Protein 5IBZ (pdb70)

Sequence (1203 aa):
ALHPHEKLNNWGKWGDDDQRGAANYITPERIVAAARLIQTGKTFSLAIPIDSNGPVFPPRLPPHHTEITTGADYVADPGASPSPIRFADDYIYPLQGSTQWDALSHGWYGESLYNGVPEAAIRSSGAGGATKLGIENVKTSFLGRGVLVDIVRFKGGSLPEGYTITRADLEGALAKQKSKLLPGDILVIRTGLVESWYDLDPVGRASFFLNPTTGIGSDTVPWIHEQRRLAGVAADNIALERVPHLALPVHGNLLRDLGVYIGEIWWLEELAKDCAQDGRYEFFLAAQPLYIPGAVGSPLNPIAVKALHPHEKLNNWGKWGDDDDQRGAANYITPERIVAAARRLIQQTGKTFSLAIPIDSNNGPVFPPRLPPHHTEITGADYVADPGASPFGKSPIRFADDYIYPLQGSTQWDALSHGWYGESLYNGVPEAAIRSSGAGGATKLGIENVKTSFLLGRGVLVVDIVRFKGGSLPEGYTITRADLE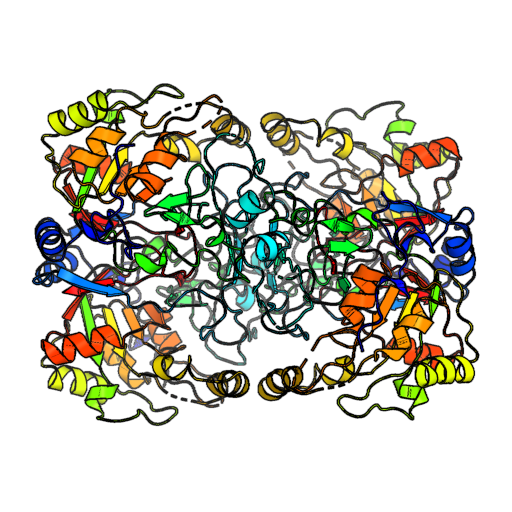GALAKQKSKLLPGDILVIRTGLVESWYDLDPVGRASFFLNPTGIGSDTVPWIHEEQRLAGVAADNIALERVPHALPVHGNLLRDLGVYIGEIWWLEELAKDCAQDGRYEEFFLAAQPLYIPGAVGSPLNPIAVKKLNNWGKWGDDDQRGAANYITPERIVAAARLIQTGKTFSLAIPIDSNNGPVFPPRLPPHHTEITGADYVADPGASPFGKSPIRFADDYIYPLQGSTQWDALSHGWYGESLYNGVPEAAIRSSGAGGATKLGIENVKTSFLGRGVLVDIVRFKGGSLPEGYTITRADLEGALAKQKSKLLPGDILVIRTGLVESWYDLDPVGRASFFLNPTGIGSSDTVPWIHEQRLAGVAADNIALERVPHLPVHGNLLRDLGVYIGEIWWLEELAKDCAQDGRRYEFFLAAQPLYIPGAVGSPLNPIAVKKLNNWGKWGDDDQRGAANYITPERIVAAARLIQQTGKTFSLAIPIDSNNGPVFPPRLPPHHTEITTGADYVADPGASPFSPIRFADDYIYPLQGSTQWDALSHGWYGEESLYNGVPEAAIRRSSGAGGATKLGIENVKTSFLGRGVLVVDIVRFKGGSLPEGYTITRADLEGALAKQKSKLLPGDILVIRTGLVESWYDLDPVGRASFFLNNPTTGIGSDTVPWIHEQRLAGVAADNIALERVVPHALPVHGNLLRDLGVYIGEIWWLEEELAKDCAQDGRYEEFFLAAQPLYIPGAVGSPLNPIAVK

InterPro domains:
  IPR007325 Kynurenine formamidase/cyclase-like [PF04199] (72-271)
  IPR037175 Kynurenine formamidase superfamily [G3DSA:3.50.30.50] (49-341)
  IPR037175 Kynurenine formamidase superfamily [SSF102198] (68-340)

Secondary structure (DSSP, 8-state):
-PPPTTTS--TTTT-TT---GGGGG--HHHHHHHHTT-SS--EEE-B---STTS---TTSPPP-B--B-HHHHHH-TT-----EEE-B--B--TTSSSEEE-GGGEEETTB-GGG-BGGGB--GGGTSBSSS-GGGGTT-SEEEEEEEEHHHHHTS-PPTT-EE-HHHHHHHHHHHT----TT-EEEEE--GGGGTTT--HHHHHHHHH---EE-TTHHHHHHHHT-SEEEESSSSSB-------HHHHIIIIII--EEEESB--HHHHHHHHHH---EEEEE-PPP--TT-SEEE---EEE-/-PPPTTTS--TBTTBTT---GGGGG--HHHHHHHHTT-SS--EEE-BPP-STTS---TTSPPP-B--B-HHHHHH-TT--SS-S-SEEE-B--B--TTSSSEEE-TTSEEETTB-GGG-BGGGB--GGGTSBSSS-GGGGTT-SEEEEEEEEHHHHTTS---TT-EE-HHHHHHHHHHHT----TTPEEEEE--GGGGTTT--HHHHHHHHH---EE-TTHHHHHHHTT-SEEEESSSSSB------HHHHIIIIII--EEEESB--HHHHHHHHHH---EEEEE-PPP--TT-SEEE---EEE-/----TBTTBTT---GGGGG--HHHHHHHHTT-SS--EEE-BPP-STTS---TTSPPP-B--B-HHHHHH-TT--BTBS-SEEE-B--B--TTSSSEEE-GGGEEETTB-GGG-BGGGB--GGGTSBSSS-GGGGTT-SEEEEEEEEHHHHHTSPPPTT-EE-HHHHHHHHHHTT----TTPEEEEE--GGGGTTT--HHHHHHHHH---EE-GGGHHHHHHTT-SEEEESSSSSB-----HHHHIIIIII--EEEESB--HHHHHHHHHH---EEEEE-PPP--TT-SEEE---EEE-/----TTTT-TT---GGGGG--HHHHHHHHTT-SS--EEE-B---STTS---TTSPPP-B--B-HHHHHH-TT------EEE-B--B--TTSSSEEE-GGGEEETTB-GGG-BGGGB--GGGTSBSSS-GGGGTT-SEEEEEEEEHHHHHTSPPPTT-EE-HHHHHHHHHHHT----TTPEEEEE--GGGGTTT--HHHHHHHHH---EE-GGGHHHHHHTT-SEEEESSSSSB------HHHIIIIIII--EEEESB--HHHHHHHHHH---EEEEE-PPP--TT-SEEE---EEE-

Nearest PDB structures (foldseek):
  5ibz-assembly1_C  TM=1.003E+00  e=4.692E-71  uncultured organism
  5ibz-assembly1_D  TM=9.953E-01  e=5.998E-67  uncultured organism
  5ibz-assembly1_B  TM=1.001E+00  e=7.745E-67  uncultured organism
  5ibz-assembly1_A  TM=9.905E-01  e=2.153E-66  uncultured organism
  3krv-assembly1_A  TM=7.829E-01  e=1.547E-10  Geobacillus stearothermophilus

Structure (mmCIF, N/CA/C/O backbone):
data_5IBZ
#
_entry.id   5IBZ
#
_cell.length_a   64.508
_cell.length_b   120.618
_cell.length_c   148.822
_cell.angle_alpha   90.00
_cell.angle_beta   90.00
_cell.angle_gamma   90.00
#
_symmetry.space_group_name_H-M   'P 21 21 21'
#
loop_
_entity.id
_entity.type
_entity.pdbx_description
1 polymer 'Uncharacterized protein'
2 non-polymer ACETYLPHOSPHATE
3 non-polymer 'TRIETHYLENE GLYCOL'
4 water water
#
loop_
_atom_site.group_PDB
_atom_site.id
_atom_site.type_symbol
_atom_site.label_atom_id
_atom_site.label_alt_id
_atom_site.label_comp_id
_atom_site.label_asym_id
_atom_site.label_entity_id
_atom_site.label_seq_id
_atom_site.pdbx_PDB_ins_code
_atom_site.Cartn_x
_atom_site.Cartn_y
_atom_site.Cartn_z
_atom_site.occupancy
_atom_site.B_iso_or_equiv
_atom_site.auth_seq_id
_atom_site.auth_comp_id
_atom_site.auth_asym_id
_atom_site.auth_atom_id
_atom_site.pdbx_PDB_model_num
ATOM 1 N N . ALA A 1 10 ? 90.467 -6.326 91.439 1.00 32.34 28 ALA A N 1
ATOM 2 C CA . ALA A 1 10 ? 89.086 -5.855 91.408 1.00 30.03 28 ALA A CA 1
ATOM 3 C C . ALA A 1 10 ? 89.035 -4.331 91.315 1.00 24.53 28 ALA A C 1
ATOM 4 O O . ALA A 1 10 ? 88.224 -3.776 90.582 1.00 24.18 28 ALA A O 1
ATOM 10 N N . LEU A 1 11 ? 89.897 -3.654 92.063 1.00 22.78 29 LEU A N 1
ATOM 11 C CA . LEU A 1 11 ? 90.005 -2.191 91.957 1.00 23.25 29 LEU A CA 1
ATOM 12 C C . LEU A 1 11 ? 90.934 -1.869 90.800 1.00 20.60 29 LEU A C 1
ATOM 13 O O . LEU A 1 11 ? 92.089 -2.300 90.787 1.00 22.86 29 LEU A O 1
ATOM 29 N N . HIS A 1 12 ? 90.434 -1.132 89.817 1.00 19.16 30 HIS A N 1
ATOM 30 C CA . HIS A 1 12 ? 91.252 -0.772 88.671 1.00 20.35 30 HIS A CA 1
ATOM 31 C C . HIS A 1 12 ? 92.216 0.338 89.060 1.00 18.55 30 HIS A C 1
ATOM 32 O O . HIS A 1 12 ? 91.804 1.333 89.673 1.00 21.50 30 HIS A O 1
ATOM 46 N N . PRO A 1 13 ? 93.504 0.175 88.718 1.00 17.34 31 PRO A N 1
ATOM 47 C CA . PRO A 1 13 ? 94.472 1.212 89.081 1.00 17.04 31 PRO A CA 1
ATOM 48 C C . PRO A 1 13 ? 94.125 2.565 88.480 1.00 20.71 31 PRO A C 1
ATOM 49 O O . PRO A 1 13 ? 93.853 2.655 87.295 1.00 18.88 31 PRO A O 1
ATOM 60 N N . HIS A 1 14 ? 94.177 3.605 89.295 1.00 19.51 32 HIS A N 1
ATOM 61 C CA . HIS A 1 14 ? 93.830 4.932 88.834 1.00 17.49 32 HIS A CA 1
ATOM 62 C C . HIS A 1 14 ? 94.592 5.347 87.569 1.00 18.21 32 HIS A C 1
ATOM 63 O O . HIS A 1 14 ? 93.984 5.847 86.618 1.00 17.12 32 HIS A O 1
ATOM 77 N N . GLU A 1 15 ? 95.907 5.145 87.528 1.00 20.16 33 GLU A N 1
ATOM 78 C CA . GLU A 1 15 ? 96.683 5.739 86.426 1.00 26.90 33 GLU A CA 1
ATOM 79 C C . GLU A 1 15 ? 96.256 5.171 85.072 1.00 29.98 33 GLU A C 1
ATOM 80 O O . GLU A 1 15 ? 96.217 5.901 84.069 1.00 31.90 33 GLU A O 1
ATOM 92 N N . LYS A 1 16 ? 95.906 3.887 85.065 1.00 24.21 34 LYS A N 1
ATOM 93 C CA . LYS A 1 16 ? 95.446 3.208 83.852 1.00 30.84 34 LYS A CA 1
ATOM 94 C C . LYS A 1 16 ? 93.999 3.534 83.446 1.00 26.69 34 LYS A C 1
ATOM 95 O O . LYS A 1 16 ? 93.604 3.263 82.306 1.00 21.90 34 LYS A O 1
ATOM 99 N N . LEU A 1 17 ? 93.200 4.095 84.359 1.00 16.25 35 LEU A N 1
ATOM 100 C CA . LEU A 1 17 ? 91.781 4.306 84.067 1.00 14.60 35 LEU A CA 1
ATOM 101 C C . LEU A 1 17 ? 91.170 5.413 84.900 1.00 13.66 35 LEU A C 1
ATOM 102 O O . LEU A 1 17 ? 90.705 5.178 86.019 1.00 14.54 35 LEU A O 1
ATOM 118 N N . ASN A 1 18 ? 91.160 6.626 84.352 1.00 12.31 36 ASN A N 1
ATOM 119 C CA . ASN A 1 18 ? 90.605 7.765 85.076 1.00 11.89 36 ASN A CA 1
ATOM 120 C C . ASN A 1 18 ? 90.249 8.909 84.138 1.00 11.67 36 ASN A C 1
ATOM 121 O O . ASN A 1 18 ? 90.737 8.965 83.000 1.00 12.15 36 ASN A O 1
ATOM 132 N N . ASN A 1 19 ? 89.370 9.793 84.606 1.00 11.22 37 ASN A N 1
ATOM 133 C CA . ASN A 1 19 ? 88.985 10.987 83.867 1.00 11.05 37 ASN A CA 1
ATOM 134 C C . ASN A 1 19 ? 89.478 12.266 84.541 1.00 11.17 37 ASN A C 1
ATOM 135 O O . ASN A 1 19 ? 88.987 13.369 84.244 1.00 11.00 37 ASN A O 1
ATOM 146 N N . TRP A 1 20 ? 90.431 12.149 85.465 1.00 11.52 38 TRP A N 1
ATOM 147 C CA . TRP A 1 20 ? 90.972 13.359 86.085 1.00 11.74 38 TRP A CA 1
ATOM 148 C C . TRP A 1 20 ? 91.582 14.260 85.015 1.00 12.05 38 TRP A C 1
ATOM 149 O O . TRP A 1 20 ? 92.315 13.796 84.137 1.00 12.81 38 TRP A O 1
ATOM 170 N N . GLY A 1 21 ? 91.261 15.539 85.087 1.00 12.58 39 GLY A N 1
ATOM 171 C CA . GLY A 1 21 ? 91.780 16.501 84.127 1.00 13.05 39 GLY A CA 1
ATOM 172 C C . GLY A 1 21 ? 91.077 16.561 82.787 1.00 12.69 39 GLY A C 1
ATOM 173 O O . GLY A 1 21 ? 91.337 17.473 82.006 1.00 15.46 39 GLY A O 1
ATOM 177 N N . LYS A 1 22 ? 90.196 15.605 82.504 1.00 12.25 40 LYS A N 1
ATOM 178 C CA . LYS A 1 22 ? 89.555 15.515 81.191 1.00 11.94 40 LYS A CA 1
ATOM 179 C C . LYS A 1 22 ? 88.762 16.784 80.871 1.00 14.23 40 LYS A C 1
ATOM 180 O O . LYS A 1 22 ? 88.676 17.213 79.696 1.00 14.53 40 LYS A O 1
ATOM 199 N N . TRP A 1 23 ? 88.183 17.374 81.911 1.00 11.80 41 TRP A N 1
ATOM 200 C CA . TRP A 1 23 ? 87.402 18.598 81.759 1.00 11.36 41 TRP A CA 1
ATOM 201 C C . TRP A 1 23 ? 88.023 19.795 82.502 1.00 11.50 41 TRP A C 1
ATOM 202 O O . TRP A 1 23 ? 87.332 20.772 82.828 1.00 14.18 41 TRP A O 1
ATOM 223 N N . GLY A 1 24 ? 89.329 19.730 82.726 1.00 12.54 42 GLY A N 1
ATOM 224 C CA . GLY A 1 24 ? 90.062 20.813 83.360 1.00 15.02 42 GLY A CA 1
ATOM 225 C C . GLY A 1 24 ? 90.445 20.476 84.787 1.00 12.82 42 GLY A C 1
ATOM 226 O O . GLY A 1 24 ? 89.778 19.643 85.436 1.00 15.13 42 GLY A O 1
ATOM 230 N N . ASP A 1 25 ? 91.502 21.107 85.289 1.00 16.09 43 ASP A N 1
ATOM 231 C CA . ASP A 1 25 ? 91.993 20.761 86.626 1.00 16.07 43 ASP A CA 1
ATOM 232 C C . ASP A 1 25 ? 91.154 21.386 87.748 1.00 17.07 43 ASP A C 1
ATOM 233 O O . ASP A 1 25 ? 91.363 21.062 88.918 1.00 23.84 43 ASP A O 1
ATOM 242 N N . ASP A 1 26 ? 90.193 22.249 87.404 1.00 16.14 44 ASP A N 1
ATOM 243 C CA . ASP A 1 26 ? 89.290 22.837 88.400 1.00 18.77 44 ASP A CA 1
ATOM 244 C C . ASP A 1 26 ? 87.860 22.291 88.275 1.00 14.64 44 ASP A C 1
ATOM 245 O O . ASP A 1 26 ? 86.953 22.722 88.995 1.00 16.13 44 ASP A O 1
ATOM 254 N N . ASP A 1 27 ? 87.653 21.342 87.367 1.00 11.37 45 ASP A N 1
ATOM 255 C CA . ASP A 1 27 ? 86.319 20.796 87.145 1.00 10.79 45 ASP A CA 1
ATOM 256 C C . ASP A 1 27 ? 85.774 20.113 88.405 1.00 12.55 45 ASP A C 1
ATOM 257 O O . ASP A 1 27 ? 86.506 19.370 89.068 1.00 11.17 45 ASP A O 1
ATOM 266 N N . GLN A 1 28 ? 84.485 20.331 88.690 1.00 10.17 46 GLN A N 1
ATOM 267 C CA . GLN A 1 28 ? 83.801 19.641 89.785 1.00 9.89 46 GLN A CA 1
ATOM 268 C C . GLN A 1 28 ? 82.606 18.813 89.334 1.00 11.20 46 GLN A C 1
ATOM 269 O O . GLN A 1 28 ? 81.861 18.306 90.177 1.00 11.19 46 GLN A O 1
ATOM 283 N N . ARG A 1 29 ? 82.405 18.676 88.022 1.00 9.78 47 ARG A N 1
ATOM 284 C CA . ARG A 1 29 ? 81.195 18.033 87.500 1.00 9.02 47 ARG A CA 1
ATOM 285 C C . ARG A 1 29 ? 81.444 16.620 87.006 1.00 10.45 47 ARG A C 1
ATOM 286 O O . ARG A 1 29 ? 80.511 15.835 86.910 1.00 9.74 47 ARG A O 1
ATOM 307 N N . GLY A 1 30 ? 82.687 16.282 86.668 1.00 9.17 48 GLY A N 1
ATOM 308 C CA . GLY A 1 30 ? 82.983 14.938 86.207 1.00 8.99 48 GLY A CA 1
ATOM 309 C C . GLY A 1 30 ? 82.237 14.531 84.955 1.00 8.79 48 GLY A C 1
ATOM 310 O O . GLY A 1 30 ? 82.073 15.333 84.031 1.00 8.84 48 GLY A O 1
ATOM 314 N N . ALA A 1 31 ? 81.789 13.283 84.921 1.00 8.62 49 ALA A N 1
ATOM 315 C CA . ALA A 1 31 ? 81.187 12.713 83.727 1.00 8.52 49 ALA A CA 1
ATOM 316 C C . ALA A 1 31 ? 79.851 13.369 83.369 1.00 8.23 49 ALA A C 1
ATOM 317 O O . ALA A 1 31 ? 79.347 13.160 82.266 1.00 8.78 49 ALA A O 1
ATOM 324 N N . ALA A 1 32 ? 79.295 14.196 84.259 1.00 8.64 50 ALA A N 1
ATOM 325 C CA . ALA A 1 32 ? 78.120 14.999 83.876 1.00 8.04 50 ALA A CA 1
ATOM 326 C C . ALA A 1 32 ? 78.460 15.912 82.708 1.00 10.15 50 ALA A C 1
ATOM 327 O O . ALA A 1 32 ? 77.575 16.335 81.974 1.00 9.61 50 ALA A O 1
ATOM 334 N N . ASN A 1 33 ? 79.742 16.206 82.516 1.00 9.72 51 ASN A N 1
ATOM 335 C CA . ASN A 1 33 ? 80.155 17.042 81.399 1.00 9.22 51 ASN A CA 1
ATOM 336 C C . ASN A 1 33 ? 79.927 16.356 80.042 1.00 9.79 51 ASN A C 1
ATOM 337 O O . ASN A 1 33 ? 79.957 17.020 78.995 1.00 9.28 51 ASN A O 1
ATOM 348 N N . TYR A 1 34 ? 79.705 15.041 80.040 1.00 8.61 52 TYR A N 1
ATOM 349 C CA . TYR A 1 34 ? 79.387 14.365 78.804 1.00 8.68 52 TYR A CA 1
ATOM 350 C C . TYR A 1 34 ? 77.972 14.717 78.343 1.00 10.40 52 TYR A C 1
ATOM 351 O O . TYR A 1 34 ? 77.658 14.516 77.163 1.00 10.08 52 TYR A O 1
ATOM 369 N N . ILE A 1 35 ? 77.116 15.181 79.256 1.00 9.58 53 ILE A N 1
ATOM 370 C CA . ILE A 1 35 ? 75.783 15.639 78.865 1.00 8.07 53 ILE A CA 1
ATOM 371 C C . ILE A 1 35 ? 75.885 17.099 78.463 1.00 9.34 53 ILE A C 1
ATOM 372 O O . ILE A 1 35 ? 76.006 17.994 79.300 1.00 14.37 53 ILE A O 1
ATOM 388 N N . THR A 1 36 ? 75.872 17.312 77.160 1.00 11.06 54 THR A N 1
ATOM 389 C CA . THR A 1 36 ? 75.990 18.641 76.581 1.00 12.01 54 THR A CA 1
ATOM 390 C C . THR A 1 36 ? 74.660 19.033 75.968 1.00 8.99 54 THR A C 1
ATOM 391 O O . THR A 1 36 ? 73.771 18.211 75.835 1.00 10.11 54 THR A O 1
ATOM 402 N N . PRO A 1 37 ? 74.516 20.313 75.585 1.00 9.09 55 PRO A N 1
ATOM 403 C CA . PRO A 1 37 ? 73.266 20.695 74.929 1.00 9.16 55 PRO A CA 1
ATOM 404 C C . PRO A 1 37 ? 72.870 19.812 73.745 1.00 9.70 55 PRO A C 1
ATOM 405 O O . PRO A 1 37 ? 71.695 19.506 73.605 1.00 11.63 55 PRO A O 1
ATOM 416 N N . GLU A 1 38 ? 73.805 19.411 72.889 1.00 9.62 56 GLU A N 1
ATOM 417 C CA . GLU A 1 38 ? 73.437 18.561 71.766 1.00 10.49 56 GLU A CA 1
ATOM 418 C C . GLU A 1 38 ? 72.908 17.194 72.192 1.00 10.92 56 GLU A C 1
ATOM 419 O O . GLU A 1 38 ? 72.026 16.633 71.532 1.00 11.24 56 GLU A O 1
ATOM 431 N N . ARG A 1 39 ? 73.429 16.650 73.287 1.00 9.79 57 ARG A N 1
ATOM 432 C CA . ARG A 1 39 ? 72.929 15.377 73.787 1.00 8.69 57 ARG A CA 1
ATOM 433 C C . ARG A 1 39 ? 71.503 15.526 74.301 1.00 9.18 57 ARG A C 1
ATOM 434 O O . ARG A 1 39 ? 70.692 14.615 74.158 1.00 10.27 57 ARG A O 1
ATOM 455 N N . ILE A 1 40 ? 71.193 16.686 74.880 1.00 9.97 58 ILE A N 1
ATOM 456 C CA . ILE A 1 40 ? 69.843 16.938 75.378 1.00 8.23 58 ILE A CA 1
ATOM 457 C C . ILE A 1 40 ? 68.868 17.089 74.214 1.00 9.49 58 ILE A C 1
ATOM 458 O O . ILE A 1 40 ? 67.766 16.559 74.250 1.00 10.45 58 ILE A O 1
ATOM 474 N N . VAL A 1 41 ? 69.261 17.825 73.188 1.00 8.82 59 VAL A N 1
ATOM 475 C CA . VAL A 1 41 ? 68.391 17.984 72.027 1.00 10.84 59 VAL A CA 1
ATOM 476 C C . VAL A 1 41 ? 68.130 16.616 71.391 1.00 11.26 59 VAL A C 1
ATOM 477 O O . VAL A 1 41 ? 67.006 16.314 71.010 1.00 9.28 59 VAL A O 1
ATOM 490 N N . ALA A 1 42 ? 69.164 15.785 71.263 1.00 10.31 60 ALA A N 1
ATOM 491 C CA . ALA A 1 42 ? 68.957 14.464 70.674 1.00 10.44 60 ALA A CA 1
ATOM 492 C C . ALA A 1 42 ? 68.011 13.629 71.537 1.00 10.92 60 ALA A C 1
ATOM 493 O O . ALA A 1 42 ? 67.137 12.921 71.021 1.00 11.17 60 ALA A O 1
ATOM 500 N N . ALA A 1 43 ? 68.143 13.726 72.846 1.00 9.77 61 ALA A N 1
ATOM 501 C CA . ALA A 1 43 ? 67.227 12.998 73.738 1.00 10.00 61 ALA A CA 1
ATOM 502 C C . ALA A 1 43 ? 65.792 13.470 73.554 1.00 9.05 61 ALA A C 1
ATOM 503 O O . ALA A 1 43 ? 64.867 12.665 73.561 1.00 9.29 61 ALA A O 1
ATOM 510 N N . ALA A 1 44 ? 65.608 14.779 73.412 1.00 10.33 62 ALA A N 1
ATOM 511 C CA . ALA A 1 44 ? 64.278 15.350 73.236 1.00 9.12 62 ALA A CA 1
ATOM 512 C C . ALA A 1 44 ? 63.575 14.777 72.008 1.00 9.44 62 ALA A C 1
ATOM 513 O O . ALA A 1 44 ? 62.353 14.634 72.016 1.00 10.05 62 ALA A O 1
ATOM 520 N N . ARG A 1 45 ? 64.326 14.454 70.952 1.00 9.63 63 ARG A N 1
ATOM 521 C CA . ARG A 1 45 ? 63.722 13.891 69.740 1.00 9.54 63 ARG A CA 1
ATOM 522 C C . ARG A 1 45 ? 63.155 12.484 69.984 1.00 9.47 63 ARG A C 1
ATOM 523 O O . ARG A 1 45 ? 62.411 11.965 69.158 1.00 13.40 63 ARG A O 1
ATOM 544 N N . LEU A 1 46 ? 63.508 11.873 71.117 1.00 10.87 64 LEU A N 1
ATOM 545 C CA . LEU A 1 46 ? 62.924 10.581 71.494 1.00 9.89 64 LEU A CA 1
ATOM 546 C C . LEU A 1 46 ? 61.539 10.685 72.115 1.00 10.87 64 LEU A C 1
ATOM 547 O O . LEU A 1 46 ? 60.885 9.660 72.344 1.00 12.04 64 LEU A O 1
ATOM 563 N N . ILE A 1 47 ? 61.093 11.907 72.393 1.00 10.71 65 ILE A N 1
ATOM 564 C CA . ILE A 1 47 ? 59.749 12.132 72.933 1.00 8.91 65 ILE A CA 1
ATOM 565 C C . ILE A 1 47 ? 58.806 12.153 71.719 1.00 11.79 65 ILE A C 1
ATOM 566 O O . ILE A 1 47 ? 58.486 13.196 71.153 1.00 12.56 65 ILE A O 1
ATOM 582 N N . GLN A 1 48 ? 58.388 10.952 71.327 1.00 10.82 66 GLN A N 1
ATOM 583 C CA . GLN A 1 48 ? 57.570 10.744 70.133 1.00 10.06 66 GLN A CA 1
ATOM 584 C C . GLN A 1 48 ? 56.110 10.420 70.445 1.00 13.75 66 GLN A C 1
ATOM 585 O O . GLN A 1 48 ? 55.218 10.707 69.632 1.00 13.43 66 GLN A O 1
ATOM 599 N N . THR A 1 49 ? 55.880 9.810 71.605 1.00 11.85 67 THR A N 1
ATOM 600 C CA . THR A 1 49 ? 54.555 9.388 72.026 1.00 10.08 67 THR A CA 1
ATOM 601 C C . THR A 1 49 ? 54.026 10.149 73.240 1.00 11.08 67 THR A C 1
ATOM 602 O O . THR A 1 49 ? 52.812 10.217 73.457 1.00 12.50 67 THR A O 1
ATOM 613 N N . GLY A 1 50 ? 54.919 10.682 74.056 1.00 10.60 68 GLY A N 1
ATOM 614 C CA . GLY A 1 50 ? 54.486 11.388 75.253 1.00 11.00 68 GLY A CA 1
ATOM 615 C C . GLY A 1 50 ? 54.167 10.508 76.449 1.00 9.03 68 GLY A C 1
ATOM 616 O O . GLY A 1 50 ? 53.692 11.008 77.477 1.00 11.24 68 GLY A O 1
ATOM 620 N N . LYS A 1 51 ? 54.441 9.207 76.335 1.00 9.03 69 LYS A N 1
ATOM 621 C CA . LYS A 1 51 ? 54.349 8.314 77.480 1.00 8.87 69 LYS A CA 1
ATOM 622 C C . LYS A 1 51 ? 55.341 8.733 78.562 1.00 12.17 69 LYS A C 1
ATOM 623 O O . LYS A 1 51 ? 56.469 9.127 78.262 1.00 10.84 69 LYS A O 1
ATOM 642 N N . THR A 1 52 ? 54.903 8.645 79.818 1.00 9.45 70 THR A N 1
ATOM 643 C CA . THR A 1 52 ? 55.741 8.995 80.963 1.00 9.08 70 THR A CA 1
ATOM 644 C C . THR A 1 52 ? 55.718 7.896 82.021 1.00 8.35 70 THR A C 1
ATOM 645 O O . THR A 1 52 ? 54.684 7.252 82.247 1.00 9.99 70 THR A O 1
ATOM 656 N N . PHE A 1 53 ? 56.862 7.714 82.686 1.00 8.09 71 PHE A N 1
ATOM 657 C CA . PHE A 1 53 ? 57.001 6.756 83.769 1.00 8.14 71 PHE A CA 1
ATOM 658 C C . PHE A 1 53 ? 57.851 7.330 84.879 1.00 10.84 71 PHE A C 1
ATOM 659 O O . PHE A 1 53 ? 58.960 7.804 84.629 1.00 9.21 71 PHE A O 1
ATOM 676 N N . SER A 1 54 ? 57.332 7.289 86.104 1.00 8.31 72 SER A N 1
ATOM 677 C CA . SER A 1 54 ? 58.141 7.658 87.268 1.00 7.26 72 SER A CA 1
ATOM 678 C C . SER A 1 54 ? 58.996 6.477 87.667 1.00 8.30 72 SER A C 1
ATOM 679 O O . SER A 1 54 ? 58.475 5.377 87.888 1.00 7.90 72 SER A O 1
ATOM 687 N N . LEU A 1 55 ? 60.303 6.708 87.810 1.00 7.07 73 LEU A N 1
ATOM 688 C CA . LEU A 1 55 ? 61.206 5.642 88.204 1.00 7.30 73 LEU A CA 1
ATOM 689 C C . LEU A 1 55 ? 61.592 5.707 89.686 1.00 8.75 73 LEU A C 1
ATOM 690 O O . LEU A 1 55 ? 62.656 5.229 90.075 1.00 7.96 73 LEU A O 1
ATOM 706 N N . ALA A 1 56 ? 60.718 6.279 90.499 1.00 8.21 74 ALA A N 1
ATOM 707 C CA . ALA A 1 56 ? 60.960 6.391 91.937 1.00 7.19 74 ALA A CA 1
ATOM 708 C C . ALA A 1 56 ? 60.140 5.395 92.743 1.00 8.59 74 ALA A C 1
ATOM 709 O O . ALA A 1 56 ? 59.006 5.057 92.383 1.00 9.29 74 ALA A O 1
ATOM 716 N N . ILE A 1 57 ? 60.697 4.983 93.873 1.00 7.54 75 ILE A N 1
ATOM 717 C CA . ILE A 1 57 ? 59.890 4.335 94.897 1.00 7.82 75 ILE A CA 1
ATOM 718 C C . ILE A 1 57 ? 59.204 5.404 95.743 1.00 7.89 75 ILE A C 1
ATOM 719 O O . ILE A 1 57 ? 59.638 6.554 95.801 1.00 7.96 75 ILE A O 1
ATOM 735 N N . PRO A 1 58 ? 58.130 5.019 96.431 1.00 8.17 76 PRO A N 1
ATOM 736 C CA . PRO A 1 58 ? 57.523 6.023 97.321 1.00 8.31 76 PRO A CA 1
ATOM 737 C C . PRO A 1 58 ? 58.439 6.421 98.474 1.00 8.42 76 PRO A C 1
ATOM 738 O O . PRO A 1 58 ? 59.090 5.563 99.075 1.00 9.60 76 PRO A O 1
ATOM 749 N N . ILE A 1 59 ? 58.492 7.713 98.763 1.00 8.33 77 ILE A N 1
ATOM 750 C CA . ILE A 1 59 ? 59.168 8.219 99.951 1.00 8.48 77 ILE A CA 1
ATOM 751 C C . ILE A 1 59 ? 58.223 8.065 101.142 1.00 8.90 77 ILE A C 1
ATOM 752 O O . ILE A 1 59 ? 57.228 8.785 101.266 1.00 11.09 77 ILE A O 1
ATOM 768 N N . ASP A 1 60 ? 58.519 7.078 101.983 1.00 9.12 78 ASP A N 1
ATOM 769 C CA . ASP A 1 60 ? 57.736 6.765 103.176 1.00 9.99 78 ASP A CA 1
ATOM 770 C C . ASP A 1 60 ? 58.643 5.909 104.066 1.00 9.77 78 ASP A C 1
ATOM 771 O O . ASP A 1 60 ? 59.835 5.766 103.763 1.00 12.94 78 ASP A O 1
ATOM 780 N N . SER A 1 61 ? 58.118 5.408 105.181 1.00 10.22 79 SER A N 1
ATOM 781 C CA . SER A 1 61 ? 58.931 4.634 106.110 1.00 10.50 79 SER A CA 1
ATOM 782 C C . SER A 1 61 ? 58.981 3.138 105.807 1.00 11.76 79 SER A C 1
ATOM 783 O O . SER A 1 61 ? 59.561 2.384 106.580 1.00 12.42 79 SER A O 1
ATOM 791 N N . ASN A 1 62 ? 58.414 2.737 104.677 1.00 10.81 80 ASN A N 1
ATOM 792 C CA . ASN A 1 62 ? 58.187 1.329 104.329 1.00 10.50 80 ASN A CA 1
ATOM 793 C C . ASN A 1 62 ? 59.143 0.751 103.277 1.00 12.32 80 ASN A C 1
ATOM 794 O O . ASN A 1 62 ? 59.015 -0.426 102.891 1.00 13.64 80 ASN A O 1
ATOM 805 N N . GLY A 1 63 ? 60.069 1.585 102.804 1.00 13.18 81 GLY A N 1
ATOM 806 C CA . GLY A 1 63 ? 60.932 1.211 101.704 1.00 13.00 81 GLY A CA 1
ATOM 807 C C . GLY A 1 63 ? 62.286 0.685 102.140 1.00 11.16 81 GLY A C 1
ATOM 808 O O . GLY A 1 63 ? 62.634 0.742 103.319 1.00 11.85 81 GLY A O 1
ATOM 812 N N . PRO A 1 64 ? 63.051 0.152 101.178 1.00 10.37 82 PRO A N 1
ATOM 813 C CA . PRO A 1 64 ? 64.386 -0.344 101.498 1.00 9.62 82 PRO A CA 1
ATOM 814 C C . PRO A 1 64 ? 65.328 0.828 101.705 1.00 9.39 82 PRO A C 1
ATOM 815 O O . PRO A 1 64 ? 65.290 1.823 100.969 1.00 12.12 82 PRO A O 1
ATOM 826 N N . VAL A 1 65 ? 66.154 0.707 102.726 1.00 11.82 83 VAL A N 1
ATOM 827 C CA . VAL A 1 65 ? 67.160 1.708 103.010 1.00 12.56 83 VAL A CA 1
ATOM 828 C C . VAL A 1 65 ? 68.281 0.957 103.709 1.00 11.38 83 VAL A C 1
ATOM 829 O O . VAL A 1 65 ? 68.039 0.121 104.579 1.00 14.42 83 VAL A O 1
ATOM 842 N N . PHE A 1 66 ? 69.517 1.210 103.293 1.00 10.83 84 PHE A N 1
ATOM 843 C CA . PHE A 1 66 ? 70.626 0.393 103.769 1.00 13.30 84 PHE A CA 1
ATOM 844 C C . PHE A 1 66 ? 70.988 0.746 105.219 1.00 14.78 84 PHE A C 1
ATOM 845 O O . PHE A 1 66 ? 71.354 1.891 105.508 1.00 14.68 84 PHE A O 1
ATOM 862 N N . PRO A 1 67 ? 70.882 -0.230 106.135 1.00 12.45 85 PRO A N 1
ATOM 863 C CA . PRO A 1 67 ? 71.269 0.042 107.522 1.00 15.05 85 PRO A CA 1
ATOM 864 C C . PRO A 1 67 ? 72.716 0.501 107.570 1.00 17.27 85 PRO A C 1
ATOM 865 O O . PRO A 1 67 ? 73.550 -0.024 106.832 1.00 17.95 85 PRO A O 1
ATOM 876 N N . PRO A 1 68 ? 73.041 1.444 108.453 1.00 18.49 86 PRO A N 1
ATOM 877 C CA . PRO A 1 68 ? 72.226 2.007 109.529 1.00 13.76 86 PRO A CA 1
ATOM 878 C C . PRO A 1 68 ? 71.402 3.232 109.154 1.00 14.83 86 PRO A C 1
ATOM 879 O O . PRO A 1 68 ? 70.887 3.910 110.037 1.00 18.50 86 PRO A O 1
ATOM 890 N N . ARG A 1 69 ? 71.262 3.517 107.872 1.00 12.04 87 ARG A N 1
ATOM 891 C CA . ARG A 1 69 ? 70.428 4.634 107.457 1.00 13.60 87 ARG A CA 1
ATOM 892 C C . ARG A 1 69 ? 68.986 4.435 107.915 1.00 16.68 87 ARG A C 1
ATOM 893 O O . ARG A 1 69 ? 68.468 3.311 107.917 1.00 18.50 87 ARG A O 1
ATOM 914 N N . LEU A 1 70 ? 68.349 5.521 108.339 1.00 14.81 88 LEU A N 1
ATOM 915 C CA . LEU A 1 70 ? 66.954 5.428 108.786 1.00 15.51 88 LEU A CA 1
ATOM 916 C C . LEU A 1 70 ? 65.968 5.635 107.644 1.00 12.11 88 LEU A C 1
ATOM 917 O O . LEU A 1 70 ? 66.261 6.329 106.686 1.00 14.67 88 LEU A O 1
ATOM 933 N N . PRO A 1 71 ? 64.781 5.026 107.737 1.00 12.98 89 PRO A N 1
ATOM 934 C CA . PRO A 1 71 ? 63.790 5.259 106.680 1.00 12.62 89 PRO A CA 1
ATOM 935 C C . PRO A 1 71 ? 63.306 6.714 106.682 1.00 10.81 89 PRO A C 1
ATOM 936 O O . PRO A 1 71 ? 63.175 7.306 107.753 1.00 14.61 89 PRO A O 1
ATOM 947 N N . PRO A 1 72 ? 63.027 7.284 105.504 1.00 9.72 90 PRO A N 1
ATOM 948 C CA . PRO A 1 72 ? 62.364 8.597 105.467 1.00 9.71 90 PRO A CA 1
ATOM 949 C C . PRO A 1 72 ? 61.144 8.668 106.362 1.00 11.41 90 PRO A C 1
ATOM 950 O O . PRO A 1 72 ? 60.422 7.687 106.491 1.00 11.58 90 PRO A O 1
ATOM 961 N N . HIS A 1 73 ? 60.898 9.827 106.949 1.00 16.18 91 HIS A N 1
ATOM 962 C CA . HIS A 1 73 ? 59.803 9.966 107.897 1.00 15.26 91 HIS A CA 1
ATOM 963 C C . HIS A 1 73 ? 58.993 11.236 107.664 1.00 14.06 91 HIS A C 1
ATOM 964 O O . HIS A 1 73 ? 59.481 12.342 107.846 1.00 13.60 91 HIS A O 1
ATOM 978 N N . HIS A 1 74 ? 57.742 11.038 107.276 1.00 13.83 92 HIS A N 1
ATOM 979 C CA . HIS A 1 74 ? 56.793 12.103 106.938 1.00 12.95 92 HIS A CA 1
ATOM 980 C C . HIS A 1 74 ? 55.924 12.414 108.152 1.00 12.23 92 HIS A C 1
ATOM 981 O O . HIS A 1 74 ? 55.395 11.497 108.776 1.00 12.71 92 HIS A O 1
ATOM 995 N N . THR A 1 75 ? 55.775 13.691 108.494 1.00 11.60 93 THR A N 1
ATOM 996 C CA . THR A 1 75 ? 54.819 14.105 109.525 1.00 11.16 93 THR A CA 1
ATOM 997 C C . THR A 1 75 ? 54.048 15.321 109.035 1.00 10.76 93 THR A C 1
ATOM 998 O O . THR A 1 75 ? 54.550 16.113 108.257 1.00 10.84 93 THR A O 1
ATOM 1026 N N . GLU A 1 77 ? 52.119 18.964 109.949 1.00 10.83 95 GLU A N 1
ATOM 1027 C CA . GLU A 1 77 ? 52.078 20.071 110.905 1.00 11.46 95 GLU A CA 1
ATOM 1028 C C . GLU A 1 77 ? 50.628 20.457 111.232 1.00 11.59 95 GLU A C 1
ATOM 1029 O O . GLU A 1 77 ? 50.312 20.847 112.358 1.00 12.19 95 GLU A O 1
ATOM 1041 N N . ILE A 1 78 ? 49.756 20.355 110.229 1.00 11.25 96 ILE A N 1
ATOM 1042 C CA . ILE A 1 78 ? 48.327 20.625 110.395 1.00 11.44 96 ILE A CA 1
ATOM 1043 C C . ILE A 1 78 ? 47.632 19.860 109.280 1.00 10.96 96 ILE A C 1
ATOM 1044 O O . ILE A 1 78 ? 48.186 19.716 108.190 1.00 10.83 96 ILE A O 1
ATOM 1060 N N . THR A 1 79 ? 46.441 19.342 109.562 1.00 10.95 97 THR A N 1
ATOM 1061 C CA A THR A 1 79 ? 45.730 18.417 108.684 0.63 12.30 97 THR A CA 1
ATOM 1062 C CA B THR A 1 79 ? 45.751 18.543 108.568 0.37 13.26 97 THR A CA 1
ATOM 1063 C C . THR A 1 79 ? 44.269 18.785 108.549 1.00 11.18 97 THR A C 1
ATOM 1064 O O . THR A 1 79 ? 43.756 19.578 109.327 1.00 11.57 97 THR A O 1
ATOM 1085 N N . GLY A 1 80 ? 43.588 18.129 107.614 1.00 11.32 98 GLY A N 1
ATOM 1086 C CA . GLY A 1 80 ? 42.144 18.269 107.516 1.00 11.83 98 GLY A CA 1
ATOM 1087 C C . GLY A 1 80 ? 41.409 17.837 108.775 1.00 12.01 98 GLY A C 1
ATOM 1088 O O . GLY A 1 80 ? 40.414 18.451 109.171 1.00 12.52 98 GLY A O 1
ATOM 1092 N N . ALA A 1 81 ? 41.905 16.786 109.414 1.00 11.82 99 ALA A N 1
ATOM 1093 C CA . ALA A 1 81 ? 41.297 16.273 110.636 1.00 12.23 99 ALA A CA 1
ATOM 1094 C C . ALA A 1 81 ? 41.226 17.335 111.727 1.00 12.49 99 ALA A C 1
ATOM 1095 O O . ALA A 1 81 ? 40.301 17.345 112.544 1.00 13.17 99 ALA A O 1
ATOM 1102 N N . ASP A 1 82 ? 42.186 18.246 111.741 1.00 12.22 100 ASP A N 1
ATOM 1103 C CA . ASP A 1 82 ? 42.214 19.277 112.766 1.00 12.86 100 ASP A CA 1
ATOM 1104 C C . ASP A 1 82 ? 40.990 20.177 112.683 1.00 14.18 100 ASP A C 1
ATOM 1105 O O . ASP A 1 82 ? 40.571 20.713 113.691 1.00 14.59 100 ASP A O 1
ATOM 1114 N N . TYR A 1 83 ? 40.439 20.351 111.483 1.00 13.51 101 TYR A N 1
ATOM 1115 C CA . TYR A 1 83 ? 39.298 21.232 111.271 1.00 14.40 101 TYR A CA 1
ATOM 1116 C C . TYR A 1 83 ? 37.990 20.499 111.548 1.00 14.82 101 TYR A C 1
ATOM 1117 O O . TYR A 1 83 ? 36.982 21.122 111.830 1.00 16.71 101 TYR A O 1
ATOM 1135 N N . VAL A 1 84 ? 38.010 19.177 111.430 1.00 14.31 102 VAL A N 1
ATOM 1136 C CA . VAL A 1 84 ? 36.893 18.376 111.878 1.00 14.95 102 VAL A CA 1
ATOM 1137 C C . VAL A 1 84 ? 36.857 18.483 113.392 1.00 17.14 102 VAL A C 1
ATOM 1138 O O . VAL A 1 84 ? 35.815 18.711 113.969 1.00 17.28 102 VAL A O 1
ATOM 1151 N N . ALA A 1 85 ? 38.018 18.322 114.028 1.00 18.17 103 ALA A N 1
ATOM 1152 C CA . ALA A 1 85 ? 38.115 18.403 115.483 1.00 19.03 103 ALA A CA 1
ATOM 1153 C C . ALA A 1 85 ? 37.746 19.788 116.012 1.00 21.68 103 ALA A C 1
ATOM 1154 O O . ALA A 1 85 ? 37.057 19.901 117.031 1.00 22.53 103 ALA A O 1
ATOM 1161 N N . ASP A 1 86 ? 38.188 20.826 115.303 1.00 22.65 104 ASP A N 1
ATOM 1162 C CA . ASP A 1 86 ? 38.011 22.214 115.720 1.00 23.37 104 ASP A CA 1
ATOM 1163 C C . ASP A 1 86 ? 38.014 23.162 114.514 1.00 25.72 104 ASP A C 1
ATOM 1164 O O . ASP A 1 86 ? 39.072 23.525 114.015 1.00 34.55 104 ASP A O 1
ATOM 1173 N N . PRO A 1 87 ? 36.833 23.547 114.039 1.00 27.78 105 PRO A N 1
ATOM 1174 C CA . PRO A 1 87 ? 36.727 24.454 112.884 1.00 38.66 105 PRO A CA 1
ATOM 1175 C C . PRO A 1 87 ? 37.620 25.704 112.985 1.00 47.36 105 PRO A C 1
ATOM 1176 O O . PRO A 1 87 ? 38.049 26.235 111.955 1.00 49.81 105 PRO A O 1
ATOM 1187 N N . GLY A 1 88 ? 37.902 26.156 114.207 1.00 46.95 106 GLY A N 1
ATOM 1188 C CA . GLY A 1 88 ? 38.644 27.387 114.417 1.00 48.71 106 GLY A CA 1
ATOM 1189 C C . GLY A 1 88 ? 40.158 27.252 114.447 1.00 53.17 106 GLY A C 1
ATOM 1190 O O . GLY A 1 88 ? 40.846 28.106 115.006 1.00 56.30 106 GLY A O 1
ATOM 1194 N N . ALA A 1 89 ? 40.690 26.192 113.846 1.00 53.18 107 ALA A N 1
ATOM 1195 C CA . ALA A 1 89 ? 42.137 25.987 113.829 1.00 53.71 107 ALA A CA 1
ATOM 1196 C C . ALA A 1 89 ? 42.868 27.103 113.069 1.00 57.59 107 ALA A C 1
ATOM 1197 O O . ALA A 1 89 ? 42.415 27.546 112.007 1.00 58.46 107 ALA A O 1
ATOM 1204 N N . SER A 1 90 ? 43.983 27.559 113.646 1.00 58.86 108 SER A N 1
ATOM 1205 C CA . SER A 1 90 ? 44.945 28.455 112.988 1.00 58.52 108 SER A CA 1
ATOM 1206 C C . SER A 1 90 ? 44.340 29.791 112.514 1.00 59.84 108 SER A C 1
ATOM 1207 O O . SER A 1 90 ? 43.150 30.041 112.724 1.00 66.33 108 SER A O 1
ATOM 1215 N N . PRO A 1 91 ? 45.161 30.669 111.890 1.00 55.67 109 PRO A N 1
ATOM 1216 C CA . PRO A 1 91 ? 44.682 32.033 111.648 1.00 55.59 109 PRO A CA 1
ATOM 1217 C C . PRO A 1 91 ? 43.963 32.203 110.314 1.00 56.80 109 PRO A C 1
ATOM 1218 O O . PRO A 1 91 ? 43.744 33.352 109.927 1.00 62.52 109 PRO A O 1
ATOM 1229 N N . SER A 1 95 ? 41.008 32.698 109.148 1.00 56.50 113 SER A N 1
ATOM 1230 C CA . SER A 1 95 ? 40.543 33.004 107.799 1.00 57.95 113 SER A CA 1
ATOM 1231 C C . SER A 1 95 ? 39.814 31.798 107.210 1.00 51.72 113 SER A C 1
ATOM 1232 O O . SER A 1 95 ? 40.151 30.659 107.530 1.00 53.58 113 SER A O 1
ATOM 1239 N N . PRO A 1 96 ? 38.817 32.041 106.338 1.00 44.20 114 PRO A N 1
ATOM 1240 C CA . PRO A 1 96 ? 38.025 30.925 105.802 1.00 36.94 114 PRO A CA 1
ATOM 1241 C C . PRO A 1 96 ? 38.855 29.861 105.071 1.00 23.81 114 PRO A C 1
ATOM 1242 O O . PRO A 1 96 ? 38.376 28.748 104.928 1.00 23.25 114 PRO A O 1
ATOM 1253 N N . ILE A 1 97 ? 40.056 30.189 104.616 1.00 29.36 115 ILE A N 1
ATOM 1254 C CA . ILE A 1 97 ? 40.891 29.176 103.984 1.00 27.90 115 ILE A CA 1
ATOM 1255 C C . ILE A 1 97 ? 41.402 28.205 105.049 1.00 27.16 115 ILE A C 1
ATOM 1256 O O . ILE A 1 97 ? 41.756 28.589 106.158 1.00 27.13 115 ILE A O 1
ATOM 1272 N N . ARG A 1 98 ? 41.398 26.934 104.691 1.00 17.95 116 ARG A N 1
ATOM 1273 C CA . ARG A 1 98 ? 41.852 25.864 105.544 1.00 16.49 116 ARG A CA 1
ATOM 1274 C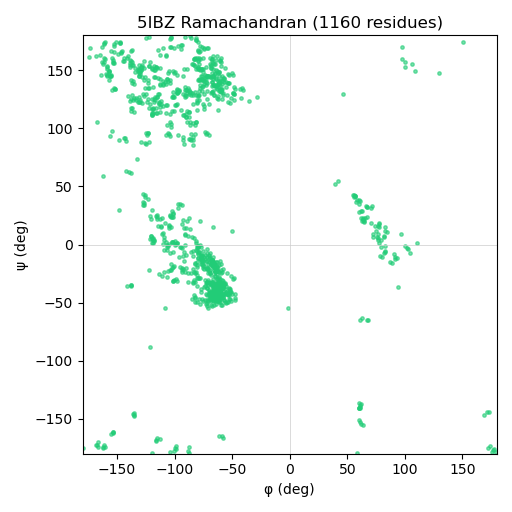 C . ARG A 1 98 ? 43.030 25.249 104.819 1.00 15.68 116 ARG A C 1
ATOM 1275 O O . ARG A 1 98 ? 43.056 25.224 103.585 1.00 16.01 116 ARG A O 1
ATOM 1296 N N . PHE A 1 99 ? 44.023 24.811 105.573 1.00 14.88 117 PHE A N 1
ATOM 1297 C CA . PHE A 1 99 ? 45.223 24.283 104.945 1.00 14.32 117 PHE A CA 1
ATOM 1298 C C . PHE A 1 99 ? 45.838 23.133 105.713 1.00 13.16 117 PHE A C 1
ATOM 1299 O O . PHE A 1 99 ? 45.616 22.948 106.913 1.00 13.16 117 PHE A O 1
ATOM 1316 N N . ALA A 1 100 ? 46.616 22.355 104.977 1.00 12.72 118 ALA A N 1
ATOM 1317 C CA . ALA A 1 100 ? 47.418 21.290 105.536 1.00 11.91 118 ALA A CA 1
ATOM 1318 C C . ALA A 1 100 ? 48.871 21.525 105.149 1.00 12.76 118 ALA A C 1
ATOM 1319 O O . ALA A 1 100 ? 49.144 21.947 104.039 1.00 12.68 118 ALA A O 1
ATOM 1326 N N . ASP A 1 101 ? 49.786 21.247 106.071 1.00 11.15 119 ASP A N 1
ATOM 1327 C CA . ASP A 1 101 ? 51.229 21.466 105.913 1.00 12.36 119 ASP A CA 1
ATOM 1328 C C . ASP A 1 101 ? 51.976 20.232 106.406 1.00 10.66 119 ASP A C 1
ATOM 1329 O O . ASP A 1 101 ? 51.507 19.573 107.336 1.00 10.68 119 ASP A O 1
ATOM 1338 N N . ASP A 1 102 ? 53.125 19.918 105.818 1.00 10.14 120 ASP A N 1
ATOM 1339 C CA . ASP A 1 102 ? 53.871 18.757 106.287 1.00 9.88 120 ASP A CA 1
ATOM 1340 C C . ASP A 1 102 ? 55.381 18.901 106.172 1.00 9.59 120 ASP A C 1
ATOM 1341 O O . ASP A 1 102 ? 55.902 19.907 105.663 1.00 9.57 120 ASP A O 1
ATOM 1350 N N . TYR A 1 103 ? 56.063 17.884 106.711 1.00 10.26 121 TYR A N 1
ATOM 1351 C CA . TYR A 1 103 ? 57.510 17.868 106.917 1.00 9.16 121 TYR A CA 1
ATOM 1352 C C . TYR A 1 103 ? 58.079 16.505 106.553 1.00 11.25 121 TYR A C 1
ATOM 1353 O O . TYR A 1 103 ? 57.375 15.495 106.587 1.00 9.35 121 TYR A O 1
ATOM 1371 N N . ILE A 1 104 ? 59.375 16.467 106.266 1.00 10.76 122 ILE A N 1
ATOM 1372 C CA . ILE A 1 104 ? 60.060 15.214 106.044 1.00 11.65 122 ILE A CA 1
ATOM 1373 C C . ILE A 1 104 ? 61.407 15.250 106.748 1.00 11.77 122 ILE A C 1
ATOM 1374 O O . ILE A 1 104 ? 62.077 16.290 106.776 1.00 10.62 122 ILE A O 1
ATOM 1390 N N . TYR A 1 105 ? 61.760 14.127 107.366 1.00 10.13 123 TYR A N 1
ATOM 1391 C CA . TYR A 1 105 ? 63.132 13.872 107.840 1.00 10.36 123 TYR A CA 1
ATOM 1392 C C . TYR A 1 105 ? 63.631 12.677 107.054 1.00 12.82 123 TYR A C 1
ATOM 1393 O O . TYR A 1 105 ? 63.025 11.625 107.099 1.00 13.29 123 TYR A O 1
ATOM 1428 N N . PRO A 1 107 ? 67.340 10.485 105.209 1.00 10.75 125 PRO A N 1
ATOM 1429 C CA . PRO A 1 107 ? 68.671 10.467 104.631 1.00 10.09 125 PRO A CA 1
ATOM 1430 C C . PRO A 1 107 ? 68.578 10.863 103.175 1.00 8.64 125 PRO A C 1
ATOM 1431 O O . PRO A 1 107 ? 67.630 10.461 102.488 1.00 9.27 125 PRO A O 1
ATOM 1442 N N . LEU A 1 108 ? 69.542 11.621 102.689 1.00 9.45 126 LEU A N 1
ATOM 1443 C CA . LEU A 1 108 ? 69.550 11.947 101.274 1.00 7.79 126 LEU A CA 1
ATOM 1444 C C . LEU A 1 108 ? 69.906 10.707 100.457 1.00 9.53 126 LEU A C 1
ATOM 1445 O O . LEU A 1 108 ? 69.622 10.661 99.258 1.00 12.83 126 LEU A O 1
ATOM 1461 N N . GLN A 1 109 ? 70.466 9.689 101.117 1.00 8.18 127 GLN A N 1
ATOM 1462 C CA . GLN A 1 109 ? 70.694 8.381 100.522 1.00 8.64 127 GLN A CA 1
ATOM 1463 C C . GLN A 1 109 ? 69.621 7.388 100.980 1.00 8.91 127 GLN A C 1
ATOM 1464 O O . GLN A 1 109 ? 69.858 6.185 100.991 1.00 10.20 127 GLN A O 1
ATOM 1478 N N . GLY A 1 110 ? 68.435 7.885 101.329 1.00 8.81 128 GLY A N 1
ATOM 1479 C CA . GLY A 1 110 ? 67.399 7.046 101.920 1.00 9.90 128 GLY A CA 1
ATOM 1480 C C . GLY A 1 110 ? 66.288 6.534 101.027 1.00 8.87 128 GLY A C 1
ATOM 1481 O O . GLY A 1 110 ? 65.403 5.819 101.506 1.00 10.50 128 GLY A O 1
ATOM 1485 N N . SER A 1 111 ? 66.331 6.897 99.747 1.00 8.51 129 SER A N 1
ATOM 1486 C CA . SER A 1 111 ? 65.274 6.547 98.805 1.00 7.38 129 SER A CA 1
ATOM 1487 C C . SER A 1 111 ? 65.867 6.494 97.408 1.00 7.28 129 SER A C 1
ATOM 1488 O O . SER A 1 111 ? 67.071 6.419 97.264 1.00 8.60 129 SER A O 1
ATOM 1496 N N . THR A 1 112 ? 65.024 6.557 96.385 1.00 7.32 130 THR A N 1
ATOM 1497 C CA . THR A 1 112 ? 65.508 6.734 95.017 1.00 7.25 130 THR A CA 1
ATOM 1498 C C . THR A 1 112 ? 66.492 7.896 95.048 1.00 8.13 130 THR A C 1
ATOM 1499 O O . THR A 1 112 ? 66.179 8.950 95.609 1.00 9.83 130 THR A O 1
ATOM 1510 N N . GLN A 1 113 ? 67.676 7.724 94.471 1.00 7.05 131 GLN A N 1
ATOM 1511 C CA . GLN A 1 113 ? 68.724 8.722 94.659 1.00 6.97 131 GLN A CA 1
ATOM 1512 C C . GLN A 1 113 ? 69.749 8.799 93.542 1.00 7.34 131 GLN A C 1
ATOM 1513 O O . GLN A 1 113 ? 69.934 7.833 92.783 1.00 8.71 131 GLN A O 1
ATOM 1527 N N . TRP A 1 114 ? 70.408 9.962 93.491 1.00 8.46 132 TRP A N 1
ATOM 1528 C CA . TRP A 1 114 ? 71.761 10.111 92.942 1.00 7.34 132 TRP A CA 1
ATOM 1529 C C . TRP A 1 114 ? 72.748 10.257 94.092 1.00 9.11 132 TRP A C 1
ATOM 1530 O O . TRP A 1 114 ? 72.474 10.961 95.068 1.00 9.42 132 TRP A O 1
ATOM 1551 N N . ASP A 1 115 ? 73.907 9.640 93.928 1.00 8.08 133 ASP A N 1
ATOM 1552 C CA . ASP A 1 115 ? 75.048 9.878 94.789 1.00 8.38 133 ASP A CA 1
ATOM 1553 C C . ASP A 1 115 ? 76.020 10.794 94.079 1.00 9.70 133 ASP A C 1
ATOM 1554 O O . ASP A 1 115 ? 76.396 10.536 92.928 1.00 8.71 133 ASP A O 1
ATOM 1563 N N . ALA A 1 116 ? 76.403 11.883 94.739 1.00 7.93 134 ALA A N 1
ATOM 1564 C CA . ALA A 1 116 ? 77.352 12.839 94.173 1.00 7.08 134 ALA A CA 1
ATOM 1565 C C . ALA A 1 116 ? 78.764 12.276 94.201 1.00 7.16 134 ALA A C 1
ATOM 1566 O O . ALA A 1 116 ? 79.039 11.288 94.872 1.00 8.33 134 ALA A O 1
ATOM 1573 N N . LEU A 1 117 ? 79.683 12.950 93.510 1.00 9.39 135 LEU A N 1
ATOM 1574 C CA . LEU A 1 117 ? 81.077 12.512 93.532 1.00 9.90 135 LEU A CA 1
ATOM 1575 C C . LEU A 1 117 ? 81.708 12.727 94.906 1.00 10.09 135 LEU A C 1
ATOM 1576 O O . LEU A 1 117 ? 82.738 12.130 95.228 1.00 10.98 135 LEU A O 1
ATOM 1592 N N . SER A 1 118 ? 81.076 13.548 95.731 1.00 7.49 136 SER A N 1
ATOM 1593 C CA . SER A 1 118 ? 81.518 13.729 97.120 1.00 7.62 136 SER A CA 1
ATOM 1594 C C . SER A 1 118 ? 81.062 12.607 98.064 1.00 9.14 136 SER A C 1
ATOM 1595 O O . SER A 1 118 ? 81.391 12.627 99.251 1.00 9.73 136 SER A O 1
ATOM 1603 N N . HIS A 1 119 ? 80.299 11.637 97.554 1.00 9.35 137 HIS A N 1
ATOM 1604 C CA . HIS A 1 119 ? 79.736 10.586 98.403 1.00 8.81 137 HIS A CA 1
ATOM 1605 C C . HIS A 1 119 ? 80.740 9.488 98.738 1.00 8.87 137 HIS A C 1
ATOM 1606 O O . HIS A 1 119 ? 80.617 8.834 99.774 1.00 9.01 137 HIS A O 1
ATOM 1621 N N . GLY A 1 120 ? 81.706 9.245 97.858 1.00 9.60 138 GLY A N 1
ATOM 1622 C CA . GLY A 1 120 ? 82.601 8.116 98.063 1.00 10.12 138 GLY A CA 1
ATOM 1623 C C . GLY A 1 120 ? 83.907 8.260 97.318 1.00 10.23 138 GLY A C 1
ATOM 1624 O O . GLY A 1 120 ? 83.968 8.899 96.288 1.00 9.50 138 GLY A O 1
ATOM 1628 N N . TRP A 1 121 ? 84.957 7.663 97.874 1.00 10.21 139 TRP A N 1
ATOM 1629 C CA . TRP A 1 121 ? 86.294 7.733 97.315 1.00 8.28 139 TRP A CA 1
ATOM 1630 C C . TRP A 1 121 ? 87.165 6.718 98.041 1.00 11.14 139 TRP A C 1
ATOM 1631 O O . TRP A 1 121 ? 86.670 5.915 98.816 1.00 11.17 139 TRP A O 1
ATOM 1652 N N . TYR A 1 122 ? 88.463 6.740 97.777 1.00 10.26 140 TYR A N 1
ATOM 1653 C CA . TYR A 1 122 ? 89.403 5.936 98.560 1.00 10.62 140 TYR A CA 1
ATOM 1654 C C . TYR A 1 122 ? 90.672 6.742 98.700 1.00 11.10 140 TYR A C 1
ATOM 1655 O O . TYR A 1 122 ? 90.908 7.683 97.942 1.00 10.79 140 TYR A O 1
ATOM 1673 N N . GLY A 1 123 ? 91.468 6.432 99.714 1.00 13.02 141 GLY A N 1
ATOM 1674 C CA . GLY A 1 123 ? 92.600 7.270 100.039 1.00 12.99 141 GLY A CA 1
ATOM 1675 C C . GLY A 1 123 ? 92.159 8.649 100.468 1.00 12.49 141 GLY A C 1
ATOM 1676 O O . GLY A 1 123 ? 91.045 8.840 100.961 1.00 15.06 141 GLY A O 1
ATOM 1680 N N . GLU A 1 124 ? 93.047 9.623 100.305 1.00 12.74 142 GLU A N 1
ATOM 1681 C CA . GLU A 1 124 ? 92.806 10.937 100.875 1.00 10.16 142 GLU A CA 1
ATOM 1682 C C . GLU A 1 124 ? 92.233 11.941 99.873 1.00 10.60 142 GLU A C 1
ATOM 1683 O O . GLU A 1 124 ? 91.969 13.095 100.235 1.00 11.68 142 GLU A O 1
ATOM 1695 N N . SER A 1 125 ? 92.006 11.509 98.632 1.00 10.91 143 SER A N 1
ATOM 1696 C CA . SER A 1 125 ? 91.489 12.397 97.590 1.00 12.72 143 SER A CA 1
ATOM 1697 C C . SER A 1 125 ? 90.295 11.828 96.836 1.00 9.62 143 SER A C 1
ATOM 1698 O O . SER A 1 125 ? 90.185 10.623 96.624 1.00 11.55 143 SER A O 1
ATOM 1706 N N . LEU A 1 126 ? 89.445 12.752 96.410 1.00 10.36 144 LEU A N 1
ATOM 1707 C CA . LEU A 1 126 ? 88.247 12.472 95.644 1.00 8.57 144 LEU A CA 1
ATOM 1708 C C . LEU A 1 126 ? 88.525 12.753 94.175 1.00 10.18 144 LEU A C 1
ATOM 1709 O O . LEU A 1 126 ? 89.639 13.102 93.810 1.00 11.98 144 LEU A O 1
ATOM 1725 N N . TYR A 1 127 ? 87.502 12.591 93.336 1.00 9.72 145 TYR A N 1
ATOM 1726 C CA . TYR A 1 127 ? 87.596 12.939 91.928 1.00 8.58 145 TYR A CA 1
ATOM 1727 C C . TYR A 1 127 ? 88.359 14.264 91.662 1.00 8.54 145 TYR A C 1
ATOM 1728 O O . TYR A 1 127 ? 88.146 15.289 92.338 1.00 8.68 145 TYR A O 1
ATOM 1746 N N . ASN A 1 128 ? 89.284 14.202 90.698 1.00 10.06 146 ASN A N 1
ATOM 1747 C CA . ASN A 1 128 ? 90.056 15.340 90.201 1.00 9.20 146 ASN A CA 1
ATOM 1748 C C . ASN A 1 128 ? 90.994 15.920 91.256 1.00 9.23 146 ASN A C 1
ATOM 1749 O O . ASN A 1 128 ? 91.417 17.075 91.163 1.00 11.96 146 ASN A O 1
ATOM 1760 N N . GLY A 1 129 ? 91.339 15.093 92.232 1.00 9.27 147 GLY A N 1
ATOM 1761 C CA . GLY A 1 129 ? 92.282 15.458 93.269 1.00 9.56 147 GLY A CA 1
ATOM 1762 C C . GLY A 1 129 ? 91.751 16.361 94.379 1.00 10.26 147 GLY A C 1
ATOM 1763 O O . GLY A 1 129 ? 92.520 16.959 95.138 1.00 12.23 147 GLY A O 1
ATOM 1767 N N . VAL A 1 130 ? 90.442 16.475 94.474 1.00 10.19 148 VAL A N 1
ATOM 1768 C CA . VAL A 1 130 ? 89.824 17.229 95.557 1.00 9.27 148 VAL A CA 1
ATOM 1769 C C . VAL A 1 130 ? 90.182 16.573 96.894 1.00 11.17 148 VAL A C 1
ATOM 1770 O O . VAL A 1 130 ? 90.015 15.358 97.056 1.00 10.25 148 VAL A O 1
ATOM 1783 N N . PRO A 1 131 ? 90.702 17.360 97.855 1.00 9.64 149 PRO A N 1
ATOM 1784 C CA . PRO A 1 131 ? 91.078 16.722 99.115 1.00 10.04 149 PRO A CA 1
ATOM 1785 C C . PRO A 1 131 ? 89.863 16.321 99.942 1.00 9.52 149 PRO A C 1
ATOM 1786 O O . PRO A 1 131 ? 88.868 17.043 99.933 1.00 10.75 149 PRO A O 1
ATOM 1797 N N . GLU A 1 132 ? 89.949 15.199 100.653 1.00 9.68 150 GLU A N 1
ATOM 1798 C CA . GLU A 1 132 ? 88.831 14.790 101.488 1.00 9.34 150 GLU A CA 1
ATOM 1799 C C . GLU A 1 132 ? 88.556 15.821 102.576 1.00 9.98 150 GLU A C 1
ATOM 1800 O O . GLU A 1 132 ? 87.437 15.898 103.060 1.00 10.88 150 GLU A O 1
ATOM 1812 N N . ALA A 1 133 ? 89.558 16.629 102.931 1.00 10.51 151 ALA A N 1
ATOM 1813 C CA . ALA A 1 133 ? 89.383 17.729 103.889 1.00 11.49 151 ALA A CA 1
ATOM 1814 C C . ALA A 1 133 ? 88.372 18.776 103.411 1.00 10.69 151 ALA A C 1
ATOM 1815 O O . ALA A 1 133 ? 87.880 19.566 104.205 1.00 11.32 151 ALA A O 1
ATOM 1822 N N . ALA A 1 134 ? 88.064 18.784 102.115 1.00 10.69 152 ALA A N 1
ATOM 1823 C CA . ALA A 1 134 ? 87.056 19.694 101.572 1.00 11.82 152 ALA A CA 1
ATOM 1824 C C . ALA A 1 134 ? 85.620 19.275 101.883 1.00 9.62 152 ALA A C 1
ATOM 1825 O O . ALA A 1 134 ? 84.681 20.056 101.705 1.00 10.40 152 ALA A O 1
ATOM 1832 N N . ILE A 1 135 ? 85.456 18.042 102.331 1.00 9.04 153 ILE A N 1
ATOM 1833 C CA . ILE A 1 135 ? 84.130 17.478 102.590 1.00 9.45 153 ILE A CA 1
ATOM 1834 C C . ILE A 1 135 ? 83.916 17.497 104.096 1.00 11.06 153 ILE A C 1
ATOM 1835 O O . ILE A 1 135 ? 84.457 16.657 104.816 1.00 9.68 153 ILE A O 1
ATOM 1851 N N . ARG A 1 136 ? 83.154 18.487 104.562 1.00 8.96 154 ARG A N 1
ATOM 1852 C CA . ARG A 1 136 ? 83.103 18.854 105.974 1.00 9.53 154 ARG A CA 1
ATOM 1853 C C . ARG A 1 136 ? 81.667 18.704 106.535 1.00 9.03 154 ARG A C 1
ATOM 1854 O O . ARG A 1 136 ? 80.744 18.309 105.813 1.00 10.03 154 ARG A O 1
ATOM 1875 N N . SER A 1 137 ? 81.486 19.026 107.815 1.00 11.36 155 SER A N 1
ATOM 1876 C CA . SER A 1 137 ? 80.156 19.057 108.412 1.00 10.67 155 SER A CA 1
ATOM 1877 C C . SER A 1 137 ? 79.316 20.142 107.753 1.00 9.93 155 SER A C 1
ATOM 1878 O O . SER A 1 137 ? 79.846 21.086 107.185 1.00 9.47 155 SER A O 1
ATOM 1886 N N . SER A 1 138 ? 78.003 20.016 107.854 1.00 12.37 156 SER A N 1
ATOM 1887 C CA . SER A 1 138 ? 77.122 20.978 107.210 1.00 12.25 156 SER A CA 1
ATOM 1888 C C . SER A 1 138 ? 77.369 22.413 107.668 1.00 10.89 156 SER A C 1
ATOM 1889 O O . SER A 1 138 ? 77.263 23.351 106.880 1.00 15.87 156 SER A O 1
ATOM 1897 N N . GLY A 1 139 ? 77.733 22.589 108.937 1.00 9.49 157 GLY A N 1
ATOM 1898 C CA . GLY A 1 139 ? 77.940 23.906 109.491 1.00 11.28 157 GLY A CA 1
ATOM 1899 C C . GLY A 1 139 ? 79.253 24.486 109.040 1.00 16.02 157 GLY A C 1
ATOM 1900 O O . GLY A 1 139 ? 79.528 25.660 109.297 1.00 19.82 157 GLY A O 1
ATOM 1904 N N . ALA A 1 140 ? 80.075 23.662 108.391 1.00 12.56 158 ALA A N 1
ATOM 1905 C CA . ALA A 1 140 ? 81.319 24.118 107.779 1.00 16.00 158 ALA A CA 1
ATOM 1906 C C . ALA A 1 140 ? 81.251 24.024 106.256 1.00 17.57 158 ALA A C 1
ATOM 1907 O O . ALA A 1 140 ? 82.277 23.961 105.591 1.00 26.66 158 ALA A O 1
ATOM 1914 N N . GLY A 1 141 ? 80.044 23.997 105.709 1.00 15.39 159 GLY A N 1
ATOM 1915 C CA . GLY A 1 141 ? 79.863 24.027 104.269 1.00 19.39 159 GLY A CA 1
ATOM 1916 C C . GLY A 1 141 ? 79.579 22.699 103.597 1.00 17.72 159 GLY A C 1
ATOM 1917 O O . GLY A 1 141 ? 79.381 22.652 102.375 1.00 18.33 159 GLY A O 1
ATOM 1921 N N . GLY A 1 142 ? 79.543 21.616 104.363 1.00 11.48 160 GLY A N 1
ATOM 1922 C CA . GLY A 1 142 ? 79.252 20.316 103.792 1.00 9.02 160 GLY A CA 1
ATOM 1923 C C . GLY A 1 142 ? 80.303 19.997 102.754 1.00 11.56 160 GLY A C 1
ATOM 1924 O O . GLY A 1 142 ? 81.487 20.264 102.970 1.00 10.75 160 GLY A O 1
ATOM 1928 N N . ALA A 1 143 ? 79.886 19.394 101.642 1.00 8.31 161 ALA A N 1
ATOM 1929 C CA . ALA A 1 143 ? 80.793 19.175 100.526 1.00 8.29 161 ALA A CA 1
ATOM 1930 C C . ALA A 1 143 ? 81.107 20.523 99.870 1.00 9.30 161 ALA A C 1
ATOM 1931 O O . ALA A 1 143 ? 80.346 20.996 99.014 1.00 9.53 161 ALA A O 1
ATOM 1938 N N . THR A 1 144 ? 82.207 21.158 100.279 1.00 8.75 162 THR A N 1
ATOM 1939 C CA . THR A 1 144 ? 82.557 22.482 99.770 1.00 10.74 162 THR A CA 1
ATOM 1940 C C . THR A 1 144 ? 83.081 22.416 98.346 1.00 13.30 162 THR A C 1
ATOM 1941 O O . THR A 1 144 ? 83.099 23.434 97.654 1.00 13.21 162 THR A O 1
ATOM 1952 N N . LYS A 1 145 ? 83.506 21.223 97.930 1.00 9.09 163 LYS A N 1
ATOM 1953 C CA . LYS A 1 145 ? 83.751 20.906 96.524 1.00 8.68 163 LYS A CA 1
ATOM 1954 C C . LYS A 1 145 ? 83.007 19.609 96.208 1.00 9.03 163 LYS A C 1
ATOM 1955 O O . LYS A 1 145 ? 82.760 18.803 97.099 1.00 8.34 163 LYS A O 1
ATOM 1974 N N . LEU A 1 146 ? 82.618 19.433 94.947 1.00 8.55 164 LEU A N 1
ATOM 1975 C CA . LEU A 1 146 ? 81.908 18.220 94.475 1.00 8.27 164 LEU A CA 1
ATOM 1976 C C . LEU A 1 146 ? 80.542 18.005 95.125 1.00 7.80 164 LEU A C 1
ATOM 1977 O O . LEU A 1 146 ? 80.010 16.907 95.079 1.00 8.54 164 LEU A O 1
ATOM 1993 N N . GLY A 1 147 ? 79.956 19.057 95.689 1.00 8.47 165 GLY A N 1
ATOM 1994 C CA . GLY A 1 147 ? 78.574 19.011 96.145 1.00 8.75 165 GLY A CA 1
ATOM 1995 C C . GLY A 1 147 ? 77.616 18.825 94.988 1.00 9.64 165 GLY A C 1
ATOM 1996 O O . GLY A 1 147 ? 77.929 19.151 93.840 1.00 9.26 165 GLY A O 1
ATOM 2000 N N . ILE A 1 148 ? 76.441 18.283 95.274 1.00 8.15 166 ILE A N 1
ATOM 2001 C CA . ILE A 1 148 ? 75.481 17.965 94.215 1.00 9.90 166 ILE A CA 1
ATOM 2002 C C . ILE A 1 148 ? 74.952 19.211 93.495 1.00 8.87 166 ILE A C 1
ATOM 2003 O O . ILE A 1 148 ? 74.429 19.101 92.378 1.00 9.13 166 ILE A O 1
ATOM 2019 N N . GLU A 1 149 ? 75.133 20.402 94.073 1.00 7.72 167 GLU A N 1
ATOM 2020 C CA . GLU A 1 149 ? 74.690 21.625 93.408 1.00 9.21 167 GLU A CA 1
ATOM 2021 C C . GLU A 1 149 ? 75.469 21.871 92.119 1.00 9.31 167 GLU A C 1
ATOM 2022 O O . GLU A 1 149 ? 74.991 22.598 91.252 1.00 9.46 167 GLU A O 1
ATOM 2034 N N . ASN A 1 150 ? 76.644 21.254 91.971 1.00 8.94 168 ASN A N 1
ATOM 2035 C CA . ASN A 1 150 ? 77.439 21.403 90.751 1.00 9.95 168 ASN A CA 1
ATOM 2036 C C . ASN A 1 150 ? 76.751 20.780 89.542 1.00 12.06 168 ASN A C 1
ATOM 2037 O O . ASN A 1 150 ? 77.143 21.055 88.407 1.00 12.57 168 ASN A O 1
ATOM 2048 N N . VAL A 1 151 ? 75.751 19.938 89.790 1.00 8.56 169 VAL A N 1
ATOM 2049 C CA . VAL A 1 151 ? 75.022 19.268 88.715 1.00 9.41 169 VAL A CA 1
ATOM 2050 C C . VAL A 1 151 ? 73.499 19.506 88.845 1.00 9.69 169 VAL A C 1
ATOM 2051 O O . VAL A 1 151 ? 72.680 18.660 88.483 1.00 10.49 169 VAL A O 1
ATOM 2064 N N . LYS A 1 152 ? 73.140 20.696 89.334 1.00 9.25 170 LYS A N 1
ATOM 2065 C CA . LYS A 1 152 ? 71.724 21.057 89.504 1.00 8.69 170 LYS A CA 1
ATOM 2066 C C . LYS A 1 152 ? 70.950 21.117 88.177 1.00 12.35 170 LYS A C 1
ATOM 2067 O O . LYS A 1 152 ? 69.713 21.047 88.177 1.00 14.48 170 LYS A O 1
ATOM 2086 N N . THR A 1 153 ? 71.631 21.245 87.045 1.00 11.12 171 THR A N 1
ATOM 2087 C CA . THR A 1 153 ? 70.906 21.099 85.771 1.00 14.87 171 THR A CA 1
ATOM 2088 C C . THR A 1 153 ? 71.278 19.835 84.982 1.00 18.39 171 THR A C 1
ATOM 2089 O O . THR A 1 153 ? 70.863 19.657 83.822 1.00 17.20 171 THR A O 1
ATOM 2100 N N . SER A 1 154 ? 72.039 18.939 85.588 1.00 11.55 172 SER A N 1
ATOM 2101 C CA . SER A 1 154 ? 72.458 17.741 84.877 1.00 11.16 172 SER A CA 1
ATOM 2102 C C . SER A 1 154 ? 71.441 16.605 84.995 1.00 12.42 172 SER A C 1
ATOM 2103 O O . SER A 1 154 ? 70.378 16.747 85.636 1.00 11.29 172 SER A O 1
ATOM 2111 N N . PHE A 1 155 ? 71.776 15.478 84.367 1.00 12.77 173 PHE A N 1
ATOM 2112 C CA . PHE A 1 155 ? 70.982 14.247 84.395 1.00 10.95 173 PHE A CA 1
ATOM 2113 C C . PHE A 1 155 ? 69.583 14.467 83.816 1.00 9.86 173 PHE A C 1
ATOM 2114 O O . PHE A 1 155 ? 68.631 13.759 84.155 1.00 11.48 173 PHE A O 1
ATOM 2131 N N . LEU A 1 156 ? 69.492 15.429 82.913 1.00 9.95 174 LEU A N 1
ATOM 2132 C CA . LEU A 1 156 ? 68.344 15.563 82.047 1.00 9.96 174 LEU A CA 1
ATOM 2133 C C . LEU A 1 156 ? 68.917 15.416 80.652 1.00 9.62 174 LEU A C 1
ATOM 2134 O O . LEU A 1 156 ? 69.704 16.251 80.185 1.00 10.71 174 LEU A O 1
ATOM 2150 N N . GLY A 1 157 ? 68.565 14.313 80.000 1.00 8.04 175 GLY A N 1
ATOM 2151 C CA . GLY A 1 157 ? 69.215 13.936 78.755 1.00 9.64 175 GLY A CA 1
ATOM 2152 C C . GLY A 1 157 ? 68.746 12.562 78.320 1.00 9.27 175 GLY A C 1
ATOM 2153 O O . GLY A 1 157 ? 67.584 12.219 78.536 1.00 10.07 175 GLY A O 1
ATOM 2157 N N . ARG A 1 158 ? 69.632 11.768 77.724 1.00 10.58 176 ARG A N 1
ATOM 2158 C CA . ARG A 1 158 ? 69.228 10.481 77.187 1.00 8.22 176 ARG A CA 1
ATOM 2159 C C . ARG A 1 158 ? 69.439 9.381 78.215 1.00 8.04 176 ARG A C 1
ATOM 2160 O O . ARG A 1 158 ? 70.509 9.298 78.825 1.00 10.38 176 ARG A O 1
ATOM 2181 N N . GLY A 1 159 ? 68.407 8.574 78.449 1.00 8.57 177 GLY A N 1
ATOM 2182 C CA . GLY A 1 159 ? 68.527 7.412 79.305 1.00 9.51 177 GLY A CA 1
ATOM 2183 C C . GLY A 1 159 ? 68.380 6.153 78.475 1.00 8.16 177 GLY A C 1
ATOM 2184 O O . GLY A 1 159 ? 67.685 6.152 77.454 1.00 8.55 177 GLY A O 1
ATOM 2188 N N . VAL A 1 160 ? 69.004 5.079 78.936 1.00 8.76 178 VAL A N 1
ATOM 2189 C CA . VAL A 1 160 ? 68.893 3.783 78.285 1.00 8.30 178 VAL A CA 1
ATOM 2190 C C . VAL A 1 160 ? 68.684 2.714 79.345 1.00 9.03 178 VAL A C 1
ATOM 2191 O O . VAL A 1 160 ? 69.462 2.617 80.292 1.00 10.46 178 VAL A O 1
ATOM 2204 N N . LEU A 1 161 ? 67.604 1.943 79.196 1.00 8.46 179 LEU A N 1
ATOM 2205 C CA . LEU A 1 161 ? 67.301 0.840 80.086 1.00 8.78 179 LEU A CA 1
ATOM 2206 C C . LEU A 1 161 ? 68.017 -0.385 79.586 1.00 8.66 179 LEU A C 1
ATOM 2207 O O . LEU A 1 161 ? 67.928 -0.709 78.401 1.00 9.17 179 LEU A O 1
ATOM 2223 N N . VAL A 1 162 ? 68.713 -1.063 80.490 1.00 8.59 180 VAL A N 1
ATOM 2224 C CA . VAL A 1 162 ? 69.166 -2.407 80.211 1.00 8.81 180 VAL A CA 1
ATOM 2225 C C . VAL A 1 162 ? 68.470 -3.360 81.180 1.00 10.05 180 VAL A C 1
ATOM 2226 O O . VAL A 1 162 ? 68.675 -3.319 82.401 1.00 10.62 180 VAL A O 1
ATOM 2239 N N . ASP A 1 163 ? 67.616 -4.203 80.621 1.00 9.23 181 ASP A N 1
ATOM 2240 C CA . ASP A 1 163 ? 66.763 -5.083 81.418 1.00 9.40 181 ASP A CA 1
ATOM 2241 C C . ASP A 1 163 ? 67.443 -6.412 81.613 1.00 10.22 181 ASP A C 1
ATOM 2242 O O . ASP A 1 163 ? 67.278 -7.339 80.833 1.00 9.93 181 ASP A O 1
ATOM 2251 N N . ILE A 1 164 ? 68.212 -6.515 82.682 1.00 9.52 182 ILE A N 1
ATOM 2252 C CA . ILE A 1 164 ? 69.002 -7.707 82.877 1.00 11.21 182 ILE A CA 1
ATOM 2253 C C . ILE A 1 164 ? 68.102 -8.874 83.252 1.00 10.59 182 ILE A C 1
ATOM 2254 O O . ILE A 1 164 ? 68.382 -10.006 82.909 1.00 10.33 182 ILE A O 1
ATOM 2270 N N . VAL A 1 165 ? 67.022 -8.599 83.964 1.00 12.64 183 VAL A N 1
ATOM 2271 C CA . VAL A 1 165 ? 66.080 -9.657 84.314 1.00 12.71 183 VAL A CA 1
ATOM 2272 C C . VAL A 1 165 ? 65.528 -10.336 83.062 1.00 11.23 183 VAL A C 1
ATOM 2273 O O . VAL A 1 165 ? 65.575 -11.569 82.947 1.00 12.81 183 VAL A O 1
ATOM 2286 N N . ARG A 1 166 ? 65.009 -9.553 82.119 1.00 11.35 184 ARG A N 1
ATOM 2287 C CA . ARG A 1 166 ? 64.444 -10.159 80.917 1.00 11.36 184 ARG A CA 1
ATOM 2288 C C . ARG A 1 166 ? 65.539 -10.791 80.052 1.00 12.82 184 ARG A C 1
ATOM 2289 O O . ARG A 1 166 ? 65.305 -11.797 79.393 1.00 15.17 184 ARG A O 1
ATOM 2310 N N . PHE A 1 167 ? 66.731 -10.211 80.053 1.00 11.10 185 PHE A N 1
ATOM 2311 C CA . PHE A 1 167 ? 67.850 -10.791 79.309 1.00 12.54 185 PHE A CA 1
ATOM 2312 C C . PHE A 1 167 ? 68.202 -12.179 79.856 1.00 13.33 185 PHE A C 1
ATOM 2313 O O . PHE A 1 167 ? 68.488 -13.103 79.090 1.00 14.11 185 PHE A O 1
ATOM 2330 N N . LYS A 1 168 ? 68.168 -12.337 81.167 1.00 13.07 186 LYS A N 1
ATOM 2331 C CA . LYS A 1 168 ? 68.540 -13.619 81.772 1.00 14.63 186 LYS A CA 1
ATOM 2332 C C . LYS A 1 168 ? 67.393 -14.613 81.791 1.00 19.78 186 LYS A C 1
ATOM 2333 O O . LYS A 1 168 ? 67.594 -15.773 82.140 1.00 23.16 186 LYS A O 1
ATOM 2352 N N . GLY A 1 169 ? 66.193 -14.143 81.469 1.00 17.47 187 GLY A N 1
ATOM 2353 C CA . GLY A 1 169 ? 65.031 -15.013 81.346 1.00 19.79 187 GLY A CA 1
ATOM 2354 C C . GLY A 1 169 ? 64.708 -15.650 82.670 1.00 22.64 187 GLY A C 1
ATOM 2355 O O . GLY A 1 169 ? 64.063 -16.683 82.763 1.00 18.64 187 GLY A O 1
ATOM 2359 N N . GLY A 1 170 ? 65.172 -15.022 83.726 1.00 29.20 188 GLY A N 1
ATOM 2360 C CA . GLY A 1 170 ? 64.986 -15.590 85.025 1.00 33.44 188 GLY A CA 1
ATOM 2361 C C . GLY A 1 170 ? 65.454 -14.628 86.068 1.00 39.71 188 GLY A C 1
ATOM 2362 O O . GLY A 1 170 ? 66.047 -13.561 85.762 1.00 30.08 188 GLY A O 1
ATOM 2366 N N . SER A 1 171 ? 65.090 -15.008 87.288 1.00 43.36 189 SER A N 1
ATOM 2367 C CA . SER A 1 171 ? 65.800 -14.660 88.496 1.00 47.34 189 SER A CA 1
ATOM 2368 C C . SER A 1 171 ? 67.262 -14.442 88.228 1.00 44.95 189 SER A C 1
ATOM 2369 O O . SER A 1 171 ? 67.939 -15.290 87.640 1.00 50.31 189 SER A O 1
ATOM 2377 N N . LEU A 1 172 ? 67.755 -13.294 88.654 1.00 38.19 190 LEU A N 1
ATOM 2378 C CA . LEU A 1 172 ? 69.159 -13.214 88.961 1.00 35.84 190 LEU A CA 1
ATOM 2379 C C . LEU A 1 172 ? 69.293 -14.017 90.248 1.00 27.92 190 LEU A C 1
ATOM 2380 O O . LEU A 1 172 ? 68.584 -13.737 91.223 1.00 32.29 190 LEU A O 1
ATOM 2396 N N . PRO A 1 173 ? 70.175 -15.024 90.256 1.00 22.19 191 PRO A N 1
ATOM 2397 C CA . PRO A 1 173 ? 70.318 -15.678 91.559 1.00 16.22 191 PRO A CA 1
ATOM 2398 C C . PRO A 1 173 ? 70.778 -14.704 92.609 1.00 15.52 191 PRO A C 1
ATOM 2399 O O . PRO A 1 173 ? 71.316 -13.642 92.301 1.00 15.60 191 PRO A O 1
ATOM 2410 N N . GLU A 1 174 ? 70.552 -15.072 93.859 1.00 16.92 192 GLU A N 1
ATOM 2411 C CA . GLU A 1 174 ? 70.985 -14.267 94.984 1.00 15.30 192 GLU A CA 1
ATOM 2412 C C . GLU A 1 174 ? 72.455 -13.900 94.855 1.00 13.78 192 GLU A C 1
ATOM 2413 O O . GLU A 1 174 ? 73.286 -14.784 94.692 1.00 15.15 192 GLU A O 1
ATOM 2425 N N . GLY A 1 175 ? 72.769 -12.602 94.932 1.00 12.12 193 GLY A N 1
ATOM 2426 C CA . GLY A 1 175 ? 74.140 -12.134 94.865 1.00 13.21 193 GLY A CA 1
ATOM 2427 C C . GLY A 1 175 ? 74.842 -12.246 93.517 1.00 13.77 193 GLY A C 1
ATOM 2428 O O . GLY A 1 175 ? 76.077 -12.207 93.459 1.00 14.60 193 GLY A O 1
ATOM 2432 N N . TYR A 1 176 ? 74.078 -12.393 92.440 1.00 11.41 194 TYR A N 1
ATOM 2433 C CA . TYR A 1 176 ? 74.661 -12.526 91.100 1.00 13.49 194 TYR A CA 1
ATOM 2434 C C . TYR A 1 176 ? 75.477 -11.295 90.711 1.00 12.63 194 TYR A C 1
ATOM 2435 O O . TYR A 1 176 ? 75.026 -10.169 90.901 1.00 9.81 194 TYR A O 1
ATOM 2453 N N . THR A 1 177 ? 76.641 -11.510 90.104 1.00 11.78 195 THR A N 1
ATOM 2454 C CA . THR A 1 177 ? 77.458 -10.412 89.605 1.00 10.06 195 THR A CA 1
ATOM 2455 C C . THR A 1 177 ? 77.162 -10.154 88.128 1.00 9.91 195 THR A C 1
ATOM 2456 O O . THR A 1 177 ? 77.405 -11.014 87.273 1.00 11.03 195 THR A O 1
ATOM 2467 N N . ILE A 1 178 ? 76.616 -8.965 87.849 1.00 9.56 196 ILE A N 1
ATOM 2468 C CA . ILE A 1 178 ? 76.300 -8.541 86.502 1.00 10.00 196 ILE A CA 1
ATOM 2469 C C . ILE A 1 178 ? 77.577 -8.041 85.830 1.00 10.91 196 ILE A C 1
ATOM 2470 O O . ILE A 1 178 ? 78.241 -7.128 86.325 1.00 11.05 196 ILE A O 1
ATOM 2486 N N . THR A 1 179 ? 77.909 -8.665 84.705 1.00 11.18 197 THR A N 1
ATOM 2487 C CA . THR A 1 179 ? 79.190 -8.466 84.031 1.00 10.72 197 THR A CA 1
ATOM 2488 C C . THR A 1 179 ? 79.077 -7.566 82.811 1.00 11.32 197 THR A C 1
ATOM 2489 O O . THR A 1 179 ? 77.982 -7.278 82.337 1.00 10.08 197 THR A O 1
ATOM 2500 N N . ARG A 1 180 ? 80.228 -7.169 82.270 1.00 10.83 198 ARG A N 1
ATOM 2501 C CA . ARG A 1 180 ? 80.292 -6.486 80.980 1.00 10.32 198 ARG A CA 1
ATOM 2502 C C . ARG A 1 180 ? 79.527 -7.263 79.915 1.00 10.52 198 ARG A C 1
ATOM 2503 O O . ARG A 1 180 ? 78.762 -6.702 79.149 1.00 11.82 198 ARG A O 1
ATOM 2524 N N . ALA A 1 181 ? 79.784 -8.563 79.846 1.00 10.47 199 ALA A N 1
ATOM 2525 C CA . ALA A 1 181 ? 79.146 -9.391 78.846 1.00 10.90 199 ALA A CA 1
ATOM 2526 C C . ALA A 1 181 ? 77.634 -9.370 79.003 1.00 11.91 199 ALA A C 1
ATOM 2527 O O . ALA A 1 181 ? 76.896 -9.428 78.014 1.00 11.97 199 ALA A O 1
ATOM 2534 N N . ASP A 1 182 ? 77.163 -9.334 80.247 1.00 11.74 200 ASP A N 1
ATOM 2535 C CA . ASP A 1 182 ? 75.726 -9.304 80.481 1.00 11.36 200 ASP A CA 1
ATOM 2536 C C . ASP A 1 182 ? 75.114 -8.006 79.968 1.00 10.68 200 ASP A C 1
ATOM 2537 O O . ASP A 1 182 ? 74.052 -8.004 79.345 1.00 10.53 200 ASP A O 1
ATOM 2546 N N . LEU A 1 183 ? 75.772 -6.895 80.265 1.00 11.67 201 LEU A N 1
ATOM 2547 C CA . LEU A 1 183 ? 75.274 -5.585 79.866 1.00 9.25 201 LEU A CA 1
ATOM 2548 C C . LEU A 1 183 ? 75.271 -5.480 78.343 1.00 10.13 201 LEU A C 1
ATOM 2549 O O . LEU A 1 183 ? 74.284 -5.065 77.741 1.00 11.43 201 LEU A O 1
ATOM 2565 N N . GLU A 1 184 ? 76.361 -5.888 77.705 1.00 10.71 202 GLU A N 1
ATOM 2566 C CA . GLU A 1 184 ? 76.416 -5.820 76.246 1.00 10.36 202 GLU A CA 1
ATOM 2567 C C . GLU A 1 184 ? 75.417 -6.766 75.592 1.00 11.60 202 GLU A C 1
ATOM 2568 O O . GLU A 1 184 ? 74.781 -6.412 74.589 1.00 12.28 202 GLU A O 1
ATOM 2580 N N . GLY A 1 185 ? 75.274 -7.956 76.166 1.00 12.23 203 GLY A N 1
ATOM 2581 C CA . GLY A 1 185 ? 74.339 -8.950 75.668 1.00 14.62 203 GLY A CA 1
ATOM 2582 C C . GLY A 1 185 ? 72.914 -8.462 75.742 1.00 12.65 203 GLY A C 1
ATOM 2583 O O . GLY A 1 185 ? 72.133 -8.673 74.799 1.00 14.38 203 GLY A O 1
ATOM 2587 N N . ALA A 1 186 ? 72.556 -7.836 76.862 1.00 12.62 204 ALA A N 1
ATOM 2588 C CA . ALA A 1 186 ? 71.212 -7.293 77.019 1.00 10.11 204 ALA A CA 1
ATOM 2589 C C . ALA A 1 186 ? 70.964 -6.149 76.017 1.00 10.01 204 ALA A C 1
ATOM 2590 O O . ALA A 1 186 ? 69.920 -6.096 75.351 1.00 11.41 204 ALA A O 1
ATOM 2597 N N . LEU A 1 187 ? 71.910 -5.226 75.908 1.00 10.65 205 LEU A N 1
ATOM 2598 C CA . LEU A 1 187 ? 71.769 -4.142 74.940 1.00 10.39 205 LEU A CA 1
ATOM 2599 C C . LEU A 1 187 ? 71.648 -4.696 73.523 1.00 13.24 205 LEU A C 1
ATOM 2600 O O . LEU A 1 187 ? 70.832 -4.211 72.744 1.00 12.78 205 LEU A O 1
ATOM 2616 N N . ALA A 1 188 ? 72.423 -5.725 73.183 1.00 13.19 206 ALA A N 1
ATOM 2617 C CA . ALA A 1 188 ? 72.314 -6.334 71.851 1.00 15.33 206 ALA A CA 1
ATOM 2618 C C . ALA A 1 188 ? 70.938 -6.962 71.607 1.00 14.71 206 ALA A C 1
ATOM 2619 O O . ALA A 1 188 ? 70.347 -6.779 70.535 1.00 16.69 206 ALA A O 1
ATOM 2626 N N . LYS A 1 189 ? 70.431 -7.710 72.586 1.00 13.42 207 LYS A N 1
ATOM 2627 C CA . LYS A 1 189 ? 69.116 -8.343 72.467 1.00 16.65 207 LYS A CA 1
ATOM 2628 C C . LYS A 1 189 ? 68.034 -7.284 72.238 1.00 14.12 207 LYS A C 1
ATOM 2629 O O . LYS A 1 189 ? 67.072 -7.492 71.467 1.00 16.57 207 LYS A O 1
ATOM 2648 N N . GLN A 1 190 ? 68.216 -6.151 72.907 1.00 12.94 208 GLN A N 1
ATOM 2649 C CA . GLN A 1 190 ? 67.286 -5.025 72.842 1.00 15.23 208 GLN A CA 1
ATOM 2650 C C . GLN A 1 190 ? 67.443 -4.219 71.558 1.00 15.89 208 GLN A C 1
ATOM 2651 O O . GLN A 1 190 ? 66.614 -3.360 71.260 1.00 16.75 208 GLN A O 1
ATOM 2665 N N . LYS A 1 191 ? 68.530 -4.469 70.831 1.00 14.21 209 LYS A N 1
ATOM 2666 C CA . LYS A 1 191 ? 68.929 -3.658 69.677 1.00 15.03 209 LYS A CA 1
ATOM 2667 C C . LYS A 1 191 ? 69.089 -2.180 70.079 1.00 16.68 209 LYS A C 1
ATOM 2668 O O . LYS A 1 191 ? 68.700 -1.256 69.362 1.00 18.26 209 LYS A O 1
ATOM 2687 N N . SER A 1 192 ? 69.686 -1.989 71.250 1.00 12.14 210 SER A N 1
ATOM 2688 C CA . SER A 1 192 ? 70.005 -0.673 71.802 1.00 11.21 210 SER A CA 1
ATOM 2689 C C . SER A 1 192 ? 71.455 -0.316 71.530 1.00 16.52 210 SER A C 1
ATOM 2690 O O . SER A 1 192 ? 72.327 -1.185 71.535 1.00 21.91 210 SER A O 1
ATOM 2698 N N . LYS A 1 193 ? 71.726 0.965 71.313 1.00 14.91 211 LYS A N 1
ATOM 2699 C CA . LYS A 1 193 ? 73.098 1.421 71.150 1.00 14.67 211 LYS A CA 1
ATOM 2700 C C . LYS A 1 193 ? 73.367 2.632 72.044 1.00 18.77 211 LYS A C 1
ATOM 2701 O O . LYS A 1 193 ? 72.619 3.603 71.999 1.00 23.25 211 LYS A O 1
ATOM 2708 N N . LEU A 1 194 ? 74.417 2.569 72.852 1.00 17.15 212 LEU A N 1
ATOM 2709 C CA . LEU A 1 194 ? 74.738 3.674 73.750 1.00 13.73 212 LEU A CA 1
ATOM 2710 C C . LEU A 1 194 ? 75.458 4.803 73.038 1.00 13.56 212 LEU A C 1
ATOM 2711 O O . LEU A 1 194 ? 76.130 4.598 72.012 1.00 15.64 212 LEU A O 1
ATOM 2727 N N . LEU A 1 195 ? 75.277 5.995 73.593 1.00 12.15 213 LEU A N 1
ATOM 2728 C CA . LEU A 1 195 ? 75.971 7.203 73.161 1.00 13.03 213 LEU A CA 1
ATOM 2729 C C . LEU A 1 195 ? 76.623 7.908 74.339 1.00 11.57 213 LEU A C 1
ATOM 2730 O O . LEU A 1 195 ? 76.151 7.823 75.468 1.00 10.52 213 LEU A O 1
ATOM 2746 N N . PRO A 1 196 ? 77.679 8.681 74.080 1.00 10.56 214 PRO A N 1
ATOM 2747 C CA . PRO A 1 196 ? 78.256 9.494 75.142 1.00 8.95 214 PRO A CA 1
ATOM 2748 C C . PRO A 1 196 ? 77.232 10.379 75.822 1.00 8.92 214 PRO A C 1
ATOM 2749 O O . PRO A 1 196 ? 76.360 10.907 75.148 1.00 11.37 214 PRO A O 1
ATOM 2760 N N . GLY A 1 197 ? 77.317 10.486 77.145 1.00 8.12 215 GLY A N 1
ATOM 2761 C CA . GLY A 1 197 ? 76.396 11.282 77.931 1.00 9.22 215 GLY A CA 1
ATOM 2762 C C . GLY A 1 197 ? 75.185 10.498 78.408 1.00 9.84 215 GLY A C 1
ATOM 2763 O O . GLY A 1 197 ? 74.398 11.002 79.216 1.00 10.45 215 GLY A O 1
ATOM 2767 N N . ASP A 1 198 ? 75.018 9.266 77.929 1.00 8.69 216 ASP A N 1
ATOM 2768 C CA . ASP A 1 198 ? 73.859 8.478 78.342 1.00 9.52 216 ASP A CA 1
ATOM 2769 C C . ASP A 1 198 ? 73.876 8.218 79.844 1.00 8.85 216 ASP A C 1
ATOM 2770 O O . ASP A 1 198 ? 74.928 8.073 80.484 1.00 8.22 216 ASP A O 1
ATOM 2779 N N . ILE A 1 199 ? 72.672 8.153 80.398 1.00 8.26 217 ILE A N 1
ATOM 2780 C CA . ILE A 1 199 ? 72.458 7.633 81.737 1.00 7.70 217 ILE A CA 1
ATOM 2781 C C . ILE A 1 199 ? 71.956 6.213 81.585 1.00 9.34 217 ILE A C 1
ATOM 2782 O O . ILE A 1 199 ? 70.901 5.983 80.999 1.00 10.83 217 ILE A O 1
ATOM 2798 N N . LEU A 1 200 ? 72.744 5.249 82.050 1.00 7.84 218 LEU A N 1
ATOM 2799 C CA . LEU A 1 200 ? 72.382 3.850 81.976 1.00 8.63 218 LEU A CA 1
ATOM 2800 C C . LEU A 1 200 ? 71.557 3.460 83.190 1.00 8.92 218 LEU A C 1
ATOM 2801 O O . LEU A 1 200 ? 71.944 3.725 84.316 1.00 12.19 218 LEU A O 1
ATOM 2817 N N . VAL A 1 201 ? 70.422 2.826 82.938 1.00 7.73 219 VAL A N 1
ATOM 2818 C CA . VAL A 1 201 ? 69.503 2.426 83.989 1.00 9.64 219 VAL A CA 1
ATOM 2819 C C . VAL A 1 201 ? 69.365 0.898 83.933 1.00 8.35 219 VAL A C 1
ATOM 2820 O O . VAL A 1 201 ? 68.923 0.337 82.936 1.00 9.35 219 VAL A O 1
ATOM 2833 N N . ILE A 1 202 ? 69.786 0.233 85.007 1.00 7.89 220 ILE A N 1
ATOM 2834 C CA . ILE A 1 202 ? 69.897 -1.220 85.031 1.00 8.10 220 ILE A CA 1
ATOM 2835 C C . ILE A 1 202 ? 68.811 -1.875 85.862 1.00 9.16 220 ILE A C 1
ATOM 2836 O O . ILE A 1 202 ? 68.691 -1.605 87.050 1.00 8.67 220 ILE A O 1
ATOM 2852 N N . ARG A 1 203 ? 68.014 -2.731 85.235 1.00 8.47 221 ARG A N 1
ATOM 2853 C CA . ARG A 1 203 ? 67.021 -3.497 85.982 1.00 8.64 221 ARG A CA 1
ATOM 2854 C C . ARG A 1 203 ? 67.568 -4.849 86.404 1.00 9.73 221 ARG A C 1
ATOM 2855 O O . ARG A 1 203 ? 67.804 -5.750 85.567 1.00 9.69 221 ARG A O 1
ATOM 2876 N N . THR A 1 204 ? 67.752 -4.973 87.717 1.00 8.78 222 THR A N 1
ATOM 2877 C CA . THR A 1 204 ? 68.183 -6.204 88.387 1.00 10.34 222 THR A CA 1
ATOM 2878 C C . THR A 1 204 ? 67.006 -6.940 89.021 1.00 10.52 222 THR A C 1
ATOM 2879 O O . THR A 1 204 ? 67.126 -8.114 89.398 1.00 11.50 222 THR A O 1
ATOM 2890 N N . GLY A 1 205 ? 65.898 -6.223 89.220 1.00 9.79 223 GLY A N 1
ATOM 2891 C CA . GLY A 1 205 ? 64.719 -6.751 89.899 1.00 9.38 223 GLY A CA 1
ATOM 2892 C C . GLY A 1 205 ? 64.741 -6.728 91.419 1.00 9.41 223 GLY A C 1
ATOM 2893 O O . GLY A 1 205 ? 63.751 -7.037 92.057 1.00 11.22 223 GLY A O 1
ATOM 2897 N N . LEU A 1 206 ? 65.858 -6.337 92.022 1.00 9.16 224 LEU A N 1
ATOM 2898 C CA . LEU A 1 206 ? 66.000 -6.557 93.473 1.00 10.93 224 LEU A CA 1
ATOM 2899 C C . LEU A 1 206 ? 64.924 -5.813 94.279 1.00 9.32 224 LEU A C 1
ATOM 2900 O O . LEU A 1 206 ? 64.302 -6.397 95.167 1.00 10.30 224 LEU A O 1
ATOM 2916 N N . VAL A 1 207 ? 64.676 -4.552 93.948 1.00 8.82 225 VAL A N 1
ATOM 2917 C CA . VAL A 1 207 ? 63.693 -3.756 94.681 1.00 8.76 225 VAL A CA 1
ATOM 2918 C C . VAL A 1 207 ? 62.279 -4.327 94.503 1.00 10.52 225 VAL A C 1
ATOM 2919 O O . VAL A 1 207 ? 61.423 -4.105 95.362 1.00 10.46 225 VAL A O 1
ATOM 2932 N N . GLU A 1 208 ? 62.047 -5.074 93.421 1.00 10.27 226 GLU A N 1
ATOM 2933 C CA . GLU A 1 208 ? 60.752 -5.707 93.168 1.00 10.36 226 GLU A CA 1
ATOM 2934 C C . GLU A 1 208 ? 60.486 -6.898 94.111 1.00 13.16 226 GLU A C 1
ATOM 2935 O O . GLU A 1 208 ? 59.409 -7.503 94.068 1.00 18.38 226 GLU A O 1
ATOM 2947 N N . SER A 1 209 ? 61.456 -7.243 94.945 1.00 9.91 227 SER A N 1
ATOM 2948 C CA . SER A 1 209 ? 61.256 -8.301 95.934 1.00 11.30 227 SER A CA 1
ATOM 2949 C C . SER A 1 209 ? 61.041 -7.767 97.345 1.00 12.32 227 SER A C 1
ATOM 2950 O O . SER A 1 209 ? 60.712 -8.530 98.246 1.00 13.26 227 SER A O 1
ATOM 2958 N N . TRP A 1 210 ? 61.200 -6.464 97.538 1.00 10.21 228 TRP A N 1
ATOM 2959 C CA . TRP A 1 210 ? 61.184 -5.905 98.890 1.00 9.65 228 TRP A CA 1
ATOM 2960 C C . TRP A 1 210 ? 59.808 -5.796 99.554 1.00 11.24 228 TRP A C 1
ATOM 2961 O O . TRP A 1 210 ? 59.654 -6.153 100.730 1.00 10.57 228 TRP A O 1
ATOM 2982 N N . TYR A 1 211 ? 58.830 -5.242 98.844 1.00 10.29 229 TYR A N 1
ATOM 2983 C CA . TYR A 1 211 ? 57.626 -4.783 99.525 1.00 10.84 229 TYR A CA 1
ATOM 2984 C C . TYR A 1 211 ? 56.779 -5.933 100.084 1.00 12.50 229 TYR A C 1
ATOM 2985 O O . TYR A 1 211 ? 56.084 -5.738 101.098 1.00 13.77 229 TYR A O 1
ATOM 3003 N N . ASP A 1 212 ? 56.878 -7.122 99.489 1.00 11.62 230 ASP A N 1
ATOM 3004 C CA . ASP A 1 212 ? 56.165 -8.291 99.997 1.00 12.99 230 ASP A CA 1
ATOM 3005 C C . ASP A 1 212 ? 56.822 -8.920 101.228 1.00 12.80 230 ASP A C 1
ATOM 3006 O O . ASP A 1 212 ? 56.225 -9.784 101.858 1.00 13.39 230 ASP A O 1
ATOM 3015 N N . LEU A 1 213 ? 58.034 -8.502 101.572 1.00 12.24 231 LEU A N 1
ATOM 3016 C CA . LEU A 1 213 ? 58.731 -9.101 102.705 1.00 11.80 231 LEU A CA 1
ATOM 3017 C C . LEU A 1 213 ? 58.163 -8.662 104.047 1.00 11.57 231 LEU A C 1
ATOM 3018 O O . LEU A 1 213 ? 57.737 -7.500 104.221 1.00 12.78 231 LEU A O 1
ATOM 3034 N N . ASP A 1 214 ? 58.145 -9.599 104.997 1.00 11.94 232 ASP A N 1
ATOM 3035 C CA . ASP A 1 214 ? 57.789 -9.316 106.387 1.00 14.74 232 ASP A CA 1
ATOM 3036 C C . ASP A 1 214 ? 59.002 -8.733 107.120 1.00 11.55 232 ASP A C 1
ATOM 3037 O O . ASP A 1 214 ? 60.076 -8.587 106.539 1.00 11.10 232 ASP A O 1
ATOM 3046 N N . PRO A 1 215 ? 58.832 -8.344 108.393 1.00 13.75 233 PRO A N 1
ATOM 3047 C CA . PRO A 1 215 ? 59.954 -7.687 109.065 1.00 11.19 233 PRO A CA 1
ATOM 3048 C C . PRO A 1 215 ? 61.235 -8.531 109.145 1.00 11.48 233 PRO A C 1
ATOM 3049 O O . PRO A 1 215 ? 62.327 -7.973 108.994 1.00 10.98 233 PRO A O 1
ATOM 3060 N N . VAL A 1 216 ? 61.121 -9.839 109.352 1.00 11.70 234 VAL A N 1
ATOM 3061 C CA . VAL A 1 216 ? 62.309 -10.678 109.373 1.00 11.83 234 VAL A CA 1
ATOM 3062 C C . VAL A 1 216 ? 62.928 -10.739 107.991 1.00 11.60 234 VAL A C 1
ATOM 3063 O O . VAL A 1 216 ? 64.140 -10.587 107.826 1.00 11.42 234 VAL A O 1
ATOM 3076 N N . GLY A 1 217 ? 62.105 -10.952 106.974 1.00 11.62 235 GLY A N 1
ATOM 3077 C CA . GLY A 1 217 ? 62.627 -10.932 105.611 1.00 11.39 235 GLY A CA 1
ATOM 3078 C C . GLY A 1 217 ? 63.355 -9.645 105.246 1.00 11.15 235 GLY A C 1
ATOM 3079 O O . GLY A 1 217 ? 64.327 -9.669 104.507 1.00 10.72 235 GLY A O 1
ATOM 3083 N N . ARG A 1 218 ? 62.867 -8.516 105.758 1.00 10.66 236 ARG A N 1
ATOM 3084 C CA . ARG A 1 218 ? 63.488 -7.226 105.449 1.00 10.24 236 ARG A CA 1
ATOM 3085 C C . ARG A 1 218 ? 64.825 -7.084 106.158 1.00 10.15 236 ARG A C 1
ATOM 3086 O O . ARG A 1 218 ? 65.739 -6.458 105.619 1.00 12.57 236 ARG A O 1
ATOM 3107 N N . ALA A 1 219 ? 64.957 -7.675 107.339 1.00 10.44 237 ALA A N 1
ATOM 3108 C CA . ALA A 1 219 ? 66.273 -7.743 107.985 1.00 10.47 237 ALA A CA 1
ATOM 3109 C C . ALA A 1 219 ? 67.234 -8.633 107.186 1.00 10.56 237 ALA A C 1
ATOM 3110 O O . ALA A 1 219 ? 68.362 -8.257 106.883 1.00 12.38 237 ALA A O 1
ATOM 3117 N N . SER A 1 220 ? 66.762 -9.811 106.804 1.00 10.87 238 SER A N 1
ATOM 3118 C CA . SER A 1 220 ? 67.569 -10.738 106.014 1.00 13.40 238 SER A CA 1
ATOM 3119 C C . SER A 1 220 ? 68.021 -10.149 104.688 1.00 10.89 238 SER A C 1
ATOM 3120 O O . SER A 1 220 ? 69.122 -10.438 104.209 1.00 13.59 238 SER A O 1
ATOM 3128 N N . PHE A 1 221 ? 67.159 -9.326 104.094 1.00 10.38 239 PHE A N 1
ATOM 3129 C CA . PHE A 1 221 ? 67.404 -8.693 102.799 1.00 13.68 239 PHE A CA 1
ATOM 3130 C C . PHE A 1 221 ? 68.773 -8.016 102.773 1.00 12.38 239 PHE A C 1
ATOM 3131 O O . PHE A 1 221 ? 69.501 -8.125 101.797 1.00 14.69 239 PHE A O 1
ATOM 3148 N N . PHE A 1 222 ? 69.126 -7.323 103.852 1.00 12.72 240 PHE A N 1
ATOM 3149 C CA . PHE A 1 222 ? 70.394 -6.608 103.894 1.00 13.36 240 PHE A CA 1
ATOM 3150 C C . PHE A 1 222 ? 71.575 -7.412 104.434 1.00 15.24 240 PHE A C 1
ATOM 3151 O O . PHE A 1 222 ? 72.728 -6.966 104.335 1.00 20.66 240 PHE A O 1
ATOM 3168 N N . LEU A 1 223 ? 71.311 -8.595 104.978 1.00 12.72 241 LEU A N 1
ATOM 3169 C CA . LEU A 1 223 ? 72.369 -9.483 105.440 1.00 13.40 241 LEU A CA 1
ATOM 3170 C C . LEU A 1 223 ? 72.833 -10.396 104.298 1.00 15.96 241 LEU A C 1
ATOM 3171 O O . LEU A 1 223 ? 73.969 -10.866 104.304 1.00 25.38 241 LEU A O 1
ATOM 3187 N N . ASN A 1 224 ? 71.953 -10.619 103.322 1.00 17.53 242 ASN A N 1
ATOM 3188 C CA . ASN A 1 224 ? 72.230 -11.438 102.135 1.00 19.01 242 ASN A CA 1
ATOM 3189 C C . ASN A 1 224 ? 73.247 -10.791 101.224 1.00 10.44 242 ASN A C 1
ATOM 3190 O O . ASN A 1 224 ? 73.292 -9.582 101.143 1.00 12.93 242 ASN A O 1
ATOM 3201 N N . PRO A 1 225 ? 74.005 -11.593 100.465 1.00 12.14 243 PRO A N 1
ATOM 3202 C CA . PRO A 1 225 ? 74.601 -10.989 99.263 1.00 11.47 243 PRO A CA 1
ATOM 3203 C C . PRO A 1 225 ? 73.525 -10.417 98.350 1.00 11.66 243 PRO A C 1
ATOM 3204 O O . PRO A 1 225 ? 72.418 -10.945 98.318 1.00 13.46 243 PRO A O 1
ATOM 3232 N N . THR A 1 227 ? 72.644 -8.874 94.362 1.00 10.39 245 THR A N 1
ATOM 3233 C CA A THR A 1 227 ? 73.016 -8.754 92.964 0.64 10.16 245 THR A CA 1
ATOM 3234 C CA B THR A 1 227 ? 73.033 -8.743 92.961 0.36 10.86 245 THR A CA 1
ATOM 3235 C C . THR A 1 227 ? 73.347 -7.309 92.568 1.00 9.68 245 THR A C 1
ATOM 3236 O O . THR A 1 227 ? 72.717 -6.345 93.038 1.00 9.85 245 THR A O 1
ATOM 3257 N N . GLY A 1 228 ? 74.326 -7.161 91.686 1.00 9.97 246 GLY A N 1
ATOM 3258 C CA . GLY A 1 228 ? 74.688 -5.864 91.169 1.00 8.68 246 GLY A CA 1
ATOM 3259 C C . GLY A 1 228 ? 75.869 -5.988 90.231 1.00 9.51 246 GLY A C 1
ATOM 3260 O O . GLY A 1 228 ? 76.339 -7.101 89.969 1.00 9.22 246 GLY A O 1
ATOM 3264 N N . ILE A 1 229 ? 76.362 -4.856 89.738 1.00 8.97 247 ILE A N 1
ATOM 3265 C CA . ILE A 1 229 ? 77.422 -4.899 88.746 1.00 8.59 247 ILE A CA 1
ATOM 3266 C C . ILE A 1 229 ? 78.777 -5.199 89.386 1.00 9.18 247 ILE A C 1
ATOM 3267 O O . ILE A 1 229 ? 79.031 -4.882 90.559 1.00 10.37 247 ILE A O 1
ATOM 3283 N N . GLY A 1 230 ? 79.631 -5.832 88.586 1.00 9.50 248 GLY A N 1
ATOM 3284 C CA . GLY A 1 230 ? 80.961 -6.234 89.004 1.00 11.39 248 GLY A CA 1
ATOM 3285 C C . GLY A 1 230 ? 82.071 -5.347 88.478 1.00 11.07 248 GLY A C 1
ATOM 3286 O O . GLY A 1 230 ? 81.841 -4.425 87.705 1.00 10.89 248 GLY A O 1
ATOM 3290 N N . SER A 1 231 ? 83.293 -5.665 88.886 1.00 11.14 249 SER A N 1
ATOM 3291 C CA . SER A 1 231 ? 84.439 -4.825 88.569 1.00 12.21 249 SER A CA 1
ATOM 3292 C C . SER A 1 231 ? 84.701 -4.709 87.076 1.00 11.58 249 SER A C 1
ATOM 3293 O O . SER A 1 231 ? 85.212 -3.677 86.622 1.00 11.98 249 SER A O 1
ATOM 3301 N N . ASP A 1 232 ? 84.342 -5.725 86.293 1.00 12.09 250 ASP A N 1
ATOM 3302 C CA . ASP A 1 232 ? 84.718 -5.701 84.868 1.00 11.59 250 ASP A CA 1
ATOM 3303 C C . ASP A 1 232 ? 83.737 -4.850 84.071 1.00 10.43 250 ASP A C 1
ATOM 3304 O O . ASP A 1 232 ? 83.930 -4.640 82.883 1.00 12.07 250 ASP A O 1
ATOM 3313 N N . THR A 1 233 ? 82.739 -4.259 84.741 1.00 11.62 251 THR A N 1
ATOM 3314 C CA . THR A 1 233 ? 81.894 -3.277 84.071 1.00 11.53 251 THR A CA 1
ATOM 3315 C C . THR A 1 233 ? 82.527 -1.881 84.046 1.00 10.45 251 THR A C 1
ATOM 3316 O O . THR A 1 233 ? 82.090 -1.016 83.298 1.00 10.39 251 THR A O 1
ATOM 3327 N N . VAL A 1 234 ? 83.542 -1.661 84.872 1.00 9.67 252 VAL A N 1
ATOM 3328 C CA . VAL A 1 234 ? 84.071 -0.321 85.076 1.00 9.87 252 VAL A CA 1
ATOM 3329 C C . VAL A 1 234 ? 84.814 0.177 83.824 1.00 12.15 252 VAL A C 1
ATOM 3330 O O . VAL A 1 234 ? 84.558 1.288 83.369 1.00 11.10 252 VAL A O 1
ATOM 3343 N N . PRO A 1 235 ? 85.698 -0.640 83.224 1.00 9.78 253 PRO A N 1
ATOM 3344 C CA . PRO A 1 235 ? 86.277 -0.129 81.969 1.00 8.91 253 PRO A CA 1
ATOM 3345 C C . PRO A 1 235 ? 85.254 0.135 80.864 1.00 10.04 253 PRO A C 1
ATOM 3346 O O . PRO A 1 235 ? 85.403 1.064 80.084 1.00 11.83 253 PRO A O 1
ATOM 3357 N N . TRP A 1 236 ? 84.219 -0.688 80.802 1.00 8.81 254 TRP A N 1
ATOM 3358 C CA . TRP A 1 236 ? 83.161 -0.516 79.831 1.00 8.85 254 TRP A CA 1
ATOM 3359 C C . TRP A 1 236 ? 82.436 0.809 80.062 1.00 9.86 254 TRP A C 1
ATOM 3360 O O . TRP A 1 236 ? 82.158 1.539 79.128 1.00 9.74 254 TRP A O 1
ATOM 3381 N N . ILE A 1 237 ? 82.111 1.101 81.314 1.00 8.61 255 ILE A N 1
ATOM 3382 C CA . ILE A 1 237 ? 81.467 2.367 81.657 1.00 8.08 255 ILE A CA 1
ATOM 3383 C C . ILE A 1 237 ? 82.336 3.547 81.211 1.00 10.73 255 ILE A C 1
ATOM 3384 O O . ILE A 1 237 ? 81.845 4.519 80.638 1.00 10.01 255 ILE A O 1
ATOM 3400 N N . HIS A 1 238 ? 83.638 3.444 81.436 1.00 9.48 256 HIS A N 1
ATOM 3401 C CA . HIS A 1 238 ? 84.568 4.474 80.960 1.00 8.29 256 HIS A CA 1
ATOM 3402 C C . HIS A 1 238 ? 84.551 4.610 79.429 1.00 9.23 256 HIS A C 1
ATOM 3403 O O . HIS A 1 238 ? 84.453 5.719 78.896 1.00 9.46 256 HIS A O 1
ATOM 3417 N N . GLU A 1 239 ? 84.662 3.480 78.734 1.00 8.58 257 GLU A N 1
ATOM 3418 C CA . GLU A 1 239 ? 84.715 3.432 77.269 1.00 11.16 257 GLU A CA 1
ATOM 3419 C C . GLU A 1 239 ? 83.471 4.027 76.620 1.00 9.24 257 GLU A C 1
ATOM 3420 O O . GLU A 1 239 ? 83.552 4.696 75.585 1.00 12.21 257 GLU A O 1
ATOM 3432 N N . GLN A 1 240 ? 82.321 3.792 77.242 1.00 9.67 258 GLN A N 1
ATOM 3433 C CA . GLN A 1 240 ? 81.046 4.244 76.676 1.00 11.06 258 GLN A CA 1
ATOM 3434 C C . GLN A 1 240 ? 80.708 5.704 77.022 1.00 8.52 258 GLN A C 1
ATOM 3435 O O . GLN A 1 240 ? 79.717 6.230 76.523 1.00 9.78 258 GLN A O 1
ATOM 3449 N N . ARG A 1 241 ? 81.523 6.336 77.865 1.00 10.01 259 ARG A N 1
ATOM 3450 C CA A ARG A 1 241 ? 81.376 7.745 78.224 0.52 9.23 259 ARG A CA 1
ATOM 3451 C CA B ARG A 1 241 ? 81.368 7.751 78.212 0.48 8.65 259 ARG A CA 1
ATOM 3452 C C . ARG A 1 241 ? 79.986 8.038 78.772 1.00 9.23 259 ARG A C 1
ATOM 3453 O O . ARG A 1 241 ? 79.386 9.086 78.493 1.00 9.63 259 ARG A O 1
ATOM 3494 N N . LEU A 1 242 ? 79.508 7.110 79.602 1.00 7.81 260 LEU A N 1
ATOM 3495 C CA . LEU A 1 242 ? 78.281 7.313 80.361 1.00 8.15 260 LEU A CA 1
ATOM 3496 C C . LEU A 1 242 ? 78.460 8.413 81.407 1.00 9.41 260 LEU A C 1
ATOM 3497 O O . LEU A 1 242 ? 79.532 8.582 81.984 1.00 7.63 260 LEU A O 1
ATOM 3513 N N . ALA A 1 243 ? 77.393 9.151 81.692 1.00 8.83 261 ALA A N 1
ATOM 3514 C CA . ALA A 1 243 ? 77.434 10.208 82.706 1.00 8.46 261 ALA A CA 1
ATOM 3515 C C . ALA A 1 243 ? 77.104 9.676 84.097 1.00 6.82 261 ALA A C 1
ATOM 3516 O O . ALA A 1 243 ? 77.608 10.151 85.105 1.00 9.43 261 ALA A O 1
ATOM 3523 N N . GLY A 1 244 ? 76.244 8.661 84.129 1.00 7.89 262 GLY A N 1
ATOM 3524 C CA . GLY A 1 244 ? 75.749 8.106 85.376 1.00 8.80 262 GLY A CA 1
ATOM 3525 C C . GLY A 1 244 ? 75.242 6.697 85.133 1.00 7.08 262 GLY A C 1
ATOM 3526 O O . GLY A 1 244 ? 74.864 6.369 84.012 1.00 8.20 262 GLY A O 1
ATOM 3530 N N . VAL A 1 245 ? 75.270 5.862 86.171 1.00 6.67 263 VAL A N 1
ATOM 3531 C CA . VAL A 1 245 ? 74.740 4.511 86.137 1.00 6.81 263 VAL A CA 1
ATOM 3532 C C . VAL A 1 245 ? 73.806 4.359 87.330 1.00 7.72 263 VAL A C 1
ATOM 3533 O O . VAL A 1 245 ? 74.215 4.554 88.482 1.00 8.72 263 VAL A O 1
ATOM 3546 N N . ALA A 1 246 ? 72.547 4.021 87.044 1.00 7.85 264 ALA A N 1
ATOM 3547 C CA . ALA A 1 246 ? 71.520 3.854 88.078 1.00 6.90 264 ALA A CA 1
ATOM 3548 C C . ALA A 1 246 ? 70.980 2.432 88.046 1.00 7.15 264 ALA A C 1
ATOM 3549 O O . ALA A 1 246 ? 71.018 1.785 87.015 1.00 9.04 264 ALA A O 1
ATOM 3556 N N . ALA A 1 247 ? 70.509 1.938 89.184 1.00 6.96 265 ALA A N 1
ATOM 3557 C CA . ALA A 1 247 ? 69.913 0.619 89.236 1.00 7.41 265 ALA A CA 1
ATOM 3558 C C . ALA A 1 247 ? 68.784 0.548 90.228 1.00 8.52 265 ALA A C 1
ATOM 3559 O O . ALA A 1 247 ? 68.607 1.427 91.078 1.00 9.24 265 ALA A O 1
ATOM 3566 N N . ASP A 1 248 ? 68.035 -0.539 90.110 1.00 7.62 266 ASP A N 1
ATOM 3567 C CA . ASP A 1 248 ? 66.942 -0.852 91.009 1.00 7.79 266 ASP A CA 1
ATOM 3568 C C . ASP A 1 248 ? 67.381 -1.825 92.101 1.00 8.25 266 ASP A C 1
ATOM 3569 O O . ASP A 1 248 ? 66.598 -2.632 92.579 1.00 9.08 266 ASP A O 1
ATOM 3578 N N . ASN A 1 249 ? 68.652 -1.739 92.491 1.00 8.21 267 ASN A N 1
ATOM 3579 C CA . ASN A 1 249 ? 69.113 -2.383 93.707 1.00 8.69 267 ASN A CA 1
ATOM 3580 C C . ASN A 1 249 ? 69.496 -1.301 94.695 1.00 8.51 267 ASN A C 1
ATOM 3581 O O . ASN A 1 249 ? 69.141 -0.139 94.478 1.00 10.86 267 ASN A O 1
ATOM 3592 N N . ILE A 1 250 ? 70.180 -1.643 95.788 1.00 9.21 268 ILE A N 1
ATOM 3593 C CA . ILE A 1 250 ? 70.415 -0.653 96.826 1.00 9.83 268 ILE A CA 1
ATOM 3594 C C . ILE A 1 250 ? 71.840 -0.080 96.756 1.00 11.74 268 ILE A C 1
ATOM 3595 O O . ILE A 1 250 ? 72.044 1.088 97.074 1.00 11.93 268 ILE A O 1
ATOM 3611 N N . ALA A 1 251 ? 72.810 -0.887 96.306 1.00 9.28 269 ALA A N 1
ATOM 3612 C CA . ALA A 1 251 ? 74.224 -0.490 96.344 1.00 11.11 269 ALA A CA 1
ATOM 3613 C C . ALA A 1 251 ? 74.899 -0.406 94.973 1.00 11.35 269 ALA A C 1
ATOM 3614 O O . ALA A 1 251 ? 76.104 -0.166 94.911 1.00 11.02 269 ALA A O 1
ATOM 3621 N N . LEU A 1 252 ? 74.115 -0.576 93.905 1.00 10.39 270 LEU A N 1
ATOM 3622 C CA . LEU A 1 252 ? 74.587 -0.655 92.500 1.00 9.92 270 LEU A CA 1
ATOM 3623 C C . LEU A 1 252 ? 75.537 -1.821 92.243 1.00 9.18 270 LEU A C 1
ATOM 3624 O O . LEU A 1 252 ? 75.223 -2.706 91.448 1.00 9.25 270 LEU A O 1
ATOM 3640 N N . GLU A 1 253 ? 76.708 -1.785 92.881 1.00 9.49 271 GLU A N 1
ATOM 3641 C CA . GLU A 1 253 ? 77.695 -2.857 92.839 1.00 13.35 271 GLU A CA 1
ATOM 3642 C C . GLU A 1 253 ? 77.179 -4.108 93.524 1.00 10.53 271 GLU A C 1
ATOM 3643 O O . GLU A 1 253 ? 76.389 -4.020 94.476 1.00 11.16 271 GLU A O 1
ATOM 3655 N N . ARG A 1 254 ? 77.635 -5.276 93.083 1.00 10.46 272 ARG A N 1
ATOM 3656 C CA . ARG A 1 254 ? 77.350 -6.507 93.800 1.00 11.18 272 ARG A CA 1
ATOM 3657 C C . ARG A 1 254 ? 77.923 -6.415 95.211 1.00 13.57 272 ARG A C 1
ATOM 3658 O O . ARG A 1 254 ? 79.063 -5.990 95.406 1.00 13.32 272 ARG A O 1
ATOM 3679 N N . VAL A 1 255 ? 77.122 -6.789 96.201 1.00 13.93 273 VAL A N 1
ATOM 3680 C CA . VAL A 1 255 ? 77.545 -6.728 97.605 1.00 16.24 273 VAL A CA 1
ATOM 3681 C C . VAL A 1 255 ? 77.659 -8.130 98.181 1.00 15.74 273 VAL A C 1
ATOM 3682 O O . VAL A 1 255 ? 76.726 -8.914 98.049 1.00 16.03 273 VAL A O 1
ATOM 3695 N N . PRO A 1 256 ? 78.796 -8.450 98.824 1.00 18.71 274 PRO A N 1
ATOM 3696 C CA . PRO A 1 256 ? 78.975 -9.787 99.382 1.00 23.35 274 PRO A CA 1
ATOM 3697 C C . PRO A 1 256 ? 78.212 -9.991 100.657 1.00 24.64 274 PRO A C 1
ATOM 3698 O O . PRO A 1 256 ? 77.692 -9.031 101.219 1.00 24.70 274 PRO A O 1
ATOM 3709 N N . HIS A 1 257 ? 78.172 -11.243 101.103 1.00 33.92 275 HIS A N 1
ATOM 3710 C CA . HIS A 1 257 ? 77.713 -11.587 102.438 1.00 38.25 275 HIS A CA 1
ATOM 3711 C C . HIS A 1 257 ? 78.670 -11.053 103.505 1.00 42.79 275 HIS A C 1
ATOM 3712 O O . HIS A 1 257 ? 78.374 -10.068 104.183 1.00 48.19 275 HIS A O 1
ATOM 3726 N N . LEU A 1 263 ? 85.404 -4.972 103.391 1.00 46.39 281 LEU A N 1
ATOM 3727 C CA . LEU A 1 263 ? 84.405 -4.868 102.327 1.00 47.25 281 LEU A CA 1
ATOM 3728 C C . LEU A 1 263 ? 84.907 -3.906 101.237 1.00 44.93 281 LEU A C 1
ATOM 3729 O O . LEU A 1 263 ? 84.896 -2.691 101.412 1.00 44.84 281 LEU A O 1
ATOM 3744 N N . ALA A 1 264 ? 85.331 -4.474 100.108 1.00 42.19 282 ALA A N 1
ATOM 3745 C CA . ALA A 1 264 ? 86.201 -3.782 99.149 1.00 39.48 282 ALA A CA 1
ATOM 3746 C C . ALA A 1 264 ? 85.518 -2.674 98.325 1.00 38.34 282 ALA A C 1
ATOM 3747 O O . ALA A 1 264 ? 86.095 -1.603 98.116 1.00 38.37 282 ALA A O 1
ATOM 3754 N N . LEU A 1 265 ? 84.308 -2.954 97.852 1.00 25.65 283 LEU A N 1
ATOM 3755 C CA . LEU A 1 265 ? 83.517 -2.025 97.007 1.00 23.20 283 LEU A CA 1
ATOM 3756 C C . LEU A 1 265 ? 84.316 -1.226 95.965 1.00 16.39 283 LEU A C 1
ATOM 3757 O O . LEU A 1 265 ? 84.185 0.006 95.850 1.00 17.32 283 LEU A O 1
ATOM 3773 N N . PRO A 1 266 ? 85.106 -1.932 95.156 1.00 18.97 284 PRO A N 1
ATOM 3774 C CA . PRO A 1 266 ? 85.951 -1.260 94.175 1.00 18.15 284 PRO A CA 1
ATOM 3775 C C . PRO A 1 266 ? 85.170 -0.511 93.088 1.00 16.31 284 PRO A C 1
ATOM 3776 O O . PRO A 1 266 ? 85.683 0.468 92.550 1.00 14.95 284 PRO A O 1
ATOM 3787 N N . VAL A 1 267 ? 83.951 -0.938 92.770 1.00 14.12 285 VAL A N 1
ATOM 3788 C CA . VAL A 1 267 ? 83.213 -0.263 91.716 1.00 11.17 285 VAL A CA 1
ATOM 3789 C C . VAL A 1 267 ? 82.848 1.141 92.190 1.00 10.37 285 VAL A C 1
ATOM 3790 O O . VAL A 1 267 ? 82.945 2.108 91.429 1.00 11.97 285 VAL A O 1
ATOM 3803 N N . HIS A 1 268 ? 82.450 1.268 93.462 1.00 12.48 286 HIS A N 1
ATOM 3804 C CA . HIS A 1 268 ? 82.156 2.590 94.029 1.00 11.64 286 HIS A CA 1
ATOM 3805 C C . HIS A 1 268 ? 83.356 3.509 93.914 1.00 8.91 286 HIS A C 1
ATOM 3806 O O . HIS A 1 268 ? 83.253 4.663 93.484 1.00 11.20 286 HIS A O 1
ATOM 3821 N N . GLY A 1 269 ? 84.508 2.989 94.312 1.00 11.73 287 GLY A N 1
ATOM 3822 C CA . GLY A 1 269 ? 85.709 3.793 94.328 1.00 11.35 287 GLY A CA 1
ATOM 3823 C C . GLY A 1 269 ? 86.094 4.198 92.926 1.00 11.19 287 GLY A C 1
ATOM 3824 O O . GLY A 1 269 ? 86.454 5.359 92.674 1.00 12.84 287 GLY A O 1
ATOM 3828 N N . ASN A 1 270 ? 86.058 3.242 92.000 1.00 9.76 288 ASN A N 1
ATOM 3829 C CA . ASN A 1 270 ? 86.502 3.543 90.649 1.00 10.84 288 ASN A CA 1
ATOM 3830 C C . ASN A 1 270 ? 85.509 4.485 89.967 1.00 11.23 288 ASN A C 1
ATOM 3831 O O . ASN A 1 270 ? 85.939 5.402 89.276 1.00 10.72 288 ASN A O 1
ATOM 3842 N N . LEU A 1 271 ? 84.198 4.265 90.108 1.00 9.02 289 LEU A N 1
ATOM 3843 C CA . LEU A 1 271 ? 83.259 5.152 89.425 1.00 7.91 289 LEU A CA 1
ATOM 3844 C C . LEU A 1 271 ? 83.312 6.570 89.976 1.00 8.58 289 LEU A C 1
ATOM 3845 O O . LEU A 1 271 ? 83.436 7.537 89.223 1.00 10.06 289 LEU A O 1
ATOM 3861 N N . LEU A 1 272 ? 83.183 6.697 91.290 1.00 8.28 290 LEU A N 1
ATOM 3862 C CA . LEU A 1 272 ? 83.054 8.033 91.895 1.00 9.71 290 LEU A CA 1
ATOM 3863 C C . LEU A 1 272 ? 84.371 8.804 91.846 1.00 10.98 290 LEU A C 1
ATOM 3864 O O . LEU A 1 272 ? 84.400 9.944 91.390 1.00 13.70 290 LEU A O 1
ATOM 3880 N N . ARG A 1 273 ? 85.461 8.192 92.292 1.00 8.78 291 ARG A N 1
ATOM 3881 C CA . ARG A 1 273 ? 86.741 8.909 92.370 1.00 8.73 291 ARG A CA 1
ATOM 3882 C C . ARG A 1 273 ? 87.477 8.961 91.036 1.00 11.86 291 ARG A C 1
ATOM 3883 O O . ARG A 1 273 ? 87.972 10.000 90.621 1.00 11.07 291 ARG A O 1
ATOM 3904 N N . ASP A 1 274 ? 87.612 7.823 90.385 1.00 9.70 292 ASP A N 1
ATOM 3905 C CA . ASP A 1 274 ? 88.483 7.793 89.224 1.00 9.43 292 ASP A CA 1
ATOM 3906 C C . ASP A 1 274 ? 87.810 8.289 87.935 1.00 9.63 292 ASP A C 1
ATOM 3907 O O . ASP A 1 274 ? 88.421 9.051 87.186 1.00 9.88 292 ASP A O 1
ATOM 3916 N N . LEU A 1 275 ? 86.574 7.864 87.688 1.00 9.52 293 LEU A N 1
ATOM 3917 C CA . LEU A 1 275 ? 85.859 8.234 86.483 1.00 9.20 293 LEU A CA 1
ATOM 3918 C C . LEU A 1 275 ? 84.983 9.478 86.631 1.00 8.54 293 LEU A C 1
ATOM 3919 O O . LEU A 1 275 ? 84.656 10.109 85.635 1.00 9.55 293 LEU A O 1
ATOM 3935 N N . GLY A 1 276 ? 84.604 9.836 87.851 1.00 8.71 294 GLY A N 1
ATOM 3936 C CA . GLY A 1 276 ? 83.667 10.917 88.039 1.00 9.22 294 GLY A CA 1
ATOM 3937 C C . GLY A 1 276 ? 82.276 10.608 87.515 1.00 8.94 294 GLY A C 1
ATOM 3938 O O . GLY A 1 276 ? 81.553 11.513 87.072 1.00 9.77 294 GLY A O 1
ATOM 3942 N N . VAL A 1 277 ? 81.912 9.336 87.587 1.00 7.58 295 VAL A N 1
ATOM 3943 C CA . VAL A 1 277 ? 80.608 8.859 87.133 1.00 6.73 295 VAL A CA 1
ATOM 3944 C C . VAL A 1 277 ? 79.674 8.732 88.309 1.00 7.18 295 VAL A C 1
ATOM 3945 O O . VAL A 1 277 ? 80.036 8.169 89.346 1.00 9.45 295 VAL A O 1
ATOM 3958 N N . TYR A 1 278 ? 78.453 9.239 88.138 1.00 6.22 296 TYR A N 1
ATOM 3959 C CA . TYR A 1 278 ? 77.483 9.275 89.215 1.00 7.79 296 TYR A CA 1
ATOM 3960 C C . TYR A 1 278 ? 76.769 7.939 89.390 1.00 8.17 296 TYR A C 1
ATOM 3961 O O . TYR A 1 278 ? 76.588 7.186 88.436 1.00 8.17 296 TYR A O 1
ATOM 3979 N N . ILE A 1 279 ? 76.348 7.669 90.619 1.00 7.52 297 ILE A N 1
ATOM 3980 C CA . ILE A 1 279 ? 75.710 6.410 90.970 1.00 6.20 297 ILE A CA 1
ATOM 3981 C C . ILE A 1 279 ? 74.282 6.673 91.394 1.00 6.07 297 ILE A C 1
ATOM 3982 O O . ILE A 1 279 ? 74.009 7.486 92.291 1.00 8.07 297 ILE A O 1
ATOM 3998 N N . GLY A 1 280 ? 73.361 5.951 90.754 1.00 8.29 298 GLY A N 1
ATOM 3999 C CA . GLY A 1 280 ? 71.959 6.038 91.106 1.00 8.79 298 GLY A CA 1
ATOM 4000 C C . GLY A 1 280 ? 71.489 4.730 91.722 1.00 6.30 298 GLY A C 1
ATOM 4001 O O . GLY A 1 280 ? 71.850 3.636 91.250 1.00 6.92 298 GLY A O 1
ATOM 4005 N N . GLU A 1 281 ? 70.688 4.828 92.793 1.00 8.20 299 GLU A N 1
ATOM 4006 C CA . GLU A 1 281 ? 70.265 3.648 93.535 1.00 8.42 299 GLU A CA 1
ATOM 4007 C C . GLU A 1 281 ? 68.798 3.733 93.939 1.00 7.75 299 GLU A C 1
ATOM 4008 O O . GLU A 1 281 ? 68.236 4.829 94.090 1.00 6.90 299 GLU A O 1
ATOM 4020 N N . ILE A 1 282 ? 68.211 2.553 94.126 1.00 7.28 300 ILE A N 1
ATOM 4021 C CA . ILE A 1 282 ? 66.816 2.354 94.524 1.00 8.42 300 ILE A CA 1
ATOM 4022 C C . ILE A 1 282 ? 65.829 3.000 93.544 1.00 7.38 300 ILE A C 1
ATOM 4023 O O . ILE A 1 282 ? 64.770 3.509 93.932 1.00 9.65 300 ILE A O 1
ATOM 4039 N N . TRP A 1 283 ? 66.159 2.947 92.263 1.00 8.27 301 TRP A N 1
ATOM 4040 C CA . TRP A 1 283 ? 65.199 3.308 91.221 1.00 6.94 301 TRP A CA 1
ATOM 4041 C C . TRP A 1 283 ? 64.165 2.185 91.043 1.00 8.12 301 TRP A C 1
ATOM 4042 O O . TRP A 1 283 ? 64.414 1.022 91.402 1.00 8.85 301 TRP A O 1
ATOM 4063 N N . TRP A 1 284 ? 63.027 2.523 90.453 1.00 7.40 302 TRP A N 1
ATOM 4064 C CA . TRP A 1 284 ? 61.918 1.586 90.260 1.00 8.01 302 TRP A CA 1
ATOM 4065 C C . TRP A 1 284 ? 61.648 1.460 88.764 1.00 9.80 302 TRP A C 1
ATOM 4066 O O . TRP A 1 284 ? 61.187 2.422 88.126 1.00 9.07 302 TRP A O 1
ATOM 4087 N N . LEU A 1 285 ? 61.926 0.279 88.216 1.00 8.11 303 LEU A N 1
ATOM 4088 C CA . LEU A 1 285 ? 62.001 0.110 86.772 1.00 8.73 303 LEU A CA 1
ATOM 4089 C C . LEU A 1 285 ? 60.987 -0.868 86.209 1.00 10.98 303 LEU A C 1
ATOM 4090 O O . LEU A 1 285 ? 61.012 -1.147 85.023 1.00 10.64 303 LEU A O 1
ATOM 4106 N N . GLU A 1 286 ? 60.095 -1.395 87.041 1.00 9.46 304 GLU A N 1
ATOM 4107 C CA . GLU A 1 286 ? 59.204 -2.467 86.594 1.00 10.88 304 GLU A CA 1
ATOM 4108 C C . GLU A 1 286 ? 58.278 -2.026 85.459 1.00 10.32 304 GLU A C 1
ATOM 4109 O O . GLU A 1 286 ? 58.122 -2.736 84.455 1.00 11.25 304 GLU A O 1
ATOM 4121 N N . GLU A 1 287 ? 57.619 -0.878 85.626 1.00 10.00 305 GLU A N 1
ATOM 4122 C CA . GLU A 1 287 ? 56.645 -0.430 84.631 1.00 10.52 305 GLU A CA 1
ATOM 4123 C C . GLU A 1 287 ? 57.331 0.084 83.376 1.00 9.24 305 GLU A C 1
ATOM 4124 O O . GLU A 1 287 ? 56.847 -0.150 82.259 1.00 10.94 305 GLU A O 1
ATOM 4136 N N . LEU A 1 288 ? 58.469 0.749 83.540 1.00 8.74 306 LEU A N 1
ATOM 4137 C CA . LEU A 1 288 ? 59.246 1.183 82.382 1.00 10.48 306 LEU A CA 1
ATOM 4138 C C . LEU A 1 288 ? 59.667 -0.032 81.569 1.00 9.78 306 LEU A C 1
ATOM 4139 O O . LEU A 1 288 ? 59.565 -0.050 80.321 1.00 9.20 306 LEU A O 1
ATOM 4155 N N . ALA A 1 289 ? 60.147 -1.060 82.258 1.00 8.85 307 ALA A N 1
ATOM 4156 C CA . ALA A 1 289 ? 60.644 -2.236 81.549 1.00 9.09 307 ALA A CA 1
ATOM 4157 C C . ALA A 1 289 ? 59.524 -2.952 80.795 1.00 9.67 307 ALA A C 1
ATOM 4158 O O . ALA A 1 289 ? 59.761 -3.474 79.708 1.00 10.04 307 ALA A O 1
ATOM 4165 N N . LYS A 1 290 ? 58.315 -3.000 81.358 1.00 9.94 308 LYS A N 1
ATOM 4166 C CA . LYS A 1 290 ? 57.206 -3.627 80.650 1.00 10.55 308 LYS A CA 1
ATOM 4167 C C . LYS A 1 290 ? 56.892 -2.843 79.381 1.00 11.50 308 LYS A C 1
ATOM 4168 O O . LYS A 1 290 ? 56.639 -3.431 78.336 1.00 11.07 308 LYS A O 1
ATOM 4187 N N . ASP A 1 291 ? 56.900 -1.517 79.492 1.00 10.78 309 ASP A N 1
ATOM 4188 C CA . ASP A 1 291 ? 56.606 -0.666 78.346 1.00 10.39 309 ASP A CA 1
ATOM 4189 C C . ASP A 1 291 ? 57.644 -0.857 77.243 1.00 10.37 309 ASP A C 1
ATOM 4190 O O . ASP A 1 291 ? 57.299 -0.962 76.061 1.00 10.82 309 ASP A O 1
ATOM 4199 N N . CYS A 1 292 ? 58.914 -0.905 77.623 1.00 9.92 310 CYS A N 1
ATOM 4200 C CA . CYS A 1 292 ? 59.972 -1.101 76.629 1.00 10.08 310 CYS A CA 1
ATOM 4201 C C . CYS A 1 292 ? 59.889 -2.483 75.968 1.00 10.96 310 CYS A C 1
ATOM 4202 O O . CYS A 1 292 ? 60.169 -2.615 74.777 1.00 11.83 310 CYS A O 1
ATOM 4210 N N . ALA A 1 293 ? 59.533 -3.513 76.723 1.00 10.65 311 ALA A N 1
ATOM 4211 C CA . ALA A 1 293 ? 59.314 -4.829 76.109 1.00 11.27 311 ALA A CA 1
ATOM 4212 C C . ALA A 1 293 ? 58.228 -4.791 75.038 1.00 13.57 311 ALA A C 1
ATOM 4213 O O . ALA A 1 293 ? 58.328 -5.498 74.032 1.00 15.68 311 ALA A O 1
ATOM 4220 N N . GLN A 1 294 ? 57.196 -3.977 75.258 1.00 11.83 312 GLN A N 1
ATOM 4221 C CA . GLN A 1 294 ? 56.052 -3.935 74.350 1.00 12.46 312 GLN A CA 1
ATOM 4222 C C . GLN A 1 294 ? 56.301 -3.042 73.125 1.00 12.57 312 GLN A C 1
ATOM 4223 O O . GLN A 1 294 ? 55.789 -3.337 72.028 1.00 13.23 312 GLN A O 1
ATOM 4237 N N . ASP A 1 295 ? 57.091 -1.977 73.273 1.00 12.02 313 ASP A N 1
ATOM 4238 C CA . ASP A 1 295 ? 57.303 -1.099 72.112 1.00 13.41 313 ASP A CA 1
ATOM 4239 C C . ASP A 1 295 ? 58.707 -1.204 71.535 1.00 12.77 313 ASP A C 1
ATOM 4240 O O . ASP A 1 295 ? 58.983 -0.623 70.481 1.00 14.50 313 ASP A O 1
ATOM 4249 N N . GLY A 1 296 ? 59.578 -1.970 72.183 1.00 12.27 314 GLY A N 1
ATOM 4250 C CA . GLY A 1 296 ? 60.922 -2.193 71.680 1.00 12.78 314 GLY A CA 1
ATOM 4251 C C . GLY A 1 296 ? 61.884 -1.027 71.771 1.00 14.52 314 GLY A C 1
ATOM 4252 O O . GLY A 1 296 ? 62.990 -1.075 71.212 1.00 16.50 314 GLY A O 1
ATOM 4256 N N . ARG A 1 297 ? 61.464 0.048 72.427 1.00 11.54 315 ARG A N 1
ATOM 4257 C CA . ARG A 1 297 ? 62.305 1.236 72.554 1.00 10.46 315 ARG A CA 1
ATOM 4258 C C . ARG A 1 297 ? 62.871 1.289 73.944 1.00 9.80 315 ARG A C 1
ATOM 4259 O O . ARG A 1 297 ? 62.138 1.511 74.896 1.00 14.75 315 ARG A O 1
ATOM 4280 N N . TYR A 1 298 ? 64.185 1.115 74.057 1.00 10.04 316 TYR A N 1
ATOM 4281 C CA . TYR A 1 298 ? 64.841 1.130 75.358 1.00 9.36 316 TYR A CA 1
ATOM 4282 C C . TYR A 1 298 ? 65.651 2.403 75.613 1.00 9.05 316 TYR A C 1
ATOM 4283 O O . TYR A 1 298 ? 66.253 2.565 76.681 1.00 10.78 316 TYR A O 1
ATOM 4301 N N . GLU A 1 299 ? 65.665 3.303 74.634 1.00 10.89 317 GLU A N 1
ATOM 4302 C CA . GLU A 1 299 ? 66.271 4.613 74.799 1.00 11.80 317 GLU A CA 1
ATOM 4303 C C . GLU A 1 299 ? 65.163 5.644 74.895 1.00 10.00 317 GLU A C 1
ATOM 4304 O O . GLU A 1 299 ? 64.184 5.572 74.155 1.00 14.17 317 GLU A O 1
ATOM 4316 N N . PHE A 1 300 ? 65.315 6.600 75.800 1.00 9.26 318 PHE A N 1
ATOM 4317 C CA . PHE A 1 300 ? 64.243 7.552 76.081 1.00 8.86 318 PHE A CA 1
ATOM 4318 C C . PHE A 1 300 ? 64.830 8.868 76.592 1.00 8.79 318 PHE A C 1
ATOM 4319 O O . PHE A 1 300 ? 66.033 8.968 76.860 1.00 9.56 318 PHE A O 1
ATOM 4336 N N . PHE A 1 301 ? 63.984 9.880 76.712 1.00 8.25 319 PHE A N 1
ATOM 4337 C CA . PHE A 1 301 ? 64.350 11.125 77.373 1.00 8.14 319 PHE A CA 1
ATOM 4338 C C . PHE A 1 301 ? 64.190 10.906 78.863 1.00 9.70 319 PHE A C 1
ATOM 4339 O O . PHE A 1 301 ? 63.184 10.356 79.304 1.00 9.48 319 PHE A O 1
ATOM 4356 N N . LEU A 1 302 ? 65.206 11.282 79.629 1.00 8.49 320 LEU A N 1
ATOM 4357 C CA . LEU A 1 302 ? 65.206 11.091 81.083 1.00 7.25 320 LEU A CA 1
ATOM 4358 C C . LEU A 1 302 ? 65.362 12.425 81.801 1.00 9.72 320 LEU A C 1
ATOM 4359 O O . LEU A 1 302 ? 66.326 13.137 81.574 1.00 8.81 320 LEU A O 1
ATOM 4375 N N . ALA A 1 303 ? 64.386 12.764 82.642 1.00 7.45 321 ALA A N 1
ATOM 4376 C CA . ALA A 1 303 ? 64.480 13.922 83.493 1.00 7.26 321 ALA A CA 1
ATOM 4377 C C . ALA A 1 303 ? 64.778 13.416 84.901 1.00 8.99 321 ALA A C 1
ATOM 4378 O O . ALA A 1 303 ? 63.853 13.033 85.652 1.00 8.37 321 ALA A O 1
ATOM 4385 N N . ALA A 1 304 ? 66.071 13.361 85.230 1.00 7.35 322 ALA A N 1
ATOM 4386 C CA . ALA A 1 304 ? 66.541 12.813 86.508 1.00 8.20 322 ALA A CA 1
ATOM 4387 C C . ALA A 1 304 ? 67.382 13.844 87.263 1.00 6.68 322 ALA A C 1
ATOM 4388 O O . ALA A 1 304 ? 68.394 13.520 87.915 1.00 7.78 322 ALA A O 1
ATOM 4395 N N . GLN A 1 305 ? 66.952 15.099 87.207 1.00 6.21 323 GLN A N 1
ATOM 4396 C CA . GLN A 1 305 ? 67.666 16.156 87.889 1.00 7.63 323 GLN A CA 1
ATOM 4397 C C . GLN A 1 305 ? 67.627 15.933 89.405 1.00 6.18 323 GLN A C 1
ATOM 4398 O O . GLN A 1 305 ? 66.621 15.486 89.949 1.00 8.42 323 GLN A O 1
ATOM 4412 N N . PRO A 1 306 ? 68.729 16.245 90.093 1.00 7.58 324 PRO A N 1
ATOM 4413 C CA . PRO A 1 306 ? 68.710 16.223 91.554 1.00 8.70 324 PRO A CA 1
ATOM 4414 C C . PRO A 1 306 ? 68.036 17.453 92.107 1.00 10.01 324 PRO A C 1
ATOM 4415 O O . PRO A 1 306 ? 67.825 18.416 91.374 1.00 10.03 324 PRO A O 1
ATOM 4426 N N . LEU A 1 307 ? 67.709 17.444 93.391 1.00 7.98 325 LEU A N 1
ATOM 4427 C CA . LEU A 1 307 ? 67.340 18.680 94.060 1.00 8.55 325 LEU A CA 1
ATOM 4428 C C . LEU A 1 307 ? 68.551 19.581 94.201 1.00 7.49 325 LEU A C 1
ATOM 4429 O O . LEU A 1 307 ? 69.691 19.114 94.229 1.00 9.29 325 LEU A O 1
ATOM 4445 N N . TYR A 1 308 ? 68.304 20.879 94.309 1.00 9.07 326 TYR A N 1
ATOM 4446 C CA . TYR A 1 308 ? 69.359 21.876 94.425 1.00 8.40 326 TYR A CA 1
ATOM 4447 C C . TYR A 1 308 ? 69.696 22.006 95.904 1.00 8.83 326 TYR A C 1
ATOM 4448 O O . TYR A 1 308 ? 69.076 22.789 96.641 1.00 9.49 326 TYR A O 1
ATOM 4466 N N . ILE A 1 309 ? 70.668 21.199 96.348 1.00 9.17 327 ILE A N 1
ATOM 4467 C CA . ILE A 1 309 ? 71.047 21.169 97.762 1.00 10.18 327 ILE A CA 1
ATOM 4468 C C . ILE A 1 309 ? 72.545 21.451 97.915 1.00 10.01 327 ILE A C 1
ATOM 4469 O O . ILE A 1 309 ? 73.384 20.544 97.802 1.00 9.44 327 ILE A O 1
ATOM 4485 N N . PRO A 1 310 ? 72.902 22.726 98.144 1.00 8.20 328 PRO A N 1
ATOM 4486 C CA . PRO A 1 310 ? 74.328 23.037 98.235 1.00 8.66 328 PRO A CA 1
ATOM 4487 C C . PRO A 1 310 ? 75.039 22.269 99.345 1.00 9.49 328 PRO A C 1
ATOM 4488 O O . PRO A 1 310 ? 74.563 22.187 100.481 1.00 10.38 328 PRO A O 1
ATOM 4499 N N . GLY A 1 311 ? 76.187 21.719 98.979 1.00 9.71 329 GLY A N 1
ATOM 4500 C CA . GLY A 1 311 ? 77.048 20.991 99.900 1.00 10.35 329 GLY A CA 1
ATOM 4501 C C . GLY A 1 311 ? 76.544 19.601 100.235 1.00 8.85 329 GLY A C 1
ATOM 4502 O O . GLY A 1 311 ? 77.135 18.942 101.079 1.00 9.11 329 GLY A O 1
ATOM 4506 N N . ALA A 1 312 ? 75.483 19.139 99.578 1.00 8.97 330 ALA A N 1
ATOM 4507 C CA . ALA A 1 312 ? 74.994 17.774 99.811 1.00 8.39 330 ALA A CA 1
ATOM 4508 C C . ALA A 1 312 ? 75.795 16.772 98.983 1.00 7.65 330 ALA A C 1
ATOM 4509 O O . ALA A 1 312 ? 76.364 17.108 97.929 1.00 8.32 330 ALA A O 1
ATOM 4516 N N . VAL A 1 313 ? 75.836 15.535 99.462 1.00 7.85 331 VAL A N 1
ATOM 4517 C CA . VAL A 1 313 ? 76.623 14.518 98.768 1.00 8.42 331 VAL A CA 1
ATOM 4518 C C . VAL A 1 313 ? 75.734 13.545 97.997 1.00 10.67 331 VAL A C 1
ATOM 4519 O O . VAL A 1 313 ? 76.181 12.497 97.533 1.00 9.62 331 VAL A O 1
ATOM 4532 N N . GLY A 1 314 ? 74.481 13.944 97.803 1.00 8.82 332 GLY A N 1
ATOM 4533 C CA . GLY A 1 314 ? 73.544 13.182 97.005 1.00 8.97 332 GLY A CA 1
ATOM 4534 C C . GLY A 1 314 ? 72.195 13.856 97.067 1.00 11.72 332 GLY A C 1
ATOM 4535 O O . GLY A 1 314 ? 72.060 14.892 97.706 1.00 10.33 332 GLY A O 1
ATOM 4539 N N . SER A 1 315 ? 71.197 13.279 96.409 1.00 8.03 333 SER A N 1
ATOM 4540 C CA . SER A 1 315 ? 69.857 13.835 96.433 1.00 7.28 333 SER A CA 1
ATOM 4541 C C . SER A 1 315 ? 68.801 12.767 96.168 1.00 7.53 333 SER A C 1
ATOM 4542 O O . SER A 1 315 ? 69.017 11.873 95.348 1.00 7.62 333 SER A O 1
ATOM 4550 N N . PRO A 1 316 ? 67.633 12.890 96.825 1.00 6.82 334 PRO A N 1
ATOM 4551 C CA . PRO A 1 316 ? 66.448 12.198 96.334 1.00 6.85 334 PRO A CA 1
ATOM 4552 C C . PRO A 1 316 ? 66.008 12.788 95.011 1.00 6.65 334 PRO A C 1
ATOM 4553 O O . PRO A 1 316 ? 66.365 13.910 94.640 1.00 8.46 334 PRO A O 1
ATOM 4564 N N . LEU A 1 317 ? 65.240 12.017 94.274 1.00 8.78 335 LEU A N 1
ATOM 4565 C CA . LEU A 1 317 ? 64.666 12.526 93.048 1.00 10.11 335 LEU A CA 1
ATOM 4566 C C . LEU A 1 317 ? 63.492 11.682 92.625 1.00 10.56 335 LEU A C 1
ATOM 4567 O O . LEU A 1 317 ? 63.188 10.650 93.215 1.00 10.01 335 LEU A O 1
ATOM 4583 N N . ASN A 1 318 ? 62.846 12.163 91.574 1.00 8.72 336 ASN A N 1
ATOM 4584 C CA . ASN A 1 318 ? 61.787 11.435 90.908 1.00 7.46 336 ASN A CA 1
ATOM 4585 C C . ASN A 1 318 ? 62.124 11.430 89.427 1.00 6.75 336 ASN A C 1
ATOM 4586 O O . ASN A 1 318 ? 61.716 12.328 88.667 1.00 9.00 336 ASN A O 1
ATOM 4597 N N . PRO A 1 319 ? 62.886 10.429 89.005 1.00 6.53 337 PRO A N 1
ATOM 4598 C CA . PRO A 1 319 ? 63.293 10.378 87.599 1.00 6.44 337 PRO A CA 1
ATOM 4599 C C . PRO A 1 319 ? 62.090 10.095 86.727 1.00 9.79 337 PRO A C 1
ATOM 4600 O O . PRO A 1 319 ? 61.328 9.169 87.028 1.00 7.41 337 PRO A O 1
ATOM 4611 N N . ILE A 1 320 ? 61.895 10.889 85.678 1.00 8.67 338 ILE A N 1
ATOM 4612 C CA . ILE A 1 320 ? 60.817 10.616 84.732 1.00 9.96 338 ILE A CA 1
ATOM 4613 C C . ILE A 1 320 ? 61.414 10.201 83.393 1.00 7.19 338 ILE A C 1
ATOM 4614 O O . ILE A 1 320 ? 62.193 10.938 82.771 1.00 9.01 338 ILE A O 1
ATOM 4630 N N . ALA A 1 321 ? 61.001 9.022 82.950 1.00 9.05 339 ALA A N 1
ATOM 4631 C CA . ALA A 1 321 ? 61.283 8.551 81.605 1.00 8.56 339 ALA A CA 1
ATOM 4632 C C . ALA A 1 321 ? 60.165 9.003 80.676 1.00 8.17 339 ALA A C 1
ATOM 4633 O O . ALA A 1 321 ? 58.985 8.803 80.968 1.00 9.55 339 ALA A O 1
ATOM 4640 N N . VAL A 1 322 ? 60.545 9.598 79.550 1.00 8.13 340 VAL A N 1
ATOM 4641 C CA . VAL A 1 322 ? 59.581 10.127 78.584 1.00 10.25 340 VAL A CA 1
ATOM 4642 C C . VAL A 1 322 ? 59.887 9.556 77.208 1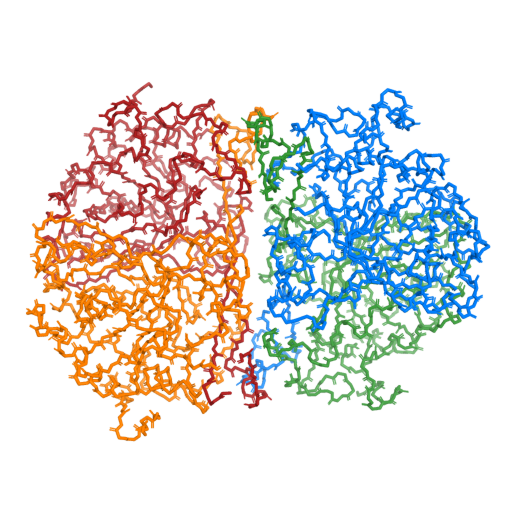.00 11.31 340 VAL A C 1
ATOM 4643 O O . VAL A 1 322 ? 61.020 9.632 76.734 1.00 9.58 340 VAL A O 1
ATOM 4656 N N . LYS A 1 323 ? 58.873 8.989 76.567 1.00 11.49 341 LYS A N 1
ATOM 4657 C CA . LYS A 1 323 ? 59.047 8.359 75.261 1.00 10.73 341 LYS A CA 1
ATOM 4658 C C . LYS A 1 323 ? 58.142 8.985 74.213 1.00 11.34 341 LYS A C 1
ATOM 4659 O O . LYS A 1 323 ? 57.552 10.030 74.509 1.00 13.32 341 LYS A O 1
ATOM 4679 N N . ALA B 1 10 ? 41.101 -7.897 130.491 1.00 49.75 28 ALA B N 1
ATOM 4680 C CA . ALA B 1 10 ? 39.908 -7.327 131.102 1.00 50.22 28 ALA B CA 1
ATOM 4681 C C . ALA B 1 10 ? 40.072 -5.826 131.275 1.00 45.32 28 ALA B C 1
ATOM 4682 O O . ALA B 1 10 ? 40.920 -5.367 132.043 1.00 41.77 28 ALA B O 1
ATOM 4688 N N . LEU B 1 11 ? 39.267 -5.070 130.535 1.00 42.46 29 LEU B N 1
ATOM 4689 C CA . LEU B 1 11 ? 39.145 -3.632 130.744 1.00 40.66 29 LEU B CA 1
ATOM 4690 C C . LEU B 1 11 ? 38.226 -3.416 131.940 1.00 37.35 29 LEU B C 1
ATOM 4691 O O . LEU B 1 11 ? 37.097 -3.921 131.962 1.00 35.22 29 LEU B O 1
ATOM 4707 N N . HIS B 1 12 ? 38.710 -2.697 132.946 1.00 33.05 30 HIS B N 1
ATOM 4708 C CA . HIS B 1 12 ? 37.891 -2.409 134.120 1.00 35.96 30 HIS B CA 1
ATOM 4709 C C . HIS B 1 12 ? 36.854 -1.347 133.778 1.00 38.48 30 HIS B C 1
ATOM 4710 O O . HIS B 1 12 ? 37.196 -0.309 133.206 1.00 37.11 30 HIS B O 1
ATOM 4724 N N . PRO B 1 13 ? 35.575 -1.610 134.106 1.00 39.43 31 PRO B N 1
ATOM 4725 C CA . PRO B 1 13 ? 34.579 -0.601 133.744 1.00 35.73 31 PRO B CA 1
ATOM 4726 C C . PRO B 1 13 ? 34.869 0.744 134.389 1.00 36.98 31 PRO B C 1
ATOM 4727 O O . PRO B 1 13 ? 35.125 0.831 135.587 1.00 36.39 31 PRO B O 1
ATOM 4738 N N . HIS B 1 14 ? 34.828 1.783 133.570 1.00 34.18 32 HIS B N 1
ATOM 4739 C CA . HIS B 1 14 ? 35.062 3.134 134.031 1.00 34.22 32 HIS B CA 1
ATOM 4740 C C . HIS B 1 14 ? 34.287 3.479 135.295 1.00 30.84 32 HIS B C 1
ATOM 4741 O O . HIS B 1 14 ? 34.853 4.022 136.232 1.00 29.81 32 HIS B O 1
ATOM 4755 N N . GLU B 1 15 ? 32.998 3.168 135.320 1.00 34.13 33 GLU B N 1
ATOM 4756 C CA . GLU B 1 15 ? 32.139 3.653 136.402 1.00 40.73 33 GLU B CA 1
ATOM 4757 C C . GLU B 1 15 ? 32.527 3.020 137.735 1.00 43.46 33 GLU B C 1
ATOM 4758 O O . GLU B 1 15 ? 32.366 3.631 138.789 1.00 37.53 33 GLU B O 1
ATOM 4770 N N . LYS B 1 16 ? 33.053 1.802 137.689 1.00 45.43 34 LYS B N 1
ATOM 4771 C CA . LYS B 1 16 ? 33.492 1.140 138.914 1.00 47.59 34 LYS B CA 1
ATOM 4772 C C . LYS B 1 16 ? 34.870 1.631 139.366 1.00 45.43 34 LYS B C 1
ATOM 4773 O O . LYS B 1 16 ? 35.182 1.578 140.560 1.00 48.33 34 LYS B O 1
ATOM 4777 N N . LEU B 1 17 ? 35.694 2.110 138.431 1.00 30.67 35 LEU B N 1
ATOM 4778 C CA . LEU B 1 17 ? 37.086 2.409 138.764 1.00 21.10 35 LEU B CA 1
ATOM 4779 C C . LEU B 1 17 ? 37.679 3.562 137.967 1.00 16.51 35 LEU B C 1
ATOM 4780 O O . LEU B 1 17 ? 38.281 3.366 136.910 1.00 17.80 35 LEU B O 1
ATOM 4796 N N . ASN B 1 18 ? 37.539 4.768 138.492 1.00 14.48 36 ASN B N 1
ATOM 4797 C CA . ASN B 1 18 ? 38.139 5.926 137.842 1.00 13.83 36 ASN B CA 1
ATOM 4798 C C . ASN B 1 18 ? 38.401 7.035 138.849 1.00 13.31 36 ASN B C 1
ATOM 4799 O O . ASN B 1 18 ? 37.830 7.034 139.965 1.00 13.55 36 ASN B O 1
ATOM 4810 N N . ASN B 1 19 ? 39.283 7.950 138.469 1.00 12.66 37 ASN B N 1
ATOM 4811 C CA . ASN B 1 19 ? 39.558 9.131 139.261 1.00 12.22 37 ASN B CA 1
ATOM 4812 C C . ASN B 1 19 ? 39.004 10.425 138.660 1.00 12.27 37 ASN B C 1
ATOM 4813 O O . ASN B 1 19 ? 39.431 11.510 139.038 1.00 11.89 37 ASN B O 1
ATOM 4824 N N . TRP B 1 20 ? 38.048 10.333 137.746 1.00 12.81 38 TRP B N 1
ATOM 4825 C CA . TRP B 1 20 ? 37.466 11.542 137.181 1.00 12.97 38 TRP B CA 1
ATOM 4826 C C . TRP B 1 20 ? 36.805 12.356 138.288 1.00 14.05 38 TRP B C 1
ATOM 4827 O O . TRP B 1 20 ? 36.072 11.812 139.109 1.00 14.82 38 TRP B O 1
ATOM 4848 N N . GLY B 1 21 ? 37.099 13.654 138.308 1.00 13.28 39 GLY B N 1
ATOM 4849 C CA . GLY B 1 21 ? 36.590 14.546 139.321 1.00 13.00 39 GLY B CA 1
ATOM 4850 C C . GLY B 1 21 ? 37.288 14.510 140.678 1.00 14.30 39 GLY B C 1
ATOM 4851 O O . GLY B 1 21 ? 37.003 15.364 141.521 1.00 14.07 39 GLY B O 1
ATOM 4855 N N . LYS B 1 22 ? 38.171 13.544 140.909 1.00 14.25 40 LYS B N 1
ATOM 4856 C CA . LYS B 1 22 ? 38.842 13.424 142.215 1.00 11.92 40 LYS B CA 1
ATOM 4857 C C . LYS B 1 22 ? 39.563 14.707 142.590 1.00 14.99 40 LYS B C 1
ATOM 4858 O O . LYS B 1 22 ? 39.612 15.098 143.770 1.00 15.41 40 LYS B O 1
ATOM 4877 N N . TRP B 1 23 ? 40.152 15.336 141.583 1.00 11.63 41 TRP B N 1
ATOM 4878 C CA . TRP B 1 23 ? 40.906 16.570 141.765 1.00 10.95 41 TRP B CA 1
ATOM 4879 C C . TRP B 1 23 ? 40.232 17.729 141.045 1.00 11.28 41 TRP B C 1
ATOM 4880 O O . TRP B 1 23 ? 40.880 18.719 140.684 1.00 12.46 41 TRP B O 1
ATOM 4901 N N . GLY B 1 24 ? 38.918 17.606 140.856 1.00 12.17 42 GLY B N 1
ATOM 4902 C CA . GLY B 1 24 ? 38.119 18.634 140.220 1.00 13.97 42 GLY B CA 1
ATOM 4903 C C . GLY B 1 24 ? 37.848 18.292 138.774 1.00 12.46 42 GLY B C 1
ATOM 4904 O O . GLY B 1 24 ? 38.641 17.615 138.145 1.00 13.47 42 GLY B O 1
ATOM 4908 N N . ASP B 1 25 ? 36.739 18.778 138.230 1.00 15.82 43 ASP B N 1
ATOM 4909 C CA . ASP B 1 25 ? 36.396 18.435 136.864 1.00 15.79 43 ASP B CA 1
ATOM 4910 C C . ASP B 1 25 ? 37.171 19.260 135.823 1.00 14.40 43 ASP B C 1
ATOM 4911 O O . ASP B 1 25 ? 37.046 19.010 134.635 1.00 19.58 43 ASP B O 1
ATOM 4920 N N . ASP B 1 26 ? 38.023 20.184 136.275 1.00 14.22 44 ASP B N 1
ATOM 4921 C CA A ASP B 1 26 ? 38.898 20.895 135.330 0.50 16.16 44 ASP B CA 1
ATOM 4922 C CA B ASP B 1 26 ? 38.912 20.967 135.423 0.50 16.33 44 ASP B CA 1
ATOM 4923 C C . ASP B 1 26 ? 40.365 20.479 135.473 1.00 14.27 44 ASP B C 1
ATOM 4924 O O . ASP B 1 26 ? 41.233 20.982 134.753 1.00 16.17 44 ASP B O 1
ATOM 4941 N N . ASP B 1 27 ? 40.642 19.526 136.353 1.00 12.55 45 ASP B N 1
ATOM 4942 C CA . ASP B 1 27 ? 41.996 19.014 136.529 1.00 11.38 45 ASP B CA 1
ATOM 4943 C C . ASP B 1 27 ? 42.586 18.429 135.244 1.00 11.05 45 ASP B C 1
ATOM 4944 O O . ASP B 1 27 ? 41.913 17.710 134.501 1.00 11.11 45 ASP B O 1
ATOM 4953 N N . GLN B 1 28 ? 43.856 18.737 135.010 1.00 10.18 46 GLN B N 1
ATOM 4954 C CA . GLN B 1 28 ? 44.616 18.138 133.918 1.00 9.94 46 GLN B CA 1
ATOM 4955 C C . GLN B 1 28 ? 45.841 17.366 134.363 1.00 12.85 46 GLN B C 1
ATOM 4956 O O . GLN B 1 28 ? 46.592 16.911 133.506 1.00 13.17 46 GLN B O 1
ATOM 4970 N N . ARG B 1 29 ? 46.067 17.220 135.675 1.00 9.19 47 ARG B N 1
ATOM 4971 C CA . ARG B 1 29 ? 47.287 16.566 136.151 1.00 8.73 47 ARG B CA 1
ATOM 4972 C C . ARG B 1 29 ? 47.094 15.124 136.608 1.00 8.73 47 ARG B C 1
ATOM 4973 O O . ARG B 1 29 ? 48.065 14.373 136.715 1.00 8.95 47 ARG B O 1
ATOM 4994 N N . GLY B 1 30 ? 45.872 14.725 136.922 1.00 9.30 48 GLY B N 1
ATOM 4995 C CA . GLY B 1 30 ? 45.634 13.340 137.305 1.00 9.24 48 GLY B CA 1
ATOM 4996 C C . GLY B 1 30 ? 46.405 12.926 138.548 1.00 8.97 48 GLY B C 1
ATOM 4997 O O . GLY B 1 30 ? 46.522 13.688 139.527 1.00 9.63 48 GLY B O 1
ATOM 5001 N N . ALA B 1 31 ? 46.958 11.718 138.506 1.00 8.90 49 ALA B N 1
ATOM 5002 C CA . ALA B 1 31 ? 47.579 11.132 139.693 1.00 8.77 49 ALA B CA 1
ATOM 5003 C C . ALA B 1 31 ? 48.871 11.829 140.092 1.00 8.33 49 ALA B C 1
ATOM 5004 O O . ALA B 1 31 ? 49.392 11.612 141.179 1.00 8.26 49 ALA B O 1
ATOM 5011 N N . ALA B 1 32 ? 49.378 12.707 139.240 1.00 8.10 50 ALA B N 1
ATOM 5012 C CA . ALA B 1 32 ? 50.476 13.565 139.673 1.00 7.78 50 ALA B CA 1
ATOM 5013 C C . ALA B 1 32 ? 50.081 14.411 140.900 1.00 7.92 50 ALA B C 1
ATOM 5014 O O . ALA B 1 32 ? 50.940 14.824 141.694 1.00 8.96 50 ALA B O 1
ATOM 5021 N N . ASN B 1 33 ? 48.788 14.642 141.096 1.00 9.01 51 ASN B N 1
ATOM 5022 C CA . ASN B 1 33 ? 48.345 15.373 142.274 1.00 9.21 51 ASN B CA 1
ATOM 5023 C C . ASN B 1 33 ? 48.566 14.639 143.604 1.00 9.66 51 ASN B C 1
ATOM 5024 O O . ASN B 1 33 ? 48.470 15.249 144.679 1.00 9.59 51 ASN B O 1
ATOM 5035 N N . TYR B 1 34 ? 48.874 13.344 143.543 1.00 8.44 52 TYR B N 1
ATOM 5036 C CA . TYR B 1 34 ? 49.256 12.596 144.729 1.00 8.51 52 TYR B CA 1
ATOM 5037 C C . TYR B 1 34 ? 50.663 12.989 145.219 1.00 8.23 52 TYR B C 1
ATOM 5038 O O . TYR B 1 34 ? 50.991 12.725 146.369 1.00 8.46 52 TYR B O 1
ATOM 5056 N N . ILE B 1 35 ? 51.493 13.589 144.358 1.00 8.79 53 ILE B N 1
ATOM 5057 C CA . ILE B 1 35 ? 52.801 14.038 144.802 1.00 8.57 53 ILE B CA 1
ATOM 5058 C C . ILE B 1 35 ? 52.658 15.457 145.371 1.00 10.67 53 ILE B C 1
ATOM 5059 O O . ILE B 1 35 ? 52.442 16.432 144.652 1.00 13.23 53 ILE B O 1
ATOM 5075 N N . THR B 1 36 ? 52.802 15.536 146.683 1.00 9.52 54 THR B N 1
ATOM 5076 C CA . THR B 1 36 ? 52.571 16.756 147.440 1.00 9.73 54 THR B CA 1
ATOM 5077 C C . THR B 1 36 ? 53.891 17.235 148.006 1.00 8.96 54 THR B C 1
ATOM 5078 O O . THR B 1 36 ? 54.844 16.459 148.095 1.00 10.30 54 THR B O 1
ATOM 5089 N N . PRO B 1 37 ? 53.954 18.506 148.425 1.00 11.40 55 PRO B N 1
ATOM 5090 C CA . PRO B 1 37 ? 55.196 18.970 149.048 1.00 12.47 55 PRO B CA 1
ATOM 5091 C C . PRO B 1 37 ? 55.642 18.094 150.216 1.00 12.54 55 PRO B C 1
ATOM 5092 O O . PRO B 1 37 ? 56.822 17.773 150.330 1.00 11.25 55 PRO B O 1
ATOM 5103 N N . GLU B 1 38 ? 54.727 17.675 151.085 1.00 10.76 56 GLU B N 1
ATOM 5104 C CA . GLU B 1 38 ? 55.128 16.811 152.196 1.00 14.51 56 GLU B CA 1
ATOM 5105 C C . GLU B 1 38 ? 55.693 15.472 151.727 1.00 12.67 56 GLU B C 1
ATOM 5106 O O . GLU B 1 38 ? 56.642 14.953 152.312 1.00 12.21 56 GLU B O 1
ATOM 5118 N N . ARG B 1 39 ? 55.154 14.912 150.653 1.00 10.19 57 ARG B N 1
ATOM 5119 C CA . ARG B 1 39 ? 55.684 13.662 150.144 1.00 8.58 57 ARG B CA 1
ATOM 5120 C C . ARG B 1 39 ? 57.065 13.833 149.528 1.00 8.96 57 ARG B C 1
ATOM 5121 O O . ARG B 1 39 ? 57.870 12.917 149.603 1.00 10.35 57 ARG B O 1
ATOM 5142 N N . ILE B 1 40 ? 57.327 14.989 148.918 1.00 9.39 58 ILE B N 1
ATOM 5143 C CA . ILE B 1 40 ? 58.664 15.308 148.409 1.00 7.84 58 ILE B CA 1
ATOM 5144 C C . ILE B 1 40 ? 59.677 15.470 149.554 1.00 8.55 58 ILE B C 1
ATOM 5145 O O . ILE B 1 40 ? 60.790 14.975 149.469 1.00 9.91 58 ILE B O 1
ATOM 5161 N N . VAL B 1 41 ? 59.269 16.137 150.622 1.00 9.25 59 VAL B N 1
ATOM 5162 C CA . VAL B 1 41 ? 60.144 16.284 151.790 1.00 8.80 59 VAL B CA 1
ATOM 5163 C C . VAL B 1 41 ? 60.464 14.904 152.362 1.00 10.94 59 VAL B C 1
ATOM 5164 O O . VAL B 1 41 ? 61.621 14.612 152.700 1.00 10.61 59 VAL B O 1
ATOM 5177 N N . ALA B 1 42 ? 59.458 14.047 152.501 1.00 10.70 60 ALA B N 1
ATOM 5178 C CA . ALA B 1 42 ? 59.705 12.691 152.982 1.00 10.17 60 ALA B CA 1
ATOM 5179 C C . ALA B 1 42 ? 60.673 11.909 152.081 1.00 10.28 60 ALA B C 1
ATOM 5180 O O . ALA B 1 42 ? 61.580 11.218 152.569 1.00 13.01 60 ALA B O 1
ATOM 5187 N N . ALA B 1 43 ? 60.506 12.026 150.766 1.00 8.67 61 ALA B N 1
ATOM 5188 C CA . ALA B 1 43 ? 61.370 11.341 149.827 1.00 10.58 61 ALA B CA 1
ATOM 5189 C C . ALA B 1 43 ? 62.812 11.826 149.966 1.00 10.25 61 ALA B C 1
ATOM 5190 O O . ALA B 1 43 ? 63.761 11.036 149.898 1.00 10.57 61 ALA B O 1
ATOM 5197 N N . ALA B 1 44 ? 62.984 13.129 150.166 1.00 9.45 62 ALA B N 1
ATOM 5198 C CA . ALA B 1 44 ? 64.320 13.697 150.324 1.00 9.20 62 ALA B CA 1
ATOM 5199 C C . ALA B 1 44 ? 65.059 13.110 151.514 1.00 9.60 62 ALA B C 1
ATOM 5200 O O . ALA B 1 44 ? 66.298 13.049 151.515 1.00 10.28 62 ALA B O 1
ATOM 5207 N N . ARG B 1 45 ? 64.338 12.699 152.556 1.00 9.74 63 ARG B N 1
ATOM 5208 C CA A ARG B 1 45 ? 64.982 12.123 153.737 0.55 9.69 63 ARG B CA 1
ATOM 5209 C CA B ARG B 1 45 ? 65.002 12.122 153.724 0.45 11.80 63 ARG B CA 1
ATOM 5210 C C . ARG B 1 45 ? 65.596 10.750 153.426 1.00 10.93 63 ARG B C 1
ATOM 5211 O O . ARG B 1 45 ? 66.399 10.217 154.206 1.00 13.02 63 ARG B O 1
ATOM 5252 N N . LEU B 1 46 ? 65.223 10.175 152.287 1.00 11.28 64 LEU B N 1
ATOM 5253 C CA . LEU B 1 46 ? 65.825 8.901 151.861 1.00 11.03 64 LEU B CA 1
ATOM 5254 C C . LEU B 1 46 ? 67.205 9.082 151.223 1.00 12.41 64 LEU B C 1
ATOM 5255 O O . LEU B 1 46 ? 67.892 8.090 150.937 1.00 13.37 64 LEU B O 1
ATOM 5271 N N . ILE B 1 47 ? 67.614 10.327 151.006 1.00 10.07 65 ILE B N 1
ATOM 5272 C CA . ILE B 1 47 ? 68.944 10.603 150.471 1.00 10.58 65 ILE B CA 1
ATOM 5273 C C . ILE B 1 47 ? 69.910 10.599 151.668 1.00 11.65 65 ILE B C 1
ATOM 5274 O O . ILE B 1 47 ? 70.132 11.617 152.343 1.00 12.11 65 ILE B O 1
ATOM 5290 N N . GLN B 1 48 ? 70.482 9.428 151.928 1.00 11.54 66 GLN B N 1
ATOM 5291 C CA A GLN B 1 48 ? 71.358 9.309 153.091 0.38 12.71 66 GLN B CA 1
ATOM 5292 C CA B GLN B 1 48 ? 71.308 9.178 153.096 0.62 11.72 66 GLN B CA 1
ATOM 5293 C C . GLN B 1 48 ? 72.770 8.889 152.736 1.00 12.49 66 GLN B C 1
ATOM 5294 O O . GLN B 1 48 ? 73.688 9.160 153.515 1.00 13.78 66 GLN B O 1
ATOM 5321 N N . THR B 1 49 ? 72.962 8.275 151.571 1.00 12.74 67 THR B N 1
ATOM 5322 C CA . THR B 1 49 ? 74.293 7.890 151.115 1.00 10.85 67 THR B CA 1
ATOM 5323 C C . THR B 1 49 ? 74.798 8.720 149.937 1.00 10.45 67 THR B C 1
ATOM 5324 O O . THR B 1 49 ? 76.006 8.792 149.694 1.00 12.45 67 THR B O 1
ATOM 5335 N N . GLY B 1 50 ? 73.872 9.307 149.182 1.00 9.89 68 GLY B N 1
ATOM 5336 C CA . GLY B 1 50 ? 74.205 10.062 147.985 1.00 9.90 68 GLY B CA 1
ATOM 5337 C C . GLY B 1 50 ? 74.551 9.232 146.763 1.00 10.19 68 GLY B C 1
ATOM 5338 O O . GLY B 1 50 ? 75.043 9.775 145.777 1.00 10.87 68 GLY B O 1
ATOM 5342 N N . LYS B 1 51 ? 74.340 7.917 146.832 1.00 9.42 69 LYS B N 1
ATOM 5343 C CA . LYS B 1 51 ? 74.457 7.054 145.659 1.00 10.34 69 LYS B CA 1
ATOM 5344 C C . LYS B 1 51 ? 73.436 7.509 144.631 1.00 9.45 69 LYS B C 1
ATOM 5345 O O . LYS B 1 51 ? 72.316 7.899 144.991 1.00 11.39 69 LYS B O 1
ATOM 5364 N N . THR B 1 52 ? 73.851 7.504 143.366 1.00 9.37 70 THR B N 1
ATOM 5365 C CA . THR B 1 52 ? 72.982 7.892 142.255 1.00 9.31 70 THR B CA 1
ATOM 5366 C C . THR B 1 52 ? 73.030 6.858 141.145 1.00 9.34 70 THR B C 1
ATOM 5367 O O . THR B 1 52 ? 74.083 6.275 140.873 1.00 10.51 70 THR B O 1
ATOM 5378 N N . PHE B 1 53 ? 71.884 6.663 140.497 1.00 9.26 71 PHE B N 1
ATOM 5379 C CA . PHE B 1 53 ? 71.753 5.749 139.367 1.00 7.65 71 PHE B CA 1
ATOM 5380 C C . PHE B 1 53 ? 70.899 6.373 138.276 1.00 7.45 71 PHE B C 1
ATOM 5381 O O . PHE B 1 53 ? 69.793 6.812 138.534 1.00 11.16 71 PHE B O 1
ATOM 5398 N N . SER B 1 54 ? 71.427 6.440 137.056 1.00 8.29 72 SER B N 1
ATOM 5399 C CA . SER B 1 54 ? 70.621 6.804 135.899 1.00 7.95 72 SER B CA 1
ATOM 5400 C C . SER B 1 54 ? 69.811 5.610 135.440 1.00 7.12 72 SER B C 1
ATOM 5401 O O . SER B 1 54 ? 70.383 4.546 135.204 1.00 9.47 72 SER B O 1
ATOM 5409 N N . LEU B 1 55 ? 68.507 5.802 135.269 1.00 7.49 73 LEU B N 1
ATOM 5410 C CA . LEU B 1 55 ? 67.628 4.724 134.845 1.00 7.58 73 LEU B CA 1
ATOM 5411 C C . LEU B 1 55 ? 67.248 4.877 133.377 1.00 8.43 73 LEU B C 1
ATOM 5412 O O . LEU B 1 55 ? 66.202 4.394 132.946 1.00 8.39 73 LEU B O 1
ATOM 5428 N N . ALA B 1 56 ? 68.101 5.542 132.615 1.00 9.29 74 ALA B N 1
ATOM 5429 C CA . ALA B 1 56 ? 67.881 5.706 131.182 1.00 8.68 74 ALA B CA 1
ATOM 5430 C C . ALA B 1 56 ? 68.711 4.755 130.333 1.00 10.15 74 ALA B C 1
ATOM 5431 O O . ALA B 1 56 ? 69.839 4.404 130.685 1.00 9.33 74 ALA B O 1
ATOM 5438 N N . ILE B 1 57 ? 68.157 4.386 129.192 1.00 7.21 75 ILE B N 1
ATOM 5439 C CA . ILE B 1 57 ? 68.967 3.801 128.119 1.00 7.45 75 ILE B CA 1
ATOM 5440 C C . ILE B 1 57 ? 69.609 4.936 127.321 1.00 7.97 75 ILE B C 1
ATOM 5441 O O . ILE B 1 57 ? 69.141 6.080 127.341 1.00 8.82 75 ILE B O 1
ATOM 5457 N N . PRO B 1 58 ? 70.683 4.620 126.599 1.00 7.57 76 PRO B N 1
ATOM 5458 C CA . PRO B 1 58 ? 71.268 5.678 125.770 1.00 8.40 76 PRO B CA 1
ATOM 5459 C C . PRO B 1 58 ? 70.338 6.102 124.652 1.00 7.26 76 PRO B C 1
ATOM 5460 O O . PRO B 1 58 ? 69.707 5.234 124.007 1.00 9.08 76 PRO B O 1
ATOM 5471 N N . ILE B 1 59 ? 70.258 7.412 124.433 1.00 8.75 77 ILE B N 1
ATOM 5472 C CA . ILE B 1 59 ? 69.557 7.962 123.275 1.00 9.51 77 ILE B CA 1
ATOM 5473 C C . ILE B 1 59 ? 70.493 7.881 122.080 1.00 9.20 77 ILE B C 1
ATOM 5474 O O . ILE B 1 59 ? 71.443 8.665 121.960 1.00 10.69 77 ILE B O 1
ATOM 5490 N N . ASP B 1 60 ? 70.204 6.928 121.211 1.00 9.33 78 ASP B N 1
ATOM 5491 C CA . ASP B 1 60 ? 70.974 6.687 120.010 1.00 10.02 78 ASP B CA 1
ATOM 5492 C C . ASP B 1 60 ? 70.087 5.866 119.079 1.00 9.23 78 ASP B C 1
ATOM 5493 O O . ASP B 1 60 ? 68.897 5.682 119.372 1.00 10.25 78 ASP B O 1
ATOM 5502 N N . SER B 1 61 ? 70.623 5.382 117.957 1.00 9.61 79 SER B N 1
ATOM 5503 C CA . SER B 1 61 ? 69.792 4.709 116.972 1.00 9.82 79 SER B CA 1
ATOM 5504 C C . SER B 1 61 ? 69.793 3.188 117.154 1.00 10.04 79 SER B C 1
ATOM 5505 O O . SER B 1 61 ? 69.242 2.455 116.321 1.00 11.90 79 SER B O 1
ATOM 5513 N N A ASN B 1 62 ? 70.358 2.742 118.273 0.55 10.69 80 ASN B N 1
ATOM 5514 N N B ASN B 1 62 ? 70.381 2.717 118.247 0.45 10.72 80 ASN B N 1
ATOM 5515 C CA A ASN B 1 62 ? 70.637 1.329 118.540 0.55 11.27 80 ASN B CA 1
ATOM 5516 C CA B ASN B 1 62 ? 70.566 1.284 118.454 0.45 10.82 80 ASN B CA 1
ATOM 5517 C C A ASN B 1 62 ? 69.649 0.671 119.522 0.55 11.23 80 ASN B C 1
ATOM 5518 C C B ASN B 1 62 ? 69.727 0.702 119.599 0.45 11.67 80 ASN B C 1
ATOM 5519 O O A ASN B 1 62 ? 69.687 -0.545 119.749 0.55 13.68 80 ASN B O 1
ATOM 5520 O O B ASN B 1 62 ? 69.949 -0.437 120.015 0.45 13.22 80 ASN B O 1
ATOM 5541 N N . GLY B 1 63 ? 68.770 1.479 120.100 1.00 12.18 81 GLY B N 1
ATOM 5542 C CA . GLY B 1 63 ? 67.892 1.028 121.164 1.00 11.98 81 GLY B CA 1
ATOM 5543 C C . GLY B 1 63 ? 66.566 0.445 120.694 1.00 13.86 81 GLY B C 1
ATOM 5544 O O . GLY B 1 63 ? 66.226 0.486 119.505 1.00 13.79 81 GLY B O 1
ATOM 5549 N N . PRO B 1 64 ? 65.810 -0.143 121.625 1.00 11.90 82 PRO B N 1
ATOM 5550 C CA . PRO B 1 64 ? 64.511 -0.671 121.251 1.00 11.55 82 PRO B CA 1
ATOM 5551 C C . PRO B 1 64 ? 63.525 0.472 121.079 1.00 15.27 82 PRO B C 1
ATOM 5552 O O . PRO B 1 64 ? 63.495 1.413 121.882 1.00 17.20 82 PRO B O 1
ATOM 5563 N N . VAL B 1 65 ? 62.744 0.382 120.025 1.00 17.26 83 VAL B N 1
ATOM 5564 C CA . VAL B 1 65 ? 61.708 1.348 119.764 1.00 16.61 83 VAL B CA 1
ATOM 5565 C C . VAL B 1 65 ? 60.643 0.590 118.986 1.00 15.79 83 VAL B C 1
ATOM 5566 O O . VAL B 1 65 ? 60.935 -0.190 118.087 1.00 16.40 83 VAL B O 1
ATOM 5579 N N . PHE B 1 66 ? 59.394 0.775 119.380 1.00 15.61 84 PHE B N 1
ATOM 5580 C CA . PHE B 1 66 ? 58.341 -0.066 118.866 1.00 15.97 84 PHE B CA 1
ATOM 5581 C C . PHE B 1 66 ? 58.020 0.352 117.433 1.00 22.26 84 PHE B C 1
ATOM 5582 O O . PHE B 1 66 ? 57.686 1.509 117.194 1.00 21.24 84 PHE B O 1
ATOM 5599 N N . PRO B 1 67 ? 58.152 -0.575 116.470 1.00 19.18 85 PRO B N 1
ATOM 5600 C CA . PRO B 1 67 ? 57.822 -0.229 115.090 1.00 23.05 85 PRO B CA 1
ATOM 5601 C C . PRO B 1 67 ? 56.371 0.232 114.968 1.00 28.04 85 PRO B C 1
ATOM 5602 O O . PRO B 1 67 ? 55.505 -0.297 115.666 1.00 26.05 85 PRO B O 1
ATOM 5613 N N . PRO B 1 68 ? 56.095 1.195 114.076 1.00 25.95 86 PRO B N 1
ATOM 5614 C CA . PRO B 1 68 ? 57.002 1.818 113.114 1.00 24.78 86 PRO B CA 1
ATOM 5615 C C . PRO B 1 68 ? 57.675 3.095 113.617 1.00 20.96 86 PRO B C 1
ATOM 5616 O O . PRO B 1 68 ? 58.117 3.905 112.800 1.00 21.07 86 PRO B O 1
ATOM 5627 N N . ARG B 1 69 ? 57.751 3.297 114.924 1.00 14.79 87 ARG B N 1
ATOM 5628 C CA . ARG B 1 69 ? 58.470 4.456 115.433 1.00 14.58 87 ARG B CA 1
ATOM 5629 C C . ARG B 1 69 ? 59.925 4.420 114.954 1.00 16.59 87 ARG B C 1
ATOM 5630 O O . ARG B 1 69 ? 60.535 3.349 114.881 1.00 22.45 87 ARG B O 1
ATOM 5651 N N . LEU B 1 70 ? 60.458 5.586 114.598 1.00 16.72 88 LEU B N 1
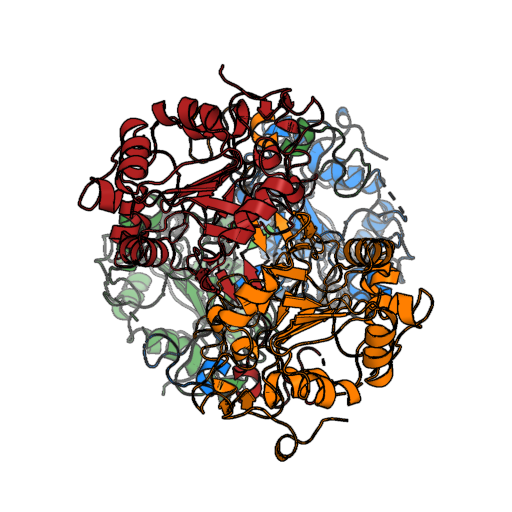ATOM 5652 C CA . LEU B 1 70 ? 61.870 5.719 114.187 1.00 18.80 88 LEU B CA 1
ATOM 5653 C C . LEU B 1 70 ? 62.788 5.681 115.389 1.00 13.95 88 LEU B C 1
ATOM 5654 O O . LEU B 1 70 ? 62.451 6.218 116.431 1.00 14.89 88 LEU B O 1
ATOM 5670 N N . PRO B 1 71 ? 63.984 5.098 115.242 1.00 13.05 89 PRO B N 1
ATOM 5671 C CA . PRO B 1 71 ? 64.980 5.261 116.309 1.00 13.21 89 PRO B CA 1
ATOM 5672 C C . PRO B 1 71 ? 65.398 6.726 116.445 1.00 12.91 89 PRO B C 1
ATOM 5673 O O . PRO B 1 71 ? 65.453 7.422 115.441 1.00 13.82 89 PRO B O 1
ATOM 5684 N N . PRO B 1 72 ? 65.711 7.185 117.662 1.00 10.26 90 PRO B N 1
ATOM 5685 C CA . PRO B 1 72 ? 66.309 8.516 117.785 1.00 8.27 90 PRO B CA 1
ATOM 5686 C C . PRO B 1 72 ? 67.549 8.628 116.894 1.00 8.41 90 PRO B C 1
ATOM 5687 O O . PRO B 1 72 ? 68.259 7.654 116.702 1.00 11.02 90 PRO B O 1
ATOM 5698 N N . HIS B 1 73 ? 67.796 9.820 116.368 1.00 8.73 91 HIS B N 1
ATOM 5699 C CA . HIS B 1 73 ? 68.890 10.001 115.440 1.00 8.79 91 HIS B CA 1
ATOM 5700 C C . HIS B 1 73 ? 69.640 11.289 115.725 1.00 9.10 91 HIS B C 1
ATOM 5701 O O . HIS B 1 73 ? 69.102 12.389 115.561 1.00 10.61 91 HIS B O 1
ATOM 5715 N N . HIS B 1 74 ? 70.899 11.125 116.128 1.00 10.67 92 HIS B N 1
ATOM 5716 C CA . HIS B 1 74 ? 71.801 12.217 116.524 1.00 11.33 92 HIS B CA 1
ATOM 5717 C C . HIS B 1 74 ? 72.705 12.567 115.348 1.00 10.97 92 HIS B C 1
ATOM 5718 O O . HIS B 1 74 ? 73.269 11.680 114.705 1.00 13.68 92 HIS B O 1
ATOM 5732 N N . THR B 1 75 ? 72.797 13.851 115.016 1.00 8.70 93 THR B N 1
ATOM 5733 C CA . THR B 1 75 ? 73.755 14.295 113.998 1.00 9.08 93 THR B CA 1
ATOM 5734 C C . THR B 1 75 ? 74.471 15.535 114.482 1.00 10.10 93 THR B C 1
ATOM 5735 O O . THR B 1 75 ? 73.934 16.314 115.272 1.00 11.49 93 THR B O 1
ATOM 5763 N N . GLU B 1 77 ? 76.325 19.226 113.676 1.00 10.14 95 GLU B N 1
ATOM 5764 C CA . GLU B 1 77 ? 76.328 20.369 112.785 1.00 10.68 95 GLU B CA 1
ATOM 5765 C C . GLU B 1 77 ? 77.773 20.839 112.504 1.00 11.10 95 GLU B C 1
ATOM 5766 O O . GLU B 1 77 ? 78.095 21.279 111.408 1.00 11.61 95 GLU B O 1
ATOM 5778 N N . ILE B 1 78 ? 78.635 20.736 113.513 1.00 10.92 96 ILE B N 1
ATOM 5779 C CA . ILE B 1 78 ? 80.053 21.052 113.369 1.00 11.32 96 ILE B CA 1
ATOM 5780 C C . ILE B 1 78 ? 80.785 20.256 114.451 1.00 10.97 96 ILE B C 1
ATOM 5781 O O . ILE B 1 78 ? 80.222 19.987 115.508 1.00 10.52 96 ILE B O 1
ATOM 5797 N N . THR B 1 79 ? 81.997 19.813 114.132 1.00 11.21 97 THR B N 1
ATOM 5798 C CA . THR B 1 79 ? 82.735 18.853 114.945 1.00 10.96 97 THR B CA 1
ATOM 5799 C C . THR B 1 79 ? 84.190 19.234 115.093 1.00 11.42 97 THR B C 1
ATOM 5800 O O . THR B 1 79 ? 84.683 20.077 114.367 1.00 11.95 97 THR B O 1
ATOM 5811 N N . GLY B 1 80 ? 84.889 18.584 116.010 1.00 11.38 98 GLY B N 1
ATOM 5812 C CA . GLY B 1 80 ? 86.331 18.777 116.106 1.00 11.76 98 GLY B CA 1
ATOM 5813 C C . GLY B 1 80 ? 87.051 18.412 114.815 1.00 12.17 98 GLY B C 1
ATOM 5814 O O . GLY B 1 80 ? 88.036 19.055 114.442 1.00 12.75 98 GLY B O 1
ATOM 5818 N N . ALA B 1 81 ? 86.568 17.373 114.148 1.00 11.93 99 ALA B N 1
ATOM 5819 C CA . ALA B 1 81 ? 87.200 16.889 112.928 1.00 13.56 99 ALA B CA 1
ATOM 5820 C C . ALA B 1 81 ? 87.247 17.982 111.872 1.00 12.83 99 ALA B C 1
ATOM 5821 O O . ALA B 1 81 ? 88.155 18.036 111.049 1.00 13.36 99 ALA B O 1
ATOM 5828 N N . ASP B 1 82 ? 86.259 18.867 111.897 1.00 12.71 100 ASP B N 1
ATOM 5829 C CA . ASP B 1 82 ? 86.217 19.967 110.928 1.00 14.63 100 ASP B CA 1
ATOM 5830 C C . ASP B 1 82 ? 87.421 20.884 111.040 1.00 13.88 100 ASP B C 1
ATOM 5831 O O . ASP B 1 82 ? 87.884 21.437 110.050 1.00 14.49 100 ASP B O 1
ATOM 5840 N N . TYR B 1 83 ? 87.927 21.045 112.263 1.00 13.79 101 TYR B N 1
ATOM 5841 C CA . TYR B 1 83 ? 89.062 21.940 112.508 1.00 14.44 101 TYR B CA 1
ATOM 5842 C C . TYR B 1 83 ? 90.373 21.242 112.199 1.00 14.78 101 TYR B C 1
ATOM 5843 O O . TYR B 1 83 ? 91.389 21.881 111.923 1.00 15.92 101 TYR B O 1
ATOM 5861 N N . VAL B 1 84 ? 90.356 19.920 112.255 1.00 14.35 102 VAL B N 1
ATOM 5862 C CA . VAL B 1 84 ? 91.497 19.155 111.785 1.00 14.70 102 VAL B CA 1
ATOM 5863 C C . VAL B 1 84 ? 91.588 19.304 110.271 1.00 17.81 102 VAL B C 1
ATOM 5864 O O . VAL B 1 84 ? 92.657 19.501 109.733 1.00 17.94 102 VAL B O 1
ATOM 5877 N N . ALA B 1 85 ? 90.451 19.207 109.579 1.00 17.37 103 ALA B N 1
ATOM 5878 C CA . ALA B 1 85 ? 90.449 19.316 108.123 1.00 17.05 103 ALA B CA 1
ATOM 5879 C C . ALA B 1 85 ? 90.703 20.749 107.642 1.00 17.67 103 ALA B C 1
ATOM 5880 O O . ALA B 1 85 ? 91.363 20.955 106.617 1.00 22.29 103 ALA B O 1
ATOM 5887 N N . ASP B 1 86 ? 90.157 21.722 108.370 1.00 18.66 104 ASP B N 1
ATOM 5888 C CA . ASP B 1 86 ? 90.240 23.134 107.996 1.00 24.61 104 ASP B CA 1
ATOM 5889 C C . ASP B 1 86 ? 90.428 23.986 109.249 1.00 24.87 104 ASP B C 1
ATOM 5890 O O . ASP B 1 86 ? 89.453 24.409 109.861 1.00 34.01 104 ASP B O 1
ATOM 5899 N N . PRO B 1 87 ? 91.682 24.210 109.645 1.00 25.97 105 PRO B N 1
ATOM 5900 C CA . PRO B 1 87 ? 91.928 24.977 110.871 1.00 34.00 105 PRO B CA 1
ATOM 5901 C C . PRO B 1 87 ? 91.146 26.295 110.929 1.00 43.56 105 PRO B C 1
ATOM 5902 O O . PRO B 1 87 ? 90.785 26.750 112.018 1.00 44.12 105 PRO B O 1
ATOM 5913 N N . GLY B 1 88 ? 90.865 26.878 109.767 1.00 43.85 106 GLY B N 1
ATOM 5914 C CA . GLY B 1 88 ? 90.191 28.163 109.701 1.00 48.71 106 GLY B CA 1
ATOM 5915 C C . GLY B 1 88 ? 88.678 28.108 109.809 1.00 51.06 106 GLY B C 1
ATOM 5916 O O . GLY B 1 88 ? 88.020 29.140 109.659 1.00 54.72 106 GLY B O 1
ATOM 5920 N N . ALA B 1 89 ? 88.123 26.925 110.073 1.00 49.09 107 ALA B N 1
ATOM 5921 C CA . ALA B 1 89 ? 86.672 26.772 110.173 1.00 48.32 107 ALA B CA 1
ATOM 5922 C C . ALA B 1 89 ? 86.096 27.851 111.082 1.00 50.56 107 ALA B C 1
ATOM 5923 O O . ALA B 1 89 ? 86.517 28.008 112.230 1.00 52.96 107 ALA B O 1
ATOM 5930 N N . SER B 1 90 ? 85.139 28.601 110.551 1.00 49.55 108 SER B N 1
ATOM 5931 C CA . SER B 1 90 ? 84.555 29.723 111.273 1.00 51.31 108 SER B CA 1
ATOM 5932 C C . SER B 1 90 ? 83.034 29.684 111.184 1.00 54.52 108 SER B C 1
ATOM 5933 O O . SER B 1 90 ? 82.431 30.489 110.471 1.00 61.36 108 SER B O 1
ATOM 5937 N N . PRO B 1 91 ? 82.404 28.748 111.914 1.00 51.32 109 PRO B N 1
ATOM 5938 C CA . PRO B 1 91 ? 80.942 28.596 111.886 1.00 50.42 109 PRO B CA 1
ATOM 5939 C C . PRO B 1 91 ? 80.166 29.761 112.505 1.00 54.82 109 PRO B C 1
ATOM 5940 O O . PRO B 1 91 ? 78.961 29.858 112.248 1.00 55.84 109 PRO B O 1
ATOM 5951 N N . PHE B 1 92 ? 80.812 30.612 113.305 1.00 53.51 110 PHE B N 1
ATOM 5952 C CA . PHE B 1 92 ? 80.102 31.759 113.877 1.00 52.77 110 PHE B CA 1
ATOM 5953 C C . PHE B 1 92 ? 80.822 33.109 114.170 1.00 52.37 110 PHE B C 1
ATOM 5954 O O . PHE B 1 92 ? 80.396 33.790 115.099 1.00 56.16 110 PHE B O 1
ATOM 5958 N N . GLY B 1 93 ? 81.864 33.549 113.459 1.00 53.35 111 GLY B N 1
ATOM 5959 C CA . GLY B 1 93 ? 82.661 32.811 112.501 1.00 54.43 111 GLY B CA 1
ATOM 5960 C C . GLY B 1 93 ? 84.093 32.864 113.001 1.00 54.92 111 GLY B C 1
ATOM 5961 O O . GLY B 1 93 ? 84.521 31.991 113.761 1.00 56.40 111 GLY B O 1
ATOM 5965 N N . LYS B 1 94 ? 84.823 33.904 112.602 1.00 51.33 112 LYS B N 1
ATOM 5966 C CA . LYS B 1 94 ? 86.229 34.055 112.975 1.00 50.17 112 LYS B CA 1
ATOM 5967 C C . LYS B 1 94 ? 86.395 34.175 114.491 1.00 51.76 112 LYS B C 1
ATOM 5968 O O . LYS B 1 94 ? 85.931 35.142 115.098 1.00 52.89 112 LYS B O 1
ATOM 5972 N N . SER B 1 95 ? 87.068 33.195 115.093 1.00 50.60 113 SER B N 1
ATOM 5973 C CA . SER B 1 95 ? 87.238 33.152 116.547 1.00 48.86 113 SER B CA 1
ATOM 5974 C C . SER B 1 95 ? 88.354 32.185 116.960 1.00 48.56 113 SER B C 1
ATOM 5975 O O . SER B 1 95 ? 88.556 31.157 116.307 1.00 50.24 113 SER B O 1
ATOM 5983 N N . PRO B 1 96 ? 89.087 32.507 118.043 1.00 43.83 114 PRO B N 1
ATOM 5984 C CA . PRO B 1 96 ? 90.018 31.485 118.538 1.00 37.67 114 PRO B CA 1
ATOM 5985 C C . PRO B 1 96 ? 89.280 30.324 119.205 1.00 23.74 114 PRO B C 1
ATOM 5986 O O . PRO B 1 96 ? 89.843 29.237 119.304 1.00 21.31 114 PRO B O 1
ATOM 5997 N N . ILE B 1 97 ? 88.042 30.547 119.647 1.00 21.20 115 ILE B N 1
ATOM 5998 C CA . ILE B 1 97 ? 87.261 29.474 120.224 1.00 17.98 115 ILE B CA 1
ATOM 5999 C C . ILE B 1 97 ? 86.716 28.600 119.102 1.00 20.82 115 ILE B C 1
ATOM 6000 O O . ILE B 1 97 ? 86.285 29.074 118.049 1.00 25.09 115 ILE B O 1
ATOM 6016 N N . ARG B 1 98 ? 86.792 27.306 119.339 1.00 14.63 116 ARG B N 1
ATOM 6017 C CA . ARG B 1 98 ? 86.333 26.295 118.411 1.00 14.08 116 ARG B CA 1
ATOM 6018 C C . ARG B 1 98 ? 85.138 25.648 119.078 1.00 14.93 116 ARG B C 1
ATOM 6019 O O . ARG B 1 98 ? 85.117 25.521 120.300 1.00 14.70 116 ARG B O 1
ATOM 6040 N N . PHE B 1 99 ? 84.128 25.301 118.288 1.00 12.88 117 PHE B N 1
ATOM 6041 C CA . PHE B 1 99 ? 82.868 24.775 118.795 1.00 13.55 117 PHE B CA 1
ATOM 6042 C C . PHE B 1 99 ? 82.466 23.492 118.085 1.00 12.03 117 PHE B C 1
ATOM 6043 O O . PHE B 1 99 ? 82.784 23.281 116.905 1.00 14.59 117 PHE B O 1
ATOM 6060 N N . ALA B 1 100 ? 81.744 22.642 118.804 1.00 11.04 118 ALA B N 1
ATOM 6061 C CA . ALA B 1 100 ? 81.004 21.541 118.200 1.00 10.59 118 ALA B CA 1
ATOM 6062 C C . ALA B 1 100 ? 79.551 21.710 118.611 1.00 11.25 118 ALA B C 1
ATOM 6063 O O . ALA B 1 100 ? 79.269 22.034 119.770 1.00 12.19 118 ALA B O 1
ATOM 6070 N N . ASP B 1 101 ? 78.636 21.463 117.671 1.00 10.75 119 ASP B N 1
ATOM 6071 C CA . ASP B 1 101 ? 77.181 21.651 117.849 1.00 10.38 119 ASP B CA 1
ATOM 6072 C C . ASP B 1 101 ? 76.484 20.416 117.299 1.00 10.11 119 ASP B C 1
ATOM 6073 O O . ASP B 1 101 ? 76.990 19.807 116.344 1.00 10.67 119 ASP B O 1
ATOM 6082 N N . ASP B 1 102 ? 75.311 20.078 117.826 1.00 9.72 120 ASP B N 1
ATOM 6083 C CA . ASP B 1 102 ? 74.604 18.911 117.313 1.00 10.99 120 ASP B CA 1
ATOM 6084 C C . ASP B 1 102 ? 73.077 19.024 117.441 1.00 10.27 120 ASP B C 1
ATOM 6085 O O . ASP B 1 102 ? 72.536 20.010 117.987 1.00 9.14 120 ASP B O 1
ATOM 6094 N N . TYR B 1 103 ? 72.409 18.018 116.862 1.00 9.07 121 TYR B N 1
ATOM 6095 C CA . TYR B 1 103 ? 70.967 17.972 116.658 1.00 10.02 121 TYR B CA 1
ATOM 6096 C C . TYR B 1 103 ? 70.433 16.579 116.972 1.00 9.12 121 TYR B C 1
ATOM 6097 O O . TYR B 1 103 ? 71.158 15.586 116.926 1.00 9.45 121 TYR B O 1
ATOM 6115 N N . ILE B 1 104 ? 69.142 16.497 117.275 1.00 9.78 122 ILE B N 1
ATOM 6116 C CA . ILE B 1 104 ? 68.491 15.212 117.409 1.00 11.68 122 ILE B CA 1
ATOM 6117 C C . ILE B 1 104 ? 67.120 15.258 116.735 1.00 12.45 122 ILE B C 1
ATOM 6118 O O . ILE B 1 104 ? 66.428 16.289 116.770 1.00 11.02 122 ILE B O 1
ATOM 6134 N N . TYR B 1 105 ? 66.771 14.149 116.080 1.00 10.97 123 TYR B N 1
ATOM 6135 C CA . TYR B 1 105 ? 65.407 13.877 115.622 1.00 9.66 123 TYR B CA 1
ATOM 6136 C C . TYR B 1 105 ? 64.955 12.651 116.373 1.00 9.62 123 TYR B C 1
ATOM 6137 O O . TYR B 1 105 ? 65.578 11.610 116.264 1.00 11.70 123 TYR B O 1
ATOM 6172 N N . PRO B 1 107 ? 61.370 10.275 118.097 1.00 11.82 125 PRO B N 1
ATOM 6173 C CA . PRO B 1 107 ? 60.052 10.184 118.692 1.00 12.77 125 PRO B CA 1
ATOM 6174 C C . PRO B 1 107 ? 60.138 10.496 120.173 1.00 9.88 125 PRO B C 1
ATOM 6175 O O . PRO B 1 107 ? 61.085 10.071 120.838 1.00 9.86 125 PRO B O 1
ATOM 6186 N N . LEU B 1 108 ? 59.155 11.197 120.704 1.00 8.58 126 LEU B N 1
ATOM 6187 C CA . LEU B 1 108 ? 59.143 11.444 122.133 1.00 8.12 126 LEU B CA 1
ATOM 6188 C C . LEU B 1 108 ? 58.773 10.170 122.884 1.00 10.81 126 LEU B C 1
ATOM 6189 O O . LEU B 1 108 ? 58.966 10.106 124.088 1.00 13.86 126 LEU B O 1
ATOM 6205 N N . GLN B 1 109 ? 58.281 9.162 122.162 1.00 10.86 127 GLN B N 1
ATOM 6206 C CA . GLN B 1 109 ? 58.068 7.820 122.712 1.00 12.91 127 GLN B CA 1
ATOM 6207 C C . GLN B 1 109 ? 59.183 6.880 122.245 1.00 10.58 127 GLN B C 1
ATOM 6208 O O . GLN B 1 109 ? 58.989 5.663 122.174 1.00 12.33 127 GLN B O 1
ATOM 6222 N N . GLY B 1 110 ? 60.331 7.443 121.885 1.00 8.57 128 GLY B N 1
ATOM 6223 C CA . GLY B 1 110 ? 61.370 6.674 121.224 1.00 10.49 128 GLY B CA 1
ATOM 6224 C C . GLY B 1 110 ? 62.498 6.155 122.099 1.00 12.77 128 GLY B C 1
ATOM 6225 O O . GLY B 1 110 ? 63.400 5.509 121.590 1.00 11.72 128 GLY B O 1
ATOM 6229 N N . SER B 1 111 ? 62.435 6.423 123.399 1.00 8.30 129 SER B N 1
ATOM 6230 C CA . SER B 1 111 ? 63.503 6.058 124.324 1.00 6.89 129 SER B CA 1
ATOM 6231 C C . SER B 1 111 ? 62.915 5.925 125.731 1.00 8.62 129 SER B C 1
ATOM 6232 O O . SER B 1 111 ? 61.708 5.806 125.885 1.00 8.93 129 SER B O 1
ATOM 6240 N N . THR B 1 112 ? 63.753 5.938 126.765 1.00 8.36 130 THR B N 1
ATOM 6241 C CA . THR B 1 112 ? 63.263 6.074 128.133 1.00 6.77 130 THR B CA 1
ATOM 6242 C C . THR B 1 112 ? 62.271 7.236 128.169 1.00 8.13 130 THR B C 1
ATOM 6243 O O . THR B 1 112 ? 62.571 8.322 127.685 1.00 9.24 130 THR B O 1
ATOM 6254 N N . GLN B 1 113 ? 61.092 7.006 128.737 1.00 7.37 131 GLN B N 1
ATOM 6255 C CA . GLN B 1 113 ? 59.996 7.949 128.551 1.00 8.12 131 GLN B CA 1
ATOM 6256 C C . GLN B 1 113 ? 58.978 7.954 129.669 1.00 7.63 131 GLN B C 1
ATOM 6257 O O . GLN B 1 113 ? 58.814 6.957 130.388 1.00 7.47 131 GLN B O 1
ATOM 6271 N N . TRP B 1 114 ? 58.287 9.085 129.770 1.00 6.69 132 TRP B N 1
ATOM 6272 C CA . TRP B 1 114 ? 56.943 9.158 130.362 1.00 6.40 132 TRP B CA 1
ATOM 6273 C C . TRP B 1 114 ? 55.952 9.350 129.229 1.00 7.34 132 TRP B C 1
ATOM 6274 O O . TRP B 1 114 ? 56.222 10.104 128.286 1.00 9.53 132 TRP B O 1
ATOM 6295 N N . ASP B 1 115 ? 54.802 8.709 129.363 1.00 7.25 133 ASP B N 1
ATOM 6296 C CA . ASP B 1 115 ? 53.661 8.957 128.492 1.00 7.04 133 ASP B CA 1
ATOM 6297 C C . ASP B 1 115 ? 52.686 9.822 129.239 1.00 7.48 133 ASP B C 1
ATOM 6298 O O . ASP B 1 115 ? 52.326 9.517 130.376 1.00 8.14 133 ASP B O 1
ATOM 6307 N N . ALA B 1 116 ? 52.289 10.935 128.630 1.00 7.77 134 ALA B N 1
ATOM 6308 C CA . ALA B 1 116 ? 51.290 11.833 129.225 1.00 9.12 134 ALA B CA 1
ATOM 6309 C C . ALA B 1 116 ? 49.906 11.221 129.173 1.00 8.14 134 ALA B C 1
ATOM 6310 O O . ALA B 1 116 ? 49.673 10.232 128.474 1.00 9.04 134 ALA B O 1
ATOM 6317 N N . LEU B 1 117 ? 48.975 11.840 129.885 1.00 7.36 135 LEU B N 1
ATOM 6318 C CA . LEU B 1 117 ? 47.597 11.351 129.864 1.00 7.53 135 LEU B CA 1
ATOM 6319 C C . LEU B 1 117 ? 46.943 11.608 128.496 1.00 9.13 135 LEU B C 1
ATOM 6320 O O . LEU B 1 117 ? 45.897 11.047 128.188 1.00 11.70 135 LEU B O 1
ATOM 6336 N N . SER B 1 118 ? 47.554 12.469 127.688 1.00 7.67 136 SER B N 1
ATOM 6337 C CA . SER B 1 118 ? 47.113 12.686 126.310 1.00 8.44 136 SER B CA 1
ATOM 6338 C C . SER B 1 118 ? 47.610 11.619 125.340 1.00 9.01 136 SER B C 1
ATOM 6339 O O . SER B 1 118 ? 47.288 11.662 124.160 1.00 9.47 136 SER B O 1
ATOM 6347 N N . HIS B 1 119 ? 48.420 10.667 125.809 1.00 9.89 137 HIS B N 1
ATOM 6348 C CA . HIS B 1 119 ? 48.993 9.650 124.921 1.00 10.49 137 HIS B CA 1
ATOM 6349 C C . HIS B 1 119 ? 48.027 8.519 124.552 1.00 10.01 137 HIS B C 1
ATOM 6350 O O . HIS B 1 119 ? 48.177 7.918 123.492 1.00 11.33 137 HIS B O 1
ATOM 6365 N N . GLY B 1 120 ? 47.070 8.193 125.426 1.00 8.65 138 GLY B N 1
ATOM 6366 C CA . GLY B 1 120 ? 46.232 7.025 125.203 1.00 8.29 138 GLY B CA 1
ATOM 6367 C C . GLY B 1 120 ? 44.904 7.099 125.918 1.00 8.60 138 GLY B C 1
ATOM 6368 O O . GLY B 1 120 ? 44.801 7.677 126.996 1.00 10.11 138 GLY B O 1
ATOM 6372 N N . TRP B 1 121 ? 43.898 6.484 125.316 1.00 9.89 139 TRP B N 1
ATOM 6373 C CA . TRP B 1 121 ? 42.549 6.493 125.855 1.00 9.65 139 TRP B CA 1
ATOM 6374 C C . TRP B 1 121 ? 41.738 5.459 125.098 1.00 11.01 139 TRP B C 1
ATOM 6375 O O . TRP B 1 121 ? 42.288 4.689 124.327 1.00 11.09 139 TRP B O 1
ATOM 6396 N N . TYR B 1 122 ? 40.438 5.411 125.340 1.00 12.05 140 TYR B N 1
ATOM 6397 C CA . TYR B 1 122 ? 39.549 4.602 124.525 1.00 11.31 140 TYR B CA 1
ATOM 6398 C C . TYR B 1 122 ? 38.275 5.401 124.362 1.00 11.77 140 TYR B C 1
ATOM 6399 O O . TYR B 1 122 ? 38.007 6.331 125.115 1.00 12.64 140 TYR B O 1
ATOM 6417 N N . GLY B 1 123 ? 37.490 5.064 123.348 1.00 13.43 141 GLY B N 1
ATOM 6418 C CA . GLY B 1 123 ? 36.326 5.884 123.050 1.00 13.84 141 GLY B CA 1
ATOM 6419 C C . GLY B 1 123 ? 36.691 7.314 122.679 1.00 15.33 141 GLY B C 1
ATOM 6420 O O . GLY B 1 123 ? 37.774 7.564 122.168 1.00 14.56 141 GLY B O 1
ATOM 6424 N N . GLU B 1 124 ? 35.774 8.253 122.899 1.00 14.87 142 GLU B N 1
ATOM 6425 C CA . GLU B 1 124 ? 35.965 9.611 122.406 1.00 12.60 142 GLU B CA 1
ATOM 6426 C C . GLU B 1 124 ? 36.463 10.579 123.467 1.00 11.92 142 GLU B C 1
ATOM 6427 O O . GLU B 1 124 ? 36.617 11.768 123.193 1.00 13.77 142 GLU B O 1
ATOM 6439 N N . SER B 1 125 ? 36.724 10.069 124.665 1.00 12.06 143 SER B N 1
ATOM 6440 C CA . SER B 1 125 ? 37.146 10.913 125.776 1.00 11.36 143 SER B CA 1
ATOM 6441 C C . SER B 1 125 ? 38.411 10.398 126.429 1.00 11.51 143 SER B C 1
ATOM 6442 O O . SER B 1 125 ? 38.620 9.195 126.548 1.00 13.20 143 SER B O 1
ATOM 6450 N N . LEU B 1 126 ? 39.231 11.354 126.857 1.00 9.85 144 LEU B N 1
ATOM 6451 C CA . LEU B 1 126 ? 40.447 11.087 127.607 1.00 9.41 144 LEU B CA 1
ATOM 6452 C C . LEU B 1 126 ? 40.181 11.283 129.101 1.00 9.75 144 LEU B C 1
ATOM 6453 O O . LEU B 1 126 ? 39.040 11.543 129.513 1.00 10.86 144 LEU B O 1
ATOM 6469 N N . TYR B 1 127 ? 41.226 11.153 129.916 1.00 11.62 145 TYR B N 1
ATOM 6470 C CA . TYR B 1 127 ? 41.122 11.405 131.357 1.00 12.23 145 TYR B CA 1
ATOM 6471 C C . TYR B 1 127 ? 40.274 12.654 131.678 1.00 9.38 145 TYR B C 1
ATOM 6472 O O . TYR B 1 127 ? 40.399 13.694 131.044 1.00 9.97 145 TYR B O 1
ATOM 6490 N N . ASN B 1 128 ? 39.393 12.509 132.660 1.00 9.51 146 ASN B N 1
ATOM 6491 C CA . ASN B 1 128 ? 38.557 13.589 133.187 1.00 9.81 146 ASN B CA 1
ATOM 6492 C C . ASN B 1 128 ? 37.612 14.197 132.163 1.00 11.39 146 ASN B C 1
ATOM 6493 O O . ASN B 1 128 ? 37.140 15.326 132.318 1.00 12.96 146 ASN B O 1
ATOM 6504 N N . GLY B 1 129 ? 37.309 13.428 131.136 1.00 10.25 147 GLY B N 1
ATOM 6505 C CA . GLY B 1 129 ? 36.310 13.840 130.171 1.00 10.65 147 GLY B CA 1
ATOM 6506 C C . GLY B 1 129 ? 36.812 14.753 129.066 1.00 10.57 147 GLY B C 1
ATOM 6507 O O . GLY B 1 129 ? 36.011 15.326 128.299 1.00 12.13 147 GLY B O 1
ATOM 6511 N N . VAL B 1 130 ? 38.127 14.887 128.973 1.00 12.33 148 VAL B N 1
ATOM 6512 C CA . VAL B 1 130 ? 38.723 15.725 127.931 1.00 11.05 148 VAL B CA 1
ATOM 6513 C C . VAL B 1 130 ? 38.374 15.129 126.569 1.00 12.01 148 VAL B C 1
ATOM 6514 O O . VAL B 1 130 ? 38.565 13.944 126.346 1.00 11.35 148 VAL B O 1
ATOM 6527 N N . PRO B 1 131 ? 37.792 15.941 125.664 1.00 11.42 149 PRO B N 1
ATOM 6528 C CA . PRO B 1 131 ? 37.450 15.366 124.364 1.00 12.05 149 PRO B CA 1
ATOM 6529 C C . PRO B 1 131 ? 38.668 15.042 123.529 1.00 11.84 149 PRO B C 1
ATOM 6530 O O . PRO B 1 131 ? 39.651 15.801 123.569 1.00 10.20 149 PRO B O 1
ATOM 6541 N N . GLU B 1 132 ? 38.617 13.954 122.767 1.00 10.90 150 GLU B N 1
ATOM 6542 C CA . GLU B 1 132 ? 39.776 13.625 121.923 1.00 10.31 150 GLU B CA 1
ATOM 6543 C C . GLU B 1 132 ? 40.014 14.729 120.885 1.00 11.80 150 GLU B C 1
ATOM 6544 O O . GLU B 1 132 ? 41.120 14.864 120.397 1.00 10.94 150 GLU B O 1
ATOM 6556 N N . ALA B 1 133 ? 38.997 15.520 120.567 1.00 11.12 151 ALA B N 1
ATOM 6557 C CA . ALA B 1 133 ? 39.161 16.666 119.658 1.00 11.43 151 ALA B CA 1
ATOM 6558 C C . ALA B 1 133 ? 40.119 17.737 120.199 1.00 11.03 151 ALA B C 1
ATOM 6559 O O . ALA B 1 133 ? 40.566 18.606 119.445 1.00 11.80 151 ALA B O 1
ATOM 6566 N N . ALA B 1 134 ? 40.444 17.680 121.494 1.00 10.38 152 ALA B N 1
ATOM 6567 C CA . ALA B 1 134 ? 41.404 18.611 122.089 1.00 11.19 152 ALA B CA 1
ATOM 6568 C C . ALA B 1 134 ? 42.854 18.272 121.750 1.00 9.71 152 ALA B C 1
ATOM 6569 O O . ALA B 1 134 ? 43.769 19.078 121.976 1.00 10.50 152 ALA B O 1
ATOM 6576 N N . ILE B 1 135 ? 43.079 17.075 121.225 1.00 9.63 153 ILE B N 1
ATOM 6577 C CA . ILE B 1 135 ? 44.432 16.581 120.987 1.00 9.60 153 ILE B CA 1
ATOM 6578 C C . ILE B 1 135 ? 44.620 16.659 119.483 1.00 10.68 153 ILE B C 1
ATOM 6579 O O . ILE B 1 135 ? 44.091 15.821 118.750 1.00 9.94 153 ILE B O 1
ATOM 6595 N N . ARG B 1 136 ? 45.359 17.670 119.041 1.00 9.48 154 ARG B N 1
ATOM 6596 C CA . ARG B 1 136 ? 45.399 18.067 117.638 1.00 9.78 154 ARG B CA 1
ATOM 6597 C C . ARG B 1 136 ? 46.829 18.010 117.096 1.00 9.56 154 ARG B C 1
ATOM 6598 O O . ARG B 1 136 ? 47.772 17.681 117.819 1.00 9.46 154 ARG B O 1
ATOM 6619 N N . SER B 1 137 ? 46.980 18.319 115.815 1.00 9.83 155 SER B N 1
ATOM 6620 C CA . SER B 1 137 ? 48.314 18.454 115.238 1.00 9.71 155 SER B CA 1
ATOM 6621 C C . SER B 1 137 ? 49.083 19.555 115.936 1.00 9.51 155 SER B C 1
ATOM 6622 O O . SER B 1 137 ? 48.510 20.450 116.554 1.00 9.59 155 SER B O 1
ATOM 6630 N N . SER B 1 138 ? 50.405 19.492 115.826 1.00 9.56 156 SER B N 1
ATOM 6631 C CA . SER B 1 138 ? 51.243 20.465 116.499 1.00 11.51 156 SER B CA 1
ATOM 6632 C C . SER B 1 138 ? 50.933 21.908 116.082 1.00 11.99 156 SER B C 1
ATOM 6633 O O . SER B 1 138 ? 50.965 22.821 116.914 1.00 15.15 156 SER B O 1
ATOM 6641 N N . GLY B 1 139 ? 50.593 22.117 114.814 1.00 10.95 157 GLY B N 1
ATOM 6642 C CA . GLY B 1 139 ? 50.314 23.451 114.307 1.00 12.37 157 GLY B CA 1
ATOM 6643 C C . GLY B 1 139 ? 48.962 23.976 114.754 1.00 18.31 157 GLY B C 1
ATOM 6644 O O . GLY B 1 139 ? 48.617 25.132 114.499 1.00 19.40 157 GLY B O 1
ATOM 6648 N N . ALA B 1 140 ? 48.192 23.121 115.422 1.00 12.97 158 ALA B N 1
ATOM 6649 C CA . ALA B 1 140 ? 46.882 23.480 115.951 1.00 15.73 158 ALA B CA 1
ATOM 6650 C C . ALA B 1 140 ? 46.865 23.275 117.451 1.00 21.34 158 ALA B C 1
ATOM 6651 O O . ALA B 1 140 ? 45.801 23.035 118.045 1.00 26.30 158 ALA B O 1
ATOM 6658 N N . GLY B 1 141 ? 48.051 23.324 118.041 1.00 15.42 159 GLY B N 1
ATOM 6659 C CA . GLY B 1 141 ? 48.221 23.310 119.484 1.00 23.01 159 GLY B CA 1
ATOM 6660 C C . GLY B 1 141 ? 48.649 22.009 120.142 1.00 18.46 159 GLY B C 1
ATOM 6661 O O . GLY B 1 141 ? 48.873 21.968 121.357 1.00 18.52 159 GLY B O 1
ATOM 6665 N N . GLY B 1 142 ? 48.781 20.937 119.366 1.00 11.80 160 GLY B N 1
ATOM 6666 C CA . GLY B 1 142 ? 49.144 19.651 119.926 1.00 9.20 160 GLY B CA 1
ATOM 6667 C C . GLY B 1 142 ? 48.105 19.193 120.923 1.00 11.94 160 GLY B C 1
ATOM 6668 O O . GLY B 1 142 ? 46.915 19.407 120.717 1.00 10.83 160 GLY B O 1
ATOM 6672 N N . ALA B 1 143 ? 48.553 18.587 122.013 1.00 9.36 161 ALA B N 1
ATOM 6673 C CA . ALA B 1 143 ? 47.656 18.282 123.122 1.00 8.43 161 ALA B CA 1
ATOM 6674 C C . ALA B 1 143 ? 47.275 19.588 123.848 1.00 8.85 161 ALA B C 1
ATOM 6675 O O . ALA B 1 143 ? 48.023 20.073 124.706 1.00 10.24 161 ALA B O 1
ATOM 6682 N N . THR B 1 144 ? 46.126 20.173 123.503 1.00 8.91 162 THR B N 1
ATOM 6683 C CA . THR B 1 144 ? 45.754 21.480 124.041 1.00 9.31 162 THR B CA 1
ATOM 6684 C C . THR B 1 144 ? 45.243 21.362 125.469 1.00 11.57 162 THR B C 1
ATOM 6685 O O . THR B 1 144 ? 45.169 22.357 126.205 1.00 12.38 162 THR B O 1
ATOM 6696 N N . LYS B 1 145 ? 44.904 20.132 125.836 1.00 9.61 163 LYS B N 1
ATOM 6697 C CA . LYS B 1 145 ? 44.637 19.732 127.209 1.00 9.08 163 LYS B CA 1
ATOM 6698 C C . LYS B 1 145 ? 45.448 18.460 127.453 1.00 9.77 163 LYS B C 1
ATOM 6699 O O . LYS B 1 145 ? 45.693 17.679 126.532 1.00 9.05 163 LYS B O 1
ATOM 6718 N N . LEU B 1 146 ? 45.878 18.271 128.702 1.00 9.21 164 LEU B N 1
ATOM 6719 C CA . LEU B 1 146 ? 46.615 17.080 129.136 1.00 8.35 164 LEU B CA 1
ATOM 6720 C C . LEU B 1 146 ? 47.994 16.918 128.476 1.00 7.79 164 LEU B C 1
ATOM 6721 O O . LEU B 1 146 ? 48.575 15.820 128.476 1.00 8.67 164 LEU B O 1
ATOM 6737 N N . GLY B 1 147 ? 48.545 18.014 127.951 1.00 8.66 165 GLY B N 1
ATOM 6738 C CA . GLY B 1 147 ? 49.908 18.014 127.486 1.00 9.00 165 GLY B CA 1
ATOM 6739 C C . GLY B 1 147 ? 50.856 17.810 128.657 1.00 8.32 165 GLY B C 1
ATOM 6740 O O . GLY B 1 147 ? 50.513 18.085 129.814 1.00 9.70 165 GLY B O 1
ATOM 6744 N N . ILE B 1 148 ? 52.046 17.298 128.360 1.00 7.54 166 ILE B N 1
ATOM 6745 C CA . ILE B 1 148 ? 53.024 16.976 129.391 1.00 7.04 166 ILE B CA 1
ATOM 6746 C C . ILE B 1 148 ? 53.502 18.230 130.153 1.00 8.59 166 ILE B C 1
ATOM 6747 O O . ILE B 1 148 ? 54.054 18.087 131.249 1.00 8.39 166 ILE B O 1
ATOM 6763 N N . GLU B 1 149 ? 53.259 19.438 129.645 1.00 9.22 167 GLU B N 1
ATOM 6764 C CA . GLU B 1 149 ? 53.698 20.639 130.372 1.00 9.53 167 GLU B CA 1
ATOM 6765 C C . GLU B 1 149 ? 52.939 20.769 131.696 1.00 9.01 167 GLU B C 1
ATOM 6766 O O . GLU B 1 149 ? 53.397 21.453 132.621 1.00 10.15 167 GLU B O 1
ATOM 6778 N N . ASN B 1 150 ? 51.796 20.096 131.799 1.00 7.60 168 ASN B N 1
ATOM 6779 C CA . ASN B 1 150 ? 51.002 20.147 133.019 1.00 8.12 168 ASN B CA 1
ATOM 6780 C C . ASN B 1 150 ? 51.704 19.454 134.181 1.00 9.40 168 ASN B C 1
ATOM 6781 O O . ASN B 1 150 ? 51.292 19.627 135.337 1.00 12.16 168 ASN B O 1
ATOM 6792 N N . VAL B 1 151 ? 52.748 18.672 133.904 1.00 8.62 169 VAL B N 1
ATOM 6793 C CA . VAL B 1 151 ? 53.501 18.009 134.958 1.00 7.77 169 VAL B CA 1
ATOM 6794 C C . VAL B 1 151 ? 55.000 18.328 134.824 1.00 9.05 169 VAL B C 1
ATOM 6795 O O . VAL B 1 151 ? 55.867 17.505 135.135 1.00 10.76 169 VAL B O 1
ATOM 6808 N N . LYS B 1 152 ? 55.289 19.555 134.402 1.00 7.53 170 LYS B N 1
ATOM 6809 C CA . LYS B 1 152 ? 56.680 19.951 134.256 1.00 10.07 170 LYS B CA 1
ATOM 6810 C C . LYS B 1 152 ? 57.389 20.007 135.607 1.00 9.81 170 LYS B C 1
ATOM 6811 O O . LYS B 1 152 ? 58.627 20.008 135.649 1.00 14.07 170 LYS B O 1
ATOM 6830 N N . THR B 1 153 ? 56.641 20.076 136.704 1.00 10.84 171 THR B N 1
ATOM 6831 C CA . THR B 1 153 ? 57.310 20.038 138.016 1.00 14.96 171 THR B CA 1
ATOM 6832 C C . THR B 1 153 ? 57.095 18.704 138.752 1.00 22.32 171 THR B C 1
ATOM 6833 O O . THR B 1 153 ? 57.648 18.493 139.849 1.00 30.30 171 THR B O 1
ATOM 6844 N N . SER B 1 154 ? 56.395 17.768 138.123 1.00 10.62 172 SER B N 1
ATOM 6845 C CA . SER B 1 154 ? 56.072 16.512 138.794 1.00 9.97 172 SER B CA 1
ATOM 6846 C C . SER B 1 154 ? 57.142 15.444 138.611 1.00 10.77 172 SER B C 1
ATOM 6847 O O . SER B 1 154 ? 58.179 15.660 137.954 1.00 10.67 172 SER B O 1
ATOM 6855 N N . PHE B 1 155 ? 56.856 14.272 139.166 1.00 9.97 173 PHE B N 1
ATOM 6856 C CA . PHE B 1 155 ? 57.696 13.070 139.089 1.00 9.04 173 PHE B CA 1
ATOM 6857 C C . PHE B 1 155 ? 59.068 13.272 139.715 1.00 10.58 173 PHE B C 1
ATOM 6858 O O . PHE B 1 155 ? 60.034 12.595 139.362 1.00 10.33 173 PHE B O 1
ATOM 6875 N N A LEU B 1 156 ? 59.099 14.136 140.711 0.53 10.30 174 LEU B N 1
ATOM 6876 N N B LEU B 1 156 ? 59.176 14.262 140.610 0.47 10.11 174 LEU B N 1
ATOM 6877 C CA A LEU B 1 156 ? 60.236 14.256 141.577 0.53 10.14 174 LEU B CA 1
ATOM 6878 C CA B LEU B 1 156 ? 60.234 14.306 141.624 0.47 9.80 174 LEU B CA 1
ATOM 6879 C C A LEU B 1 156 ? 59.692 14.029 142.986 0.53 9.28 174 LEU B C 1
ATOM 6880 C C B LEU B 1 156 ? 59.570 13.939 142.927 0.47 8.63 174 LEU B C 1
ATOM 6881 O O A LEU B 1 156 ? 58.920 14.843 143.500 0.53 10.18 174 LEU B O 1
ATOM 6882 O O B LEU B 1 156 ? 58.624 14.604 143.340 0.47 8.89 174 LEU B O 1
ATOM 6913 N N . GLY B 1 157 ? 60.052 12.893 143.585 1.00 8.63 175 GLY B N 1
ATOM 6914 C CA . GLY B 1 157 ? 59.420 12.436 144.805 1.00 8.35 175 GLY B CA 1
ATOM 6915 C C . GLY B 1 157 ? 59.930 11.060 145.137 1.00 9.99 175 GLY B C 1
ATOM 6916 O O . GLY B 1 157 ? 61.087 10.725 144.836 1.00 10.75 175 GLY B O 1
ATOM 6921 N N . ARG B 1 158 ? 59.090 10.260 145.787 1.00 9.74 176 ARG B N 1
ATOM 6922 C CA . ARG B 1 158 ? 59.534 8.951 146.249 1.00 9.28 176 ARG B CA 1
ATOM 6923 C C . ARG B 1 158 ? 59.348 7.913 145.146 1.00 9.88 176 ARG B C 1
ATOM 6924 O O . ARG B 1 158 ? 58.305 7.868 144.487 1.00 10.33 176 ARG B O 1
ATOM 6945 N N . GLY B 1 159 ? 60.386 7.113 144.912 1.00 8.62 177 GLY B N 1
ATOM 6946 C CA . GLY B 1 159 ? 60.288 5.995 143.991 1.00 8.31 177 GLY B CA 1
ATOM 6947 C C . GLY B 1 159 ? 60.521 4.709 144.754 1.00 9.77 177 GLY B C 1
ATOM 6948 O O . GLY B 1 159 ? 61.229 4.692 145.768 1.00 7.94 177 GLY B O 1
ATOM 6952 N N . VAL B 1 160 ? 59.900 3.635 144.279 1.00 8.16 178 VAL B N 1
ATOM 6953 C CA . VAL B 1 160 ? 60.071 2.315 144.848 1.00 9.38 178 VAL B CA 1
ATOM 6954 C C . VAL B 1 160 ? 60.295 1.319 143.713 1.00 8.50 178 VAL B C 1
ATOM 6955 O O . VAL B 1 160 ? 59.476 1.237 142.776 1.00 9.52 178 VAL B O 1
ATOM 6968 N N . LEU B 1 161 ? 61.412 0.598 143.790 1.00 7.75 179 LEU B N 1
ATOM 6969 C CA . LEU B 1 161 ? 61.700 -0.509 142.882 1.00 7.76 179 LEU B CA 1
ATOM 6970 C C . LEU B 1 161 ? 61.049 -1.778 143.364 1.00 8.03 179 LEU B C 1
ATOM 6971 O O . LEU B 1 161 ? 61.198 -2.150 144.524 1.00 9.29 179 LEU B O 1
ATOM 6987 N N . VAL B 1 162 ? 60.308 -2.432 142.471 1.00 9.05 180 VAL B N 1
ATOM 6988 C CA A VAL B 1 162 ? 59.899 -3.801 142.719 0.69 8.63 180 VAL B CA 1
ATOM 6989 C CA B VAL B 1 162 ? 59.903 -3.812 142.700 0.31 8.98 180 VAL B CA 1
ATOM 6990 C C . VAL B 1 162 ? 60.579 -4.695 141.672 1.00 9.58 180 VAL B C 1
ATOM 6991 O O . VAL B 1 162 ? 60.325 -4.596 140.461 1.00 9.10 180 VAL B O 1
ATOM 7016 N N . ASP B 1 163 ? 61.471 -5.545 142.159 1.00 8.53 181 ASP B N 1
ATOM 7017 C CA . ASP B 1 163 ? 62.304 -6.370 141.297 1.00 8.64 181 ASP B CA 1
ATOM 7018 C C . ASP B 1 163 ? 61.606 -7.691 141.077 1.00 9.50 181 ASP B C 1
ATOM 7019 O O . ASP B 1 163 ? 61.828 -8.665 141.782 1.00 10.44 181 ASP B O 1
ATOM 7028 N N . ILE B 1 164 ? 60.737 -7.716 140.086 1.00 8.81 182 ILE B N 1
ATOM 7029 C CA . ILE B 1 164 ? 59.956 -8.915 139.824 1.00 9.10 182 ILE B CA 1
ATOM 7030 C C . ILE B 1 164 ? 60.858 -10.036 139.301 1.00 10.28 182 ILE B C 1
ATOM 7031 O O . ILE B 1 164 ? 60.651 -11.207 139.616 1.00 10.08 182 ILE B O 1
ATOM 7047 N N . VAL B 1 165 ? 61.883 -9.678 138.529 1.00 9.23 183 VAL B N 1
ATOM 7048 C CA . VAL B 1 165 ? 62.850 -10.664 138.036 1.00 9.51 183 VAL B CA 1
ATOM 7049 C C . VAL B 1 165 ? 63.453 -11.436 139.221 1.00 9.83 183 VAL B C 1
ATOM 7050 O O . VAL B 1 165 ? 63.457 -12.675 139.229 1.00 10.22 183 VAL B O 1
ATOM 7063 N N . ARG B 1 166 ? 63.939 -10.735 140.236 1.00 10.05 184 ARG B N 1
ATOM 7064 C CA . ARG B 1 166 ? 64.566 -11.435 141.364 1.00 10.07 184 ARG B CA 1
ATOM 7065 C C . ARG B 1 166 ? 63.530 -12.177 142.213 1.00 10.79 184 ARG B C 1
ATOM 7066 O O . ARG B 1 166 ? 63.817 -13.244 142.751 1.00 10.73 184 ARG B O 1
ATOM 7087 N N . PHE B 1 167 ? 62.336 -11.607 142.343 1.00 10.12 185 PHE B N 1
ATOM 7088 C CA . PHE B 1 167 ? 61.269 -12.280 143.072 1.00 11.54 185 PHE B CA 1
ATOM 7089 C C . PHE B 1 167 ? 60.954 -13.651 142.441 1.00 10.74 185 PHE B C 1
ATOM 7090 O O . PHE B 1 167 ? 60.672 -14.625 143.159 1.00 13.75 185 PHE B O 1
ATOM 7107 N N . LYS B 1 168 ? 61.022 -13.722 141.111 1.00 10.64 186 LYS B N 1
ATOM 7108 C CA . LYS B 1 168 ? 60.718 -14.949 140.376 1.00 12.14 186 LYS B CA 1
ATOM 7109 C C . LYS B 1 168 ? 61.973 -15.789 140.093 1.00 11.61 186 LYS B C 1
ATOM 7110 O O . LYS B 1 168 ? 61.958 -16.691 139.258 1.00 16.54 186 LYS B O 1
ATOM 7129 N N . GLY B 1 169 ? 63.043 -15.513 140.825 1.00 11.28 187 GLY B N 1
ATOM 7130 C CA . GLY B 1 169 ? 64.200 -16.386 140.846 1.00 11.66 187 GLY B CA 1
ATOM 7131 C C . GLY B 1 169 ? 65.327 -15.997 139.918 1.00 11.78 187 GLY B C 1
ATOM 7132 O O . GLY B 1 169 ? 66.264 -16.781 139.732 1.00 13.72 187 GLY B O 1
ATOM 7136 N N . GLY B 1 170 ? 65.240 -14.811 139.321 1.00 11.85 188 GLY B N 1
ATOM 7137 C CA . GLY B 1 170 ? 66.295 -14.301 138.451 1.00 13.37 188 GLY B CA 1
ATOM 7138 C C . GLY B 1 170 ? 65.963 -14.222 136.968 1.00 11.71 188 GLY B C 1
ATOM 7139 O O . GLY B 1 170 ? 66.804 -13.843 136.153 1.00 13.17 188 GLY B O 1
ATOM 7143 N N . SER B 1 171 ? 64.738 -14.598 136.623 1.00 10.81 189 SER B N 1
ATOM 7144 C CA . SER B 1 171 ? 64.268 -14.491 135.254 1.00 13.20 189 SER B CA 1
ATOM 7145 C C . SER B 1 171 ? 62.756 -14.536 135.196 1.00 12.14 189 SER B C 1
ATOM 7146 O O . SER B 1 171 ? 62.103 -14.990 136.142 1.00 14.80 189 SER B O 1
ATOM 7154 N N . LEU B 1 172 ? 62.222 -14.045 134.076 1.00 12.36 190 LEU B N 1
ATOM 7155 C CA . LEU B 1 172 ? 60.798 -14.137 133.746 1.00 12.98 190 LEU B CA 1
ATOM 7156 C C . LEU B 1 172 ? 60.625 -14.776 132.385 1.00 14.30 190 LEU B C 1
ATOM 7157 O O . LEU B 1 172 ? 61.332 -14.401 131.439 1.00 15.72 190 LEU B O 1
ATOM 7173 N N . PRO B 1 173 ? 59.693 -15.736 132.265 1.00 13.06 191 PRO B N 1
ATOM 7174 C CA . PRO B 1 173 ? 59.418 -16.334 130.956 1.00 13.41 191 PRO B CA 1
ATOM 7175 C C . PRO B 1 173 ? 58.963 -15.307 129.942 1.00 13.42 191 PRO B C 1
ATOM 7176 O O . PRO B 1 173 ? 58.369 -14.288 130.287 1.00 15.06 191 PRO B O 1
ATOM 7187 N N . GLU B 1 174 ? 59.209 -15.611 128.673 1.00 13.67 192 GLU B N 1
ATOM 7188 C CA . GLU B 1 174 ? 58.736 -14.763 127.589 1.00 13.56 192 GLU B CA 1
ATOM 7189 C C . GLU B 1 174 ? 57.232 -14.565 127.727 1.00 11.65 192 GLU B C 1
ATOM 7190 O O . GLU B 1 174 ? 56.479 -15.531 127.887 1.00 15.60 192 GLU B O 1
ATOM 7202 N N . GLY B 1 175 ? 56.799 -13.307 127.690 1.00 12.95 193 GLY B N 1
ATOM 7203 C CA . GLY B 1 175 ? 55.384 -12.992 127.700 1.00 12.92 193 GLY B CA 1
ATOM 7204 C C . GLY B 1 175 ? 54.692 -13.147 129.053 1.00 13.85 193 GLY B C 1
ATOM 7205 O O . GLY B 1 175 ? 53.470 -13.110 129.132 1.00 15.70 193 GLY B O 1
ATOM 7209 N N . TYR B 1 176 ? 55.466 -13.319 130.121 1.00 12.68 194 TYR B N 1
ATOM 7210 C CA . TYR B 1 176 ? 54.901 -13.537 131.445 1.00 10.71 194 TYR B CA 1
ATOM 7211 C C . TYR B 1 176 ? 54.014 -12.369 131.886 1.00 11.84 194 TYR B C 1
ATOM 7212 O O . TYR B 1 176 ? 54.408 -11.205 131.793 1.00 12.73 194 TYR B O 1
ATOM 7230 N N . THR B 1 177 ? 52.817 -12.685 132.377 1.00 13.07 195 THR B N 1
ATOM 7231 C CA . THR B 1 177 ? 51.924 -11.651 132.919 1.00 10.99 195 THR B CA 1
ATOM 7232 C C . THR B 1 177 ? 52.178 -11.439 134.412 1.00 11.34 195 THR B C 1
ATOM 7233 O O . THR B 1 177 ? 51.955 -12.325 135.230 1.00 10.72 195 THR B O 1
ATOM 7244 N N . ILE B 1 178 ? 52.660 -10.247 134.748 1.00 10.67 196 ILE B N 1
ATOM 7245 C CA . ILE B 1 178 ? 52.925 -9.869 136.129 1.00 11.95 196 ILE B CA 1
ATOM 7246 C C . ILE B 1 178 ? 51.621 -9.441 136.795 1.00 11.77 196 ILE B C 1
ATOM 7247 O O . ILE B 1 178 ? 50.937 -8.545 136.333 1.00 10.45 196 ILE B O 1
ATOM 7263 N N . THR B 1 179 ? 51.312 -10.100 137.897 1.00 11.15 197 THR B N 1
ATOM 7264 C CA . THR B 1 179 ? 50.039 -9.958 138.585 1.00 10.76 197 THR B CA 1
ATOM 7265 C C . THR B 1 179 ? 50.121 -9.119 139.844 1.00 10.87 197 THR B C 1
ATOM 7266 O O . THR B 1 179 ? 51.203 -8.820 140.354 1.00 11.46 197 THR B O 1
ATOM 7277 N N . ARG B 1 180 ? 48.956 -8.784 140.382 1.00 10.47 198 ARG B N 1
ATOM 7278 C CA . ARG B 1 180 ? 48.849 -8.169 141.699 1.00 11.08 198 ARG B CA 1
ATOM 7279 C C . ARG B 1 180 ? 49.612 -8.978 142.750 1.00 11.55 198 ARG B C 1
ATOM 7280 O O . ARG B 1 180 ? 50.360 -8.428 143.566 1.00 11.22 198 ARG B O 1
ATOM 7301 N N . ALA B 1 181 ? 49.415 -10.287 142.751 1.00 11.28 199 ALA B N 1
ATOM 7302 C CA . ALA B 1 181 ? 50.047 -11.137 143.744 1.00 13.54 199 ALA B CA 1
ATOM 7303 C C . ALA B 1 181 ? 51.571 -11.098 143.608 1.00 14.00 199 ALA B C 1
ATOM 7304 O O . ALA B 1 181 ? 52.282 -11.118 144.602 1.00 15.15 199 ALA B O 1
ATOM 7311 N N . ASP B 1 182 ? 52.069 -11.041 142.378 1.00 13.25 200 ASP B N 1
ATOM 7312 C CA . ASP B 1 182 ? 53.516 -10.914 142.155 1.00 13.12 200 ASP B CA 1
ATOM 7313 C C . ASP B 1 182 ? 54.052 -9.612 142.738 1.00 9.93 200 ASP B C 1
ATOM 7314 O O . ASP B 1 182 ? 55.101 -9.575 143.407 1.00 11.92 200 ASP B O 1
ATOM 7323 N N . LEU B 1 183 ? 53.348 -8.516 142.468 1.00 10.35 201 LEU B N 1
ATOM 7324 C CA . LEU B 1 183 ? 53.784 -7.211 142.945 1.00 12.53 201 LEU B CA 1
ATOM 7325 C C . LEU B 1 183 ? 53.768 -7.156 144.480 1.00 11.49 201 LEU B C 1
ATOM 7326 O O . LEU B 1 183 ? 54.729 -6.717 145.103 1.00 12.50 201 LEU B O 1
ATOM 7342 N N . GLU B 1 184 ? 52.684 -7.623 145.100 1.00 10.85 202 GLU B N 1
ATOM 7343 C CA . GLU B 1 184 ? 52.612 -7.628 146.567 1.00 13.34 202 GLU B CA 1
ATOM 7344 C C . GLU B 1 184 ? 53.632 -8.587 147.183 1.00 12.82 202 GLU B C 1
ATOM 7345 O O . GLU B 1 184 ? 54.226 -8.297 148.230 1.00 14.68 202 GLU B O 1
ATOM 7357 N N . GLY B 1 185 ? 53.855 -9.708 146.509 1.00 13.19 203 GLY B N 1
ATOM 7358 C CA . GLY B 1 185 ? 54.769 -10.723 146.997 1.00 15.56 203 GLY B CA 1
ATOM 7359 C C . GLY B 1 185 ? 56.196 -10.229 146.961 1.00 13.88 203 GLY B C 1
ATOM 7360 O O . GLY B 1 185 ? 56.979 -10.483 147.884 1.00 15.51 203 GLY B O 1
ATOM 7364 N N . ALA B 1 186 ? 56.545 -9.550 145.878 1.00 12.27 204 ALA B N 1
ATOM 7365 C CA . ALA B 1 186 ? 57.890 -9.009 145.742 1.00 9.84 204 ALA B CA 1
ATOM 7366 C C . ALA B 1 186 ? 58.149 -7.898 146.748 1.00 11.65 204 ALA B C 1
ATOM 7367 O O . ALA B 1 186 ? 59.194 -7.850 147.381 1.00 11.92 204 ALA B O 1
ATOM 7374 N N . LEU B 1 187 ? 57.191 -6.997 146.896 1.00 12.29 205 LEU B N 1
ATOM 7375 C CA . LEU B 1 187 ? 57.325 -5.936 147.882 1.00 12.29 205 LEU B CA 1
ATOM 7376 C C . LEU B 1 187 ? 57.460 -6.516 149.297 1.00 13.43 205 LEU B C 1
ATOM 7377 O O . LEU B 1 187 ? 58.262 -6.043 150.089 1.00 14.74 205 LEU B O 1
ATOM 7393 N N . ALA B 1 188 ? 56.698 -7.560 149.607 1.00 12.14 206 ALA B N 1
ATOM 7394 C CA . ALA B 1 188 ? 56.812 -8.197 150.927 1.00 15.84 206 ALA B CA 1
ATOM 7395 C C . ALA B 1 188 ? 58.192 -8.825 151.125 1.00 17.47 206 ALA B C 1
ATOM 7396 O O . ALA B 1 188 ? 58.791 -8.675 152.198 1.00 18.26 206 ALA B O 1
ATOM 7403 N N . LYS B 1 189 ? 58.702 -9.514 150.105 1.00 13.78 207 LYS B N 1
ATOM 7404 C CA . LYS B 1 189 ? 60.035 -10.120 150.170 1.00 14.86 207 LYS B CA 1
ATOM 7405 C C . LYS B 1 189 ? 61.116 -9.077 150.406 1.00 13.64 207 LYS B C 1
ATOM 7406 O O . LYS B 1 189 ? 62.062 -9.305 151.161 1.00 16.82 207 LYS B O 1
ATOM 7425 N N . GLN B 1 190 ? 60.971 -7.933 149.740 1.00 13.10 208 GLN B N 1
ATOM 7426 C CA . GLN B 1 190 ? 61.923 -6.830 149.840 1.00 14.17 208 GLN B CA 1
ATOM 7427 C C . GLN B 1 190 ? 61.790 -6.080 151.164 1.00 15.25 208 GLN B C 1
ATOM 7428 O O . GLN B 1 190 ? 62.615 -5.228 151.485 1.00 16.68 208 GLN B O 1
ATOM 7442 N N . LYS B 1 191 ? 60.718 -6.375 151.898 1.00 14.80 209 LYS B N 1
ATOM 7443 C CA . LYS B 1 191 ? 60.306 -5.606 153.065 1.00 16.64 209 LYS B CA 1
ATOM 7444 C C . LYS B 1 191 ? 60.089 -4.131 152.710 1.00 14.72 209 LYS B C 1
ATOM 7445 O O . LYS B 1 191 ? 60.476 -3.237 153.459 1.00 15.62 209 LYS B O 1
ATOM 7464 N N . SER B 1 192 ? 59.471 -3.894 151.554 1.00 13.38 210 SER B N 1
ATOM 7465 C CA . SER B 1 192 ? 59.176 -2.554 151.073 1.00 14.84 210 SER B CA 1
ATOM 7466 C C . SER B 1 192 ? 57.721 -2.209 151.353 1.00 19.11 210 SER B C 1
ATOM 7467 O O . SER B 1 192 ? 56.855 -3.088 151.353 1.00 22.64 210 SER B O 1
ATOM 7475 N N . LYS B 1 193 ? 57.454 -0.932 151.593 1.00 15.88 211 LYS B N 1
ATOM 7476 C CA . LYS B 1 193 ? 56.101 -0.464 151.851 1.00 19.93 211 LYS B CA 1
ATOM 7477 C C . LYS B 1 193 ? 55.794 0.732 150.960 1.00 20.07 211 LYS B C 1
ATOM 7478 O O . LYS B 1 193 ? 56.501 1.730 151.000 1.00 23.93 211 LYS B O 1
ATOM 7485 N N . LEU B 1 194 ? 54.743 0.628 150.159 1.00 16.61 212 LEU B N 1
ATOM 7486 C CA . LEU B 1 194 ? 54.357 1.735 149.276 1.00 14.42 212 LEU B CA 1
ATOM 7487 C C . LEU B 1 194 ? 53.597 2.775 150.048 1.00 14.81 212 LEU B C 1
ATOM 7488 O O . LEU B 1 194 ? 52.902 2.461 151.028 1.00 18.28 212 LEU B O 1
ATOM 7504 N N . LEU B 1 195 ? 53.701 4.012 149.578 1.00 11.39 213 LEU B N 1
ATOM 7505 C CA . LEU B 1 195 ? 52.955 5.133 150.131 1.00 10.81 213 LEU B CA 1
ATOM 7506 C C . LEU B 1 195 ? 52.273 5.915 149.024 1.00 10.03 213 LEU B C 1
ATOM 7507 O O . LEU B 1 195 ? 52.750 5.943 147.890 1.00 10.72 213 LEU B O 1
ATOM 7523 N N . PRO B 1 196 ? 51.184 6.611 149.361 1.00 13.54 214 PRO B N 1
ATOM 7524 C CA . PRO B 1 196 ? 50.561 7.482 148.373 1.00 10.47 214 PRO B CA 1
ATOM 7525 C C . PRO B 1 196 ? 51.554 8.469 147.762 1.00 11.11 214 PRO B C 1
ATOM 7526 O O . PRO B 1 196 ? 52.440 8.996 148.462 1.00 11.40 214 PRO B O 1
ATOM 7537 N N . GLY B 1 197 ? 51.437 8.675 146.451 1.00 11.27 215 GLY B N 1
ATOM 7538 C CA . GLY B 1 197 ? 52.327 9.543 145.708 1.00 8.50 215 GLY B CA 1
ATOM 7539 C C . GLY B 1 197 ? 53.547 8.836 145.109 1.00 7.73 215 GLY B C 1
ATOM 7540 O O . GLY B 1 197 ? 54.248 9.413 144.290 1.00 9.52 215 GLY B O 1
ATOM 7544 N N . ASP B 1 198 ? 53.807 7.596 145.520 1.00 8.13 216 ASP B N 1
ATOM 7545 C CA . ASP B 1 198 ? 54.992 6.902 145.031 1.00 7.63 216 ASP B CA 1
ATOM 7546 C C . ASP B 1 198 ? 54.940 6.718 143.522 1.00 8.49 216 ASP B C 1
ATOM 7547 O O . ASP B 1 198 ? 53.874 6.588 142.915 1.00 8.17 216 ASP B O 1
ATOM 7556 N N . ILE B 1 199 ? 56.119 6.724 142.920 1.00 8.51 217 ILE B N 1
ATOM 7557 C CA . ILE B 1 199 ? 56.310 6.241 141.574 1.00 8.44 217 ILE B CA 1
ATOM 7558 C C . ILE B 1 199 ? 56.847 4.818 141.679 1.00 7.78 217 ILE B C 1
ATOM 7559 O O . ILE B 1 199 ? 57.900 4.601 142.274 1.00 10.30 217 ILE B O 1
ATOM 7575 N N . LEU B 1 200 ? 56.123 3.858 141.122 1.00 7.15 218 LEU B N 1
ATOM 7576 C CA . LEU B 1 200 ? 56.516 2.460 141.134 1.00 7.25 218 LEU B CA 1
ATOM 7577 C C . LEU B 1 200 ? 57.340 2.134 139.905 1.00 10.84 218 LEU B C 1
ATOM 7578 O O . LEU B 1 200 ? 56.943 2.423 138.790 1.00 9.33 218 LEU B O 1
ATOM 7594 N N . VAL B 1 201 ? 58.495 1.527 140.129 1.00 9.01 219 VAL B N 1
ATOM 7595 C CA . VAL B 1 201 ? 59.418 1.201 139.064 1.00 8.18 219 VAL B CA 1
ATOM 7596 C C . VAL B 1 201 ? 59.586 -0.321 139.051 1.00 8.14 219 VAL B C 1
ATOM 7597 O O . VAL B 1 201 ? 60.027 -0.909 140.053 1.00 8.98 219 VAL B O 1
ATOM 7610 N N . ILE B 1 202 ? 59.178 -0.960 137.953 1.00 8.87 220 ILE B N 1
ATOM 7611 C CA . ILE B 1 202 ? 59.090 -2.421 137.869 1.00 9.01 220 ILE B CA 1
ATOM 7612 C C . ILE B 1 202 ? 60.185 -3.007 137.000 1.00 7.60 220 ILE B C 1
ATOM 7613 O O . ILE B 1 202 ? 60.280 -2.667 135.797 1.00 7.96 220 ILE B O 1
ATOM 7629 N N . ARG B 1 203 ? 61.013 -3.872 137.584 1.00 7.79 221 ARG B N 1
ATOM 7630 C CA . ARG B 1 203 ? 62.017 -4.598 136.801 1.00 7.92 221 ARG B CA 1
ATOM 7631 C C . ARG B 1 203 ? 61.465 -5.925 136.276 1.00 10.00 221 ARG B C 1
ATOM 7632 O O . ARG B 1 203 ? 61.173 -6.856 137.066 1.00 8.42 221 ARG B O 1
ATOM 7653 N N . THR B 1 204 ? 61.328 -5.959 134.945 1.00 9.00 222 THR B N 1
ATOM 7654 C CA . THR B 1 204 ? 60.917 -7.126 134.160 1.00 8.42 222 THR B CA 1
ATOM 7655 C C . THR B 1 204 ? 62.072 -7.817 133.442 1.00 8.67 222 THR B C 1
ATOM 7656 O O . THR B 1 204 ? 61.939 -8.956 132.963 1.00 12.03 222 THR B O 1
ATOM 7667 N N . GLY B 1 205 ? 63.179 -7.103 133.329 1.00 10.22 223 GLY B N 1
ATOM 7668 C CA . GLY B 1 205 ? 64.379 -7.611 132.676 1.00 10.50 223 GLY B CA 1
ATOM 7669 C C . GLY B 1 205 ? 64.371 -7.506 131.159 1.00 11.21 223 GLY B C 1
ATOM 7670 O O . GLY B 1 205 ? 65.384 -7.783 130.519 1.00 12.22 223 GLY B O 1
ATOM 7674 N N . LEU B 1 206 ? 63.246 -7.117 130.561 1.00 9.53 224 LEU B N 1
ATOM 7675 C CA . LEU B 1 206 ? 63.110 -7.291 129.116 1.00 10.71 224 LEU B CA 1
ATOM 7676 C C . LEU B 1 206 ? 64.170 -6.504 128.327 1.00 10.62 224 LEU B C 1
ATOM 7677 O O . LEU B 1 206 ? 64.795 -7.057 127.402 1.00 11.78 224 LEU B O 1
ATOM 7693 N N . VAL B 1 207 ? 64.402 -5.240 128.684 1.00 10.63 225 VAL B N 1
ATOM 7694 C CA . VAL B 1 207 ? 65.345 -4.415 127.938 1.00 13.57 225 VAL B CA 1
ATOM 7695 C C . VAL B 1 207 ? 66.789 -4.945 128.064 1.00 13.10 225 VAL B C 1
ATOM 7696 O O . VAL B 1 207 ? 67.644 -4.662 127.208 1.00 11.95 225 VAL B O 1
ATOM 7709 N N . GLU B 1 208 ? 67.049 -5.771 129.075 1.00 13.90 226 GLU B N 1
ATOM 7710 C CA . GLU B 1 208 ? 68.395 -6.315 129.295 1.00 9.24 226 GLU B CA 1
ATOM 7711 C C . GLU B 1 208 ? 68.754 -7.381 128.268 1.00 14.97 226 GLU B C 1
ATOM 7712 O O . GLU B 1 208 ? 69.909 -7.836 128.211 1.00 21.03 226 GLU B O 1
ATOM 7724 N N . SER B 1 209 ? 67.771 -7.778 127.469 1.00 11.74 227 SER B N 1
ATOM 7725 C CA . SER B 1 209 ? 67.989 -8.776 126.427 1.00 15.93 227 SER B CA 1
ATOM 7726 C C . SER B 1 209 ? 68.135 -8.173 125.028 1.00 13.84 227 SER B C 1
ATOM 7727 O O . SER B 1 209 ? 68.470 -8.883 124.090 1.00 15.52 227 SER B O 1
ATOM 7735 N N . TRP B 1 210 ? 67.926 -6.871 124.887 1.00 11.32 228 TRP B N 1
ATOM 7736 C CA . TRP B 1 210 ? 67.845 -6.262 123.558 1.00 9.78 228 TRP B CA 1
ATOM 7737 C C . TRP B 1 210 ? 69.191 -6.071 122.864 1.00 10.95 228 TRP B C 1
ATOM 7738 O O . TRP B 1 210 ? 69.344 -6.366 121.671 1.00 10.48 228 TRP B O 1
ATOM 7759 N N . TYR B 1 211 ? 70.163 -5.533 123.585 1.00 10.94 229 TYR B N 1
ATOM 7760 C CA . TYR B 1 211 ? 71.351 -4.987 122.919 1.00 9.88 229 TYR B CA 1
ATOM 7761 C C . TYR B 1 211 ? 72.263 -6.039 122.283 1.00 12.39 229 TYR B C 1
ATOM 7762 O O . TYR B 1 211 ? 72.934 -5.745 121.290 1.00 16.57 229 TYR B O 1
ATOM 7780 N N . ASP B 1 212 ? 72.222 -7.272 122.771 1.00 12.72 230 ASP B N 1
ATOM 7781 C CA . ASP B 1 212 ? 72.993 -8.326 122.122 1.00 12.65 230 ASP B CA 1
ATOM 7782 C C . ASP B 1 212 ? 72.345 -8.900 120.861 1.00 13.80 230 ASP B C 1
ATOM 7783 O O . ASP B 1 212 ? 72.997 -9.638 120.132 1.00 15.78 230 ASP B O 1
ATOM 7792 N N . LEU B 1 213 ? 71.077 -8.588 120.607 1.00 10.84 231 LEU B N 1
ATOM 7793 C CA . LEU B 1 213 ? 70.379 -9.115 119.426 1.00 11.24 231 LEU B CA 1
ATOM 7794 C C . LEU B 1 213 ? 70.933 -8.575 118.101 1.00 13.61 231 LEU B C 1
ATOM 7795 O O . LEU B 1 213 ? 71.258 -7.386 117.988 1.00 13.29 231 LEU B O 1
ATOM 7811 N N . ASP B 1 214 ? 71.016 -9.458 117.105 1.00 11.86 232 ASP B N 1
ATOM 7812 C CA . ASP B 1 214 ? 71.354 -9.082 115.727 1.00 11.94 232 ASP B CA 1
ATOM 7813 C C . ASP B 1 214 ? 70.093 -8.546 115.025 1.00 11.80 232 ASP B C 1
ATOM 7814 O O . ASP B 1 214 ? 69.031 -8.504 115.611 1.00 11.52 232 ASP B O 1
ATOM 7823 N N . PRO B 1 215 ? 70.223 -8.100 113.764 1.00 13.12 233 PRO B N 1
ATOM 7824 C CA . PRO B 1 215 ? 69.043 -7.490 113.147 1.00 12.24 233 PRO B CA 1
ATOM 7825 C C . PRO B 1 215 ? 67.823 -8.405 113.052 1.00 12.08 233 PRO B C 1
ATOM 7826 O O . PRO B 1 215 ? 66.704 -7.934 113.226 1.00 11.81 233 PRO B O 1
ATOM 7837 N N . VAL B 1 216 ? 68.026 -9.690 112.783 1.00 12.57 234 VAL B N 1
ATOM 7838 C CA . VAL B 1 216 ? 66.890 -10.614 112.734 1.00 12.81 234 VAL B CA 1
ATOM 7839 C C . VAL B 1 216 ? 66.262 -10.750 114.121 1.00 12.42 234 VAL B C 1
ATOM 7840 O O . VAL B 1 216 ? 65.054 -10.657 114.292 1.00 12.29 234 VAL B O 1
ATOM 7853 N N . GLY B 1 217 ? 67.091 -10.926 115.131 1.00 12.26 235 GLY B N 1
ATOM 7854 C CA . GLY B 1 217 ? 66.570 -11.039 116.479 1.00 11.92 235 GLY B CA 1
ATOM 7855 C C . GLY B 1 217 ? 65.788 -9.814 116.928 1.00 11.36 235 GLY B C 1
ATOM 7856 O O . GLY B 1 217 ? 64.805 -9.921 117.661 1.00 12.27 235 GLY B O 1
ATOM 7860 N N . ARG B 1 218 ? 66.243 -8.635 116.516 1.00 11.12 236 ARG B N 1
ATOM 7861 C CA . ARG B 1 218 ? 65.556 -7.393 116.845 1.00 12.51 236 ARG B CA 1
ATOM 7862 C C . ARG B 1 218 ? 64.202 -7.281 116.153 1.00 11.12 236 ARG B C 1
ATOM 7863 O O . ARG B 1 218 ? 63.278 -6.695 116.713 1.00 14.05 236 ARG B O 1
ATOM 7884 N N . ALA B 1 219 ? 64.082 -7.847 114.955 1.00 11.19 237 ALA B N 1
ATOM 7885 C CA . ALA B 1 219 ? 62.800 -7.886 114.268 1.00 13.79 237 ALA B CA 1
ATOM 7886 C C . ALA B 1 219 ? 61.884 -8.847 115.020 1.00 14.64 237 ALA B C 1
ATOM 7887 O O . ALA B 1 219 ? 60.741 -8.528 115.291 1.00 15.52 237 ALA B O 1
ATOM 7894 N N . SER B 1 220 ? 62.401 -10.014 115.394 1.00 14.04 238 SER B N 1
ATOM 7895 C CA . SER B 1 220 ? 61.590 -11.004 116.115 1.00 14.01 238 SER B CA 1
ATOM 7896 C C . SER B 1 220 ? 61.120 -10.480 117.475 1.00 13.53 238 SER B C 1
ATOM 7897 O O . SER B 1 220 ? 60.033 -10.819 117.942 1.00 15.94 238 SER B O 1
ATOM 7905 N N . PHE B 1 221 ? 61.954 -9.666 118.114 1.00 11.37 239 PHE B N 1
ATOM 7906 C CA . PHE B 1 221 ? 61.708 -9.141 119.452 1.00 11.56 239 PHE B CA 1
ATOM 7907 C C . PHE B 1 221 ? 60.323 -8.508 119.537 1.00 17.95 239 PHE B C 1
ATOM 7908 O O . PHE B 1 221 ? 59.599 -8.671 120.528 1.00 15.56 239 PHE B O 1
ATOM 7925 N N . PHE B 1 222 ? 59.949 -7.782 118.493 1.00 14.01 240 PHE B N 1
ATOM 7926 C CA . PHE B 1 222 ? 58.683 -7.052 118.537 1.00 16.14 240 PHE B CA 1
ATOM 7927 C C . PHE B 1 222 ? 57.499 -7.828 117.980 1.00 18.46 240 PHE B C 1
ATOM 7928 O O . PHE B 1 222 ? 56.360 -7.384 118.105 1.00 26.45 240 PHE B O 1
ATOM 7945 N N . LEU B 1 223 ? 57.760 -8.996 117.408 1.00 15.43 241 LEU B N 1
ATOM 7946 C CA . LEU B 1 223 ? 56.710 -9.839 116.847 1.00 17.38 241 LEU B CA 1
ATOM 7947 C C . LEU B 1 223 ? 56.163 -10.849 117.846 1.00 22.38 241 LEU B C 1
ATOM 7948 O O . LEU B 1 223 ? 55.138 -11.470 117.602 1.00 29.53 241 LEU B O 1
ATOM 7964 N N . ASN B 1 224 ? 56.860 -11.048 118.950 1.00 17.95 242 ASN B N 1
ATOM 7965 C CA . ASN B 1 224 ? 56.447 -12.091 119.852 1.00 22.16 242 ASN B CA 1
ATOM 7966 C C . ASN B 1 224 ? 55.992 -11.497 121.188 1.00 11.90 242 ASN B C 1
ATOM 7967 O O . ASN B 1 224 ? 56.128 -10.309 121.419 1.00 13.91 242 ASN B O 1
ATOM 7978 N N . PRO B 1 225 ? 55.344 -12.316 122.022 1.00 13.51 243 PRO B N 1
ATOM 7979 C CA . PRO B 1 225 ? 54.807 -11.768 123.272 1.00 13.58 243 PRO B CA 1
ATOM 7980 C C . PRO B 1 225 ? 55.877 -11.151 124.155 1.00 12.73 243 PRO B C 1
ATOM 7981 O O . PRO B 1 225 ? 57.019 -11.592 124.114 1.00 13.27 243 PRO B O 1
ATOM 8009 N N . THR B 1 227 ? 56.704 -9.724 128.211 1.00 10.99 245 THR B N 1
ATOM 8010 C CA . THR B 1 227 ? 56.306 -9.694 129.616 1.00 11.35 245 THR B CA 1
ATOM 8011 C C . THR B 1 227 ? 55.891 -8.292 130.073 1.00 9.83 245 THR B C 1
ATOM 8012 O O . THR B 1 227 ? 56.450 -7.288 129.641 1.00 9.31 245 THR B O 1
ATOM 8023 N N . GLY B 1 228 ? 54.891 -8.219 130.941 1.00 10.46 246 GLY B N 1
ATOM 8024 C CA . GLY B 1 228 ? 54.513 -6.942 131.537 1.00 8.73 246 GLY B CA 1
ATOM 8025 C C . GLY B 1 228 ? 53.351 -7.133 132.494 1.00 9.46 246 GLY B C 1
ATOM 8026 O O . GLY B 1 228 ? 52.935 -8.273 132.749 1.00 10.37 246 GLY B O 1
ATOM 8030 N N . ILE B 1 229 ? 52.832 -6.034 133.030 1.00 10.12 247 ILE B N 1
ATOM 8031 C CA . ILE B 1 229 ? 51.744 -6.133 133.994 1.00 8.78 247 ILE B CA 1
ATOM 8032 C C . ILE B 1 229 ? 50.410 -6.467 133.333 1.00 11.27 247 ILE B C 1
ATOM 8033 O O . ILE B 1 229 ? 50.146 -6.130 132.179 1.00 10.53 247 ILE B O 1
ATOM 8049 N N . GLY B 1 230 ? 49.585 -7.193 134.088 1.00 11.07 248 GLY B N 1
ATOM 8050 C CA . GLY B 1 230 ? 48.273 -7.605 133.628 1.00 11.03 248 GLY B CA 1
ATOM 8051 C C . GLY B 1 230 ? 47.136 -6.787 134.209 1.00 10.23 248 GLY B C 1
ATOM 8052 O O . GLY B 1 230 ? 47.340 -5.880 135.006 1.00 12.59 248 GLY B O 1
ATOM 8056 N N . SER B 1 231 ? 45.924 -7.122 133.789 1.00 11.47 249 SER B N 1
ATOM 8057 C CA . SER B 1 231 ? 44.758 -6.319 134.136 1.00 12.14 249 SER B CA 1
ATOM 8058 C C . SER B 1 231 ? 44.472 -6.262 135.643 1.00 10.72 249 SER B C 1
ATOM 8059 O O . SER B 1 231 ? 43.925 -5.266 136.114 1.00 14.14 249 SER B O 1
ATOM 8067 N N . ASP B 1 232 ? 44.816 -7.294 136.412 1.00 12.64 250 ASP B N 1
ATOM 8068 C CA . ASP B 1 232 ? 44.450 -7.262 137.829 1.00 12.68 250 ASP B CA 1
ATOM 8069 C C . ASP B 1 232 ? 45.430 -6.427 138.656 1.00 13.50 250 ASP B C 1
ATOM 8070 O O . ASP B 1 232 ? 45.249 -6.280 139.866 1.00 13.37 250 ASP B O 1
ATOM 8079 N N . THR B 1 233 ? 46.417 -5.803 138.010 1.00 10.17 251 THR B N 1
ATOM 8080 C CA . THR B 1 233 ? 47.258 -4.841 138.714 1.00 10.50 251 THR B CA 1
ATOM 8081 C C . THR B 1 233 ? 46.593 -3.456 138.792 1.00 10.32 251 THR B C 1
ATOM 8082 O O . THR B 1 233 ? 46.979 -2.620 139.603 1.00 11.13 251 THR B O 1
ATOM 8093 N N . VAL B 1 234 ? 45.575 -3.216 137.970 1.00 10.05 252 VAL B N 1
ATOM 8094 C CA . VAL B 1 234 ? 45.009 -1.871 137.856 1.00 10.73 252 VAL B CA 1
ATOM 8095 C C . VAL B 1 234 ? 44.265 -1.437 139.144 1.00 11.20 252 VAL B C 1
ATOM 8096 O O . VAL B 1 234 ? 44.484 -0.316 139.633 1.00 10.36 252 VAL B O 1
ATOM 8109 N N . PRO B 1 235 ? 43.415 -2.305 139.711 1.00 10.44 253 PRO B N 1
ATOM 8110 C CA . PRO B 1 235 ? 42.779 -1.844 140.950 1.00 11.25 253 PRO B CA 1
ATOM 8111 C C . PRO B 1 235 ? 43.816 -1.608 142.058 1.00 11.03 253 PRO B C 1
ATOM 8112 O O . PRO B 1 235 ? 43.648 -0.706 142.884 1.00 10.73 253 PRO B O 1
ATOM 8123 N N . TRP B 1 236 ? 44.867 -2.421 142.075 1.00 10.22 254 TRP B N 1
ATOM 8124 C CA . TRP B 1 236 ? 45.931 -2.262 143.075 1.00 9.46 254 TRP B CA 1
ATOM 8125 C C . TRP B 1 236 ? 46.654 -0.920 142.904 1.00 9.73 254 TRP B C 1
ATOM 8126 O O . TRP B 1 236 ? 46.900 -0.208 143.877 1.00 11.25 254 TRP B O 1
ATOM 8147 N N . ILE B 1 237 ? 46.997 -0.586 141.671 1.00 9.95 255 ILE B N 1
ATOM 8148 C CA . ILE B 1 237 ? 47.622 0.694 141.378 1.00 8.90 255 ILE B CA 1
ATOM 8149 C C . ILE B 1 237 ? 46.747 1.834 141.870 1.00 9.75 255 ILE B C 1
ATOM 8150 O O . ILE B 1 237 ? 47.241 2.811 142.443 1.00 9.89 255 ILE B O 1
ATOM 8166 N N . HIS B 1 238 ? 45.441 1.718 141.646 1.00 9.77 256 HIS B N 1
ATOM 8167 C CA . HIS B 1 238 ? 44.481 2.692 142.172 1.00 9.27 256 HIS B CA 1
ATOM 8168 C C . HIS B 1 238 ? 44.476 2.775 143.702 1.00 12.28 256 HIS B C 1
ATOM 8169 O O . HIS B 1 238 ? 44.557 3.881 144.257 1.00 12.52 256 HIS B O 1
ATOM 8183 N N A GLU B 1 239 ? 44.372 1.607 144.340 0.54 9.57 257 GLU B N 1
ATOM 8184 N N B GLU B 1 239 ? 44.392 1.638 144.398 0.46 10.02 257 GLU B N 1
ATOM 8185 C CA A GLU B 1 239 ? 44.349 1.477 145.797 0.54 12.46 257 GLU B CA 1
ATOM 8186 C CA B GLU B 1 239 ? 44.255 1.663 145.865 0.46 11.51 257 GLU B CA 1
ATOM 8187 C C A GLU B 1 239 ? 45.499 2.205 146.444 0.54 11.03 257 GLU B C 1
ATOM 8188 C C B GLU B 1 239 ? 45.548 2.088 146.564 0.46 10.80 257 GLU B C 1
ATOM 8189 O O A GLU B 1 239 ? 45.321 2.916 147.439 0.54 11.40 257 GLU B O 1
ATOM 8190 O O B GLU B 1 239 ? 45.522 2.463 147.744 0.46 10.53 257 GLU B O 1
ATOM 8213 N N . GLN B 1 240 ? 46.676 2.000 145.859 1.00 11.39 258 GLN B N 1
ATOM 8214 C CA . GLN B 1 240 ? 47.948 2.437 146.421 1.00 11.10 258 GLN B CA 1
ATOM 8215 C C . GLN B 1 240 ? 48.245 3.916 146.155 1.00 9.01 258 GLN B C 1
ATOM 8216 O O . GLN B 1 240 ? 49.223 4.456 146.678 1.00 9.53 258 GLN B O 1
ATOM 8231 N N . ARG B 1 241 ? 47.397 4.576 145.377 1.00 8.70 259 ARG B N 1
ATOM 8232 C CA . ARG B 1 241 ? 47.511 6.008 145.112 1.00 9.13 259 ARG B CA 1
ATOM 8233 C C . ARG B 1 241 ? 48.893 6.334 144.543 1.00 9.02 259 ARG B C 1
ATOM 8234 O O . ARG B 1 241 ? 49.508 7.348 144.874 1.00 10.65 259 ARG B O 1
ATOM 8255 N N . LEU B 1 242 ? 49.363 5.460 143.654 1.00 8.08 260 LEU B N 1
ATOM 8256 C CA . LEU B 1 242 ? 50.577 5.713 142.879 1.00 7.77 260 LEU B CA 1
ATOM 8257 C C . LEU B 1 242 ? 50.375 6.843 141.876 1.00 9.10 260 LEU B C 1
ATOM 8258 O O . LEU B 1 242 ? 49.318 6.960 141.277 1.00 8.64 260 LEU B O 1
ATOM 8274 N N . ALA B 1 243 ? 51.408 7.650 141.662 1.00 8.49 261 ALA B N 1
ATOM 8275 C CA . ALA B 1 243 ? 51.370 8.727 140.672 1.00 7.32 261 ALA B CA 1
ATOM 8276 C C . ALA B 1 243 ? 51.694 8.243 139.265 1.00 9.29 261 ALA B C 1
ATOM 8277 O O . ALA B 1 243 ? 51.223 8.811 138.277 1.00 9.31 261 ALA B O 1
ATOM 8284 N N . GLY B 1 244 ? 52.546 7.234 139.188 1.00 7.92 262 GLY B N 1
ATOM 8285 C CA . GLY B 1 244 ? 53.002 6.725 137.903 1.00 6.93 262 GLY B CA 1
ATOM 8286 C C . GLY B 1 244 ? 53.604 5.357 138.079 1.00 8.69 262 GLY B C 1
ATOM 8287 O O . GLY B 1 244 ? 54.041 5.007 139.177 1.00 8.93 262 GLY B O 1
ATOM 8291 N N . VAL B 1 245 ? 53.632 4.591 136.993 1.00 7.12 263 VAL B N 1
ATOM 8292 C CA . VAL B 1 245 ? 54.206 3.256 136.980 1.00 7.00 263 VAL B CA 1
ATOM 8293 C C . VAL B 1 245 ? 55.122 3.162 135.780 1.00 7.48 263 VAL B C 1
ATOM 8294 O O . VAL B 1 245 ? 54.685 3.414 134.656 1.00 7.75 263 VAL B O 1
ATOM 8307 N N . ALA B 1 246 ? 56.381 2.835 136.039 1.00 7.26 264 ALA B N 1
ATOM 8308 C CA . ALA B 1 246 ? 57.361 2.712 134.977 1.00 6.77 264 ALA B CA 1
ATOM 8309 C C . ALA B 1 246 ? 57.941 1.320 134.971 1.00 7.01 264 ALA B C 1
ATOM 8310 O O . ALA B 1 246 ? 57.972 0.659 136.002 1.00 8.58 264 ALA B O 1
ATOM 8317 N N . ALA B 1 247 ? 58.465 0.909 133.816 1.00 8.76 265 ALA B N 1
ATOM 8318 C CA . ALA B 1 247 ? 59.097 -0.400 133.695 1.00 7.63 265 ALA B CA 1
ATOM 8319 C C . ALA B 1 247 ? 60.224 -0.408 132.667 1.00 7.08 265 ALA B C 1
ATOM 8320 O O . ALA B 1 247 ? 60.367 0.518 131.849 1.00 8.38 265 ALA B O 1
ATOM 8327 N N . ASP B 1 248 ? 61.039 -1.454 132.761 1.00 7.24 266 ASP B N 1
ATOM 8328 C CA . ASP B 1 248 ? 62.121 -1.707 131.823 1.00 8.14 266 ASP B CA 1
ATOM 8329 C C . ASP B 1 248 ? 61.678 -2.648 130.689 1.00 10.21 266 ASP B C 1
ATOM 8330 O O . ASP B 1 248 ? 62.460 -3.459 130.181 1.00 10.07 266 ASP B O 1
ATOM 8339 N N . ASN B 1 249 ? 60.419 -2.534 130.285 1.00 7.98 267 ASN B N 1
ATOM 8340 C CA . ASN B 1 249 ? 59.962 -3.160 129.043 1.00 8.00 267 ASN B CA 1
ATOM 8341 C C . ASN B 1 249 ? 59.533 -2.037 128.096 1.00 9.73 267 ASN B C 1
ATOM 8342 O O . ASN B 1 249 ? 59.842 -0.854 128.345 1.00 11.48 267 ASN B O 1
ATOM 8353 N N . ILE B 1 250 ? 58.855 -2.363 127.000 1.00 8.12 268 ILE B N 1
ATOM 8354 C CA . ILE B 1 250 ? 58.556 -1.362 125.985 1.00 8.63 268 ILE B CA 1
ATOM 8355 C C . ILE B 1 250 ? 57.117 -0.855 126.102 1.00 11.86 268 ILE B C 1
ATOM 8356 O O . ILE B 1 250 ? 56.836 0.305 125.801 1.00 11.33 268 ILE B O 1
ATOM 8372 N N . ALA B 1 251 ? 56.210 -1.711 126.568 1.00 10.65 269 ALA B N 1
ATOM 8373 C CA . ALA B 1 251 ? 54.785 -1.381 126.589 1.00 11.96 269 ALA B CA 1
ATOM 8374 C C . ALA B 1 251 ? 54.127 -1.333 127.972 1.00 12.52 269 ALA B C 1
ATOM 8375 O O . ALA B 1 251 ? 52.913 -1.164 128.052 1.00 11.02 269 ALA B O 1
ATOM 8382 N N . LEU B 1 252 ? 54.915 -1.539 129.026 1.00 10.14 270 LEU B N 1
ATOM 8383 C CA . LEU B 1 252 ? 54.454 -1.669 130.426 1.00 8.62 270 LEU B CA 1
ATOM 8384 C C . LEU B 1 252 ? 53.551 -2.872 130.664 1.00 9.51 270 LEU B C 1
ATOM 8385 O O . LEU B 1 252 ? 53.912 -3.777 131.418 1.00 10.65 270 LEU B O 1
ATOM 8401 N N . GLU B 1 253 ? 52.389 -2.904 130.025 1.00 9.71 271 GLU B N 1
ATOM 8402 C CA . GLU B 1 253 ? 51.545 -4.078 130.175 1.00 11.54 271 GLU B CA 1
ATOM 8403 C C . GLU B 1 253 ? 52.028 -5.212 129.287 1.00 13.46 271 GLU B C 1
ATOM 8404 O O . GLU B 1 253 ? 52.766 -5.001 128.316 1.00 11.07 271 GLU B O 1
ATOM 8416 N N . ARG B 1 254 ? 51.626 -6.419 129.653 1.00 10.89 272 ARG B N 1
ATOM 8417 C CA . ARG B 1 254 ? 51.931 -7.608 128.873 1.00 10.25 272 ARG B CA 1
ATOM 8418 C C . ARG B 1 254 ? 51.326 -7.465 127.476 1.00 12.80 272 ARG B C 1
ATOM 8419 O O . ARG B 1 254 ? 50.172 -7.053 127.325 1.00 14.13 272 ARG B O 1
ATOM 8440 N N . VAL B 1 255 ? 52.120 -7.791 126.465 1.00 11.91 273 VAL B N 1
ATOM 8441 C CA . VAL B 1 255 ? 51.703 -7.688 125.066 1.00 14.56 273 VAL B CA 1
ATOM 8442 C C . VAL B 1 255 ? 51.649 -9.079 124.452 1.00 14.09 273 VAL B C 1
ATOM 8443 O O . VAL B 1 255 ? 52.614 -9.836 124.567 1.00 15.79 273 VAL B O 1
ATOM 8456 N N . PRO B 1 256 ? 50.530 -9.416 123.793 1.00 18.23 274 PRO B N 1
ATOM 8457 C CA . PRO B 1 256 ? 50.358 -10.752 123.217 1.00 28.58 274 PRO B CA 1
ATOM 8458 C C . PRO B 1 256 ? 51.069 -10.927 121.900 1.00 29.35 274 PRO B C 1
ATOM 8459 O O . PRO B 1 256 ? 51.606 -9.957 121.368 1.00 24.20 274 PRO B O 1
ATOM 8470 N N . HIS B 1 257 ? 51.058 -12.157 121.386 1.00 40.62 275 HIS B N 1
ATOM 8471 C CA . HIS B 1 257 ? 51.540 -12.453 120.039 1.00 47.31 275 HIS B CA 1
ATOM 8472 C C . HIS B 1 257 ? 50.493 -12.053 119.005 1.00 51.83 275 HIS B C 1
ATOM 8473 O O . HIS B 1 257 ? 50.493 -10.926 118.513 1.00 55.15 275 HIS B O 1
ATOM 8487 N N . ALA B 1 264 ? 44.028 -5.455 122.622 1.00 39.69 282 ALA B N 1
ATOM 8488 C CA . ALA B 1 264 ? 43.051 -4.706 123.416 1.00 44.91 282 ALA B CA 1
ATOM 8489 C C . ALA B 1 264 ? 43.725 -3.672 124.327 1.00 46.87 282 ALA B C 1
ATOM 8490 O O . ALA B 1 264 ? 43.187 -2.587 124.544 1.00 47.04 282 ALA B O 1
ATOM 8496 N N . LEU B 1 265 ? 44.895 -4.033 124.853 1.00 38.22 283 LEU B N 1
ATOM 8497 C CA . LEU B 1 265 ? 45.683 -3.177 125.748 1.00 27.03 283 LEU B CA 1
ATOM 8498 C C . LEU B 1 265 ? 44.859 -2.435 126.792 1.00 19.66 283 LEU B C 1
ATOM 8499 O O . LEU B 1 265 ? 44.961 -1.196 126.926 1.00 20.92 283 LEU B O 1
ATOM 8515 N N . PRO B 1 266 ? 44.076 -3.190 127.567 1.00 20.30 284 PRO B N 1
ATOM 8516 C CA . PRO B 1 266 ? 43.184 -2.600 128.553 1.00 21.90 284 PRO B CA 1
ATOM 8517 C C . PRO B 1 266 ? 43.933 -1.810 129.627 1.00 21.42 284 PRO B C 1
ATOM 8518 O O . PRO B 1 266 ? 43.382 -0.823 130.115 1.00 17.64 284 PRO B O 1
ATOM 8529 N N . VAL B 1 267 ? 45.155 -2.210 129.987 1.00 16.85 285 VAL B N 1
ATOM 8530 C CA . VAL B 1 267 ? 45.864 -1.509 131.071 1.00 12.62 285 VAL B CA 1
ATOM 8531 C C . VAL B 1 267 ? 46.207 -0.073 130.654 1.00 13.12 285 VAL B C 1
ATOM 8532 O O . VAL B 1 267 ? 46.084 0.854 131.453 1.00 11.44 285 VAL B O 1
ATOM 8545 N N . HIS B 1 268 ? 46.647 0.125 129.413 1.00 13.10 286 HIS B N 1
ATOM 8546 C CA . HIS B 1 268 ? 46.891 1.475 128.909 1.00 11.99 286 HIS B CA 1
ATOM 8547 C C . HIS B 1 268 ? 45.665 2.357 129.082 1.00 12.50 286 HIS B C 1
ATOM 8548 O O . HIS B 1 268 ? 45.738 3.482 129.579 1.00 13.46 286 HIS B O 1
ATOM 8563 N N . GLY B 1 269 ? 44.534 1.834 128.647 1.00 12.88 287 GLY B N 1
ATOM 8564 C CA . GLY B 1 269 ? 43.288 2.569 128.714 1.00 12.27 287 GLY B CA 1
ATOM 8565 C C . GLY B 1 269 ? 42.892 2.876 130.138 1.00 11.58 287 GLY B C 1
ATOM 8566 O O . GLY B 1 269 ? 42.531 4.014 130.469 1.00 13.95 287 GLY B O 1
ATOM 8570 N N . ASN B 1 270 ? 42.933 1.864 130.999 1.00 11.13 288 ASN B N 1
ATOM 8571 C CA . ASN B 1 270 ? 42.517 2.058 132.381 1.00 11.46 288 ASN B CA 1
ATOM 8572 C C . ASN B 1 270 ? 43.468 3.012 133.110 1.00 9.49 288 ASN B C 1
ATOM 8573 O O . ASN B 1 270 ? 43.016 3.881 133.843 1.00 12.58 288 ASN B O 1
ATOM 8584 N N . LEU B 1 271 ? 44.784 2.859 132.927 1.00 9.36 289 LEU B N 1
ATOM 8585 C CA . LEU B 1 271 ? 45.689 3.743 133.650 1.00 9.04 289 LEU B CA 1
ATOM 8586 C C . LEU B 1 271 ? 45.605 5.182 133.159 1.00 9.42 289 LEU B C 1
ATOM 8587 O O . LEU B 1 271 ? 45.416 6.109 133.946 1.00 9.22 289 LEU B O 1
ATOM 8603 N N . LEU B 1 272 ? 45.744 5.386 131.854 1.00 9.81 290 LEU B N 1
ATOM 8604 C CA . LEU B 1 272 ? 45.803 6.757 131.339 1.00 10.69 290 LEU B CA 1
ATOM 8605 C C . LEU B 1 272 ? 44.469 7.483 131.400 1.00 11.15 290 LEU B C 1
ATOM 8606 O O . LEU B 1 272 ? 44.385 8.574 131.957 1.00 12.61 290 LEU B O 1
ATOM 8622 N N . ARG B 1 273 ? 43.430 6.872 130.844 1.00 9.02 291 ARG B N 1
ATOM 8623 C CA . ARG B 1 273 ? 42.112 7.499 130.821 1.00 8.84 291 ARG B CA 1
ATOM 8624 C C . ARG B 1 273 ? 41.355 7.426 132.140 1.00 10.48 291 ARG B C 1
ATOM 8625 O O . ARG B 1 273 ? 40.841 8.439 132.607 1.00 11.03 291 ARG B O 1
ATOM 8646 N N . ASP B 1 274 ? 41.233 6.239 132.722 1.00 10.28 292 ASP B N 1
ATOM 8647 C CA . ASP B 1 274 ? 40.344 6.103 133.860 1.00 9.35 292 ASP B CA 1
ATOM 8648 C C . ASP B 1 274 ? 40.994 6.636 135.150 1.00 9.65 292 ASP B C 1
ATOM 8649 O O . ASP B 1 274 ? 40.340 7.357 135.913 1.00 11.52 292 ASP B O 1
ATOM 8658 N N . LEU B 1 275 ? 42.248 6.270 135.416 1.00 10.03 293 LEU B N 1
ATOM 8659 C CA . LEU B 1 275 ? 42.920 6.685 136.660 1.00 9.11 293 LEU B CA 1
ATOM 8660 C C . LEU B 1 275 ? 43.759 7.961 136.562 1.00 9.54 293 LEU B C 1
ATOM 8661 O O . LEU B 1 275 ? 44.065 8.592 137.588 1.00 9.25 293 LEU B O 1
ATOM 8677 N N . GLY B 1 276 ? 44.155 8.338 135.350 1.00 8.26 294 GLY B N 1
ATOM 8678 C CA . GLY B 1 276 ? 45.063 9.455 135.184 1.00 8.56 294 GLY B CA 1
ATOM 8679 C C . GLY B 1 276 ? 46.444 9.154 135.763 1.00 7.75 294 GLY B C 1
ATOM 8680 O O . GLY B 1 276 ? 47.145 10.046 136.249 1.00 8.60 294 GLY B O 1
ATOM 8684 N N . VAL B 1 277 ? 46.852 7.892 135.678 1.00 7.69 295 VAL B N 1
ATOM 8685 C CA . VAL B 1 277 ? 48.168 7.434 136.141 1.00 7.48 295 VAL B CA 1
ATOM 8686 C C . VAL B 1 277 ? 49.137 7.366 134.957 1.00 7.28 295 VAL B C 1
ATOM 8687 O O . VAL B 1 277 ? 48.806 6.818 133.919 1.00 8.63 295 VAL B O 1
ATOM 8700 N N . TYR B 1 278 ? 50.324 7.938 135.124 1.00 7.08 296 TYR B N 1
ATOM 8701 C CA . TYR B 1 278 ? 51.310 8.033 134.064 1.00 8.01 296 TYR B CA 1
ATOM 8702 C C . TYR B 1 278 ? 52.031 6.711 133.864 1.00 10.00 296 TYR B C 1
ATOM 8703 O O . TYR B 1 278 ? 52.182 5.915 134.793 1.00 7.98 296 TYR B O 1
ATOM 8721 N N . ILE B 1 279 ? 52.446 6.488 132.620 1.00 8.52 297 ILE B N 1
ATOM 8722 C CA . ILE B 1 279 ? 53.143 5.278 132.225 1.00 6.84 297 ILE B CA 1
ATOM 8723 C C . ILE B 1 279 ? 54.560 5.598 131.777 1.00 8.28 297 ILE B C 1
ATOM 8724 O O . ILE B 1 279 ? 54.777 6.435 130.896 1.00 9.02 297 ILE B O 1
ATOM 8740 N N . GLY B 1 280 ? 55.523 4.906 132.383 1.00 7.23 298 GLY B N 1
ATOM 8741 C CA . GLY B 1 280 ? 56.924 5.030 132.016 1.00 8.44 298 GLY B CA 1
ATOM 8742 C C . GLY B 1 280 ? 57.418 3.767 131.340 1.00 6.65 298 GLY B C 1
ATOM 8743 O O . GLY B 1 280 ? 57.077 2.656 131.758 1.00 8.60 298 GLY B O 1
ATOM 8747 N N . GLU B 1 281 ? 58.188 3.927 130.265 1.00 7.16 299 GLU B N 1
ATOM 8748 C CA . GLU B 1 281 ? 58.621 2.779 129.477 1.00 7.47 299 GLU B CA 1
ATOM 8749 C C . GLU B 1 281 ? 60.076 2.891 129.087 1.00 8.35 299 GLU B C 1
ATOM 8750 O O . GLU B 1 281 ? 60.614 3.997 128.956 1.00 8.16 299 GLU B O 1
ATOM 8762 N N . ILE B 1 282 ? 60.681 1.738 128.856 1.00 7.40 300 ILE B N 1
ATOM 8763 C CA . ILE B 1 282 ? 62.085 1.595 128.431 1.00 9.19 300 ILE B CA 1
ATOM 8764 C C . ILE B 1 282 ? 63.064 2.228 129.434 1.00 7.64 300 ILE B C 1
ATOM 8765 O O . ILE B 1 282 ? 64.113 2.785 129.091 1.00 7.82 300 ILE B O 1
ATOM 8781 N N . TRP B 1 283 ? 62.753 2.086 130.711 1.00 8.04 301 TRP B N 1
ATOM 8782 C CA . TRP B 1 283 ? 63.712 2.450 131.745 1.00 8.95 301 TRP B CA 1
ATOM 8783 C C . TRP B 1 283 ? 64.761 1.342 131.877 1.00 7.84 301 TRP B C 1
ATOM 8784 O O . TRP B 1 283 ? 64.538 0.207 131.438 1.00 9.14 301 TRP B O 1
ATOM 8805 N N . TRP B 1 284 ? 65.916 1.677 132.454 1.00 8.44 302 TRP B N 1
ATOM 8806 C CA . TRP B 1 284 ? 67.031 0.750 132.621 1.00 7.22 302 TRP B CA 1
ATOM 8807 C C . TRP B 1 284 ? 67.271 0.550 134.099 1.00 8.09 302 TRP B C 1
ATOM 8808 O O . TRP B 1 284 ? 67.667 1.485 134.802 1.00 7.76 302 TRP B O 1
ATOM 8829 N N . LEU B 1 285 ? 67.017 -0.667 134.581 1.00 8.76 303 LEU B N 1
ATOM 8830 C CA . LEU B 1 285 ? 66.956 -0.907 136.014 1.00 8.80 303 LEU B CA 1
ATOM 8831 C C . LEU B 1 285 ? 67.989 -1.890 136.545 1.00 9.32 303 LEU B C 1
ATOM 8832 O O . LEU B 1 285 ? 67.996 -2.190 137.737 1.00 9.83 303 LEU B O 1
ATOM 8848 N N . GLU B 1 286 ? 68.845 -2.411 135.668 1.00 8.85 304 GLU B N 1
ATOM 8849 C CA . GLU B 1 286 ? 69.761 -3.477 136.063 1.00 9.59 304 GLU B CA 1
ATOM 8850 C C . GLU B 1 286 ? 70.707 -3.071 137.191 1.00 9.21 304 GLU B C 1
ATOM 8851 O O . GLU B 1 286 ? 70.930 -3.845 138.136 1.00 10.48 304 GLU B O 1
ATOM 8863 N N . GLU B 1 287 ? 71.309 -1.892 137.104 1.00 9.99 305 GLU B N 1
ATOM 8864 C CA . GLU B 1 287 ? 72.291 -1.497 138.129 1.00 11.44 305 GLU B CA 1
ATOM 8865 C C . GLU B 1 287 ? 71.628 -1.052 139.423 1.00 10.43 305 GLU B C 1
ATOM 8866 O O . GLU B 1 287 ? 72.137 -1.332 140.517 1.00 11.87 305 GLU B O 1
ATOM 8878 N N . LEU B 1 288 ? 70.510 -0.342 139.313 1.00 8.14 306 LEU B N 1
ATOM 8879 C CA . LEU B 1 288 ? 69.737 0.016 140.491 1.00 9.30 306 LEU B CA 1
ATOM 8880 C C . LEU B 1 288 ? 69.322 -1.235 141.247 1.00 9.06 306 LEU B C 1
ATOM 8881 O O . LEU B 1 288 ? 69.430 -1.292 142.478 1.00 9.14 306 LEU B O 1
ATOM 8897 N N . ALA B 1 289 ? 68.844 -2.243 140.525 1.00 8.30 307 ALA B N 1
ATOM 8898 C CA . ALA B 1 289 ? 68.346 -3.442 141.182 1.00 8.51 307 ALA B CA 1
ATOM 8899 C C . ALA B 1 289 ? 69.481 -4.201 141.885 1.00 8.88 307 ALA B C 1
ATOM 8900 O O . ALA B 1 289 ? 69.292 -4.727 142.989 1.00 10.27 307 ALA B O 1
ATOM 8907 N N . LYS B 1 290 ? 70.659 -4.251 141.273 1.00 9.00 308 LYS B N 1
ATOM 8908 C CA . LYS B 1 290 ? 71.805 -4.871 141.932 1.00 10.83 308 LYS B CA 1
ATOM 8909 C C . LYS B 1 290 ? 72.144 -4.143 143.224 1.00 11.29 308 LYS B C 1
ATOM 8910 O O . LYS B 1 290 ? 72.430 -4.774 144.246 1.00 10.97 308 LYS B O 1
ATOM 8929 N N . ASP B 1 291 ? 72.100 -2.817 143.184 1.00 9.78 309 ASP B N 1
ATOM 8930 C CA . ASP B 1 291 ? 72.426 -2.028 144.366 1.00 10.20 309 ASP B CA 1
ATOM 8931 C C . ASP B 1 291 ? 71.396 -2.272 145.466 1.00 10.05 309 ASP B C 1
ATOM 8932 O O . ASP B 1 291 ? 71.763 -2.429 146.624 1.00 10.91 309 ASP B O 1
ATOM 8941 N N . CYS B 1 292 ? 70.113 -2.286 145.110 1.00 11.42 310 CYS B N 1
ATOM 8942 C CA . CYS B 1 292 ? 69.059 -2.527 146.107 1.00 9.93 310 CYS B CA 1
ATOM 8943 C C . CYS B 1 292 ? 69.163 -3.928 146.725 1.00 9.98 310 CYS B C 1
ATOM 8944 O O . CYS B 1 292 ? 68.871 -4.113 147.907 1.00 10.67 310 CYS B O 1
ATOM 8952 N N . ALA B 1 293 ? 69.579 -4.919 145.942 1.00 10.17 311 ALA B N 1
ATOM 8953 C CA . ALA B 1 293 ? 69.758 -6.259 146.474 1.00 10.63 311 ALA B CA 1
ATOM 8954 C C . ALA B 1 293 ? 70.881 -6.285 147.504 1.00 10.42 311 ALA B C 1
ATOM 8955 O O . ALA B 1 293 ? 70.798 -7.003 148.505 1.00 14.42 311 ALA B O 1
ATOM 8962 N N . GLN B 1 294 ? 71.892 -5.454 147.296 1.00 10.46 312 GLN B N 1
ATOM 8963 C CA . GLN B 1 294 ? 73.042 -5.403 148.190 1.00 12.83 312 GLN B CA 1
ATOM 8964 C C . GLN B 1 294 ? 72.808 -4.586 149.469 1.00 13.12 312 GLN B C 1
ATOM 8965 O O . GLN B 1 294 ? 73.332 -4.952 150.529 1.00 13.15 312 GLN B O 1
ATOM 8979 N N . ASP B 1 295 ? 72.045 -3.494 149.405 1.00 11.67 313 ASP B N 1
ATOM 8980 C CA . ASP B 1 295 ? 71.846 -2.690 150.619 1.00 11.47 313 ASP B CA 1
ATOM 8981 C C . ASP B 1 295 ? 70.461 -2.831 151.226 1.00 10.61 313 ASP B C 1
ATOM 8982 O O . ASP B 1 295 ? 70.228 -2.340 152.320 1.00 14.26 313 ASP B O 1
ATOM 8991 N N . GLY B 1 296 ? 69.573 -3.572 150.560 1.00 10.71 314 GLY B N 1
ATOM 8992 C CA . GLY B 1 296 ? 68.253 -3.841 151.089 1.00 13.10 314 GLY B CA 1
ATOM 8993 C C . GLY B 1 296 ? 67.273 -2.678 151.082 1.00 13.52 314 GLY B C 1
ATOM 8994 O O . GLY B 1 296 ? 66.195 -2.778 151.669 1.00 17.05 314 GLY B O 1
ATOM 8998 N N . ARG B 1 297 ? 67.640 -1.582 150.431 1.00 11.01 315 ARG B N 1
ATOM 8999 C CA . ARG B 1 297 ? 66.775 -0.407 150.352 1.00 10.58 315 ARG B CA 1
ATOM 9000 C C . ARG B 1 297 ? 66.208 -0.269 148.968 1.00 10.37 315 ARG B C 1
ATOM 9001 O O . ARG B 1 297 ? 66.952 -0.021 148.032 1.00 12.02 315 ARG B O 1
ATOM 9022 N N . TYR B 1 298 ? 64.894 -0.435 148.835 1.00 9.01 316 TYR B N 1
ATOM 9023 C CA . TYR B 1 298 ? 64.227 -0.348 147.541 1.00 8.67 316 TYR B CA 1
ATOM 9024 C C . TYR B 1 298 ? 63.418 0.945 147.360 1.00 10.39 316 TYR B C 1
ATOM 9025 O O . TYR B 1 298 ? 62.794 1.154 146.317 1.00 10.83 316 TYR B O 1
ATOM 9043 N N . GLU B 1 299 ? 63.416 1.784 148.399 1.00 10.65 317 GLU B N 1
ATOM 9044 C CA A GLU B 1 299 ? 62.744 3.081 148.362 0.52 11.48 317 GLU B CA 1
ATOM 9045 C CA B GLU B 1 299 ? 62.734 3.072 148.390 0.48 11.70 317 GLU B CA 1
ATOM 9046 C C . GLU B 1 299 ? 63.781 4.177 148.278 1.00 12.48 317 GLU B C 1
ATOM 9047 O O . GLU B 1 299 ? 64.793 4.146 148.988 1.00 15.17 317 GLU B O 1
ATOM 9070 N N . PHE B 1 300 ? 63.553 5.147 147.398 1.00 9.30 318 PHE B N 1
ATOM 9071 C CA . PHE B 1 300 ? 64.566 6.163 147.146 1.00 9.62 318 PHE B CA 1
ATOM 9072 C C . PHE B 1 300 ? 63.941 7.463 146.676 1.00 10.55 318 PHE B C 1
ATOM 9073 O O . PHE B 1 300 ? 62.724 7.544 146.445 1.00 10.48 318 PHE B O 1
ATOM 9090 N N . PHE B 1 301 ? 64.775 8.487 146.567 1.00 8.38 319 PHE B N 1
ATOM 9091 C CA . PHE B 1 301 ? 64.349 9.743 145.959 1.00 8.55 319 PHE B CA 1
ATOM 9092 C C . PHE B 1 301 ? 64.526 9.596 144.456 1.00 10.94 319 PHE B C 1
ATOM 9093 O O . PHE B 1 301 ? 65.562 9.135 143.990 1.00 9.50 319 PHE B O 1
ATOM 9110 N N . LEU B 1 302 ? 63.484 9.937 143.711 1.00 7.41 320 LEU B N 1
ATOM 9111 C CA . LEU B 1 302 ? 63.484 9.819 142.258 1.00 7.85 320 LEU B CA 1
ATOM 9112 C C . LEU B 1 302 ? 63.315 11.177 141.608 1.00 7.70 320 LEU B C 1
ATOM 9113 O O . LEU B 1 302 ? 62.341 11.877 141.904 1.00 9.06 320 LEU B O 1
ATOM 9129 N N . ALA B 1 303 ? 64.269 11.558 140.752 1.00 7.30 321 ALA B N 1
ATOM 9130 C CA . ALA B 1 303 ? 64.135 12.748 139.919 1.00 7.17 321 ALA B CA 1
ATOM 9131 C C . ALA B 1 303 ? 63.860 12.307 138.504 1.00 7.23 321 ALA B C 1
ATOM 9132 O O . ALA B 1 303 ? 64.802 11.970 137.758 1.00 7.29 321 ALA B O 1
ATOM 9139 N N . ALA B 1 304 ? 62.572 12.284 138.148 1.00 6.71 322 ALA B N 1
ATOM 9140 C CA . ALA B 1 304 ? 62.126 11.785 136.854 1.00 6.81 322 ALA B CA 1
ATOM 9141 C C . ALA B 1 304 ? 61.247 12.820 136.159 1.00 7.21 322 ALA B C 1
ATOM 9142 O O . ALA B 1 304 ? 60.261 12.493 135.485 1.00 8.22 322 ALA B O 1
ATOM 9149 N N . GLN B 1 305 ? 61.679 14.066 136.219 1.00 7.41 323 GLN B N 1
ATOM 9150 C CA . GLN B 1 305 ? 60.927 15.141 135.570 1.00 7.41 323 GLN B CA 1
ATOM 9151 C C . GLN B 1 305 ? 60.952 14.989 134.044 1.00 8.42 323 GLN B C 1
ATOM 9152 O O . GLN B 1 305 ? 61.949 14.576 133.457 1.00 7.75 323 GLN B O 1
ATOM 9166 N N . PRO B 1 306 ? 59.834 15.315 133.398 1.00 7.90 324 PRO B N 1
ATOM 9167 C CA . PRO B 1 306 ? 59.837 15.338 131.941 1.00 7.65 324 PRO B CA 1
ATOM 9168 C C . PRO B 1 306 ? 60.464 16.621 131.417 1.00 10.17 324 PRO B C 1
ATOM 9169 O O . PRO B 1 306 ? 60.655 17.572 132.178 1.00 9.82 324 PRO B O 1
ATOM 9180 N N . LEU B 1 307 ? 60.786 16.655 130.133 1.00 7.45 325 LEU B N 1
ATOM 9181 C CA . LEU B 1 307 ? 61.136 17.927 129.493 1.00 6.78 325 LEU B CA 1
ATOM 9182 C C . LEU B 1 307 ? 59.890 18.817 129.425 1.00 8.87 325 LEU B C 1
ATOM 9183 O O . LEU B 1 307 ? 58.756 18.326 129.363 1.00 9.78 325 LEU B O 1
ATOM 9199 N N . TYR B 1 308 ? 60.111 20.125 129.428 1.00 8.35 326 TYR B N 1
ATOM 9200 C CA . TYR B 1 308 ? 59.028 21.093 129.324 1.00 7.22 326 TYR B CA 1
ATOM 9201 C C . TYR B 1 308 ? 58.660 21.305 127.840 1.00 7.54 326 TYR B C 1
ATOM 9202 O O . TYR B 1 308 ? 59.244 22.167 127.156 1.00 8.74 326 TYR B O 1
ATOM 9220 N N . ILE B 1 309 ? 57.722 20.491 127.346 1.00 8.12 327 ILE B N 1
ATOM 9221 C CA . ILE B 1 309 ? 57.342 20.528 125.931 1.00 9.38 327 ILE B CA 1
ATOM 9222 C C . ILE B 1 309 ? 55.846 20.740 125.802 1.00 8.74 327 ILE B C 1
ATOM 9223 O O . ILE B 1 309 ? 55.059 19.801 125.896 1.00 9.19 327 ILE B O 1
ATOM 9239 N N . PRO B 1 310 ? 55.433 21.990 125.621 1.00 9.03 328 PRO B N 1
ATOM 9240 C CA . PRO B 1 310 ? 53.997 22.257 125.612 1.00 9.40 328 PRO B CA 1
ATOM 9241 C C . PRO B 1 310 ? 53.297 21.550 124.465 1.00 9.11 328 PRO B C 1
ATOM 9242 O O . PRO B 1 310 ? 53.767 21.549 123.326 1.00 10.15 328 PRO B O 1
ATOM 9253 N N . GLY B 1 311 ? 52.179 20.928 124.804 1.00 8.97 329 GLY B N 1
ATOM 9254 C CA . GLY B 1 311 ? 51.375 20.235 123.810 1.00 8.98 329 GLY B CA 1
ATOM 9255 C C . GLY B 1 311 ? 51.882 18.863 123.425 1.00 9.02 329 GLY B C 1
ATOM 9256 O O . GLY B 1 311 ? 51.297 18.218 122.557 1.00 9.67 329 GLY B O 1
ATOM 9260 N N . ALA B 1 312 ? 52.947 18.394 124.068 1.00 8.16 330 ALA B N 1
ATOM 9261 C CA . ALA B 1 312 ? 53.456 17.057 123.781 1.00 7.61 330 ALA B CA 1
ATOM 9262 C C . ALA B 1 312 ? 52.711 16.002 124.589 1.00 7.42 330 ALA B C 1
ATOM 9263 O O . ALA B 1 312 ? 52.178 16.286 125.673 1.00 8.06 330 ALA B O 1
ATOM 9270 N N . VAL B 1 313 ? 52.706 14.778 124.060 1.00 8.46 331 VAL B N 1
ATOM 9271 C CA . VAL B 1 313 ? 51.967 13.697 124.693 1.00 9.24 331 VAL B CA 1
ATOM 9272 C C . VAL B 1 313 ? 52.894 12.714 125.426 1.00 9.75 331 VAL B C 1
ATOM 9273 O O . VAL B 1 313 ? 52.476 11.621 125.819 1.00 8.62 331 VAL B O 1
ATOM 9286 N N . GLY B 1 314 ? 54.125 13.150 125.681 1.00 8.46 332 GLY B N 1
ATOM 9287 C CA . GLY B 1 314 ? 55.086 12.398 126.473 1.00 7.46 332 GLY B CA 1
ATOM 9288 C C . GLY B 1 314 ? 56.425 13.095 126.388 1.00 9.32 332 GLY B C 1
ATOM 9289 O O . GLY B 1 314 ? 56.548 14.147 125.772 1.00 9.64 332 GLY B O 1
ATOM 9293 N N . SER B 1 315 ? 57.446 12.494 126.973 1.00 9.56 333 SER B N 1
ATOM 9294 C CA . SER B 1 315 ? 58.766 13.092 126.985 1.00 8.24 333 SER B CA 1
ATOM 9295 C C . SER B 1 315 ? 59.844 12.060 127.214 1.00 6.46 333 SER B C 1
ATOM 9296 O O . SER B 1 315 ? 59.629 11.128 127.985 1.00 8.20 333 SER B O 1
ATOM 9304 N N . PRO B 1 316 ? 61.016 12.249 126.594 1.00 9.02 334 PRO B N 1
ATOM 9305 C CA . PRO B 1 316 ? 62.209 11.541 127.051 1.00 6.48 334 PRO B CA 1
ATOM 9306 C C . PRO B 1 316 ? 62.638 12.077 128.392 1.00 7.37 334 PRO B C 1
ATOM 9307 O O . PRO B 1 316 ? 62.230 13.163 128.819 1.00 9.24 334 PRO B O 1
ATOM 9318 N N . LEU B 1 317 ? 63.432 11.289 129.090 1.00 10.15 335 LEU B N 1
ATOM 9319 C CA . LEU B 1 317 ? 63.996 11.767 130.339 1.00 11.33 335 LEU B CA 1
ATOM 9320 C C . LEU B 1 317 ? 65.190 10.932 130.735 1.00 8.93 335 LEU B C 1
ATOM 9321 O O . LEU B 1 317 ? 65.509 9.936 130.104 1.00 9.73 335 LEU B O 1
ATOM 9337 N N . ASN B 1 318 ? 65.856 11.408 131.787 1.00 7.76 336 ASN B N 1
ATOM 9338 C CA . ASN B 1 318 ? 66.924 10.669 132.430 1.00 7.61 336 ASN B CA 1
ATOM 9339 C C . ASN B 1 318 ? 66.563 10.565 133.905 1.00 7.96 336 ASN B C 1
ATOM 9340 O O . ASN B 1 318 ? 66.931 11.415 134.711 1.00 8.91 336 ASN B O 1
ATOM 9351 N N . PRO B 1 319 ? 65.788 9.540 134.263 1.00 7.25 337 PRO B N 1
ATOM 9352 C CA . PRO B 1 319 ? 65.411 9.440 135.687 1.00 6.62 337 PRO B CA 1
ATOM 9353 C C . PRO B 1 319 ? 66.617 9.120 136.565 1.00 8.78 337 PRO B C 1
ATOM 9354 O O . PRO B 1 319 ? 67.366 8.191 136.216 1.00 9.41 337 PRO B O 1
ATOM 9365 N N . ILE B 1 320 ? 66.815 9.858 137.663 1.00 6.97 338 ILE B N 1
ATOM 9366 C CA . ILE B 1 320 ? 67.899 9.569 138.599 1.00 7.12 338 ILE B CA 1
ATOM 9367 C C . ILE B 1 320 ? 67.333 9.064 139.923 1.00 8.01 338 ILE B C 1
ATOM 9368 O O . ILE B 1 320 ? 66.535 9.761 140.554 1.00 9.33 338 ILE B O 1
ATOM 9384 N N . ALA B 1 321 ? 67.730 7.845 140.301 1.00 9.43 339 ALA B N 1
ATOM 9385 C CA . ALA B 1 321 ? 67.461 7.317 141.630 1.00 8.51 339 ALA B CA 1
ATOM 9386 C C . ALA B 1 321 ? 68.565 7.789 142.568 1.00 7.77 339 ALA B C 1
ATOM 9387 O O . ALA B 1 321 ? 69.752 7.626 142.252 1.00 9.43 339 ALA B O 1
ATOM 9394 N N . VAL B 1 322 ? 68.169 8.374 143.700 1.00 7.85 340 VAL B N 1
ATOM 9395 C CA . VAL B 1 322 ? 69.118 8.892 144.687 1.00 10.01 340 VAL B CA 1
ATOM 9396 C C . VAL B 1 322 ? 68.866 8.238 146.031 1.00 11.95 340 VAL B C 1
ATOM 9397 O O . VAL B 1 322 ? 67.751 8.249 146.542 1.00 9.87 340 VAL B O 1
ATOM 9410 N N . LYS B 1 323 ? 69.909 7.637 146.589 1.00 11.05 341 LYS B N 1
ATOM 9411 C CA . LYS B 1 323 ? 69.810 6.920 147.863 1.00 10.79 341 LYS B CA 1
ATOM 9412 C C . LYS B 1 323 ? 70.689 7.548 148.940 1.00 11.75 341 LYS B C 1
ATOM 9413 O O . LYS B 1 323 ? 71.218 8.633 148.696 1.00 13.32 341 LYS B O 1
ATOM 9433 N N . LYS C 1 16 ? 31.269 29.870 92.406 1.00 43.40 34 LYS C N 1
ATOM 9434 C CA . LYS C 1 16 ? 31.067 28.432 92.339 1.00 43.71 34 LYS C CA 1
ATOM 9435 C C . LYS C 1 16 ? 31.709 27.848 91.093 1.00 42.28 34 LYS C C 1
ATOM 9436 O O . LYS C 1 16 ? 31.731 26.631 90.950 1.00 39.31 34 LYS C O 1
ATOM 9441 N N . LEU C 1 17 ? 32.190 28.707 90.185 1.00 36.72 35 LEU C N 1
ATOM 9442 C CA . LEU C 1 17 ? 33.016 28.266 89.053 1.00 29.82 35 LEU C CA 1
ATOM 9443 C C . LEU C 1 17 ? 33.902 27.108 89.483 1.00 23.74 35 LEU C C 1
ATOM 9444 O O . LEU C 1 17 ? 34.683 27.263 90.412 1.00 22.65 35 LEU C O 1
ATOM 9460 N N . ASN C 1 18 ? 33.826 25.970 88.799 1.00 16.93 36 ASN C N 1
ATOM 9461 C CA . ASN C 1 18 ? 34.550 24.790 89.272 1.00 17.41 36 ASN C CA 1
ATOM 9462 C C . ASN C 1 18 ? 34.679 23.693 88.218 1.00 15.49 36 ASN C C 1
ATOM 9463 O O . ASN C 1 18 ? 33.955 23.684 87.222 1.00 17.41 36 ASN C O 1
ATOM 9474 N N . ASN C 1 19 ? 35.605 22.774 88.473 1.00 12.00 37 ASN C N 1
ATOM 9475 C CA . ASN C 1 19 ? 35.883 21.636 87.605 1.00 11.73 37 ASN C CA 1
ATOM 9476 C C . ASN C 1 19 ? 35.494 20.313 88.237 1.00 11.77 37 ASN C C 1
ATOM 9477 O O . ASN C 1 19 ? 35.925 19.267 87.765 1.00 13.57 37 ASN C O 1
ATOM 9488 N N . TRP C 1 20 ? 34.703 20.339 89.304 1.00 13.74 38 TRP C N 1
ATOM 9489 C CA . TRP C 1 20 ? 34.266 19.087 89.911 1.00 15.03 38 TRP C CA 1
ATOM 9490 C C . TRP C 1 20 ? 33.523 18.249 88.875 1.00 15.40 38 TRP C C 1
ATOM 9491 O O . TRP C 1 20 ? 32.600 18.733 88.196 1.00 17.11 38 TRP C O 1
ATOM 9512 N N . GLY C 1 21 ? 33.940 16.996 88.750 1.00 16.75 39 GLY C N 1
ATOM 9513 C CA . GLY C 1 21 ? 33.279 16.059 87.855 1.00 18.89 39 GLY C CA 1
ATOM 9514 C C . GLY C 1 21 ? 33.807 16.102 86.437 1.00 16.78 39 GLY C C 1
ATOM 9515 O O . GLY C 1 21 ? 33.535 15.189 85.647 1.00 21.63 39 GLY C O 1
ATOM 9519 N N . LYS C 1 22 ? 34.549 17.155 86.087 1.00 16.86 40 LYS C N 1
ATOM 9520 C CA . LYS C 1 22 ? 35.061 17.307 84.730 1.00 17.92 40 LYS C CA 1
ATOM 9521 C C . LYS C 1 22 ? 35.812 16.068 84.251 1.00 22.60 40 LYS C C 1
ATOM 9522 O O . LYS C 1 22 ? 35.730 15.690 83.072 1.00 18.81 40 LYS C O 1
ATOM 9541 N N . TRP C 1 23 ? 36.559 15.460 85.166 1.00 14.64 41 TRP C N 1
ATOM 9542 C CA . TRP C 1 23 ? 37.345 14.284 84.861 1.00 14.22 41 TRP C CA 1
ATOM 9543 C C . TRP C 1 23 ? 36.835 13.078 85.636 1.00 14.00 41 TRP C C 1
ATOM 9544 O O . TRP C 1 23 ? 37.579 12.123 85.850 1.00 18.23 41 TRP C O 1
ATOM 9565 N N . GLY C 1 24 ? 35.565 13.121 86.035 1.00 18.41 42 GLY C N 1
ATOM 9566 C CA . GLY C 1 24 ? 34.952 12.018 86.769 1.00 20.37 42 GLY C CA 1
ATOM 9567 C C . GLY C 1 24 ? 34.881 12.250 88.269 1.00 15.63 42 GLY C C 1
ATOM 9568 O O . GLY C 1 24 ? 35.670 13.033 88.822 1.00 16.56 42 GLY C O 1
ATOM 9572 N N . ASP C 1 25 ? 33.951 11.564 88.937 1.00 15.21 43 ASP C N 1
ATOM 9573 C CA . ASP C 1 25 ? 33.759 11.727 90.374 1.00 17.43 43 ASP C CA 1
ATOM 9574 C C . ASP C 1 25 ? 34.835 11.045 91.166 1.00 19.67 43 ASP C C 1
ATOM 9575 O O . ASP C 1 25 ? 34.981 11.333 92.342 1.00 21.04 43 ASP C O 1
ATOM 9584 N N . ASP C 1 26 ? 35.586 10.138 90.543 1.00 14.25 44 ASP C N 1
ATOM 9585 C CA . ASP C 1 26 ? 36.691 9.496 91.258 1.00 12.99 44 ASP C CA 1
ATOM 9586 C C . ASP C 1 26 ? 38.026 10.186 91.045 1.00 13.46 44 ASP C C 1
ATOM 9587 O O . ASP C 1 26 ? 39.026 9.791 91.665 1.00 14.25 44 ASP C O 1
ATOM 9596 N N . ASP C 1 27 ? 38.062 11.227 90.222 1.00 12.25 45 ASP C N 1
ATOM 9597 C CA . ASP C 1 27 ? 39.331 11.867 89.900 1.00 13.01 45 ASP C CA 1
ATOM 9598 C C . ASP C 1 27 ? 39.988 12.510 91.106 1.00 11.80 45 ASP C C 1
ATOM 9599 O O . ASP C 1 27 ? 39.331 13.198 91.895 1.00 11.00 45 ASP C O 1
ATOM 9608 N N . GLN C 1 28 ? 41.302 12.302 91.208 1.00 10.44 46 GLN C N 1
ATOM 9609 C CA . GLN C 1 28 ? 42.132 12.947 92.226 1.00 10.18 46 GLN C CA 1
ATOM 9610 C C . GLN C 1 28 ? 43.247 13.811 91.650 1.00 10.48 46 GLN C C 1
ATOM 9611 O O . GLN C 1 28 ? 44.081 14.329 92.405 1.00 10.48 46 GLN C O 1
ATOM 9625 N N . ARG C 1 29 ? 43.282 13.984 90.326 1.00 9.64 47 ARG C N 1
ATOM 9626 C CA . ARG C 1 29 ? 44.362 14.734 89.701 1.00 9.30 47 ARG C CA 1
ATOM 9627 C C . ARG C 1 29 ? 44.005 16.141 89.268 1.00 9.29 47 ARG C C 1
ATOM 9628 O O . ARG C 1 29 ? 44.893 16.975 89.127 1.00 9.08 47 ARG C O 1
ATOM 9649 N N . GLY C 1 30 ? 42.726 16.442 89.069 1.00 9.58 48 GLY C N 1
ATOM 9650 C CA . GLY C 1 30 ? 42.333 17.792 88.723 1.00 9.65 48 GLY C CA 1
ATOM 9651 C C . GLY C 1 30 ? 42.959 18.273 87.414 1.00 11.08 48 GLY C C 1
ATOM 9652 O O . GLY C 1 30 ? 43.004 17.529 86.433 1.00 10.51 48 GLY C O 1
ATOM 9656 N N . ALA C 1 31 ? 43.454 19.516 87.398 1.00 9.40 49 ALA C N 1
ATOM 9657 C CA . ALA C 1 31 ? 43.918 20.155 86.166 1.00 9.33 49 ALA C CA 1
ATOM 9658 C C . ALA C 1 31 ? 45.203 19.543 85.616 1.00 9.04 49 ALA C C 1
ATOM 9659 O O . ALA C 1 31 ? 45.589 19.822 84.489 1.00 9.02 49 ALA C O 1
ATOM 9666 N N . ALA C 1 32 ? 45.839 18.653 86.382 1.00 8.86 50 ALA C N 1
ATOM 9667 C CA . ALA C 1 32 ? 46.938 17.872 85.833 1.00 8.66 50 ALA C CA 1
ATOM 9668 C C . ALA C 1 32 ? 46.449 17.052 84.647 1.00 9.71 50 ALA C C 1
ATOM 9669 O O . ALA C 1 32 ? 47.228 16.701 83.750 1.00 10.88 50 ALA C O 1
ATOM 9676 N N . ASN C 1 33 ? 45.153 16.760 84.610 1.00 9.88 51 ASN C N 1
ATOM 9677 C CA . ASN C 1 33 ? 44.603 15.986 83.499 1.00 9.53 51 ASN C CA 1
ATOM 9678 C C . ASN C 1 33 ? 44.644 16.743 82.167 1.00 9.69 51 ASN C C 1
ATOM 9679 O O . ASN C 1 33 ? 44.466 16.148 81.099 1.00 10.60 51 ASN C O 1
ATOM 9690 N N . TYR C 1 34 ? 44.889 18.050 82.204 1.00 9.26 52 TYR C N 1
ATOM 9691 C CA . TYR C 1 34 ? 45.083 18.811 80.964 1.00 9.37 52 TYR C CA 1
ATOM 9692 C C . TYR C 1 34 ? 46.418 18.465 80.292 1.00 10.94 52 TYR C C 1
ATOM 9693 O O . TYR C 1 34 ? 46.604 18.732 79.105 1.00 11.51 52 TYR C O 1
ATOM 9711 N N . ILE C 1 35 ? 47.370 17.911 81.042 1.00 9.07 53 ILE C N 1
ATOM 9712 C CA . ILE C 1 35 ? 48.636 17.518 80.431 1.00 9.00 53 ILE C CA 1
ATOM 9713 C C . ILE C 1 35 ? 48.498 16.113 79.872 1.00 12.37 53 ILE C C 1
ATOM 9714 O O . ILE C 1 35 ? 48.452 15.130 80.621 1.00 16.51 53 ILE C O 1
ATOM 9730 N N . THR C 1 36 ? 48.391 16.038 78.549 1.00 11.32 54 THR C N 1
ATOM 9731 C CA . THR C 1 36 ? 48.191 14.786 77.820 1.00 10.82 54 THR C CA 1
ATOM 9732 C C . THR C 1 36 ? 49.454 14.381 77.083 1.00 10.30 54 THR C C 1
ATOM 9733 O O . THR C 1 36 ? 50.325 15.228 76.872 1.00 9.32 54 THR C O 1
ATOM 9744 N N . PRO C 1 37 ? 49.556 13.102 76.676 1.00 9.63 55 PRO C N 1
ATOM 9745 C CA . PRO C 1 37 ? 50.765 12.726 75.929 1.00 11.49 55 PRO C CA 1
ATOM 9746 C C . PRO C 1 37 ? 51.017 13.590 74.690 1.00 10.53 55 PRO C C 1
ATOM 9747 O O . PRO C 1 37 ? 52.155 13.999 74.455 1.00 9.96 55 PRO C O 1
ATOM 9758 N N . GLU C 1 38 ? 49.978 13.925 73.929 1.00 10.12 56 GLU C N 1
ATOM 9759 C CA . GLU C 1 38 ? 50.163 14.790 72.762 1.00 11.82 56 GLU C CA 1
ATOM 9760 C C . GLU C 1 38 ? 50.765 16.156 73.127 1.00 11.63 56 GLU C C 1
ATOM 9761 O O . GLU C 1 38 ? 51.599 16.695 72.394 1.00 12.21 56 GLU C O 1
ATOM 9773 N N . ARG C 1 39 ? 50.358 16.710 74.269 1.00 9.84 57 ARG C N 1
ATOM 9774 C CA . ARG C 1 39 ? 50.832 18.024 74.677 1.00 9.68 57 ARG C CA 1
ATOM 9775 C C . ARG C 1 39 ? 52.284 17.954 75.149 1.00 9.45 57 ARG C C 1
ATOM 9776 O O . ARG C 1 39 ? 53.034 18.913 74.998 1.00 11.01 57 ARG C O 1
ATOM 9797 N N . ILE C 1 40 ? 52.677 16.814 75.704 1.00 9.31 58 ILE C N 1
ATOM 9798 C CA . ILE C 1 40 ? 54.085 16.602 76.070 1.00 9.24 58 ILE C CA 1
ATOM 9799 C C . ILE C 1 40 ? 54.959 16.504 74.801 1.00 10.56 58 ILE C C 1
ATOM 9800 O O . ILE C 1 40 ? 56.030 17.091 74.741 1.00 9.74 58 ILE C O 1
ATOM 9816 N N . VAL C 1 41 ? 54.479 15.788 73.791 1.00 9.75 59 VAL C N 1
ATOM 9817 C CA . VAL C 1 41 ? 55.194 15.713 72.507 1.00 10.38 59 VAL C CA 1
ATOM 9818 C C . VAL C 1 41 ? 55.370 17.128 71.923 1.00 10.21 59 VAL C C 1
ATOM 9819 O O . VAL C 1 41 ? 56.447 17.499 71.463 1.00 10.34 59 VAL C O 1
ATOM 9832 N N . ALA C 1 42 ? 54.303 17.933 71.943 1.00 10.40 60 ALA C N 1
ATOM 9833 C CA . ALA C 1 42 ? 54.400 19.308 71.457 1.00 12.28 60 ALA C CA 1
ATOM 9834 C C . ALA C 1 42 ? 55.431 20.119 72.248 1.00 10.58 60 ALA C C 1
ATOM 9835 O O . ALA C 1 42 ? 56.229 20.872 71.671 1.00 11.01 60 ALA C O 1
ATOM 9842 N N . ALA C 1 43 ? 55.416 19.992 73.577 1.00 10.01 61 ALA C N 1
ATOM 9843 C CA . ALA C 1 43 ? 56.370 20.723 74.403 1.00 10.56 61 ALA C CA 1
ATOM 9844 C C . ALA C 1 43 ? 57.805 20.332 74.071 1.00 11.20 61 ALA C C 1
ATOM 9845 O O . ALA C 1 43 ? 58.688 21.177 74.083 1.00 10.00 61 ALA C O 1
ATOM 9852 N N . ALA C 1 44 ? 58.038 19.050 73.787 1.00 9.64 62 ALA C N 1
ATOM 9853 C CA . ALA C 1 44 ? 59.392 18.556 73.537 1.00 9.73 62 ALA C CA 1
ATOM 9854 C C . ALA C 1 44 ? 59.982 19.170 72.276 1.00 10.14 62 ALA C C 1
ATOM 9855 O O . ALA C 1 44 ? 61.212 19.295 72.146 1.00 11.14 62 ALA C O 1
ATOM 9862 N N . ARG C 1 45 ? 59.116 19.556 71.348 1.00 10.42 63 ARG C N 1
ATOM 9863 C CA . ARG C 1 45 ? 59.600 20.156 70.100 1.00 10.89 63 ARG C CA 1
ATOM 9864 C C . ARG C 1 45 ? 60.244 21.510 70.359 1.00 11.41 63 ARG C C 1
ATOM 9865 O O . ARG C 1 45 ? 60.943 22.032 69.484 1.00 12.29 63 ARG C O 1
ATOM 9886 N N . LEU C 1 46 ? 60.012 22.083 71.544 1.00 11.08 64 LEU C N 1
ATOM 9887 C CA . LEU C 1 46 ? 60.615 23.364 71.917 1.00 10.55 64 LEU C CA 1
ATOM 9888 C C . LEU C 1 46 ? 62.089 23.221 72.327 1.00 13.81 64 LEU C C 1
ATOM 9889 O O . LEU C 1 46 ? 62.804 24.219 72.485 1.00 14.98 64 LEU C O 1
ATOM 9905 N N . ILE C 1 47 ? 62.554 21.986 72.470 1.00 10.35 65 ILE C N 1
ATOM 9906 C CA . ILE C 1 47 ? 63.939 21.745 72.840 1.00 10.31 65 ILE C CA 1
ATOM 9907 C C . ILE C 1 47 ? 64.744 21.757 71.554 1.00 11.85 65 ILE C C 1
ATOM 9908 O O . ILE C 1 47 ? 64.825 20.755 70.838 1.00 12.44 65 ILE C O 1
ATOM 9924 N N . GLN C 1 48 ? 65.314 22.916 71.248 1.00 11.09 66 GLN C N 1
ATOM 9925 C CA . GLN C 1 48 ? 66.030 23.094 69.990 1.00 12.25 66 GLN C CA 1
ATOM 9926 C C . GLN C 1 48 ? 67.482 23.512 70.196 1.00 11.81 66 GLN C C 1
ATOM 9927 O O . GLN C 1 48 ? 68.307 23.287 69.309 1.00 12.25 66 GLN C O 1
ATOM 9941 N N . THR C 1 49 ? 67.799 24.092 71.353 1.00 11.48 67 THR C N 1
ATOM 9942 C CA . THR C 1 49 ? 69.168 24.541 71.647 1.00 11.62 67 THR C CA 1
ATOM 9943 C C . THR C 1 49 ? 69.834 23.694 72.727 1.00 11.24 67 THR C C 1
ATOM 9944 O O . THR C 1 49 ? 71.060 23.600 72.786 1.00 13.63 67 THR C O 1
ATOM 9955 N N . GLY C 1 50 ? 69.030 23.105 73.600 1.00 10.76 68 GLY C N 1
ATOM 9956 C CA . GLY C 1 50 ? 69.566 22.383 74.738 1.00 10.41 68 GLY C CA 1
ATOM 9957 C C . GLY C 1 50 ? 69.955 23.225 75.929 1.00 10.17 68 GLY C C 1
ATOM 9958 O O . GLY C 1 50 ? 70.515 22.682 76.885 1.00 12.29 68 GLY C O 1
ATOM 9962 N N . LYS C 1 51 ? 69.650 24.524 75.903 1.00 10.44 69 LYS C N 1
ATOM 9963 C CA . LYS C 1 51 ? 69.851 25.388 77.064 1.00 10.53 69 LYS C CA 1
ATOM 9964 C C . LYS C 1 51 ? 68.967 24.875 78.195 1.00 9.60 69 LYS C C 1
ATOM 9965 O O . LYS C 1 51 ? 67.813 24.509 77.938 1.00 11.16 69 LYS C O 1
ATOM 9984 N N . THR C 1 52 ? 69.498 24.854 79.418 1.00 10.16 70 THR C N 1
ATOM 9985 C CA . THR C 1 52 ? 68.746 24.429 80.618 1.00 9.82 70 THR C CA 1
ATOM 9986 C C . THR C 1 52 ? 68.900 25.466 81.724 1.00 8.88 70 THR C C 1
ATOM 9987 O O . THR C 1 52 ? 69.966 26.086 81.892 1.00 10.68 70 THR C O 1
ATOM 9998 N N . PHE C 1 53 ? 67.835 25.608 82.513 1.00 8.65 71 PHE C N 1
ATOM 9999 C CA . PHE C 1 53 ? 67.786 26.527 83.628 1.00 8.61 71 PHE C CA 1
ATOM 10000 C C . PHE C 1 53 ? 67.087 25.857 84.797 1.00 11.12 71 PHE C C 1
ATOM 10001 O O . PHE C 1 53 ? 65.953 25.394 84.664 1.00 10.77 71 PHE C O 1
ATOM 10018 N N . SER C 1 54 ? 67.766 25.798 85.936 1.00 8.40 72 SER C N 1
ATOM 10019 C CA . SER C 1 54 ? 67.120 25.378 87.187 1.00 7.93 72 SER C CA 1
ATOM 10020 C C . SER C 1 54 ? 66.330 26.548 87.756 1.00 8.03 72 SER C C 1
ATOM 10021 O O . SER C 1 54 ? 66.879 27.644 87.955 1.00 9.62 72 SER C O 1
ATOM 10029 N N . LEU C 1 55 ? 65.065 26.295 88.076 1.00 7.91 73 LEU C N 1
ATOM 10030 C CA . LEU C 1 55 ? 64.196 27.329 88.607 1.00 8.04 73 LEU C CA 1
ATOM 10031 C C . LEU C 1 55 ? 64.010 27.147 90.109 1.00 8.89 73 LEU C C 1
ATOM 10032 O O . LEU C 1 55 ? 63.011 27.595 90.679 1.00 9.91 73 LEU C O 1
ATOM 10048 N N . ALA C 1 56 ? 64.976 26.488 90.736 1.00 9.28 74 ALA C N 1
ATOM 10049 C CA . ALA C 1 56 ? 64.951 26.292 92.194 1.00 7.95 74 ALA C CA 1
ATOM 10050 C C . ALA C 1 56 ? 65.857 27.252 92.952 1.00 10.55 74 ALA C C 1
ATOM 10051 O O . ALA C 1 56 ? 66.914 27.642 92.476 1.00 9.25 74 ALA C O 1
ATOM 10058 N N . ILE C 1 57 ? 65.436 27.618 94.158 1.00 8.05 75 ILE C N 1
ATOM 10059 C CA . ILE C 1 57 ? 66.359 28.211 95.114 1.00 8.22 75 ILE C CA 1
ATOM 10060 C C . ILE C 1 57 ? 67.144 27.103 95.815 1.00 8.05 75 ILE C C 1
ATOM 10061 O O . ILE C 1 57 ? 66.747 25.953 95.832 1.00 9.33 75 ILE C O 1
ATOM 10077 N N . PRO C 1 58 ? 68.289 27.456 96.394 1.00 8.19 76 PRO C N 1
ATOM 10078 C CA . PRO C 1 58 ? 69.007 26.400 97.113 1.00 8.45 76 PRO C CA 1
ATOM 10079 C C . PRO C 1 58 ? 68.267 25.918 98.353 1.00 8.08 76 PRO C C 1
ATOM 10080 O O . PRO C 1 58 ? 67.673 26.730 99.073 1.00 8.50 76 PRO C O 1
ATOM 10091 N N . ILE C 1 59 ? 68.303 24.613 98.572 1.00 9.45 77 ILE C N 1
ATOM 10092 C CA . ILE C 1 59 ? 67.788 24.026 99.800 1.00 9.29 77 ILE C CA 1
ATOM 10093 C C . ILE C 1 59 ? 68.865 24.107 100.864 1.00 10.59 77 ILE C C 1
ATOM 10094 O O . ILE C 1 59 ? 69.843 23.371 100.828 1.00 11.60 77 ILE C O 1
ATOM 10110 N N . ASP C 1 60 ? 68.678 25.042 101.787 1.00 8.39 78 ASP C N 1
ATOM 10111 C CA . ASP C 1 60 ? 69.598 25.270 102.889 1.00 10.01 78 ASP C CA 1
ATOM 10112 C C . ASP C 1 60 ? 68.815 26.069 103.912 1.00 11.57 78 ASP C C 1
ATOM 10113 O O . ASP C 1 60 ? 67.587 26.251 103.753 1.00 12.06 78 ASP C O 1
ATOM 10122 N N . SER C 1 61 ? 69.465 26.511 104.984 1.00 9.21 79 SER C N 1
ATOM 10123 C CA . SER C 1 61 ? 68.745 27.181 106.062 1.00 9.53 79 SER C CA 1
ATOM 10124 C C . SER C 1 61 ? 68.668 28.699 105.894 1.00 11.62 79 SER C C 1
ATOM 10125 O O . SER C 1 61 ? 68.182 29.391 106.797 1.00 12.89 79 SER C O 1
ATOM 10133 N N . ASN C 1 62 ? 69.096 29.176 104.724 1.00 11.74 80 ASN C N 1
ATOM 10134 C CA A ASN C 1 62 ? 69.321 30.587 104.422 0.48 13.38 80 ASN C CA 1
ATOM 10135 C CA B ASN C 1 62 ? 69.229 30.617 104.517 0.52 13.35 80 ASN C CA 1
ATOM 10136 C C . ASN C 1 62 ? 68.227 31.184 103.527 1.00 12.60 80 ASN C C 1
ATOM 10137 O O . ASN C 1 62 ? 68.306 32.352 103.163 1.00 14.99 80 ASN C O 1
ATOM 10158 N N . GLY C 1 63 ? 67.261 30.365 103.123 1.00 15.56 81 GLY C N 1
ATOM 10159 C CA . GLY C 1 63 ? 66.264 30.816 102.166 1.00 15.03 81 GLY C CA 1
ATOM 10160 C C . GLY C 1 63 ? 64.994 31.336 102.807 1.00 14.04 81 GLY C C 1
ATOM 10161 O O . GLY C 1 63 ? 64.807 31.238 104.023 1.00 14.79 81 GLY C O 1
ATOM 10165 N N . PRO C 1 64 ? 64.112 31.914 101.985 1.00 13.20 82 PRO C N 1
ATOM 10166 C CA . PRO C 1 64 ? 62.830 32.407 102.491 1.00 12.51 82 PRO C CA 1
ATOM 10167 C C . PRO C 1 64 ? 61.904 31.253 102.818 1.00 13.32 82 PRO C C 1
ATOM 10168 O O . PRO C 1 64 ? 61.832 30.284 102.046 1.00 14.50 82 PRO C O 1
ATOM 10179 N N . VAL C 1 65 ? 61.229 31.355 103.944 1.00 18.78 83 VAL C N 1
ATOM 10180 C CA . VAL C 1 65 ? 60.226 30.374 104.318 1.00 16.70 83 VAL C CA 1
ATOM 10181 C C . VAL C 1 65 ? 59.223 31.106 105.209 1.00 14.60 83 VAL C C 1
ATOM 10182 O O . VAL C 1 65 ? 59.608 31.909 106.056 1.00 15.79 83 VAL C O 1
ATOM 10195 N N . PHE C 1 66 ? 57.934 30.892 104.969 1.00 14.70 84 PHE C N 1
ATOM 10196 C CA . PHE C 1 66 ? 56.920 31.658 105.664 1.00 14.49 84 PHE C CA 1
ATOM 10197 C C . PHE C 1 66 ? 56.880 31.233 107.129 1.00 17.55 84 PHE C C 1
ATOM 10198 O O . PHE C 1 66 ? 56.651 30.065 107.412 1.00 18.70 84 PHE C O 1
ATOM 10215 N N . PRO C 1 67 ? 57.116 32.168 108.061 1.00 19.16 85 PRO C N 1
ATOM 10216 C CA . PRO C 1 67 ? 57.044 31.787 109.476 1.00 22.02 85 PRO C CA 1
ATOM 10217 C C . PRO C 1 67 ? 55.636 31.297 109.844 1.00 23.17 85 PRO C C 1
ATOM 10218 O O . PRO C 1 67 ? 54.662 31.777 109.259 1.00 21.52 85 PRO C O 1
ATOM 10229 N N . PRO C 1 68 ? 55.524 30.356 110.804 1.00 23.74 86 PRO C N 1
ATOM 10230 C CA . PRO C 1 68 ? 56.592 29.787 111.621 1.00 25.06 86 PRO C CA 1
ATOM 10231 C C . PRO C 1 68 ? 57.254 28.548 111.006 1.00 19.67 86 PRO C C 1
ATOM 10232 O O . PRO C 1 68 ? 57.890 27.807 111.741 1.00 22.62 86 PRO C O 1
ATOM 10243 N N . ARG C 1 69 ? 57.130 28.333 109.702 1.00 14.30 87 ARG C N 1
ATOM 10244 C CA . ARG C 1 69 ? 57.795 27.192 109.075 1.00 13.93 87 ARG C CA 1
ATOM 10245 C C . ARG C 1 69 ? 59.301 27.234 109.327 1.00 17.63 87 ARG C C 1
ATOM 10246 O O . ARG C 1 69 ? 59.919 28.302 109.286 1.00 21.36 87 ARG C O 1
ATOM 10267 N N . LEU C 1 70 ? 59.882 26.070 109.587 1.00 15.45 88 LEU C N 1
ATOM 10268 C CA . LEU C 1 70 ? 61.325 25.945 109.827 1.00 17.54 88 LEU C CA 1
ATOM 10269 C C . LEU C 1 70 ? 62.070 26.006 108.495 1.00 14.11 88 LEU C C 1
ATOM 10270 O O . LEU C 1 70 ? 61.594 25.458 107.508 1.00 15.83 88 LEU C O 1
ATOM 10286 N N . PRO C 1 71 ? 63.235 26.666 108.450 1.00 11.80 89 PRO C N 1
ATOM 10287 C CA . PRO C 1 71 ? 64.048 26.525 107.239 1.00 11.40 89 PRO C CA 1
ATOM 10288 C C . PRO C 1 71 ? 64.538 25.089 107.058 1.00 12.42 89 PRO C C 1
ATOM 10289 O O . PRO C 1 71 ? 64.793 24.409 108.042 1.00 12.75 89 PRO C O 1
ATOM 10300 N N . PRO C 1 72 ? 64.689 24.637 105.819 1.00 9.15 90 PRO C N 1
ATOM 10301 C CA . PRO C 1 72 ? 65.308 23.324 105.622 1.00 8.94 90 PRO C CA 1
ATOM 10302 C C . PRO C 1 72 ? 66.645 23.223 106.342 1.00 9.78 90 PRO C C 1
ATOM 10303 O O . PRO C 1 72 ? 67.390 24.199 106.376 1.00 11.14 90 PRO C O 1
ATOM 10314 N N . HIS C 1 73 ? 66.979 22.039 106.846 1.00 9.09 91 HIS C N 1
ATOM 10315 C CA . HIS C 1 73 ? 68.209 21.905 107.606 1.00 9.27 91 HIS C CA 1
ATOM 10316 C C . HIS C 1 73 ? 68.962 20.629 107.241 1.00 9.39 91 HIS C C 1
ATOM 10317 O O . HIS C 1 73 ? 68.472 19.525 107.418 1.00 10.34 91 HIS C O 1
ATOM 10331 N N . HIS C 1 74 ? 70.162 20.827 106.721 1.00 10.84 92 HIS C N 1
ATOM 10332 C CA . HIS C 1 74 ? 71.052 19.770 106.238 1.00 10.11 92 HIS C CA 1
ATOM 10333 C C . HIS C 1 74 ? 72.076 19.428 107.312 1.00 10.82 92 HIS C C 1
ATOM 10334 O O . HIS C 1 74 ? 72.661 20.312 107.911 1.00 13.12 92 HIS C O 1
ATOM 10348 N N . THR C 1 75 ? 72.272 18.137 107.584 1.00 9.35 93 THR C N 1
ATOM 10349 C CA . THR C 1 75 ? 73.364 17.702 108.457 1.00 9.65 93 THR C CA 1
ATOM 10350 C C . THR C 1 75 ? 74.039 16.493 107.838 1.00 11.30 93 THR C C 1
ATOM 10351 O O . THR C 1 75 ? 73.412 15.717 107.113 1.00 11.94 93 THR C O 1
ATOM 10379 N N . GLU C 1 77 ? 75.994 12.822 108.375 1.00 10.41 95 GLU C N 1
ATOM 10380 C CA . GLU C 1 77 ? 76.171 11.671 109.249 1.00 10.85 95 GLU C CA 1
ATOM 10381 C C . GLU C 1 77 ? 77.640 11.241 109.357 1.00 11.15 95 GLU C C 1
ATOM 10382 O O . GLU C 1 77 ? 78.096 10.783 110.401 1.00 11.58 95 GLU C O 1
ATOM 10394 N N . ILE C 1 78 ? 78.366 11.396 108.251 1.00 11.51 96 ILE C N 1
ATOM 10395 C CA . ILE C 1 78 ? 79.797 11.158 108.222 1.00 11.22 96 ILE C CA 1
ATOM 10396 C C . ILE C 1 78 ? 80.352 11.968 107.044 1.00 10.90 96 ILE C C 1
ATOM 10397 O O . ILE C 1 78 ? 79.651 12.204 106.058 1.00 10.55 96 ILE C O 1
ATOM 10413 N N . THR C 1 79 ? 81.597 12.426 107.183 1.00 11.07 97 THR C N 1
ATOM 10414 C CA . THR C 1 79 ? 82.193 13.444 106.324 1.00 10.85 97 THR C CA 1
ATOM 10415 C C . THR C 1 79 ? 83.600 13.083 105.974 1.00 11.15 97 THR C C 1
ATOM 10416 O O . THR C 1 79 ? 84.178 12.243 106.630 1.00 11.93 97 THR C O 1
ATOM 10427 N N . GLY C 1 80 ? 84.167 13.767 104.986 1.00 11.01 98 GLY C N 1
ATOM 10428 C CA . GLY C 1 80 ? 85.575 13.611 104.674 1.00 11.46 98 GLY C CA 1
ATOM 10429 C C . GLY C 1 80 ? 86.467 13.982 105.855 1.00 11.67 98 GLY C C 1
ATOM 10430 O O . GLY C 1 80 ? 87.489 13.345 106.113 1.00 12.08 98 GLY C O 1
ATOM 10434 N N . ALA C 1 81 ? 86.070 15.032 106.564 1.00 11.53 99 ALA C N 1
ATOM 10435 C CA . ALA C 1 81 ? 86.828 15.505 107.722 1.00 11.87 99 ALA C CA 1
ATOM 10436 C C . ALA C 1 81 ? 87.024 14.395 108.754 1.00 12.26 99 ALA C C 1
ATOM 10437 O O . ALA C 1 81 ? 88.052 14.344 109.441 1.00 12.68 99 ALA C O 1
ATOM 10444 N N . ASP C 1 82 ? 86.050 13.501 108.890 1.00 12.19 100 ASP C N 1
ATOM 10445 C CA . ASP C 1 82 ? 86.172 12.404 109.851 1.00 13.31 100 ASP C CA 1
ATOM 10446 C C . ASP C 1 82 ? 87.359 11.507 109.555 1.00 13.05 100 ASP C C 1
ATOM 10447 O O . ASP C 1 82 ? 87.978 10.954 110.466 1.00 13.53 100 ASP C O 1
ATOM 10456 N N . TYR C 1 83 ? 87.674 11.349 108.272 1.00 12.90 101 TYR C N 1
ATOM 10457 C CA . TYR C 1 83 ? 88.769 10.467 107.863 1.00 13.33 101 TYR C CA 1
ATOM 10458 C C . TYR C 1 83 ? 90.112 11.173 107.974 1.00 13.99 101 TYR C C 1
ATOM 10459 O O . TYR C 1 83 ? 91.135 10.523 108.094 1.00 16.06 101 TYR C O 1
ATOM 10477 N N . VAL C 1 84 ? 90.116 12.503 107.904 1.00 13.29 102 VAL C N 1
ATOM 10478 C CA . VAL C 1 84 ? 91.307 13.270 108.254 1.00 13.57 102 VAL C CA 1
ATOM 10479 C C . VAL C 1 84 ? 91.588 13.070 109.747 1.00 16.87 102 VAL C C 1
ATOM 10480 O O . VAL C 1 84 ? 92.726 12.834 110.157 1.00 16.46 102 VAL C O 1
ATOM 10493 N N . ALA C 1 85 ? 90.538 13.163 110.559 1.00 15.01 103 ALA C N 1
ATOM 10494 C CA . ALA C 1 85 ? 90.680 13.042 112.004 1.00 14.21 103 ALA C CA 1
ATOM 10495 C C . ALA C 1 85 ? 91.030 11.624 112.432 1.00 15.60 103 ALA C C 1
ATOM 10496 O O . ALA C 1 85 ? 91.838 11.428 113.345 1.00 16.97 103 ALA C O 1
ATOM 10503 N N . ASP C 1 86 ? 90.415 10.650 111.769 1.00 17.85 104 ASP C N 1
ATOM 10504 C CA . ASP C 1 86 ? 90.556 9.242 112.125 1.00 20.56 104 ASP C CA 1
ATOM 10505 C C . ASP C 1 86 ? 90.574 8.410 110.854 1.00 18.98 104 ASP C C 1
ATOM 10506 O O . ASP C 1 86 ? 89.523 8.031 110.343 1.00 24.65 104 ASP C O 1
ATOM 10515 N N . PRO C 1 87 ? 91.766 8.158 110.322 1.00 21.38 105 PRO C N 1
ATOM 10516 C CA . PRO C 1 87 ? 91.827 7.416 109.056 1.00 32.59 105 PRO C CA 1
ATOM 10517 C C . PRO C 1 87 ? 91.091 6.071 109.117 1.00 39.82 105 PRO C C 1
ATOM 10518 O O . PRO C 1 87 ? 90.646 5.576 108.086 1.00 43.19 105 PRO C O 1
ATOM 10529 N N . GLY C 1 88 ? 90.952 5.504 110.314 1.00 36.43 106 GLY C N 1
ATOM 10530 C CA . GLY C 1 88 ? 90.301 4.218 110.471 1.00 41.51 106 GLY C CA 1
ATOM 10531 C C . GLY C 1 88 ? 88.788 4.268 110.623 1.00 43.53 106 GLY C C 1
ATOM 10532 O O . GLY C 1 88 ? 88.179 3.273 111.009 1.00 45.23 106 GLY C O 1
ATOM 10536 N N . ALA C 1 89 ? 88.167 5.407 110.326 1.00 40.46 107 ALA C N 1
ATOM 10537 C CA . ALA C 1 89 ? 86.709 5.506 110.440 1.00 42.47 107 ALA C CA 1
ATOM 10538 C C . ALA C 1 89 ? 86.045 4.412 109.597 1.00 47.11 107 ALA C C 1
ATOM 10539 O O . ALA C 1 89 ? 86.443 4.162 108.453 1.00 46.98 107 ALA C O 1
ATOM 10546 N N . SER C 1 90 ? 85.043 3.758 110.177 1.00 50.68 108 SER C N 1
ATOM 10547 C CA . SER C 1 90 ? 84.397 2.609 109.550 1.00 49.02 108 SER C CA 1
ATOM 10548 C C . SER C 1 90 ? 82.885 2.644 109.764 1.00 48.21 108 SER C C 1
ATOM 10549 O O . SER C 1 90 ? 82.323 1.739 110.384 1.00 48.70 108 SER C O 1
ATOM 10557 N N . PRO C 1 91 ? 82.218 3.682 109.234 1.00 44.37 109 PRO C N 1
ATOM 10558 C CA . PRO C 1 91 ? 80.778 3.839 109.471 1.00 48.08 109 PRO C CA 1
ATOM 10559 C C . PRO C 1 91 ? 79.988 2.584 109.110 1.00 54.04 109 PRO C C 1
ATOM 10560 O O . PRO C 1 91 ? 79.029 2.233 109.799 1.00 58.26 109 PRO C O 1
ATOM 10571 N N . PHE C 1 92 ? 80.407 1.919 108.036 1.00 50.17 110 PHE C N 1
ATOM 10572 C CA . PHE C 1 92 ? 79.728 0.730 107.540 1.00 48.75 110 PHE C CA 1
ATOM 10573 C C . PHE C 1 92 ? 80.660 -0.474 107.543 1.00 48.45 110 PHE C C 1
ATOM 10574 O O . PHE C 1 92 ? 80.525 -1.372 106.709 1.00 45.46 110 PHE C O 1
ATOM 10578 N N . GLY C 1 93 ? 81.607 -0.485 108.480 1.00 47.53 111 GLY C N 1
ATOM 10579 C CA . GLY C 1 93 ? 82.569 -1.568 108.582 1.00 46.32 111 GLY C CA 1
ATOM 10580 C C . GLY C 1 93 ? 83.891 -1.243 107.909 1.00 46.45 111 GLY C C 1
ATOM 10581 O O . GLY C 1 93 ? 84.008 -0.248 107.197 1.00 44.60 111 GLY C O 1
ATOM 10585 N N . LYS C 1 94 ? 84.890 -2.091 108.137 1.00 43.46 112 LYS C N 1
ATOM 10586 C CA . LYS C 1 94 ? 86.211 -1.900 107.549 1.00 44.11 112 LYS C CA 1
ATOM 10587 C C . LYS C 1 94 ? 86.163 -1.961 106.021 1.00 48.28 112 LYS C C 1
ATOM 10588 O O . LYS C 1 94 ? 85.685 -2.940 105.438 1.00 50.83 112 LYS C O 1
ATOM 10592 N N . SER C 1 95 ? 86.670 -0.910 105.382 1.00 42.47 113 SER C N 1
ATOM 10593 C CA . SER C 1 95 ? 86.697 -0.830 103.924 1.00 40.91 113 SER C CA 1
ATOM 10594 C C . SER C 1 95 ? 87.741 0.181 103.455 1.00 40.17 113 SER C C 1
ATOM 10595 O O . SER C 1 95 ? 87.978 1.191 104.126 1.00 39.37 113 SER C O 1
ATOM 10603 N N . PRO C 1 96 ? 88.374 -0.080 102.300 1.00 33.20 114 PRO C N 1
ATOM 10604 C CA . PRO C 1 96 ? 89.198 0.992 101.738 1.00 29.57 114 PRO C CA 1
ATOM 10605 C C . PRO C 1 96 ? 88.329 2.142 101.235 1.00 19.43 114 PRO C C 1
ATOM 10606 O O . PRO C 1 96 ? 88.827 3.256 101.098 1.00 19.52 114 PRO C O 1
ATOM 10617 N N . ILE C 1 97 ? 87.057 1.877 100.950 1.00 20.76 115 ILE C N 1
ATOM 10618 C CA . ILE C 1 97 ? 86.180 2.940 100.484 1.00 20.68 115 ILE C CA 1
ATOM 10619 C C . ILE C 1 97 ? 85.785 3.810 101.668 1.00 18.59 115 ILE C C 1
ATOM 10620 O O . ILE C 1 97 ? 85.482 3.327 102.760 1.00 22.16 115 ILE C O 1
ATOM 10636 N N . ARG C 1 98 ? 85.844 5.105 101.423 1.00 13.29 116 ARG C N 1
ATOM 10637 C CA . ARG C 1 98 ? 85.478 6.132 102.376 1.00 12.91 116 ARG C CA 1
ATOM 10638 C C . ARG C 1 98 ? 84.202 6.747 101.859 1.00 15.33 116 ARG C C 1
ATOM 10639 O O . ARG C 1 98 ? 84.037 6.876 100.657 1.00 13.56 116 ARG C O 1
ATOM 10660 N N . PHE C 1 99 ? 83.281 7.056 102.756 1.00 12.09 117 PHE C N 1
ATOM 10661 C CA . PHE C 1 99 ? 81.998 7.598 102.379 1.00 11.59 117 PHE C CA 1
ATOM 10662 C C . PHE C 1 99 ? 81.584 8.819 103.174 1.00 13.36 117 PHE C C 1
ATOM 10663 O O . PHE C 1 99 ? 81.945 8.969 104.292 1.00 14.15 117 PHE C O 1
ATOM 10673 N N . ALA C 1 100 ? 80.796 9.670 102.544 1.00 11.10 118 ALA C N 1
ATOM 10674 C CA . ALA C 1 100 ? 80.083 10.749 103.231 1.00 10.47 118 ALA C CA 1
ATOM 10675 C C . ALA C 1 100 ? 78.582 10.528 103.030 1.00 10.22 118 ALA C C 1
ATOM 10676 O O . ALA C 1 100 ? 78.150 10.218 101.938 1.00 10.59 118 ALA C O 1
ATOM 10683 N N . ASP C 1 101 ? 77.812 10.674 104.101 1.00 10.65 119 ASP C N 1
ATOM 10684 C CA . ASP C 1 101 ? 76.358 10.475 104.102 1.00 11.28 119 ASP C CA 1
ATOM 10685 C C . ASP C 1 101 ? 75.709 11.698 104.737 1.00 10.11 119 ASP C C 1
ATOM 10686 O O . ASP C 1 101 ? 76.294 12.304 105.629 1.00 10.45 119 ASP C O 1
ATOM 10695 N N . ASP C 1 102 ? 74.495 12.029 104.321 1.00 9.79 120 ASP C N 1
ATOM 10696 C CA . ASP C 1 102 ? 73.807 13.176 104.916 1.00 9.64 120 ASP C CA 1
ATOM 10697 C C . ASP C 1 102 ? 72.291 13.050 104.991 1.00 10.09 120 ASP C C 1
ATOM 10698 O O . ASP C 1 102 ? 71.704 12.086 104.494 1.00 9.23 120 ASP C O 1
ATOM 10707 N N . TYR C 1 103 ? 71.684 14.038 105.649 1.00 9.24 121 TYR C N 1
ATOM 10708 C CA . TYR C 1 103 ? 70.280 14.035 106.053 1.00 9.02 121 TYR C CA 1
ATOM 10709 C C . TYR C 1 103 ? 69.677 15.404 105.820 1.00 10.48 121 TYR C C 1
ATOM 10710 O O . TYR C 1 103 ? 70.391 16.404 105.814 1.00 10.04 121 TYR C O 1
ATOM 10728 N N . ILE C 1 104 ? 68.360 15.459 105.670 1.00 9.12 122 ILE C N 1
ATOM 10729 C CA . ILE C 1 104 ? 67.666 16.734 105.625 1.00 9.30 122 ILE C CA 1
ATOM 10730 C C . ILE C 1 104 ? 66.413 16.636 106.493 1.00 10.56 122 ILE C C 1
ATOM 10731 O O . ILE C 1 104 ? 65.732 15.602 106.512 1.00 12.43 122 ILE C O 1
ATOM 10747 N N . TYR C 1 105 ? 66.132 17.726 107.212 1.00 10.14 123 TYR C N 1
ATOM 10748 C CA . TYR C 1 105 ? 64.824 17.957 107.827 1.00 8.43 123 TYR C CA 1
ATOM 10749 C C . TYR C 1 105 ? 64.246 19.189 107.158 1.00 11.59 123 TYR C C 1
ATOM 10750 O O . TYR C 1 105 ? 64.882 20.241 107.163 1.00 11.02 123 TYR C O 1
ATOM 10785 N N . PRO C 1 107 ? 60.365 21.457 105.950 1.00 11.72 125 PRO C N 1
ATOM 10786 C CA . PRO C 1 107 ? 58.972 21.490 105.539 1.00 10.39 125 PRO C CA 1
ATOM 10787 C C . PRO C 1 107 ? 58.873 21.178 104.069 1.00 9.33 125 PRO C C 1
ATOM 10788 O O . PRO C 1 107 ? 59.740 21.604 103.301 1.00 10.54 125 PRO C O 1
ATOM 10799 N N . LEU C 1 108 ? 57.840 20.444 103.659 1.00 7.66 126 LEU C N 1
ATOM 10800 C CA . LEU C 1 108 ? 57.650 20.190 102.242 1.00 7.55 126 LEU C CA 1
ATOM 10801 C C . LEU C 1 108 ? 57.173 21.454 101.539 1.00 8.24 126 LEU C C 1
ATOM 10802 O O . LEU C 1 108 ? 57.250 21.522 100.298 1.00 10.12 126 LEU C O 1
ATOM 10818 N N . GLN C 1 109 ? 56.733 22.442 102.327 1.00 9.68 127 GLN C N 1
ATOM 10819 C CA . GLN C 1 109 ? 56.407 23.793 101.855 1.00 10.34 127 GLN C CA 1
ATOM 10820 C C . GLN C 1 109 ? 57.536 24.768 102.180 1.00 10.46 127 GLN C C 1
ATOM 10821 O O . GLN C 1 109 ? 57.299 25.965 102.306 1.00 12.03 127 GLN C O 1
ATOM 10835 N N . GLY C 1 110 ? 58.749 24.256 102.350 1.00 9.15 128 GLY C N 1
ATOM 10836 C CA . GLY C 1 110 ? 59.845 25.052 102.869 1.00 11.64 128 GLY C CA 1
ATOM 10837 C C . GLY C 1 110 ? 60.859 25.568 101.860 1.00 11.15 128 GLY C C 1
ATOM 10838 O O . GLY C 1 110 ? 61.821 26.226 102.249 1.00 11.02 128 GLY C O 1
ATOM 10842 N N . SER C 1 111 ? 60.644 25.286 100.576 1.00 8.66 129 SER C N 1
ATOM 10843 C CA . SER C 1 111 ? 61.560 25.717 99.512 1.00 8.17 129 SER C CA 1
ATOM 10844 C C . SER C 1 111 ? 60.769 25.852 98.217 1.00 8.44 129 SER C C 1
ATOM 10845 O O . SER C 1 111 ? 59.547 25.951 98.246 1.00 9.26 129 SER C O 1
ATOM 10853 N N . THR C 1 112 ? 61.449 25.860 97.077 1.00 7.73 130 THR C N 1
ATOM 10854 C CA . THR C 1 112 ? 60.768 25.747 95.797 1.00 7.56 130 THR C CA 1
ATOM 10855 C C . THR C 1 112 ? 59.820 24.570 95.880 1.00 7.96 130 THR C C 1
ATOM 10856 O O . THR C 1 112 ? 60.238 23.483 96.313 1.00 10.79 130 THR C O 1
ATOM 10867 N N . GLN C 1 113 ? 58.559 24.756 95.488 1.00 7.40 131 GLN C N 1
ATOM 10868 C CA . GLN C 1 113 ? 57.552 23.756 95.806 1.00 7.34 131 GLN C CA 1
ATOM 10869 C C . GLN C 1 113 ? 56.399 23.717 94.836 1.00 7.75 131 GLN C C 1
ATOM 10870 O O . GLN C 1 113 ? 56.092 24.717 94.172 1.00 7.41 131 GLN C O 1
ATOM 10884 N N . TRP C 1 114 ? 55.761 22.552 94.787 1.00 9.29 132 TRP C N 1
ATOM 10885 C CA . TRP C 1 114 ? 54.369 22.428 94.351 1.00 7.33 132 TRP C CA 1
ATOM 10886 C C . TRP C 1 114 ? 53.513 22.189 95.581 1.00 7.36 132 TRP C C 1
ATOM 10887 O O . TRP C 1 114 ? 53.905 21.424 96.472 1.00 11.47 132 TRP C O 1
ATOM 10908 N N . ASP C 1 115 ? 52.339 22.812 95.609 1.00 7.41 133 ASP C N 1
ATOM 10909 C CA . ASP C 1 115 ? 51.322 22.501 96.607 1.00 9.27 133 ASP C CA 1
ATOM 10910 C C . ASP C 1 115 ? 50.290 21.596 95.974 1.00 11.01 133 ASP C C 1
ATOM 10911 O O . ASP C 1 115 ? 49.760 21.910 94.905 1.00 10.05 133 ASP C O 1
ATOM 10920 N N . ALA C 1 116 ? 50.024 20.460 96.619 1.00 8.71 134 ALA C N 1
ATOM 10921 C CA . ALA C 1 116 ? 48.998 19.524 96.160 1.00 8.42 134 ALA C CA 1
ATOM 10922 C C . ALA C 1 116 ? 47.583 20.068 96.378 1.00 8.47 134 ALA C C 1
ATOM 10923 O O . ALA C 1 116 ? 47.383 21.079 97.068 1.00 9.13 134 ALA C O 1
ATOM 10930 N N . LEU C 1 117 ? 46.592 19.400 95.787 1.00 10.06 135 LEU C N 1
ATOM 10931 C CA . LEU C 1 117 ? 45.196 19.834 95.988 1.00 8.21 135 LEU C CA 1
ATOM 10932 C C . LEU C 1 117 ? 44.740 19.592 97.427 1.00 10.71 135 LEU C C 1
ATOM 10933 O O . LEU C 1 117 ? 43.780 20.200 97.888 1.00 12.41 135 LEU C O 1
ATOM 10949 N N . SER C 1 118 ? 45.472 18.747 98.151 1.00 8.80 136 SER C N 1
ATOM 10950 C CA . SER C 1 118 ? 45.224 18.504 99.555 1.00 8.65 136 SER C CA 1
ATOM 10951 C C . SER C 1 118 ? 45.813 19.591 100.477 1.00 10.30 136 SER C C 1
ATOM 10952 O O . SER C 1 118 ? 45.640 19.536 101.689 1.00 10.33 136 SER C O 1
ATOM 10960 N N . HIS C 1 119 ? 46.488 20.596 99.915 1.00 8.66 137 HIS C N 1
ATOM 10961 C CA . HIS C 1 119 ? 47.118 21.652 100.714 1.00 8.63 137 HIS C CA 1
ATOM 10962 C C . HIS C 1 119 ? 46.151 22.739 101.184 1.00 8.59 137 HIS C C 1
ATOM 10963 O O . HIS C 1 119 ? 46.389 23.376 102.207 1.00 10.98 137 HIS C O 1
ATOM 10978 N N . GLY C 1 120 ? 45.088 22.981 100.423 1.00 9.55 138 GLY C N 1
ATOM 10979 C CA . GLY C 1 120 ? 44.184 24.069 100.756 1.00 10.39 138 GLY C CA 1
ATOM 10980 C C . GLY C 1 120 ? 42.794 23.918 100.191 1.00 9.24 138 GLY C C 1
ATOM 10981 O O . GLY C 1 120 ? 42.609 23.302 99.159 1.00 11.74 138 GLY C O 1
ATOM 10985 N N . TRP C 1 121 ? 41.825 24.468 100.920 1.00 9.68 139 TRP C N 1
ATOM 10986 C CA . TRP C 1 121 ? 40.413 24.390 100.570 1.00 9.88 139 TRP C CA 1
ATOM 10987 C C . TRP C 1 121 ? 39.655 25.392 101.421 1.00 14.29 139 TRP C C 1
ATOM 10988 O O . TRP C 1 121 ? 40.255 26.185 102.143 1.00 12.88 139 TRP C O 1
ATOM 11009 N N . TYR C 1 122 ? 38.332 25.378 101.312 1.00 13.96 140 TYR C N 1
ATOM 11010 C CA . TYR C 1 122 ? 37.498 26.095 102.253 1.00 11.05 140 TYR C CA 1
ATOM 11011 C C . TYR C 1 122 ? 36.285 25.241 102.561 1.00 12.38 140 TYR C C 1
ATOM 11012 O O . TYR C 1 122 ? 35.968 24.292 101.835 1.00 13.71 140 TYR C O 1
ATOM 11030 N N . GLY C 1 123 ? 35.615 25.561 103.658 1.00 15.96 141 GLY C N 1
ATOM 11031 C CA . GLY C 1 123 ? 34.551 24.707 104.147 1.00 16.02 141 GLY C CA 1
ATOM 11032 C C . GLY C 1 123 ? 35.056 23.317 104.485 1.00 12.87 141 GLY C C 1
ATOM 11033 O O . GLY C 1 123 ? 36.218 23.129 104.874 1.00 14.42 141 GLY C O 1
ATOM 11037 N N . GLU C 1 124 ? 34.176 22.327 104.358 1.00 13.99 142 GLU C N 1
ATOM 11038 C CA . GLU C 1 124 ? 34.495 20.986 104.826 1.00 13.53 142 GLU C CA 1
ATOM 11039 C C . GLU C 1 124 ? 34.907 20.041 103.703 1.00 13.71 142 GLU C C 1
ATOM 11040 O O . GLU C 1 124 ? 35.200 18.871 103.961 1.00 14.80 142 GLU C O 1
ATOM 11052 N N . SER C 1 125 ? 34.964 20.555 102.468 1.00 14.46 143 SER C N 1
ATOM 11053 C CA . SER C 1 125 ? 35.295 19.742 101.298 1.00 11.42 143 SER C CA 1
ATOM 11054 C C . SER C 1 125 ? 36.445 20.295 100.493 1.00 11.03 143 SER C C 1
ATOM 11055 O O . SER C 1 125 ? 36.598 21.508 100.333 1.00 12.46 143 SER C O 1
ATOM 11063 N N . LEU C 1 126 ? 37.227 19.364 99.963 1.00 11.29 144 LEU C N 1
ATOM 11064 C CA . LEU C 1 126 ? 38.314 19.686 99.049 1.00 9.68 144 LEU C CA 1
ATOM 11065 C C . LEU C 1 126 ? 37.887 19.447 97.598 1.00 9.75 144 LEU C C 1
ATOM 11066 O O . LEU C 1 126 ? 36.727 19.106 97.335 1.00 11.26 144 LEU C O 1
ATOM 11082 N N . TYR C 1 127 ? 38.829 19.605 96.663 1.00 9.67 145 TYR C N 1
ATOM 11083 C CA . TYR C 1 127 ? 38.558 19.330 95.249 1.00 10.07 145 TYR C CA 1
ATOM 11084 C C . TYR C 1 127 ? 37.757 18.031 95.051 1.00 10.18 145 TYR C C 1
ATOM 11085 O O . TYR C 1 127 ? 38.027 16.985 95.658 1.00 11.16 145 TYR C O 1
ATOM 11103 N N . ASN C 1 128 ? 36.735 18.135 94.200 1.00 10.11 146 ASN C N 1
ATOM 11104 C CA . ASN C 1 128 ? 35.889 17.034 93.762 1.00 11.46 146 ASN C CA 1
ATOM 11105 C C . ASN C 1 128 ? 35.090 16.410 94.894 1.00 11.78 146 ASN C C 1
ATOM 11106 O O . ASN C 1 128 ? 34.631 15.286 94.796 1.00 12.77 146 ASN C O 1
ATOM 11117 N N . GLY C 1 129 ? 34.876 17.175 95.955 1.00 12.77 147 GLY C N 1
ATOM 11118 C CA . GLY C 1 129 ? 34.009 16.735 97.031 1.00 12.20 147 GLY C CA 1
ATOM 11119 C C . GLY C 1 129 ? 34.666 15.814 98.041 1.00 12.37 147 GLY C C 1
ATOM 11120 O O . GLY C 1 129 ? 33.968 15.176 98.839 1.00 14.24 147 GLY C O 1
ATOM 11124 N N . VAL C 1 130 ? 35.996 15.755 98.021 1.00 11.00 148 VAL C N 1
ATOM 11125 C CA . VAL C 1 130 ? 36.730 14.962 98.988 1.00 11.22 148 VAL C CA 1
ATOM 11126 C C . VAL C 1 130 ? 36.528 15.560 100.382 1.00 11.05 148 VAL C C 1
ATOM 11127 O O . VAL C 1 130 ? 36.704 16.760 100.566 1.00 10.67 148 VAL C O 1
ATOM 11140 N N . PRO C 1 131 ? 36.133 14.740 101.369 1.00 12.67 149 PRO C N 1
ATOM 11141 C CA . PRO C 1 131 ? 35.955 15.339 102.702 1.00 11.02 149 PRO C CA 1
ATOM 11142 C C . PRO C 1 131 ? 37.281 15.704 103.360 1.00 10.88 149 PRO C C 1
ATOM 11143 O O . PRO C 1 131 ? 38.274 14.983 103.193 1.00 12.49 149 PRO C O 1
ATOM 11154 N N . GLU C 1 132 ? 37.314 16.796 104.120 1.00 10.80 150 GLU C N 1
ATOM 11155 C CA . GLU C 1 132 ? 38.559 17.181 104.779 1.00 11.22 150 GLU C CA 1
ATOM 11156 C C . GLU C 1 132 ? 38.981 16.091 105.794 1.00 10.65 150 GLU C C 1
ATOM 11157 O O . GLU C 1 132 ? 40.169 15.968 106.097 1.00 10.98 150 GLU C O 1
ATOM 11169 N N . ALA C 1 133 ? 38.039 15.279 106.274 1.00 10.54 151 ALA C N 1
ATOM 11170 C CA . ALA C 1 133 ? 38.375 14.144 107.135 1.00 11.02 151 ALA C CA 1
ATOM 11171 C C . ALA C 1 133 ? 39.310 13.159 106.464 1.00 10.42 151 ALA C C 1
ATOM 11172 O O . ALA C 1 133 ? 39.893 12.308 107.144 1.00 10.82 151 ALA C O 1
ATOM 11179 N N . ALA C 1 134 ? 39.433 13.222 105.133 1.00 11.23 152 ALA C N 1
ATOM 11180 C CA . ALA C 1 134 ? 40.341 12.322 104.426 1.00 10.58 152 ALA C CA 1
ATOM 11181 C C . ALA C 1 134 ? 41.808 12.729 104.569 1.00 9.69 152 ALA C C 1
ATOM 11182 O O . ALA C 1 134 ? 42.703 11.942 104.243 1.00 9.56 152 ALA C O 1
ATOM 11189 N N . ILE C 1 135 ? 42.050 13.946 105.039 1.00 9.76 153 ILE C N 1
ATOM 11190 C CA . ILE C 1 135 ? 43.400 14.477 105.135 1.00 9.26 153 ILE C CA 1
ATOM 11191 C C . ILE C 1 135 ? 43.813 14.414 106.603 1.00 10.67 153 ILE C C 1
ATOM 11192 O O . ILE C 1 135 ? 43.338 15.199 107.434 1.00 10.11 153 ILE C O 1
ATOM 11208 N N . ARG C 1 136 ? 44.678 13.457 106.924 1.00 9.26 154 ARG C N 1
ATOM 11209 C CA . ARG C 1 136 ? 44.897 13.017 108.300 1.00 9.40 154 ARG C CA 1
ATOM 11210 C C . ARG C 1 136 ? 46.375 13.120 108.665 1.00 9.18 154 ARG C C 1
ATOM 11211 O O . ARG C 1 136 ? 47.183 13.457 107.814 1.00 9.41 154 ARG C O 1
ATOM 11232 N N . SER C 1 137 ? 46.728 12.800 109.913 1.00 9.30 155 SER C N 1
ATOM 11233 C CA . SER C 1 137 ? 48.132 12.755 110.297 1.00 9.25 155 SER C CA 1
ATOM 11234 C C . SER C 1 137 ? 48.844 11.679 109.499 1.00 9.03 155 SER C C 1
ATOM 11235 O O . SER C 1 137 ? 48.221 10.778 108.947 1.00 9.13 155 SER C O 1
ATOM 11243 N N . SER C 1 138 ? 50.163 11.760 109.470 1.00 11.07 156 SER C N 1
ATOM 11244 C CA . SER C 1 138 ? 50.924 10.819 108.669 1.00 11.30 156 SER C CA 1
ATOM 11245 C C . SER C 1 138 ? 50.739 9.377 109.128 1.00 12.58 156 SER C C 1
ATOM 11246 O O . SER C 1 138 ? 50.700 8.458 108.317 1.00 15.98 156 SER C O 1
ATOM 11254 N N . GLY C 1 139 ? 50.599 9.167 110.436 1.00 9.15 157 GLY C N 1
ATOM 11255 C CA . GLY C 1 139 ? 50.389 7.837 110.957 1.00 12.06 157 GLY C CA 1
ATOM 11256 C C . GLY C 1 139 ? 49.017 7.254 110.673 1.00 17.15 157 GLY C C 1
ATOM 11257 O O . GLY C 1 139 ? 48.770 6.073 110.934 1.00 21.49 157 GLY C O 1
ATOM 11261 N N . ALA C 1 140 ? 48.109 8.094 110.187 1.00 11.21 158 ALA C N 1
ATOM 11262 C CA . ALA C 1 140 ? 46.741 7.712 109.806 1.00 14.25 158 ALA C CA 1
ATOM 11263 C C . ALA C 1 140 ? 46.532 7.893 108.308 1.00 21.09 158 ALA C C 1
ATOM 11264 O O . ALA C 1 140 ? 45.392 8.059 107.860 1.00 25.21 158 ALA C O 1
ATOM 11271 N N . GLY C 1 141 ? 47.633 7.890 107.566 1.00 16.65 159 GLY C N 1
ATOM 11272 C CA . GLY C 1 141 ? 47.641 7.911 106.108 1.00 25.49 159 GLY C CA 1
ATOM 11273 C C . GLY C 1 141 ? 47.955 9.228 105.403 1.00 20.06 159 GLY C C 1
ATOM 11274 O O . GLY C 1 141 ? 48.017 9.273 104.169 1.00 19.71 159 GLY C O 1
ATOM 11278 N N . GLY C 1 142 ? 48.134 10.311 106.154 1.00 11.52 160 GLY C N 1
ATOM 11279 C CA . GLY C 1 142 ? 48.366 11.615 105.565 1.00 9.31 160 GLY C CA 1
ATOM 11280 C C . GLY C 1 142 ? 47.179 12.003 104.709 1.00 10.85 160 GLY C C 1
ATOM 11281 O O . GLY C 1 142 ? 46.037 11.751 105.061 1.00 9.85 160 GLY C O 1
ATOM 11285 N N . ALA C 1 143 ? 47.452 12.611 103.564 1.00 9.07 161 ALA C N 1
ATOM 11286 C CA . ALA C 1 143 ? 46.404 12.892 102.602 1.00 8.69 161 ALA C CA 1
ATOM 11287 C C . ALA C 1 143 ? 45.995 11.590 101.928 1.00 8.85 161 ALA C C 1
ATOM 11288 O O . ALA C 1 143 ? 46.625 11.185 100.947 1.00 10.17 161 ALA C O 1
ATOM 11295 N N . THR C 1 144 ? 44.929 10.952 102.415 1.00 9.55 162 THR C N 1
ATOM 11296 C CA . THR C 1 144 ? 44.551 9.630 101.910 1.00 10.32 162 THR C CA 1
ATOM 11297 C C . THR C 1 144 ? 43.897 9.718 100.536 1.00 11.76 162 THR C C 1
ATOM 11298 O O . THR C 1 144 ? 43.826 8.727 99.801 1.00 11.93 162 THR C O 1
ATOM 11309 N N . LYS C 1 145 ? 43.406 10.912 100.221 1.00 9.34 163 LYS C N 1
ATOM 11310 C CA . LYS C 1 145 ? 43.017 11.308 98.889 1.00 10.69 163 LYS C CA 1
ATOM 11311 C C . LYS C 1 145 ? 43.711 12.622 98.571 1.00 9.70 163 LYS C C 1
ATOM 11312 O O . LYS C 1 145 ? 44.039 13.392 99.478 1.00 9.68 163 LYS C O 1
ATOM 11331 N N . LEU C 1 146 ? 43.950 12.865 97.286 1.00 9.05 164 LEU C N 1
ATOM 11332 C CA . LEU C 1 146 ? 44.548 14.115 96.791 1.00 8.72 164 LEU C CA 1
ATOM 11333 C C . LEU C 1 146 ? 45.989 14.338 97.266 1.00 8.46 164 LEU C C 1
ATOM 11334 O O . LEU C 1 146 ? 46.500 15.461 97.220 1.00 8.97 164 LEU C O 1
ATOM 11350 N N . GLY C 1 147 ? 46.644 13.273 97.696 1.00 9.24 165 GLY C N 1
ATOM 11351 C CA . GLY C 1 147 ? 48.065 13.339 97.991 1.00 10.17 165 GLY C CA 1
ATOM 11352 C C . GLY C 1 147 ? 48.862 13.580 96.719 1.00 9.05 165 GLY C C 1
ATOM 11353 O O . GLY C 1 147 ? 48.412 13.268 95.612 1.00 9.56 165 GLY C O 1
ATOM 11357 N N . ILE C 1 148 ? 50.060 14.129 96.881 1.00 7.96 166 ILE C N 1
ATOM 11358 C CA . ILE C 1 148 ? 50.865 14.533 95.724 1.00 8.42 166 ILE C CA 1
ATOM 11359 C C . ILE C 1 148 ? 51.288 13.329 94.846 1.00 8.13 166 ILE C C 1
ATOM 11360 O O . ILE C 1 148 ? 51.658 13.504 93.671 1.00 8.32 166 ILE C O 1
ATOM 11376 N N . GLU C 1 149 ? 51.208 12.116 95.386 1.00 9.01 167 GLU C N 1
ATOM 11377 C CA . GLU C 1 149 ? 51.554 10.919 94.604 1.00 8.20 167 GLU C CA 1
ATOM 11378 C C . GLU C 1 149 ? 50.628 10.734 93.412 1.00 9.26 167 GLU C C 1
ATOM 11379 O O . GLU C 1 149 ? 50.975 10.068 92.444 1.00 10.35 167 GLU C O 1
ATOM 11391 N N . ASN C 1 150 ? 49.460 11.354 93.457 1.00 10.86 168 ASN C N 1
ATOM 11392 C CA . ASN C 1 150 ? 48.523 11.267 92.348 1.00 10.98 168 ASN C CA 1
ATOM 11393 C C . ASN C 1 150 ? 49.034 11.974 91.092 1.00 12.58 168 ASN C C 1
ATOM 11394 O O . ASN C 1 150 ? 48.516 11.744 89.991 1.00 11.48 168 ASN C O 1
ATOM 11405 N N . VAL C 1 151 ? 50.061 12.802 91.255 1.00 8.99 169 VAL C N 1
ATOM 11406 C CA . VAL C 1 151 ? 50.641 13.529 90.132 1.00 8.77 169 VAL C CA 1
ATOM 11407 C C . VAL C 1 151 ? 52.165 13.317 90.071 1.00 8.10 169 VAL C C 1
ATOM 11408 O O . VAL C 1 151 ? 52.908 14.190 89.658 1.00 9.24 169 VAL C O 1
ATOM 11421 N N . LYS C 1 152 ? 52.597 12.107 90.410 1.00 9.53 170 LYS C N 1
ATOM 11422 C CA . LYS C 1 152 ? 54.025 11.783 90.380 1.00 10.76 170 LYS C CA 1
ATOM 11423 C C . LYS C 1 152 ? 54.605 11.801 88.964 1.00 9.57 170 LYS C C 1
ATOM 11424 O O . LYS C 1 152 ? 55.821 11.843 88.819 1.00 13.33 170 LYS C O 1
ATOM 11443 N N . THR C 1 153 ? 53.776 11.750 87.925 1.00 8.37 171 THR C N 1
ATOM 11444 C CA . THR C 1 153 ? 54.321 11.954 86.578 1.00 12.91 171 THR C CA 1
ATOM 11445 C C . THR C 1 153 ? 53.891 13.274 85.921 1.00 14.14 171 THR C C 1
ATOM 11446 O O . THR C 1 153 ? 54.153 13.503 84.736 1.00 17.57 171 THR C O 1
ATOM 11457 N N . SER C 1 154 ? 53.267 14.165 86.671 1.00 11.47 172 SER C N 1
ATOM 11458 C CA . SER C 1 154 ? 52.760 15.394 86.072 1.00 9.75 172 SER C CA 1
ATOM 11459 C C . SER C 1 154 ? 53.776 16.534 86.118 1.00 11.00 172 SER C C 1
ATOM 11460 O O . SER C 1 154 ? 54.892 16.369 86.612 1.00 11.63 172 SER C O 1
ATOM 11468 N N . PHE C 1 155 ? 53.369 17.673 85.564 1.00 9.22 173 PHE C N 1
ATOM 11469 C CA . PHE C 1 155 ? 54.138 18.915 85.534 1.00 10.43 173 PHE C CA 1
ATOM 11470 C C . PHE C 1 155 ? 55.435 18.726 84.751 1.00 8.37 173 PHE C C 1
ATOM 11471 O O . PHE C 1 155 ? 56.439 19.424 84.980 1.00 11.74 173 PHE C O 1
ATOM 11488 N N . LEU C 1 156 ? 55.372 17.810 83.791 1.00 10.56 174 LEU C N 1
ATOM 11489 C CA . LEU C 1 156 ? 56.386 17.703 82.757 1.00 11.58 174 LEU C CA 1
ATOM 11490 C C . LEU C 1 156 ? 55.662 17.916 81.435 1.00 11.56 174 LEU C C 1
ATOM 11491 O O . LEU C 1 156 ? 54.796 17.129 81.053 1.00 11.32 174 LEU C O 1
ATOM 11507 N N . GLY C 1 157 ? 55.951 19.035 80.787 1.00 8.70 175 GLY C N 1
ATOM 11508 C CA . GLY C 1 157 ? 55.225 19.462 79.619 1.00 8.85 175 GLY C CA 1
ATOM 11509 C C . GLY C 1 157 ? 55.640 20.865 79.252 1.00 9.29 175 GLY C C 1
ATOM 11510 O O . GLY C 1 157 ? 56.795 21.229 79.388 1.00 12.15 175 GLY C O 1
ATOM 11514 N N . ARG C 1 158 ? 54.693 21.660 78.770 1.00 9.68 176 ARG C N 1
ATOM 11515 C CA . ARG C 1 158 ? 55.025 22.987 78.307 1.00 8.60 176 ARG C CA 1
ATOM 11516 C C . ARG C 1 158 ? 54.899 23.989 79.437 1.00 10.65 176 ARG C C 1
ATOM 11517 O O . ARG C 1 158 ? 53.947 23.925 80.226 1.00 10.83 176 ARG C O 1
ATOM 11538 N N . GLY C 1 159 ? 55.892 24.873 79.551 1.00 9.19 177 GLY C N 1
ATOM 11539 C CA . GLY C 1 159 ? 55.850 25.976 80.490 1.00 9.24 177 GLY C CA 1
ATOM 11540 C C . GLY C 1 159 ? 55.900 27.287 79.728 1.00 8.32 177 GLY C C 1
ATOM 11541 O O . GLY C 1 159 ? 56.443 27.353 78.631 1.00 9.28 177 GLY C O 1
ATOM 11545 N N . VAL C 1 160 ? 55.338 28.338 80.323 1.00 8.58 178 VAL C N 1
ATOM 11546 C CA . VAL C 1 160 ? 55.406 29.665 79.757 1.00 8.35 178 VAL C CA 1
ATOM 11547 C C . VAL C 1 160 ? 55.700 30.646 80.880 1.00 8.25 178 VAL C C 1
ATOM 11548 O O . VAL C 1 160 ? 55.003 30.656 81.892 1.00 8.97 178 VAL C O 1
ATOM 11561 N N . LEU C 1 161 ? 56.712 31.483 80.674 1.00 8.34 179 LEU C N 1
ATOM 11562 C CA . LEU C 1 161 ? 57.062 32.534 81.612 1.00 8.32 179 LEU C CA 1
ATOM 11563 C C . LEU C 1 161 ? 56.291 33.783 81.259 1.00 8.41 179 LEU C C 1
ATOM 11564 O O . LEU C 1 161 ? 56.277 34.184 80.103 1.00 8.85 179 LEU C O 1
ATOM 11580 N N . VAL C 1 162 ? 55.684 34.411 82.261 1.00 8.35 180 VAL C N 1
ATOM 11581 C CA . VAL C 1 162 ? 55.175 35.766 82.112 1.00 8.47 180 VAL C CA 1
ATOM 11582 C C . VAL C 1 162 ? 55.969 36.676 83.086 1.00 8.51 180 VAL C C 1
ATOM 11583 O O . VAL C 1 162 ? 55.984 36.473 84.297 1.00 9.47 180 VAL C O 1
ATOM 11596 N N . ASP C 1 163 ? 56.694 37.637 82.523 1.00 8.69 181 ASP C N 1
ATOM 11597 C CA . ASP C 1 163 ? 57.611 38.483 83.290 1.00 8.79 181 ASP C CA 1
ATOM 11598 C C . ASP C 1 163 ? 56.927 39.783 83.648 1.00 9.61 181 ASP C C 1
ATOM 11599 O O . ASP C 1 163 ? 56.910 40.721 82.874 1.00 10.15 181 ASP C O 1
ATOM 11608 N N . ILE C 1 164 ? 56.334 39.821 84.833 1.00 8.82 182 ILE C N 1
ATOM 11609 C CA . ILE C 1 164 ? 55.551 40.985 85.227 1.00 8.95 182 ILE C CA 1
ATOM 11610 C C . ILE C 1 164 ? 56.438 42.193 85.548 1.00 9.19 182 ILE C C 1
ATOM 11611 O O . ILE C 1 164 ? 56.073 43.334 85.264 1.00 9.37 182 ILE C O 1
ATOM 11627 N N . VAL C 1 165 ? 57.628 41.937 86.097 1.00 10.51 183 VAL C N 1
ATOM 11628 C CA . VAL C 1 165 ? 58.614 42.991 86.318 1.00 9.44 183 VAL C CA 1
ATOM 11629 C C . VAL C 1 165 ? 58.949 43.690 84.996 1.00 10.53 183 VAL C C 1
ATOM 11630 O O . VAL C 1 165 ? 58.936 44.925 84.893 1.00 9.88 183 VAL C O 1
ATOM 11643 N N . ARG C 1 166 ? 59.219 42.908 83.960 1.00 9.56 184 ARG C N 1
ATOM 11644 C CA . ARG C 1 166 ? 59.552 43.503 82.671 1.00 9.77 184 ARG C CA 1
ATOM 11645 C C . ARG C 1 166 ? 58.368 44.268 82.085 1.00 10.16 184 ARG C C 1
ATOM 11646 O O . ARG C 1 166 ? 58.531 45.349 81.532 1.00 10.74 184 ARG C O 1
ATOM 11667 N N . PHE C 1 167 ? 57.174 43.710 82.221 1.00 9.64 185 PHE C N 1
ATOM 11668 C CA . PHE C 1 167 ? 55.969 44.371 81.731 1.00 9.72 185 PHE C CA 1
ATOM 11669 C C . PHE C 1 167 ? 55.733 45.721 82.429 1.00 9.92 185 PHE C C 1
ATOM 11670 O O . PHE C 1 167 ? 55.303 46.702 81.808 1.00 10.66 185 PHE C O 1
ATOM 11687 N N . LYS C 1 168 ? 56.017 45.782 83.727 1.00 9.89 186 LYS C N 1
ATOM 11688 C CA . LYS C 1 168 ? 55.765 47.004 84.482 1.00 10.10 186 LYS C CA 1
ATOM 11689 C C . LYS C 1 168 ? 56.909 48.017 84.366 1.00 10.40 186 LYS C C 1
ATOM 11690 O O . LYS C 1 168 ? 56.713 49.207 84.613 1.00 13.15 186 LYS C O 1
ATOM 11709 N N . GLY C 1 169 ? 58.096 47.552 84.008 1.00 10.40 187 GLY C N 1
ATOM 11710 C CA . GLY C 1 169 ? 59.228 48.443 83.861 1.00 10.71 187 GLY C CA 1
ATOM 11711 C C . GLY C 1 169 ? 59.860 48.877 85.163 1.00 11.13 187 GLY C C 1
ATOM 11712 O O . GLY C 1 169 ? 60.596 49.852 85.200 1.00 12.33 187 GLY C O 1
ATOM 11716 N N . GLY C 1 170 ? 59.585 48.141 86.229 1.00 11.19 188 GLY C N 1
ATOM 11717 C CA . GLY C 1 170 ? 60.152 48.463 87.521 1.00 11.10 188 GLY C CA 1
ATOM 11718 C C . GLY C 1 170 ? 59.788 47.397 88.519 1.00 11.91 188 GLY C C 1
ATOM 11719 O O . GLY C 1 170 ? 58.854 46.630 88.301 1.00 12.55 188 GLY C O 1
ATOM 11723 N N . SER C 1 171 ? 60.533 47.353 89.614 1.00 12.34 189 SER C N 1
ATOM 11724 C CA . SER C 1 171 ? 60.226 46.438 90.709 1.00 11.36 189 SER C CA 1
ATOM 11725 C C . SER C 1 171 ? 58.807 46.709 91.177 1.00 12.62 189 SER C C 1
ATOM 11726 O O . SER C 1 171 ? 58.370 47.871 91.221 1.00 13.73 189 SER C O 1
ATOM 11734 N N . LEU C 1 172 ? 58.081 45.651 91.525 1.00 11.32 190 LEU C N 1
ATOM 11735 C CA . LEU C 1 172 ? 56.677 45.814 91.848 1.00 12.30 190 LEU C CA 1
ATOM 11736 C C . LEU C 1 172 ? 56.542 46.454 93.226 1.00 13.73 190 LEU C C 1
ATOM 11737 O O . LEU C 1 172 ? 57.294 46.152 94.139 1.00 12.79 190 LEU C O 1
ATOM 11753 N N . PRO C 1 173 ? 55.584 47.365 93.375 1.00 10.70 191 PRO C N 1
ATOM 11754 C CA . PRO C 1 173 ? 55.343 47.958 94.693 1.00 11.78 191 PRO C CA 1
ATOM 11755 C C . PRO C 1 173 ? 55.041 46.903 95.773 1.00 12.17 191 PRO C C 1
ATOM 11756 O O . PRO C 1 173 ? 54.499 45.841 95.455 1.00 12.65 191 PRO C O 1
ATOM 11767 N N . GLU C 1 174 ? 55.367 47.200 97.034 1.00 15.44 192 GLU C N 1
ATOM 11768 C CA . GLU C 1 174 ? 55.040 46.299 98.143 1.00 12.58 192 GLU C CA 1
ATOM 11769 C C . GLU C 1 174 ? 53.565 45.970 98.125 1.00 10.86 192 GLU C C 1
ATOM 11770 O O . GLU C 1 174 ? 52.731 46.874 98.140 1.00 13.53 192 GLU C O 1
ATOM 11782 N N . GLY C 1 175 ? 53.256 44.679 98.045 1.00 12.73 193 GLY C N 1
ATOM 11783 C CA . GLY C 1 175 ? 51.885 44.219 98.092 1.00 12.40 193 GLY C CA 1
ATOM 11784 C C . GLY C 1 175 ? 51.084 44.486 96.830 1.00 12.56 193 GLY C C 1
ATOM 11785 O O . GLY C 1 175 ? 49.861 44.406 96.853 1.00 12.82 193 GLY C O 1
ATOM 11789 N N . TYR C 1 176 ? 51.758 44.794 95.724 1.00 10.32 194 TYR C N 1
ATOM 11790 C CA . TYR C 1 176 ? 51.051 45.045 94.455 1.00 10.72 194 TYR C CA 1
ATOM 11791 C C . TYR C 1 176 ? 50.200 43.834 94.018 1.00 10.85 194 TYR C C 1
ATOM 11792 O O . TYR C 1 176 ? 50.683 42.700 93.992 1.00 9.76 194 TYR C O 1
ATOM 11810 N N . THR C 1 177 ? 48.931 44.072 93.683 1.00 11.62 195 THR C N 1
ATOM 11811 C CA . THR C 1 177 ? 48.066 43.002 93.185 1.00 11.39 195 THR C CA 1
ATOM 11812 C C . THR C 1 177 ? 48.214 42.868 91.679 1.00 9.50 195 THR C C 1
ATOM 11813 O O . THR C 1 177 ? 47.850 43.774 90.919 1.00 11.32 195 THR C O 1
ATOM 11824 N N . ILE C 1 178 ? 48.749 41.724 91.255 1.00 9.36 196 ILE C N 1
ATOM 11825 C CA . ILE C 1 178 ? 48.923 41.393 89.840 1.00 9.02 196 ILE C CA 1
ATOM 11826 C C . ILE C 1 178 ? 47.601 40.892 89.299 1.00 10.53 196 ILE C C 1
ATOM 11827 O O . ILE C 1 178 ? 47.078 39.870 89.762 1.00 10.99 196 ILE C O 1
ATOM 11843 N N . THR C 1 179 ? 47.055 41.652 88.356 1.00 9.18 197 THR C N 1
ATOM 11844 C CA . THR C 1 179 ? 45.716 41.440 87.847 1.00 9.27 197 THR C CA 1
ATOM 11845 C C . THR C 1 179 ? 45.672 40.577 86.592 1.00 11.81 197 THR C C 1
ATOM 11846 O O . THR C 1 179 ? 46.677 40.318 85.934 1.00 10.84 197 THR C O 1
ATOM 11857 N N . ARG C 1 180 ? 44.467 40.166 86.234 1.00 10.72 198 ARG C N 1
ATOM 11858 C CA . ARG C 1 180 ? 44.257 39.505 84.972 1.00 10.04 198 ARG C CA 1
ATOM 11859 C C . ARG C 1 180 ? 44.792 40.382 83.830 1.00 11.60 198 ARG C C 1
ATOM 11860 O O . ARG C 1 180 ? 45.436 39.889 82.899 1.00 10.17 198 ARG C O 1
ATOM 11881 N N . ALA C 1 181 ? 44.529 41.687 83.898 1.00 12.18 199 ALA C N 1
ATOM 11882 C CA . ALA C 1 181 ? 44.993 42.583 82.849 1.00 15.78 199 ALA C CA 1
ATOM 11883 C C . ALA C 1 181 ? 46.518 42.604 82.767 1.00 12.66 199 ALA C C 1
ATOM 11884 O O . ALA C 1 181 ? 47.079 42.683 81.671 1.00 12.88 199 ALA C O 1
ATOM 11891 N N . ASP C 1 182 ? 47.188 42.503 83.910 1.00 10.88 200 ASP C N 1
ATOM 11892 C CA . ASP C 1 182 ? 48.653 42.436 83.922 1.00 9.30 200 ASP C CA 1
ATOM 11893 C C . ASP C 1 182 ? 49.157 41.152 83.259 1.00 11.84 200 ASP C C 1
ATOM 11894 O O . ASP C 1 182 ? 50.079 41.185 82.448 1.00 11.31 200 ASP C O 1
ATOM 11903 N N . LEU C 1 183 ? 48.546 40.024 83.594 1.00 10.53 201 LEU C N 1
ATOM 11904 C CA . LEU C 1 183 ? 48.972 38.759 83.021 1.00 8.83 201 LEU C CA 1
ATOM 11905 C C . LEU C 1 183 ? 48.716 38.737 81.518 1.00 10.17 201 LEU C C 1
ATOM 11906 O O . LEU C 1 183 ? 49.592 38.363 80.740 1.00 10.89 201 LEU C O 1
ATOM 11922 N N . GLU C 1 184 ? 47.512 39.118 81.098 1.00 9.66 202 GLU C N 1
ATOM 11923 C CA . GLU C 1 184 ? 47.219 39.097 79.674 1.00 12.80 202 GLU C CA 1
ATOM 11924 C C . GLU C 1 184 ? 48.083 40.128 78.943 1.00 13.55 202 GLU C C 1
ATOM 11925 O O . GLU C 1 184 ? 48.579 39.853 77.840 1.00 12.80 202 GLU C O 1
ATOM 11937 N N . GLY C 1 185 ? 48.280 41.297 79.548 1.00 11.50 203 GLY C N 1
ATOM 11938 C CA . GLY C 1 185 ? 49.045 42.351 78.904 1.00 10.87 203 GLY C CA 1
ATOM 11939 C C . GLY C 1 185 ? 50.510 41.961 78.739 1.00 15.11 203 GLY C C 1
ATOM 11940 O O . GLY C 1 185 ? 51.138 42.234 77.707 1.00 12.53 203 GLY C O 1
ATOM 11944 N N . ALA C 1 186 ? 51.075 41.339 79.769 1.00 11.14 204 ALA C N 1
ATOM 11945 C CA . ALA C 1 186 ? 52.463 40.936 79.712 1.00 11.59 204 ALA C CA 1
ATOM 11946 C C . ALA C 1 186 ? 52.657 39.816 78.677 1.00 12.42 204 ALA C C 1
ATOM 11947 O O . ALA C 1 186 ? 53.612 39.833 77.900 1.00 9.64 204 ALA C O 1
ATOM 11954 N N . LEU C 1 187 ? 51.745 38.852 78.638 1.00 9.71 205 LEU C N 1
ATOM 11955 C CA . LEU C 1 187 ? 51.864 37.779 77.651 1.00 9.41 205 LEU C CA 1
ATOM 11956 C C . LEU C 1 187 ? 51.807 38.360 76.235 1.00 10.26 205 LEU C C 1
ATOM 11957 O O . LEU C 1 187 ? 52.593 37.974 75.378 1.00 12.12 205 LEU C O 1
ATOM 11973 N N . ALA C 1 188 ? 50.911 39.316 76.011 1.00 9.95 206 ALA C N 1
ATOM 11974 C CA . ALA C 1 188 ? 50.760 39.918 74.688 1.00 11.93 206 ALA C CA 1
ATOM 11975 C C . ALA C 1 188 ? 52.020 40.698 74.281 1.00 12.27 206 ALA C C 1
ATOM 11976 O O . ALA C 1 188 ? 52.458 40.635 73.122 1.00 14.85 206 ALA C O 1
ATOM 11983 N N . LYS C 1 189 ? 52.621 41.403 75.217 1.00 12.13 207 LYS C N 1
ATOM 11984 C CA . LYS C 1 189 ? 53.808 42.174 74.890 1.00 14.12 207 LYS C CA 1
ATOM 11985 C C . LYS C 1 189 ? 54.972 41.253 74.530 1.00 16.77 207 LYS C C 1
ATOM 11986 O O . LYS C 1 189 ? 55.778 41.573 73.655 1.00 15.49 207 LYS C O 1
ATOM 12005 N N . GLN C 1 190 ? 55.011 40.090 75.172 1.00 10.43 208 GLN C N 1
ATOM 12006 C CA . GLN C 1 190 ? 55.987 39.054 74.883 1.00 11.69 208 GLN C CA 1
ATOM 12007 C C . GLN C 1 190 ? 55.706 38.265 73.602 1.00 16.94 208 GLN C C 1
ATOM 12008 O O . GLN C 1 190 ? 56.540 37.444 73.178 1.00 14.87 208 GLN C O 1
ATOM 12022 N N . LYS C 1 191 ? 54.522 38.473 73.036 1.00 14.03 209 LYS C N 1
ATOM 12023 C CA . LYS C 1 191 ? 53.991 37.663 71.926 1.00 14.53 209 LYS C CA 1
ATOM 12024 C C . LYS C 1 191 ? 53.959 36.190 72.300 1.00 13.81 209 LYS C C 1
ATOM 12025 O O . LYS C 1 191 ? 54.302 35.318 71.486 1.00 14.94 209 LYS C O 1
ATOM 12044 N N . SER C 1 192 ? 53.524 35.919 73.533 1.00 10.55 210 SER C N 1
ATOM 12045 C CA . SER C 1 192 ? 53.396 34.568 74.048 1.00 11.75 210 SER C CA 1
ATOM 12046 C C . SER C 1 192 ? 51.943 34.134 74.007 1.00 17.53 210 SER C C 1
ATOM 12047 O O . SER C 1 192 ? 51.043 34.865 74.446 1.00 22.67 210 SER C O 1
ATOM 12055 N N . LYS C 1 193 ? 51.707 32.946 73.468 1.00 14.24 211 LYS C N 1
ATOM 12056 C CA . LYS C 1 193 ? 50.358 32.388 73.412 1.00 15.20 211 LYS C CA 1
ATOM 12057 C C . LYS C 1 193 ? 50.264 31.143 74.295 1.00 15.82 211 LYS C C 1
ATOM 12058 O O . LYS C 1 193 ? 50.997 30.179 74.093 1.00 19.57 211 LYS C O 1
ATOM 12077 N N . LEU C 1 194 ? 49.366 31.180 75.270 1.00 13.76 212 LEU C N 1
ATOM 12078 C CA . LEU C 1 194 ? 49.139 30.049 76.161 1.00 11.82 212 LEU C CA 1
ATOM 12079 C C . LEU C 1 194 ? 48.322 28.991 75.462 1.00 11.47 212 LEU C C 1
ATOM 12080 O O . LEU C 1 194 ? 47.509 29.297 74.560 1.00 14.86 212 LEU C O 1
ATOM 12096 N N . LEU C 1 195 ? 48.551 27.749 75.886 1.00 12.49 213 LEU C N 1
ATOM 12097 C CA . LEU C 1 195 ? 47.846 26.580 75.371 1.00 12.87 213 LEU C CA 1
ATOM 12098 C C . LEU C 1 195 ? 47.338 25.736 76.526 1.00 11.63 213 LEU C C 1
ATOM 12099 O O . LEU C 1 195 ? 47.936 25.724 77.595 1.00 10.37 213 LEU C O 1
ATOM 12115 N N . PRO C 1 196 ? 46.234 25.008 76.313 1.00 9.77 214 PRO C N 1
ATOM 12116 C CA . PRO C 1 196 ? 45.773 24.091 77.355 1.00 9.31 214 PRO C CA 1
ATOM 12117 C C . PRO C 1 196 ? 46.874 23.149 77.804 1.00 11.06 214 PRO C C 1
ATOM 12118 O O . PRO C 1 196 ? 47.661 22.646 76.975 1.00 10.24 214 PRO C O 1
ATOM 12129 N N . GLY C 1 197 ? 46.933 22.923 79.108 1.00 11.00 215 GLY C N 1
ATOM 12130 C CA . GLY C 1 197 ? 47.922 22.050 79.706 1.00 8.89 215 GLY C CA 1
ATOM 12131 C C . GLY C 1 197 ? 49.176 22.782 80.176 1.00 8.59 215 GLY C C 1
ATOM 12132 O O . GLY C 1 197 ? 49.998 22.203 80.894 1.00 9.40 215 GLY C O 1
ATOM 12136 N N . ASP C 1 198 ? 49.330 24.042 79.792 1.00 10.46 216 ASP C N 1
ATOM 12137 C CA . ASP C 1 198 ? 50.539 24.801 80.147 1.00 10.34 216 ASP C CA 1
ATOM 12138 C C . ASP C 1 198 ? 50.654 24.967 81.646 1.00 8.22 216 ASP C C 1
ATOM 12139 O O . ASP C 1 198 ? 49.656 25.043 82.364 1.00 9.28 216 ASP C O 1
ATOM 12148 N N . ILE C 1 199 ? 51.904 25.033 82.097 1.00 8.10 217 ILE C N 1
ATOM 12149 C CA . ILE C 1 199 ? 52.249 25.560 83.396 1.00 8.63 217 ILE C CA 1
ATOM 12150 C C . ILE C 1 199 ? 52.685 27.008 83.216 1.00 10.14 217 ILE C C 1
ATOM 12151 O O . ILE C 1 199 ? 53.607 27.290 82.462 1.00 10.75 217 ILE C O 1
ATOM 12167 N N . LEU C 1 200 ? 51.983 27.919 83.875 1.00 7.91 218 LEU C N 1
ATOM 12168 C CA . LEU C 1 200 ? 52.332 29.332 83.856 1.00 7.94 218 LEU C CA 1
ATOM 12169 C C . LEU C 1 200 ? 53.263 29.666 85.010 1.00 8.55 218 LEU C C 1
ATOM 12170 O O . LEU C 1 200 ? 52.951 29.372 86.166 1.00 9.23 218 LEU C O 1
ATOM 12186 N N . VAL C 1 201 ? 54.393 30.279 84.691 1.00 7.87 219 VAL C N 1
ATOM 12187 C CA . VAL C 1 201 ? 55.376 30.679 85.695 1.00 7.83 219 VAL C CA 1
ATOM 12188 C C . VAL C 1 201 ? 55.507 32.203 85.670 1.00 7.93 219 VAL C C 1
ATOM 12189 O O . VAL C 1 201 ? 55.762 32.781 84.623 1.00 9.84 219 VAL C O 1
ATOM 12202 N N . ILE C 1 202 ? 55.298 32.831 86.829 1.00 7.91 220 ILE C N 1
ATOM 12203 C CA . ILE C 1 202 ? 55.107 34.280 86.931 1.00 8.03 220 ILE C CA 1
ATOM 12204 C C . ILE C 1 202 ? 56.284 34.890 87.649 1.00 10.05 220 ILE C C 1
ATOM 12205 O O . ILE C 1 202 ? 56.548 34.541 88.797 1.00 8.03 220 ILE C O 1
ATOM 12221 N N . ARG C 1 203 ? 57.016 35.768 86.971 1.00 8.24 221 ARG C N 1
ATOM 12222 C CA . ARG C 1 203 ? 58.077 36.503 87.650 1.00 8.36 221 ARG C CA 1
ATOM 12223 C C . ARG C 1 203 ? 57.545 37.803 88.236 1.00 8.48 221 ARG C C 1
ATOM 12224 O O . ARG C 1 203 ? 57.235 38.757 87.519 1.00 8.72 221 ARG C O 1
ATOM 12245 N N . THR C 1 204 ? 57.474 37.810 89.572 1.00 8.46 222 THR C N 1
ATOM 12246 C CA . THR C 1 204 ? 57.141 38.988 90.360 1.00 8.62 222 THR C CA 1
ATOM 12247 C C . THR C 1 204 ? 58.377 39.722 90.860 1.00 8.81 222 THR C C 1
ATOM 12248 O O . THR C 1 204 ? 58.299 40.883 91.261 1.00 10.04 222 THR C O 1
ATOM 12259 N N . GLY C 1 205 ? 59.504 39.018 90.867 1.00 9.97 223 GLY C N 1
ATOM 12260 C CA . GLY C 1 205 ? 60.747 39.540 91.397 1.00 10.22 223 GLY C CA 1
ATOM 12261 C C . GLY C 1 205 ? 60.934 39.448 92.901 1.00 9.28 223 GLY C C 1
ATOM 12262 O O . GLY C 1 205 ? 61.999 39.767 93.411 1.00 10.64 223 GLY C O 1
ATOM 12266 N N . LEU C 1 206 ? 59.907 39.015 93.627 1.00 10.74 224 LEU C N 1
ATOM 12267 C CA . LEU C 1 206 ? 59.949 39.175 95.080 1.00 10.93 224 LEU C CA 1
ATOM 12268 C C . LEU C 1 206 ? 61.110 38.413 95.722 1.00 12.00 224 LEU C C 1
ATOM 12269 O O . LEU C 1 206 ? 61.842 38.983 96.545 1.00 10.89 224 LEU C O 1
ATOM 12285 N N . VAL C 1 207 ? 61.285 37.150 95.349 1.00 9.92 225 VAL C N 1
ATOM 12286 C CA . VAL C 1 207 ? 62.308 36.307 95.971 1.00 11.11 225 VAL C CA 1
ATOM 12287 C C . VAL C 1 207 ? 63.709 36.835 95.657 1.00 10.31 225 VAL C C 1
ATOM 12288 O O . VAL C 1 207 ? 64.659 36.559 96.395 1.00 10.06 225 VAL C O 1
ATOM 12301 N N . GLU C 1 208 ? 63.849 37.578 94.567 1.00 10.31 226 GLU C N 1
ATOM 12302 C CA . GLU C 1 208 ? 65.179 38.039 94.144 1.00 10.07 226 GLU C CA 1
ATOM 12303 C C . GLU C 1 208 ? 65.766 39.015 95.152 1.00 15.92 226 GLU C C 1
ATOM 12304 O O . GLU C 1 208 ? 66.985 39.169 95.214 1.00 21.61 226 GLU C O 1
ATOM 12316 N N . SER C 1 209 ? 64.907 39.643 95.951 1.00 11.42 227 SER C N 1
ATOM 12317 C CA . SER C 1 209 ? 65.356 40.597 96.954 1.00 17.83 227 SER C CA 1
ATOM 12318 C C . SER C 1 209 ? 65.857 39.907 98.223 1.00 20.70 227 SER C C 1
ATOM 12319 O O . SER C 1 209 ? 66.548 40.518 99.025 1.00 20.84 227 SER C O 1
ATOM 12327 N N . TRP C 1 210 ? 65.557 38.624 98.390 1.00 14.68 228 TRP C N 1
ATOM 12328 C CA . TRP C 1 210 ? 65.760 37.989 99.691 1.00 11.99 228 TRP C CA 1
ATOM 12329 C C . TRP C 1 210 ? 67.216 37.826 100.123 1.00 10.75 228 TRP C C 1
ATOM 12330 O O . TRP C 1 210 ? 67.560 38.077 101.292 1.00 11.93 228 TRP C O 1
ATOM 12351 N N . TYR C 1 211 ? 68.098 37.380 99.228 1.00 13.50 229 TYR C N 1
ATOM 12352 C CA . TYR C 1 211 ? 69.385 36.877 99.689 1.00 12.82 229 TYR C CA 1
ATOM 12353 C C . TYR C 1 211 ? 70.344 37.998 100.100 1.00 16.08 229 TYR C C 1
ATOM 12354 O O . TYR C 1 211 ? 71.302 37.756 100.850 1.00 22.17 229 TYR C O 1
ATOM 12372 N N . ASP C 1 212 ? 70.070 39.219 99.654 1.00 14.11 230 ASP C N 1
ATOM 12373 C CA . ASP C 1 212 ? 70.885 40.365 100.027 1.00 16.17 230 ASP C CA 1
ATOM 12374 C C . ASP C 1 212 ? 70.436 40.980 101.354 1.00 15.38 230 ASP C C 1
ATOM 12375 O O . ASP C 1 212 ? 71.105 41.870 101.875 1.00 19.13 230 ASP C O 1
ATOM 12384 N N . LEU C 1 213 ? 69.323 40.503 101.901 1.00 12.29 231 LEU C N 1
ATOM 12385 C CA . LEU C 1 213 ? 68.788 41.056 103.143 1.00 12.34 231 LEU C CA 1
ATOM 12386 C C . LEU C 1 213 ? 69.542 40.586 104.368 1.00 13.49 231 LEU C C 1
ATOM 12387 O O . LEU C 1 213 ? 70.008 39.428 104.443 1.00 14.69 231 LEU C O 1
ATOM 12403 N N . ASP C 1 214 ? 69.656 41.491 105.348 1.00 13.22 232 ASP C N 1
ATOM 12404 C CA . ASP C 1 214 ? 70.268 41.161 106.624 1.00 14.15 232 ASP C CA 1
ATOM 12405 C C . ASP C 1 214 ? 69.166 40.551 107.524 1.00 11.97 232 ASP C C 1
ATOM 12406 O O . ASP C 1 214 ? 68.014 40.415 107.093 1.00 11.64 232 ASP C O 1
ATOM 12415 N N . PRO C 1 215 ? 69.519 40.117 108.748 1.00 13.13 233 PRO C N 1
ATOM 12416 C CA . PRO C 1 215 ? 68.490 39.461 109.569 1.00 11.94 233 PRO C CA 1
ATOM 12417 C C . PRO C 1 215 ? 67.254 40.315 109.851 1.00 11.97 233 PRO C C 1
ATOM 12418 O O . PRO C 1 215 ? 66.118 39.795 109.862 1.00 12.42 233 PRO C O 1
ATOM 12429 N N . VAL C 1 216 ? 67.457 41.603 110.062 1.00 12.37 234 VAL C N 1
ATOM 12430 C CA . VAL C 1 216 ? 66.316 42.487 110.264 1.00 12.65 234 VAL C CA 1
ATOM 12431 C C . VAL C 1 216 ? 65.482 42.588 108.993 1.00 12.07 234 VAL C C 1
ATOM 12432 O O . VAL C 1 216 ? 64.264 42.458 109.025 1.00 11.86 234 VAL C O 1
ATOM 12445 N N . GLY C 1 217 ? 66.137 42.825 107.866 1.00 12.04 235 GLY C N 1
ATOM 12446 C CA . GLY C 1 217 ? 65.442 42.828 106.591 1.00 11.70 235 GLY C CA 1
ATOM 12447 C C . GLY C 1 217 ? 64.620 41.571 106.338 1.00 11.21 235 GLY C C 1
ATOM 12448 O O . GLY C 1 217 ? 63.532 41.617 105.790 1.00 11.13 235 GLY C O 1
ATOM 12452 N N . ARG C 1 218 ? 65.149 40.430 106.751 1.00 11.58 236 ARG C N 1
ATOM 12453 C CA . ARG C 1 218 ? 64.452 39.168 106.543 1.00 11.03 236 ARG C CA 1
ATOM 12454 C C . ARG C 1 218 ? 63.214 39.042 107.424 1.00 10.62 236 ARG C C 1
ATOM 12455 O O . ARG C 1 218 ? 62.243 38.407 107.030 1.00 13.45 236 ARG C O 1
ATOM 12476 N N . ALA C 1 219 ? 63.256 39.623 108.617 1.00 11.53 237 ALA C N 1
ATOM 12477 C CA . ALA C 1 219 ? 62.061 39.673 109.470 1.00 10.99 237 ALA C CA 1
ATOM 12478 C C . ALA C 1 219 ? 61.016 40.604 108.846 1.00 12.27 237 ALA C C 1
ATOM 12479 O O . ALA C 1 219 ? 59.847 40.264 108.709 1.00 13.62 237 ALA C O 1
ATOM 12486 N N . SER C 1 220 ? 61.446 41.796 108.456 1.00 11.36 238 SER C N 1
ATOM 12487 C CA . SER C 1 220 ? 60.543 42.730 107.797 1.00 13.31 238 SER C CA 1
ATOM 12488 C C . SER C 1 220 ? 59.901 42.171 106.537 1.00 12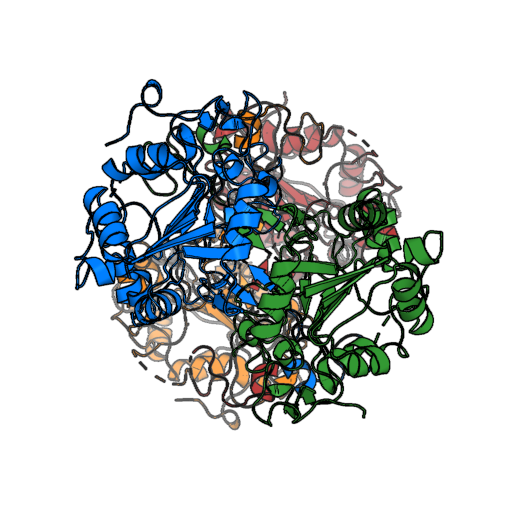.75 238 SER C C 1
ATOM 12489 O O . SER C 1 220 ? 58.769 42.508 106.217 1.00 14.60 238 SER C O 1
ATOM 12497 N N . PHE C 1 221 ? 60.639 41.333 105.805 1.00 11.16 239 PHE C N 1
ATOM 12498 C CA . PHE C 1 221 ? 60.179 40.747 104.533 1.00 10.78 239 PHE C CA 1
ATOM 12499 C C . PHE C 1 221 ? 58.805 40.083 104.699 1.00 13.39 239 PHE C C 1
ATOM 12500 O O . PHE C 1 221 ? 57.926 40.196 103.825 1.00 13.52 239 PHE C O 1
ATOM 12517 N N . PHE C 1 222 ? 58.603 39.406 105.827 1.00 13.18 240 PHE C N 1
ATOM 12518 C CA . PHE C 1 222 ? 57.354 38.692 106.040 1.00 15.87 240 PHE C CA 1
ATOM 12519 C C . PHE C 1 222 ? 56.320 39.484 106.833 1.00 17.86 240 PHE C C 1
ATOM 12520 O O . PHE C 1 222 ? 55.196 39.016 107.020 1.00 25.10 240 PHE C O 1
ATOM 12537 N N . LEU C 1 223 ? 56.666 40.690 107.270 1.00 13.48 241 LEU C N 1
ATOM 12538 C CA . LEU C 1 223 ? 55.699 41.561 107.920 1.00 12.97 241 LEU C CA 1
ATOM 12539 C C . LEU C 1 223 ? 55.017 42.458 106.892 1.00 15.76 241 LEU C C 1
ATOM 12540 O O . LEU C 1 223 ? 53.937 42.975 107.135 1.00 25.09 241 LEU C O 1
ATOM 12556 N N . ASN C 1 224 ? 55.680 42.673 105.763 1.00 14.65 242 ASN C N 1
ATOM 12557 C CA . ASN C 1 224 ? 55.143 43.502 104.694 1.00 16.30 242 ASN C CA 1
ATOM 12558 C C . ASN C 1 224 ? 54.010 42.817 103.954 1.00 14.46 242 ASN C C 1
ATOM 12559 O O . ASN C 1 224 ? 53.979 41.590 103.862 1.00 14.37 242 ASN C O 1
ATOM 12570 N N . PRO C 1 225 ? 53.098 43.612 103.378 1.00 13.36 243 PRO C N 1
ATOM 12571 C CA . PRO C 1 225 ? 52.272 42.996 102.339 1.00 12.11 243 PRO C CA 1
ATOM 12572 C C . PRO C 1 225 ? 53.162 42.520 101.202 1.00 12.18 243 PRO C C 1
ATOM 12573 O O . PRO C 1 225 ? 54.217 43.129 100.982 1.00 14.99 243 PRO C O 1
ATOM 12601 N N . THR C 1 227 ? 53.509 41.153 97.106 1.00 9.98 245 THR C N 1
ATOM 12602 C CA . THR C 1 227 ? 52.938 41.134 95.771 1.00 10.16 245 THR C CA 1
ATOM 12603 C C . THR C 1 227 ? 52.551 39.726 95.325 1.00 11.39 245 THR C C 1
ATOM 12604 O O . THR C 1 227 ? 53.210 38.738 95.655 1.00 8.83 245 THR C O 1
ATOM 12615 N N . GLY C 1 228 ? 51.456 39.642 94.584 1.00 9.45 246 GLY C N 1
ATOM 12616 C CA . GLY C 1 228 ? 51.021 38.379 94.019 1.00 9.46 246 GLY C CA 1
ATOM 12617 C C . GLY C 1 228 ? 49.739 38.562 93.231 1.00 9.02 246 GLY C C 1
ATOM 12618 O O . GLY C 1 228 ? 49.206 39.676 93.099 1.00 9.94 246 GLY C O 1
ATOM 12622 N N . ILE C 1 229 ? 49.234 37.462 92.694 1.00 8.49 247 ILE C N 1
ATOM 12623 C CA . ILE C 1 229 ? 48.051 37.548 91.840 1.00 8.56 247 ILE C CA 1
ATOM 12624 C C . ILE C 1 229 ? 46.788 37.774 92.657 1.00 10.58 247 ILE C C 1
ATOM 12625 O O . ILE C 1 229 ? 46.694 37.390 93.829 1.00 10.29 247 ILE C O 1
ATOM 12641 N N . GLY C 1 230 ? 45.823 38.435 92.022 1.00 10.30 248 GLY C N 1
ATOM 12642 C CA . GLY C 1 230 ? 44.558 38.752 92.662 1.00 13.65 248 GLY C CA 1
ATOM 12643 C C . GLY C 1 230 ? 43.418 37.864 92.203 1.00 12.96 248 GLY C C 1
ATOM 12644 O O . GLY C 1 230 ? 43.548 37.011 91.318 1.00 11.92 248 GLY C O 1
ATOM 12648 N N . SER C 1 231 ? 42.265 38.089 92.809 1.00 11.34 249 SER C N 1
ATOM 12649 C CA A SER C 1 231 ? 41.095 37.243 92.599 0.59 12.57 249 SER C CA 1
ATOM 12650 C CA B SER C 1 231 ? 41.146 37.189 92.592 0.41 12.69 249 SER C CA 1
ATOM 12651 C C . SER C 1 231 ? 40.629 37.191 91.153 1.00 12.64 249 SER C C 1
ATOM 12652 O O . SER C 1 231 ? 40.096 36.177 90.708 1.00 11.96 249 SER C O 1
ATOM 12667 N N . ASP C 1 232 ? 40.797 38.289 90.410 1.00 12.07 250 ASP C N 1
ATOM 12668 C CA . ASP C 1 232 ? 40.213 38.324 89.068 1.00 12.74 250 ASP C CA 1
ATOM 12669 C C . ASP C 1 232 ? 41.048 37.535 88.039 1.00 10.23 250 ASP C C 1
ATOM 12670 O O . ASP C 1 232 ? 40.633 37.392 86.895 1.00 12.61 250 ASP C O 1
ATOM 12679 N N . THR C 1 233 ? 42.159 36.939 88.474 1.00 9.94 251 THR C N 1
ATOM 12680 C CA . THR C 1 233 ? 42.920 36.042 87.622 1.00 9.97 251 THR C CA 1
ATOM 12681 C C . THR C 1 233 ? 42.327 34.641 87.548 1.00 8.96 251 THR C C 1
ATOM 12682 O O . THR C 1 233 ? 42.630 33.899 86.633 1.00 11.84 251 THR C O 1
ATOM 12693 N N . VAL C 1 234 ? 41.461 34.287 88.493 1.00 10.22 252 VAL C N 1
ATOM 12694 C CA . VAL C 1 234 ? 40.972 32.910 88.607 1.00 11.49 252 VAL C CA 1
ATOM 12695 C C . VAL C 1 234 ? 40.095 32.480 87.422 1.00 12.04 252 VAL C C 1
ATOM 12696 O O . VAL C 1 234 ? 40.316 31.407 86.868 1.00 10.10 252 VAL C O 1
ATOM 12709 N N . PRO C 1 235 ? 39.125 33.311 86.991 1.00 10.53 253 PRO C N 1
ATOM 12710 C CA . PRO C 1 235 ? 38.385 32.888 85.795 1.00 9.87 253 PRO C CA 1
ATOM 12711 C C . PRO C 1 235 ? 39.260 32.706 84.565 1.00 9.53 253 PRO C C 1
ATOM 12712 O O . PRO C 1 235 ? 39.001 31.844 83.740 1.00 11.34 253 PRO C O 1
ATOM 12723 N N . TRP C 1 236 ? 40.287 33.532 84.445 1.00 9.86 254 TRP C N 1
ATOM 12724 C CA . TRP C 1 236 ? 41.195 33.461 83.319 1.00 9.28 254 TRP C CA 1
ATOM 12725 C C . TRP C 1 236 ? 42.028 32.179 83.379 1.00 9.84 254 TRP C C 1
ATOM 12726 O O . TRP C 1 236 ? 42.185 31.470 82.376 1.00 10.02 254 TRP C O 1
ATOM 12747 N N . ILE C 1 237 ? 42.556 31.865 84.554 1.00 10.22 255 ILE C N 1
ATOM 12748 C CA . ILE C 1 237 ? 43.292 30.621 84.728 1.00 9.47 255 ILE C CA 1
ATOM 12749 C C . ILE C 1 237 ? 42.413 29.425 84.326 1.00 10.42 255 ILE C C 1
ATOM 12750 O O . ILE C 1 237 ? 42.880 28.506 83.649 1.00 12.36 255 ILE C O 1
ATOM 12766 N N . HIS C 1 238 ? 41.140 29.454 84.711 1.00 9.08 256 HIS C N 1
ATOM 12767 C CA . HIS C 1 238 ? 40.197 28.420 84.299 1.00 9.28 256 HIS C CA 1
ATOM 12768 C C . HIS C 1 238 ? 40.019 28.343 82.775 1.00 11.46 256 HIS C C 1
ATOM 12769 O O . HIS C 1 238 ? 40.108 27.268 82.177 1.00 10.12 256 HIS C O 1
ATOM 12783 N N . GLU C 1 239 ? 39.773 29.490 82.148 1.00 9.55 257 GLU C N 1
ATOM 12784 C CA . GLU C 1 239 ? 39.491 29.535 80.708 1.00 9.75 257 GLU C CA 1
ATOM 12785 C C . GLU C 1 239 ? 40.670 29.062 79.887 1.00 10.57 257 GLU C C 1
ATOM 12786 O O . GLU C 1 239 ? 40.488 28.449 78.845 1.00 13.63 257 GLU C O 1
ATOM 12798 N N . GLN C 1 240 ? 41.877 29.366 80.371 1.00 11.13 258 GLN C N 1
ATOM 12799 C CA . GLN C 1 240 ? 43.121 28.997 79.684 1.00 10.82 258 GLN C CA 1
ATOM 12800 C C . GLN C 1 240 ? 43.538 27.531 79.881 1.00 10.93 258 GLN C C 1
ATOM 12801 O O . GLN C 1 240 ? 44.485 27.059 79.247 1.00 10.81 258 GLN C O 1
ATOM 12815 N N . ARG C 1 241 ? 42.825 26.812 80.745 1.00 10.38 259 ARG C N 1
ATOM 12816 C CA . ARG C 1 241 ? 43.059 25.385 80.971 1.00 10.15 259 ARG C CA 1
ATOM 12817 C C . ARG C 1 241 ? 44.511 25.118 81.357 1.00 10.89 259 ARG C C 1
ATOM 12818 O O . ARG C 1 241 ? 45.130 24.146 80.919 1.00 10.08 259 ARG C O 1
ATOM 12839 N N . LEU C 1 242 ? 45.029 25.974 82.223 1.00 9.15 260 LEU C N 1
ATOM 12840 C CA . LEU C 1 242 ? 46.364 25.775 82.795 1.00 8.61 260 LEU C CA 1
ATOM 12841 C C . LEU C 1 242 ? 46.332 24.613 83.787 1.00 11.35 260 LEU C C 1
ATOM 12842 O O . LEU C 1 242 ? 45.335 24.432 84.507 1.00 9.50 260 LEU C O 1
ATOM 12858 N N . ALA C 1 243 ? 47.418 23.841 83.852 1.00 9.58 261 ALA C N 1
ATOM 12859 C CA . ALA C 1 243 ? 47.540 22.760 84.828 1.00 7.82 261 ALA C CA 1
ATOM 12860 C C . ALA C 1 243 ? 48.020 23.240 86.189 1.00 9.28 261 ALA C C 1
ATOM 12861 O O . ALA C 1 243 ? 47.671 22.672 87.210 1.00 10.38 261 ALA C O 1
ATOM 12868 N N . GLY C 1 244 ? 48.829 24.292 86.190 1.00 9.24 262 GLY C N 1
ATOM 12869 C CA . GLY C 1 244 ? 49.441 24.795 87.409 1.00 7.07 262 GLY C CA 1
ATOM 12870 C C . GLY C 1 244 ? 49.927 26.206 87.173 1.00 8.04 262 GLY C C 1
ATOM 12871 O O . GLY C 1 244 ? 50.161 26.603 86.025 1.00 8.44 262 GLY C O 1
ATOM 12875 N N . VAL C 1 245 ? 50.036 26.969 88.262 1.00 8.64 263 VAL C N 1
ATOM 12876 C CA . VAL C 1 245 ? 50.530 28.331 88.251 1.00 7.16 263 VAL C CA 1
ATOM 12877 C C . VAL C 1 245 ? 51.584 28.443 89.339 1.00 9.37 263 VAL C C 1
ATOM 12878 O O . VAL C 1 245 ? 51.316 28.157 90.502 1.00 8.54 263 VAL C O 1
ATOM 12891 N N . ALA C 1 246 ? 52.785 28.848 88.939 1.00 8.29 264 ALA C N 1
ATOM 12892 C CA . ALA C 1 246 ? 53.901 28.998 89.852 1.00 6.87 264 ALA C CA 1
ATOM 12893 C C . ALA C 1 246 ? 54.432 30.409 89.806 1.00 7.30 264 ALA C C 1
ATOM 12894 O O . ALA C 1 246 ? 54.309 31.098 88.801 1.00 9.93 264 ALA C O 1
ATOM 12901 N N . ALA C 1 247 ? 55.034 30.826 90.900 1.00 7.82 265 ALA C N 1
ATOM 12902 C CA . ALA C 1 247 ? 55.627 32.151 90.978 1.00 7.46 265 ALA C CA 1
ATOM 12903 C C . ALA C 1 247 ? 56.871 32.183 91.850 1.00 8.25 265 ALA C C 1
ATOM 12904 O O . ALA C 1 247 ? 57.136 31.288 92.644 1.00 9.30 265 ALA C O 1
ATOM 12911 N N . ASP C 1 248 ? 57.606 33.271 91.691 1.00 7.82 266 ASP C N 1
ATOM 12912 C CA . ASP C 1 248 ? 58.794 33.559 92.491 1.00 8.05 266 ASP C CA 1
ATOM 12913 C C . ASP C 1 248 ? 58.454 34.460 93.680 1.00 8.97 266 ASP C C 1
ATOM 12914 O O . ASP C 1 248 ? 59.263 35.275 94.096 1.00 9.25 266 ASP C O 1
ATOM 12923 N N . ASN C 1 249 ? 57.268 34.285 94.246 1.00 8.87 267 ASN C N 1
ATOM 12924 C CA . ASN C 1 249 ? 56.965 34.873 95.543 1.00 8.93 267 ASN C CA 1
ATOM 12925 C C . ASN C 1 249 ? 56.719 33.714 96.509 1.00 9.18 267 ASN C C 1
ATOM 12926 O O . ASN C 1 249 ? 57.052 32.557 96.192 1.00 10.84 267 ASN C O 1
ATOM 12937 N N . ILE C 1 250 ? 56.207 33.995 97.696 1.00 9.18 268 ILE C N 1
ATOM 12938 C CA . ILE C 1 250 ? 56.084 32.939 98.700 1.00 9.49 268 ILE C CA 1
ATOM 12939 C C . ILE C 1 250 ? 54.667 32.353 98.767 1.00 12.78 268 ILE C C 1
ATOM 12940 O O . ILE C 1 250 ? 54.505 31.165 99.053 1.00 13.74 268 ILE C O 1
ATOM 12956 N N . ALA C 1 251 ? 53.651 33.161 98.445 1.00 11.90 269 ALA C N 1
ATOM 12957 C CA . ALA C 1 251 ? 52.253 32.761 98.624 1.00 11.13 269 ALA C CA 1
ATOM 12958 C C . ALA C 1 251 ? 51.419 32.727 97.331 1.00 12.74 269 ALA C C 1
ATOM 12959 O O . ALA C 1 251 ? 50.242 32.423 97.388 1.00 13.02 269 ALA C O 1
ATOM 12966 N N . LEU C 1 252 ? 52.050 33.029 96.194 1.00 9.78 270 LEU C N 1
ATOM 12967 C CA . LEU C 1 252 ? 51.427 33.103 94.848 1.00 8.92 270 LEU C CA 1
ATOM 12968 C C . LEU C 1 252 ? 50.457 34.288 94.792 1.00 9.54 270 LEU C C 1
ATOM 12969 O O . LEU C 1 252 ? 50.653 35.233 94.017 1.00 10.48 270 LEU C O 1
ATOM 12985 N N . GLU C 1 253 ? 49.398 34.234 95.581 1.00 9.65 271 GLU C N 1
ATOM 12986 C CA . GLU C 1 253 ? 48.466 35.355 95.600 1.00 12.52 271 GLU C CA 1
ATOM 12987 C C . GLU C 1 253 ? 48.968 36.498 96.472 1.00 11.49 271 GLU C C 1
ATOM 12988 O O . GLU C 1 253 ? 49.846 36.325 97.318 1.00 11.53 271 GLU C O 1
ATOM 13000 N N . ARG C 1 254 ? 48.411 37.681 96.244 1.00 10.93 272 ARG C N 1
ATOM 13001 C CA . ARG C 1 254 ? 48.759 38.843 97.015 1.00 11.53 272 ARG C CA 1
ATOM 13002 C C . ARG C 1 254 ? 48.345 38.625 98.459 1.00 13.72 272 ARG C C 1
ATOM 13003 O O . ARG C 1 254 ? 47.264 38.108 98.724 1.00 15.38 272 ARG C O 1
ATOM 13024 N N . VAL C 1 255 ? 49.222 39.006 99.382 1.00 15.08 273 VAL C N 1
ATOM 13025 C CA . VAL C 1 255 ? 48.976 38.814 100.808 1.00 18.10 273 VAL C CA 1
ATOM 13026 C C . VAL C 1 255 ? 49.058 40.160 101.533 1.00 14.26 273 VAL C C 1
ATOM 13027 O O . VAL C 1 255 ? 49.977 40.936 101.280 1.00 16.28 273 VAL C O 1
ATOM 13040 N N . PRO C 1 256 ? 48.088 40.444 102.426 1.00 18.39 274 PRO C N 1
ATOM 13041 C CA . PRO C 1 256 ? 48.064 41.748 103.102 1.00 28.47 274 PRO C CA 1
ATOM 13042 C C . PRO C 1 256 ? 49.073 41.855 104.225 1.00 33.65 274 PRO C C 1
ATOM 13043 O O . PRO C 1 256 ? 49.660 40.850 104.597 1.00 31.28 274 PRO C O 1
ATOM 13054 N N . HIS C 1 257 ? 49.252 43.062 104.760 1.00 39.64 275 HIS C N 1
ATOM 13055 C CA . HIS C 1 257 ? 50.240 43.309 105.808 1.00 45.98 275 HIS C CA 1
ATOM 13056 C C . HIS C 1 257 ? 50.115 42.305 106.952 1.00 49.64 275 HIS C C 1
ATOM 13057 O O . HIS C 1 257 ? 49.139 42.323 107.702 1.00 47.40 275 HIS C O 1
ATOM 13071 N N . LEU C 1 265 ? 42.581 34.511 101.643 1.00 43.87 283 LEU C N 1
ATOM 13072 C CA . LEU C 1 265 ? 43.297 33.825 100.569 1.00 34.62 283 LEU C CA 1
ATOM 13073 C C . LEU C 1 265 ? 42.343 33.157 99.595 1.00 21.58 283 LEU C C 1
ATOM 13074 O O . LEU C 1 265 ? 42.411 31.941 99.380 1.00 24.77 283 LEU C O 1
ATOM 13089 N N . PRO C 1 266 ? 41.473 33.955 98.982 1.00 22.98 284 PRO C N 1
ATOM 13090 C CA . PRO C 1 266 ? 40.478 33.427 98.053 1.00 22.80 284 PRO C CA 1
ATOM 13091 C C . PRO C 1 266 ? 41.110 32.679 96.889 1.00 23.40 284 PRO C C 1
ATOM 13092 O O . PRO C 1 266 ? 40.534 31.716 96.390 1.00 21.46 284 PRO C O 1
ATOM 13103 N N . VAL C 1 267 ? 42.283 33.108 96.448 1.00 20.55 285 VAL C N 1
ATOM 13104 C CA . VAL C 1 267 ? 42.860 32.493 95.259 1.00 12.64 285 VAL C CA 1
ATOM 13105 C C . VAL C 1 267 ? 43.286 31.054 95.565 1.00 13.03 285 VAL C C 1
ATOM 13106 O O . VAL C 1 267 ? 43.059 30.152 94.761 1.00 12.54 285 VAL C O 1
ATOM 13119 N N . HIS C 1 268 ? 43.876 30.818 96.737 1.00 12.32 286 HIS C N 1
ATOM 13120 C CA . HIS C 1 268 ? 44.231 29.461 97.141 1.00 13.35 286 HIS C CA 1
ATOM 13121 C C . HIS C 1 268 ? 43.019 28.539 97.115 1.00 11.06 286 HIS C C 1
ATOM 13122 O O . HIS C 1 268 ? 43.070 27.431 96.589 1.00 11.53 286 HIS C O 1
ATOM 13137 N N . GLY C 1 269 ? 41.949 29.010 97.736 1.00 14.17 287 GLY C N 1
ATOM 13138 C CA . GLY C 1 269 ? 40.719 28.238 97.819 1.00 14.84 287 GLY C CA 1
ATOM 13139 C C . GLY C 1 269 ? 40.133 27.931 96.451 1.00 13.94 287 GLY C C 1
ATOM 13140 O O . GLY C 1 269 ? 39.768 26.788 96.169 1.00 13.27 287 GLY C O 1
ATOM 13144 N N . ASN C 1 270 ? 40.031 28.942 95.592 1.00 11.34 288 ASN C N 1
ATOM 13145 C CA . ASN C 1 270 ? 39.411 28.743 94.298 1.00 11.38 288 ASN C CA 1
ATOM 13146 C C . ASN C 1 270 ? 40.299 27.888 93.400 1.00 11.14 288 ASN C C 1
ATOM 13147 O O . ASN C 1 270 ? 39.802 26.994 92.724 1.00 12.82 288 ASN C O 1
ATOM 13158 N N . LEU C 1 271 ? 41.615 28.100 93.405 1.00 10.53 289 LEU C N 1
ATOM 13159 C CA . LEU C 1 271 ? 42.458 27.279 92.535 1.00 9.69 289 LEU C CA 1
ATOM 13160 C C . LEU C 1 271 ? 42.474 25.840 93.005 1.00 12.38 289 LEU C C 1
ATOM 13161 O O . LEU C 1 271 ? 42.203 24.922 92.231 1.00 10.90 289 LEU C O 1
ATOM 13177 N N . LEU C 1 272 ? 42.788 25.621 94.274 1.00 9.85 290 LEU C N 1
ATOM 13178 C CA . LEU C 1 272 ? 42.988 24.246 94.736 1.00 10.56 290 LEU C CA 1
ATOM 13179 C C . LEU C 1 272 ? 41.666 23.485 94.864 1.00 11.70 290 LEU C C 1
ATOM 13180 O O . LEU C 1 272 ? 41.541 22.377 94.345 1.00 14.10 290 LEU C O 1
ATOM 13196 N N . ARG C 1 273 ? 40.664 24.074 95.503 1.00 10.47 291 ARG C N 1
ATOM 13197 C CA . ARG C 1 273 ? 39.417 23.339 95.711 1.00 10.71 291 ARG C CA 1
ATOM 13198 C C . ARG C 1 273 ? 38.534 23.351 94.483 1.00 12.08 291 ARG C C 1
ATOM 13199 O O . ARG C 1 273 ? 37.975 22.319 94.104 1.00 10.20 291 ARG C O 1
ATOM 13220 N N . ASP C 1 274 ? 38.318 24.523 93.909 1.00 12.75 292 ASP C N 1
ATOM 13221 C CA . ASP C 1 274 ? 37.270 24.610 92.896 1.00 10.66 292 ASP C CA 1
ATOM 13222 C C . ASP C 1 274 ? 37.777 24.137 91.527 1.00 11.70 292 ASP C C 1
ATOM 13223 O O . ASP C 1 274 ? 37.089 23.360 90.841 1.00 12.87 292 ASP C O 1
ATOM 13232 N N . LEU C 1 275 ? 38.960 24.581 91.127 1.00 10.82 293 LEU C N 1
ATOM 13233 C CA . LEU C 1 275 ? 39.496 24.255 89.806 1.00 11.36 293 LEU C CA 1
ATOM 13234 C C . LEU C 1 275 ? 40.397 23.034 89.785 1.00 11.53 293 LEU C C 1
ATOM 13235 O O . LEU C 1 275 ? 40.542 22.409 88.741 1.00 11.14 293 LEU C O 1
ATOM 13251 N N . GLY C 1 276 ? 41.004 22.681 90.915 1.00 10.24 294 GLY C N 1
ATOM 13252 C CA . GLY C 1 276 ? 41.984 21.599 90.932 1.00 8.64 294 GLY C CA 1
ATOM 13253 C C . GLY C 1 276 ? 43.275 21.982 90.226 1.00 8.86 294 GLY C C 1
ATOM 13254 O O . GLY C 1 276 ? 43.938 21.132 89.625 1.00 9.12 294 GLY C O 1
ATOM 13258 N N . VAL C 1 277 ? 43.623 23.264 90.287 1.00 9.31 295 VAL C N 1
ATOM 13259 C CA . VAL C 1 277 ? 44.824 23.821 89.665 1.00 8.14 295 VAL C CA 1
ATOM 13260 C C . VAL C 1 277 ? 45.922 23.939 90.723 1.00 8.77 295 VAL C C 1
ATOM 13261 O O . VAL C 1 277 ? 45.697 24.475 91.806 1.00 11.11 295 VAL C O 1
ATOM 13274 N N . TYR C 1 278 ? 47.106 23.438 90.396 1.00 7.34 296 TYR C N 1
ATOM 13275 C CA . TYR C 1 278 ? 48.219 23.382 91.345 1.00 8.27 296 TYR C CA 1
ATOM 13276 C C . TYR C 1 278 ? 48.912 24.722 91.501 1.00 8.86 296 TYR C C 1
ATOM 13277 O O . TYR C 1 278 ? 48.952 25.531 90.589 1.00 10.51 296 TYR C O 1
ATOM 13295 N N . ILE C 1 279 ? 49.477 24.923 92.684 1.00 9.04 297 ILE C N 1
ATOM 13296 C CA . ILE C 1 279 ? 50.149 26.167 93.036 1.00 7.47 297 ILE C CA 1
ATOM 13297 C C . ILE C 1 279 ? 51.623 25.910 93.299 1.00 7.23 297 ILE C C 1
ATOM 13298 O O . ILE C 1 279 ? 51.982 25.059 94.108 1.00 8.52 297 ILE C O 1
ATOM 13314 N N . GLY C 1 280 ? 52.468 26.676 92.618 1.00 8.61 298 GLY C N 1
ATOM 13315 C CA . GLY C 1 280 ? 53.906 26.602 92.808 1.00 8.12 298 GLY C CA 1
ATOM 13316 C C . GLY C 1 280 ? 54.430 27.879 93.439 1.00 8.66 298 GLY C C 1
ATOM 13317 O O . GLY C 1 280 ? 54.008 28.982 93.063 1.00 8.20 298 GLY C O 1
ATOM 13321 N N . GLU C 1 281 ? 55.334 27.734 94.414 1.00 7.47 299 GLU C N 1
ATOM 13322 C CA . GLU C 1 281 ? 55.861 28.880 95.149 1.00 8.56 299 GLU C CA 1
ATOM 13323 C C . GLU C 1 281 ? 57.371 28.792 95.341 1.00 7.66 299 GLU C C 1
ATOM 13324 O O . GLU C 1 281 ? 57.966 27.720 95.310 1.00 8.68 299 GLU C O 1
ATOM 13336 N N . ILE C 1 282 ? 57.966 29.971 95.490 1.00 7.64 300 ILE C N 1
ATOM 13337 C CA . ILE C 1 282 ? 59.399 30.169 95.725 1.00 7.85 300 ILE C CA 1
ATOM 13338 C C . ILE C 1 282 ? 60.225 29.593 94.572 1.00 11.39 300 ILE C C 1
ATOM 13339 O O . ILE C 1 282 ? 61.322 29.060 94.760 1.00 9.71 300 ILE C O 1
ATOM 13355 N N . TRP C 1 283 ? 59.729 29.751 93.352 1.00 7.75 301 TRP C N 1
ATOM 13356 C CA . TRP C 1 283 ? 60.549 29.430 92.181 1.00 7.26 301 TRP C CA 1
ATOM 13357 C C . TRP C 1 283 ? 61.534 30.575 91.925 1.00 8.65 301 TRP C C 1
ATOM 13358 O O . TRP C 1 283 ? 61.340 31.700 92.401 1.00 9.82 301 TRP C O 1
ATOM 13379 N N . TRP C 1 284 ? 62.599 30.287 91.182 1.00 7.66 302 TRP C N 1
ATOM 13380 C CA . TRP C 1 284 ? 63.656 31.252 90.899 1.00 8.55 302 TRP C CA 1
ATOM 13381 C C . TRP C 1 284 ? 63.734 31.487 89.401 1.00 10.50 302 TRP C C 1
ATOM 13382 O O . TRP C 1 284 ? 64.126 30.583 88.644 1.00 9.52 302 TRP C O 1
ATOM 13403 N N . LEU C 1 285 ? 63.392 32.712 88.982 1.00 8.24 303 LEU C N 1
ATOM 13404 C CA . LEU C 1 285 ? 63.124 32.972 87.565 1.00 8.70 303 LEU C CA 1
ATOM 13405 C C . LEU C 1 285 ? 64.011 34.022 86.934 1.00 11.11 303 LEU C C 1
ATOM 13406 O O . LEU C 1 285 ? 63.853 34.341 85.751 1.00 11.56 303 LEU C O 1
ATOM 13422 N N . GLU C 1 286 ? 64.988 34.515 87.682 1.00 10.07 304 GLU C N 1
ATOM 13423 C CA . GLU C 1 286 ? 65.800 35.629 87.210 1.00 10.97 304 GLU C CA 1
ATOM 13424 C C . GLU C 1 286 ? 66.616 35.281 85.960 1.00 9.68 304 GLU C C 1
ATOM 13425 O O . GLU C 1 286 ? 66.650 36.063 84.991 1.00 11.57 304 GLU C O 1
ATOM 13437 N N . GLU C 1 287 ? 67.298 34.139 85.972 1.00 10.48 305 GLU C N 1
ATOM 13438 C CA . GLU C 1 287 ? 68.138 33.788 84.824 1.00 11.51 305 GLU C CA 1
ATOM 13439 C C . GLU C 1 287 ? 67.282 33.367 83.631 1.00 11.75 305 GLU C C 1
ATOM 13440 O O . GLU C 1 287 ? 67.614 33.672 82.492 1.00 10.99 305 GLU C O 1
ATOM 13452 N N . LEU C 1 288 ? 66.171 32.687 83.883 1.00 8.73 306 LEU C N 1
ATOM 13453 C CA . LEU C 1 288 ? 65.276 32.303 82.796 1.00 8.65 306 LEU C CA 1
ATOM 13454 C C . LEU C 1 288 ? 64.728 33.559 82.132 1.00 9.33 306 LEU C C 1
ATOM 13455 O O . LEU C 1 288 ? 64.641 33.651 80.902 1.00 9.05 306 LEU C O 1
ATOM 13471 N N . ALA C 1 289 ? 64.364 34.542 82.946 1.00 8.87 307 ALA C N 1
ATOM 13472 C CA . ALA C 1 289 ? 63.785 35.770 82.409 1.00 9.14 307 ALA C CA 1
ATOM 13473 C C . ALA C 1 289 ? 64.771 36.525 81.493 1.00 10.63 307 ALA C C 1
ATOM 13474 O O . ALA C 1 289 ? 64.377 37.045 80.451 1.00 11.60 307 ALA C O 1
ATOM 13481 N N . LYS C 1 290 ? 66.046 36.570 81.883 1.00 11.77 308 LYS C N 1
ATOM 13482 C CA . LYS C 1 290 ? 67.074 37.205 81.069 1.00 10.32 308 LYS C CA 1
ATOM 13483 C C . LYS C 1 290 ? 67.218 36.447 79.743 1.00 10.39 308 LYS C C 1
ATOM 13484 O O . LYS C 1 290 ? 67.305 37.072 78.683 1.00 11.89 308 LYS C O 1
ATOM 13503 N N . ASP C 1 291 ? 67.207 35.118 79.795 1.00 10.07 309 ASP C N 1
ATOM 13504 C CA . ASP C 1 291 ? 67.357 34.340 78.577 1.00 10.43 309 ASP C CA 1
ATOM 13505 C C . ASP C 1 291 ? 66.183 34.532 77.619 1.00 10.56 309 ASP C C 1
ATOM 13506 O O . ASP C 1 291 ? 66.382 34.694 76.413 1.00 10.68 309 ASP C O 1
ATOM 13515 N N . CYS C 1 292 ? 64.960 34.514 78.150 1.00 9.89 310 CYS C N 1
ATOM 13516 C CA . CYS C 1 292 ? 63.763 34.676 77.308 1.00 10.34 310 CYS C CA 1
ATOM 13517 C C . CYS C 1 292 ? 63.676 36.068 76.690 1.00 10.45 310 CYS C C 1
ATOM 13518 O O . CYS C 1 292 ? 63.260 36.201 75.539 1.00 10.80 310 CYS C O 1
ATOM 13526 N N . ALA C 1 293 ? 64.078 37.104 77.433 1.00 11.41 311 ALA C N 1
ATOM 13527 C CA . ALA C 1 293 ? 64.140 38.449 76.861 1.00 11.30 311 ALA C CA 1
ATOM 13528 C C . ALA C 1 293 ? 65.134 38.500 75.698 1.00 11.58 311 ALA C C 1
ATOM 13529 O O . ALA C 1 293 ? 64.911 39.195 74.723 1.00 12.17 311 ALA C O 1
ATOM 13536 N N . GLN C 1 294 ? 66.235 37.771 75.821 1.00 11.52 312 GLN C N 1
ATOM 13537 C CA . GLN C 1 294 ? 67.261 37.804 74.797 1.00 13.65 312 GLN C CA 1
ATOM 13538 C C . GLN C 1 294 ? 66.833 37.075 73.534 1.00 13.03 312 GLN C C 1
ATOM 13539 O O . GLN C 1 294 ? 66.912 37.643 72.440 1.00 14.72 312 GLN C O 1
ATOM 13553 N N . ASP C 1 295 ? 66.363 35.832 73.664 1.00 12.06 313 ASP C N 1
ATOM 13554 C CA . ASP C 1 295 ? 66.063 35.071 72.446 1.00 13.11 313 ASP C CA 1
ATOM 13555 C C . ASP C 1 295 ? 64.596 35.191 72.038 1.00 15.16 313 ASP C C 1
ATOM 13556 O O . ASP C 1 295 ? 64.213 34.705 70.966 1.00 15.44 313 ASP C O 1
ATOM 13565 N N . GLY C 1 296 ? 63.805 35.901 72.843 1.00 12.25 314 GLY C N 1
ATOM 13566 C CA . GLY C 1 296 ? 62.407 36.186 72.532 1.00 13.58 314 GLY C CA 1
ATOM 13567 C C . GLY C 1 296 ? 61.420 35.054 72.758 1.00 12.38 314 GLY C C 1
ATOM 13568 O O . GLY C 1 296 ? 60.220 35.219 72.509 1.00 17.01 314 GLY C O 1
ATOM 13572 N N . ARG C 1 297 ? 61.908 33.916 73.243 1.00 11.12 315 ARG C N 1
ATOM 13573 C CA A ARG C 1 297 ? 61.095 32.721 73.435 0.64 10.82 315 ARG C CA 1
ATOM 13574 C CA B ARG C 1 297 ? 61.045 32.760 73.428 0.36 14.43 315 ARG C CA 1
ATOM 13575 C C . ARG C 1 297 ? 60.742 32.561 74.903 1.00 10.18 315 ARG C C 1
ATOM 13576 O O . ARG C 1 297 ? 61.628 32.264 75.709 1.00 11.86 315 ARG C O 1
ATOM 13617 N N . TYR C 1 298 ? 59.469 32.743 75.244 1.00 10.27 316 TYR C N 1
ATOM 13618 C CA . TYR C 1 298 ? 59.003 32.574 76.611 1.00 9.50 316 TYR C CA 1
ATOM 13619 C C . TYR C 1 298 ? 58.274 31.244 76.842 1.00 9.23 316 TYR C C 1
ATOM 13620 O O . TYR C 1 298 ? 57.813 30.985 77.956 1.00 11.04 316 TYR C O 1
ATOM 13638 N N . GLU C 1 299 ? 58.201 30.402 75.805 1.00 9.52 317 GLU C N 1
ATOM 13639 C CA . GLU C 1 299 ? 57.655 29.057 75.910 1.00 9.38 317 GLU C CA 1
ATOM 13640 C C . GLU C 1 299 ? 58.808 28.056 75.919 1.00 10.04 317 GLU C C 1
ATOM 13641 O O . GLU C 1 299 ? 59.753 28.183 75.140 1.00 13.24 317 GLU C O 1
ATOM 13653 N N . PHE C 1 300 ? 58.717 27.036 76.770 1.00 9.99 318 PHE C N 1
ATOM 13654 C CA . PHE C 1 300 ? 59.808 26.091 76.918 1.00 10.75 318 PHE C CA 1
ATOM 13655 C C . PHE C 1 300 ? 59.278 24.736 77.364 1.00 9.79 318 PHE C C 1
ATOM 13656 O O . PHE C 1 300 ? 58.120 24.615 77.766 1.00 11.53 318 PHE C O 1
ATOM 13673 N N . PHE C 1 301 ? 60.104 23.701 77.259 1.00 8.95 319 PHE C N 1
ATOM 13674 C CA . PHE C 1 301 ? 59.810 22.444 77.909 1.00 8.79 319 PHE C CA 1
ATOM 13675 C C . PHE C 1 301 ? 60.144 22.557 79.383 1.00 9.93 319 PHE C C 1
ATOM 13676 O O . PHE C 1 301 ? 61.202 23.055 79.754 1.00 9.85 319 PHE C O 1
ATOM 13693 N N . LEU C 1 302 ? 59.250 22.075 80.232 1.00 8.24 320 LEU C N 1
ATOM 13694 C CA . LEU C 1 302 ? 59.424 22.192 81.675 1.00 7.62 320 LEU C CA 1
ATOM 13695 C C . LEU C 1 302 ? 59.376 20.816 82.323 1.00 10.23 320 LEU C C 1
ATOM 13696 O O . LEU C 1 302 ? 58.427 20.086 82.129 1.00 8.97 320 LEU C O 1
ATOM 13712 N N . ALA C 1 303 ? 60.438 20.449 83.041 1.00 8.38 321 ALA C N 1
ATOM 13713 C CA . ALA C 1 303 ? 60.433 19.242 83.854 1.00 7.74 321 ALA C CA 1
ATOM 13714 C C . ALA C 1 303 ? 60.304 19.659 85.307 1.00 7.21 321 ALA C C 1
ATOM 13715 O O . ALA C 1 303 ? 61.301 19.993 85.959 1.00 8.14 321 ALA C O 1
ATOM 13722 N N . ALA C 1 304 ? 59.070 19.660 85.818 1.00 7.01 322 ALA C N 1
ATOM 13723 C CA . ALA C 1 304 ? 58.790 20.129 87.173 1.00 7.37 322 ALA C CA 1
ATOM 13724 C C . ALA C 1 304 ? 58.044 19.062 87.963 1.00 8.04 322 ALA C C 1
ATOM 13725 O O . ALA C 1 304 ? 57.147 19.354 88.744 1.00 8.22 322 ALA C O 1
ATOM 13732 N N . GLN C 1 305 ? 58.474 17.812 87.817 1.00 7.44 323 GLN C N 1
ATOM 13733 C CA . GLN C 1 305 ? 57.833 16.724 88.542 1.00 7.48 323 GLN C CA 1
ATOM 13734 C C . GLN C 1 305 ? 58.061 16.858 90.051 1.00 7.32 323 GLN C C 1
ATOM 13735 O O . GLN C 1 305 ? 59.115 17.327 90.497 1.00 7.88 323 GLN C O 1
ATOM 13749 N N . PRO C 1 306 ? 57.055 16.470 90.860 1.00 8.40 324 PRO C N 1
ATOM 13750 C CA . PRO C 1 306 ? 57.244 16.446 92.302 1.00 9.13 324 PRO C CA 1
ATOM 13751 C C . PRO C 1 306 ? 58.000 15.201 92.725 1.00 10.41 324 PRO C C 1
ATOM 13752 O O . PRO C 1 306 ? 58.142 14.292 91.927 1.00 10.21 324 PRO C O 1
ATOM 13763 N N . LEU C 1 307 ? 58.481 15.151 93.958 1.00 8.66 325 LEU C N 1
ATOM 13764 C CA . LEU C 1 307 ? 58.925 13.887 94.520 1.00 8.36 325 LEU C CA 1
ATOM 13765 C C . LEU C 1 307 ? 57.724 12.974 94.731 1.00 8.43 325 LEU C C 1
ATOM 13766 O O . LEU C 1 307 ? 56.592 13.424 94.921 1.00 10.22 325 LEU C O 1
ATOM 13782 N N . TYR C 1 308 ? 57.977 11.678 94.728 1.00 8.06 326 TYR C N 1
ATOM 13783 C CA . TYR C 1 308 ? 56.932 10.699 94.925 1.00 8.24 326 TYR C CA 1
ATOM 13784 C C . TYR C 1 308 ? 56.774 10.486 96.426 1.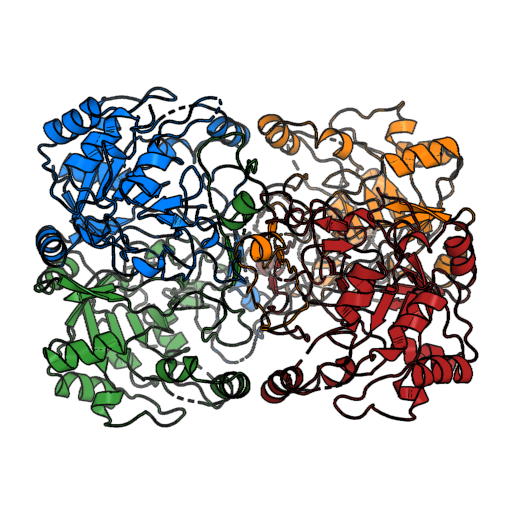00 10.06 326 TYR C C 1
ATOM 13785 O O . TYR C 1 308 ? 57.464 9.661 97.011 1.00 9.63 326 TYR C O 1
ATOM 13803 N N . ILE C 1 309 ? 55.892 11.267 97.050 1.00 9.13 327 ILE C N 1
ATOM 13804 C CA . ILE C 1 309 ? 55.704 11.187 98.504 1.00 8.43 327 ILE C CA 1
ATOM 13805 C C . ILE C 1 309 ? 54.237 10.888 98.818 1.00 8.50 327 ILE C C 1
ATOM 13806 O O . ILE C 1 309 ? 53.403 11.802 98.860 1.00 8.28 327 ILE C O 1
ATOM 13822 N N . PRO C 1 310 ? 53.901 9.605 99.026 1.00 8.86 328 PRO C N 1
ATOM 13823 C CA . PRO C 1 310 ? 52.484 9.286 99.228 1.00 8.98 328 PRO C CA 1
ATOM 13824 C C . PRO C 1 310 ? 51.925 9.935 100.498 1.00 9.05 328 PRO C C 1
ATOM 13825 O O . PRO C 1 310 ? 52.536 9.930 101.570 1.00 10.37 328 PRO C O 1
ATOM 13836 N N . GLY C 1 311 ? 50.747 10.521 100.345 1.00 8.92 329 GLY C N 1
ATOM 13837 C CA . GLY C 1 311 ? 50.074 11.158 101.460 1.00 10.35 329 GLY C CA 1
ATOM 13838 C C . GLY C 1 311 ? 50.562 12.574 101.740 1.00 8.95 329 GLY C C 1
ATOM 13839 O O . GLY C 1 311 ? 50.082 13.203 102.687 1.00 10.44 329 GLY C O 1
ATOM 13843 N N . ALA C 1 312 ? 51.537 13.067 100.988 1.00 8.50 330 ALA C N 1
ATOM 13844 C CA . ALA C 1 312 ? 52.032 14.424 101.219 1.00 8.33 330 ALA C CA 1
ATOM 13845 C C . ALA C 1 312 ? 51.151 15.459 100.543 1.00 8.07 330 ALA C C 1
ATOM 13846 O O . ALA C 1 312 ? 50.488 15.177 99.542 1.00 8.23 330 ALA C O 1
ATOM 13853 N N . VAL C 1 313 ? 51.149 16.667 101.099 1.00 8.10 331 VAL C N 1
ATOM 13854 C CA . VAL C 1 313 ? 50.299 17.731 100.581 1.00 7.95 331 VAL C CA 1
ATOM 13855 C C . VAL C 1 313 ? 51.076 18.756 99.745 1.00 8.87 331 VAL C C 1
ATOM 13856 O O . VAL C 1 313 ? 50.576 19.837 99.404 1.00 8.65 331 VAL C O 1
ATOM 13869 N N . GLY C 1 314 ? 52.284 18.378 99.358 1.00 10.73 332 GLY C N 1
ATOM 13870 C CA . GLY C 1 314 ? 53.095 19.151 98.437 1.00 10.42 332 GLY C CA 1
ATOM 13871 C C . GLY C 1 314 ? 54.449 18.492 98.340 1.00 10.00 332 GLY C C 1
ATOM 13872 O O . GLY C 1 314 ? 54.671 17.424 98.905 1.00 9.83 332 GLY C O 1
ATOM 13876 N N . SER C 1 315 ? 55.372 19.133 97.641 1.00 8.18 333 SER C N 1
ATOM 13877 C CA . SER C 1 315 ? 56.703 18.581 97.444 1.00 8.40 333 SER C CA 1
ATOM 13878 C C . SER C 1 315 ? 57.720 19.656 97.091 1.00 7.18 333 SER C C 1
ATOM 13879 O O . SER C 1 315 ? 57.407 20.586 96.354 1.00 8.66 333 SER C O 1
ATOM 13887 N N . PRO C 1 316 ? 58.956 19.496 97.559 1.00 7.33 334 PRO C N 1
ATOM 13888 C CA . PRO C 1 316 ? 60.077 20.193 96.938 1.00 7.33 334 PRO C CA 1
ATOM 13889 C C . PRO C 1 316 ? 60.351 19.689 95.531 1.00 7.29 334 PRO C C 1
ATOM 13890 O O . PRO C 1 316 ? 59.925 18.606 95.146 1.00 9.60 334 PRO C O 1
ATOM 13901 N N . LEU C 1 317 ? 61.028 20.505 94.750 1.00 8.54 335 LEU C N 1
ATOM 13902 C CA . LEU C 1 317 ? 61.444 20.064 93.441 1.00 10.73 335 LEU C CA 1
ATOM 13903 C C . LEU C 1 317 ? 62.552 20.927 92.918 1.00 9.58 335 LEU C C 1
ATOM 13904 O O . LEU C 1 317 ? 62.927 21.943 93.507 1.00 9.79 335 LEU C O 1
ATOM 13920 N N . ASN C 1 318 ? 63.073 20.497 91.780 1.00 9.09 336 ASN C N 1
ATOM 13921 C CA . ASN C 1 318 ? 64.021 21.294 91.032 1.00 8.18 336 ASN C CA 1
ATOM 13922 C C . ASN C 1 318 ? 63.502 21.435 89.608 1.00 7.30 336 ASN C C 1
ATOM 13923 O O . ASN C 1 318 ? 63.815 20.602 88.771 1.00 9.69 336 ASN C O 1
ATOM 13934 N N . PRO C 1 319 ? 62.655 22.453 89.343 1.00 7.00 337 PRO C N 1
ATOM 13935 C CA . PRO C 1 319 ? 62.086 22.582 88.003 1.00 6.92 337 PRO C CA 1
ATOM 13936 C C . PRO C 1 319 ? 63.175 22.944 86.993 1.00 7.17 337 PRO C C 1
ATOM 13937 O O . PRO C 1 319 ? 63.944 23.866 87.251 1.00 8.23 337 PRO C O 1
ATOM 13948 N N . ILE C 1 320 ? 63.238 22.237 85.871 1.00 7.96 338 ILE C N 1
ATOM 13949 C CA . ILE C 1 320 ? 64.193 22.570 84.815 1.00 7.60 338 ILE C CA 1
ATOM 13950 C C . ILE C 1 320 ? 63.445 23.053 83.578 1.00 7.64 338 ILE C C 1
ATOM 13951 O O . ILE C 1 320 ? 62.605 22.332 83.026 1.00 9.28 338 ILE C O 1
ATOM 13967 N N . ALA C 1 321 ? 63.761 24.265 83.154 1.00 8.15 339 ALA C N 1
ATOM 13968 C CA . ALA C 1 321 ? 63.286 24.788 81.880 1.00 8.19 339 ALA C CA 1
ATOM 13969 C C . ALA C 1 321 ? 64.306 24.410 80.821 1.00 9.59 339 ALA C C 1
ATOM 13970 O O . ALA C 1 321 ? 65.506 24.596 81.012 1.00 10.59 339 ALA C O 1
ATOM 13977 N N . VAL C 1 322 ? 63.816 23.895 79.700 1.00 8.55 340 VAL C N 1
ATOM 13978 C CA . VAL C 1 322 ? 64.681 23.429 78.620 1.00 9.07 340 VAL C CA 1
ATOM 13979 C C . VAL C 1 322 ? 64.255 24.090 77.323 1.00 10.42 340 VAL C C 1
ATOM 13980 O O . VAL C 1 322 ? 63.077 24.087 76.970 1.00 9.55 340 VAL C O 1
ATOM 13993 N N . LYS C 1 323 ? 65.213 24.671 76.614 1.00 11.12 341 LYS C N 1
ATOM 13994 C CA . LYS C 1 323 ? 64.927 25.341 75.350 1.00 11.43 341 LYS C CA 1
ATOM 13995 C C . LYS C 1 323 ? 65.781 24.777 74.235 1.00 10.83 341 LYS C C 1
ATOM 13996 O O . LYS C 1 323 ? 66.434 23.737 74.423 1.00 11.40 341 LYS C O 1
ATOM 14016 N N . LYS D 1 16 ? 96.436 30.095 131.596 1.00 44.70 34 LYS D N 1
ATOM 14017 C CA . LYS D 1 16 ? 97.163 28.876 131.926 1.00 50.51 34 LYS D CA 1
ATOM 14018 C C . LYS D 1 16 ? 96.479 28.128 133.067 1.00 46.34 34 LYS D C 1
ATOM 14019 O O . LYS D 1 16 ? 96.554 26.904 133.133 1.00 44.96 34 LYS D O 1
ATOM 14022 N N . LEU D 1 17 ? 95.827 28.877 133.959 1.00 40.47 35 LEU D N 1
ATOM 14023 C CA . LEU D 1 17 ? 94.997 28.311 135.031 1.00 30.41 35 LEU D CA 1
ATOM 14024 C C . LEU D 1 17 ? 94.154 27.151 134.520 1.00 23.16 35 LEU D C 1
ATOM 14025 O O . LEU D 1 17 ? 93.419 27.310 133.546 1.00 22.92 35 LEU D O 1
ATOM 14041 N N . ASN D 1 18 ? 94.239 25.992 135.169 1.00 20.42 36 ASN D N 1
ATOM 14042 C CA . ASN D 1 18 ? 93.636 24.797 134.597 1.00 15.23 36 ASN D CA 1
ATOM 14043 C C . ASN D 1 18 ? 93.567 23.635 135.579 1.00 17.63 36 ASN D C 1
ATOM 14044 O O . ASN D 1 18 ? 94.273 23.611 136.586 1.00 21.66 36 ASN D O 1
ATOM 14055 N N . ASN D 1 19 ? 92.719 22.664 135.255 1.00 14.39 37 ASN D N 1
ATOM 14056 C CA . ASN D 1 19 ? 92.520 21.488 136.083 1.00 12.51 37 ASN D CA 1
ATOM 14057 C C . ASN D 1 19 ? 92.974 20.197 135.409 1.00 12.66 37 ASN D C 1
ATOM 14058 O O . ASN D 1 19 ? 92.583 19.110 135.830 1.00 13.60 37 ASN D O 1
ATOM 14069 N N . TRP D 1 20 ? 93.761 20.305 134.345 1.00 13.13 38 TRP D N 1
ATOM 14070 C CA . TRP D 1 20 ? 94.240 19.109 133.666 1.00 16.10 38 TRP D CA 1
ATOM 14071 C C . TRP D 1 20 ? 95.030 18.272 134.653 1.00 19.77 38 TRP D C 1
ATOM 14072 O O . TRP D 1 20 ? 95.966 18.770 135.285 1.00 20.06 38 TRP D O 1
ATOM 14093 N N . GLY D 1 21 ? 94.642 17.012 134.792 1.00 19.11 39 GLY D N 1
ATOM 14094 C CA . GLY D 1 21 ? 95.337 16.102 135.686 1.00 16.88 39 GLY D CA 1
ATOM 14095 C C . GLY D 1 21 ? 94.816 16.094 137.114 1.00 17.61 39 GLY D C 1
ATOM 14096 O O . GLY D 1 21 ? 95.136 15.174 137.863 1.00 16.80 39 GLY D O 1
ATOM 14100 N N . LYS D 1 22 ? 94.039 17.100 137.513 1.00 15.29 40 LYS D N 1
ATOM 14101 C CA . LYS D 1 22 ? 93.515 17.153 138.876 1.00 13.91 40 LYS D CA 1
ATOM 14102 C C . LYS D 1 22 ? 92.779 15.874 139.285 1.00 15.41 40 LYS D C 1
ATOM 14103 O O . LYS D 1 22 ? 92.917 15.409 140.424 1.00 16.70 40 LYS D O 1
ATOM 14122 N N . TRP D 1 23 ? 91.996 15.316 138.363 1.00 12.67 41 TRP D N 1
ATOM 14123 C CA . TRP D 1 23 ? 91.250 14.098 138.607 1.00 13.15 41 TRP D CA 1
ATOM 14124 C C . TRP D 1 23 ? 91.797 12.921 137.788 1.00 13.28 41 TRP D C 1
ATOM 14125 O O . TRP D 1 23 ? 91.091 11.941 137.519 1.00 14.45 41 TRP D O 1
ATOM 14146 N N . GLY D 1 24 ? 93.066 13.022 137.392 1.00 14.29 42 GLY D N 1
ATOM 14147 C CA . GLY D 1 24 ? 93.734 11.957 136.664 1.00 14.76 42 GLY D CA 1
ATOM 14148 C C . GLY D 1 24 ? 93.749 12.165 135.160 1.00 13.39 42 GLY D C 1
ATOM 14149 O O . GLY D 1 24 ? 92.929 12.912 134.621 1.00 16.12 42 GLY D O 1
ATOM 14153 N N . ASP D 1 25 ? 94.672 11.476 134.491 1.00 18.13 43 ASP D N 1
ATOM 14154 C CA . ASP D 1 25 ? 94.838 11.597 133.045 1.00 22.46 43 ASP D CA 1
ATOM 14155 C C . ASP D 1 25 ? 93.707 10.970 132.250 1.00 21.27 43 ASP D C 1
ATOM 14156 O O . ASP D 1 25 ? 93.481 11.338 131.102 1.00 23.27 43 ASP D O 1
ATOM 14165 N N . ASP D 1 26 ? 93.013 10.008 132.836 1.00 20.35 44 ASP D N 1
ATOM 14166 C CA . ASP D 1 26 ? 91.952 9.341 132.112 1.00 16.52 44 ASP D CA 1
ATOM 14167 C C . ASP D 1 26 ? 90.610 10.037 132.344 1.00 19.36 44 ASP D C 1
ATOM 14168 O O . ASP D 1 26 ? 89.595 9.619 131.795 1.00 16.09 44 ASP D O 1
ATOM 14177 N N . ASP D 1 27 ? 90.592 11.097 133.149 1.00 12.48 45 ASP D N 1
ATOM 14178 C CA . ASP D 1 27 ? 89.314 11.714 133.502 1.00 12.27 45 ASP D CA 1
ATOM 14179 C C . ASP D 1 27 ? 88.641 12.387 132.314 1.00 13.17 45 ASP D C 1
ATOM 14180 O O . ASP D 1 27 ? 89.275 13.120 131.548 1.00 11.86 45 ASP D O 1
ATOM 14189 N N . GLN D 1 28 ? 87.336 12.164 132.200 1.00 11.18 46 GLN D N 1
ATOM 14190 C CA . GLN D 1 28 ? 86.505 12.821 131.190 1.00 10.93 46 GLN D CA 1
ATOM 14191 C C . GLN D 1 28 ? 85.368 13.645 131.790 1.00 10.50 46 GLN D C 1
ATOM 14192 O O . GLN D 1 28 ? 84.506 14.127 131.061 1.00 11.43 46 GLN D O 1
ATOM 14206 N N . ARG D 1 29 ? 85.348 13.798 133.108 1.00 10.17 47 ARG D N 1
ATOM 14207 C CA . ARG D 1 29 ? 84.224 14.454 133.782 1.00 9.69 47 ARG D CA 1
ATOM 14208 C C . ARG D 1 29 ? 84.509 15.865 134.284 1.00 9.63 47 ARG D C 1
ATOM 14209 O O . ARG D 1 29 ? 83.579 16.642 134.470 1.00 9.57 47 ARG D O 1
ATOM 14230 N N . GLY D 1 30 ? 85.770 16.211 134.508 1.00 9.98 48 GLY D N 1
ATOM 14231 C CA . GLY D 1 30 ? 86.116 17.566 134.892 1.00 10.30 48 GLY D CA 1
ATOM 14232 C C . GLY D 1 30 ? 85.479 17.959 136.212 1.00 9.74 48 GLY D C 1
ATOM 14233 O O . GLY D 1 30 ? 85.439 17.169 137.145 1.00 9.85 48 GLY D O 1
ATOM 14237 N N . ALA D 1 31 ? 84.959 19.181 136.279 1.00 9.79 49 ALA D N 1
ATOM 14238 C CA . ALA D 1 31 ? 84.498 19.745 137.547 1.00 9.46 49 ALA D CA 1
ATOM 14239 C C . ALA D 1 31 ? 83.243 19.058 138.071 1.00 11.25 49 ALA D C 1
ATOM 14240 O O . ALA D 1 31 ? 82.818 19.300 139.188 1.00 9.49 49 ALA D O 1
ATOM 14247 N N . ALA D 1 32 ? 82.656 18.180 137.272 1.00 9.33 50 ALA D N 1
ATOM 14248 C CA . ALA D 1 32 ? 81.563 17.351 137.776 1.00 8.64 50 ALA D CA 1
ATOM 14249 C C . ALA D 1 32 ? 82.071 16.490 138.925 1.00 10.26 50 ALA D C 1
ATOM 14250 O O . ALA D 1 32 ? 81.310 16.046 139.787 1.00 10.08 50 ALA D O 1
ATOM 14257 N N . ASN D 1 33 ? 83.372 16.258 138.953 1.00 10.64 51 ASN D N 1
ATOM 14258 C CA . ASN D 1 33 ? 83.925 15.458 140.031 1.00 9.97 51 ASN D CA 1
ATOM 14259 C C . ASN D 1 33 ? 83.874 16.163 141.392 1.00 10.67 51 ASN D C 1
ATOM 14260 O O . ASN D 1 33 ? 84.081 15.512 142.416 1.00 10.93 51 ASN D O 1
ATOM 14271 N N . TYR D 1 34 ? 83.580 17.468 141.417 1.00 9.45 52 TYR D N 1
ATOM 14272 C CA . TYR D 1 34 ? 83.381 18.184 142.681 1.00 9.25 52 TYR D CA 1
ATOM 14273 C C . TYR D 1 34 ? 82.050 17.774 143.348 1.00 10.29 52 TYR D C 1
ATOM 14274 O O . TYR D 1 34 ? 81.849 17.994 144.552 1.00 11.56 52 TYR D O 1
ATOM 14292 N N . ILE D 1 35 ? 81.123 17.210 142.574 1.00 8.73 53 ILE D N 1
ATOM 14293 C CA . ILE D 1 35 ? 79.872 16.770 143.150 1.00 9.49 53 ILE D CA 1
ATOM 14294 C C . ILE D 1 35 ? 80.051 15.327 143.622 1.00 12.38 53 ILE D C 1
ATOM 14295 O O . ILE D 1 35 ? 80.091 14.390 142.818 1.00 15.18 53 ILE D O 1
ATOM 14311 N N . THR D 1 36 ? 80.165 15.181 144.936 1.00 12.66 54 THR D N 1
ATOM 14312 C CA . THR D 1 36 ? 80.402 13.913 145.603 1.00 10.55 54 THR D CA 1
ATOM 14313 C C . THR D 1 36 ? 79.138 13.444 146.314 1.00 11.97 54 THR D C 1
ATOM 14314 O O . THR D 1 36 ? 78.227 14.233 146.561 1.00 11.81 54 THR D O 1
ATOM 14325 N N . PRO D 1 37 ? 79.086 12.155 146.672 1.00 11.25 55 PRO D N 1
ATOM 14326 C CA . PRO D 1 37 ? 77.925 11.648 147.398 1.00 9.22 55 PRO D CA 1
ATOM 14327 C C . PRO D 1 37 ? 77.628 12.471 148.661 1.00 10.28 55 PRO D C 1
ATOM 14328 O O . PRO D 1 37 ? 76.474 12.796 148.907 1.00 9.88 55 PRO D O 1
ATOM 14339 N N . GLU D 1 38 ? 78.645 12.834 149.437 1.00 11.06 56 GLU D N 1
ATOM 14340 C CA . GLU D 1 38 ? 78.405 13.590 150.666 1.00 11.89 56 GLU D CA 1
ATOM 14341 C C . GLU D 1 38 ? 77.805 14.961 150.374 1.00 12.12 56 GLU D C 1
ATOM 14342 O O . GLU D 1 38 ? 76.988 15.471 151.148 1.00 12.99 56 GLU D O 1
ATOM 14354 N N . ARG D 1 39 ? 78.228 15.576 149.266 1.00 10.29 57 ARG D N 1
ATOM 14355 C CA . ARG D 1 39 ? 77.700 16.875 148.883 1.00 9.32 57 ARG D CA 1
ATOM 14356 C C . ARG D 1 39 ? 76.248 16.773 148.404 1.00 9.73 57 ARG D C 1
ATOM 14357 O O . ARG D 1 39 ? 75.468 17.707 148.604 1.00 9.47 57 ARG D O 1
ATOM 14378 N N . ILE D 1 40 ? 75.869 15.638 147.814 1.00 8.70 58 ILE D N 1
ATOM 14379 C CA . ILE D 1 40 ? 74.477 15.398 147.419 1.00 8.53 58 ILE D CA 1
ATOM 14380 C C . ILE D 1 40 ? 73.609 15.233 148.671 1.00 9.26 58 ILE D C 1
ATOM 14381 O O . ILE D 1 40 ? 72.498 15.767 148.754 1.00 10.39 58 ILE D O 1
ATOM 14397 N N . VAL D 1 41 ? 74.127 14.508 149.650 1.00 10.22 59 VAL D N 1
ATOM 14398 C CA . VAL D 1 41 ? 73.413 14.317 150.912 1.00 9.31 59 VAL D CA 1
ATOM 14399 C C . VAL D 1 41 ? 73.186 15.684 151.575 1.00 10.91 59 VAL D C 1
ATOM 14400 O O . VAL D 1 41 ? 72.087 15.986 152.055 1.00 10.02 59 VAL D O 1
ATOM 14413 N N . ALA D 1 42 ? 74.209 16.524 151.589 1.00 10.71 60 ALA D N 1
ATOM 14414 C CA . ALA D 1 42 ? 74.058 17.869 152.156 1.00 9.58 60 ALA D CA 1
ATOM 14415 C C . ALA D 1 42 ? 72.997 18.662 151.407 1.00 10.73 60 ALA D C 1
ATOM 14416 O O . ALA D 1 42 ? 72.175 19.354 152.013 1.00 10.85 60 ALA D O 1
ATOM 14423 N N . ALA D 1 43 ? 73.007 18.577 150.083 1.00 9.87 61 ALA D N 1
ATOM 14424 C CA . ALA D 1 43 ? 72.035 19.317 149.289 1.00 8.84 61 ALA D CA 1
ATOM 14425 C C . ALA D 1 43 ? 70.620 18.858 149.607 1.00 10.29 61 ALA D C 1
ATOM 14426 O O . ALA D 1 43 ? 69.700 19.664 149.681 1.00 10.02 61 ALA D O 1
ATOM 14433 N N . ALA D 1 44 ? 70.445 17.553 149.797 1.00 10.18 62 ALA D N 1
ATOM 14434 C CA . ALA D 1 44 ? 69.121 17.009 150.068 1.00 10.10 62 ALA D CA 1
ATOM 14435 C C . ALA D 1 44 ? 68.531 17.566 151.361 1.00 11.56 62 ALA D C 1
ATOM 14436 O O . ALA D 1 44 ? 67.309 17.651 151.491 1.00 10.74 62 ALA D O 1
ATOM 14443 N N . ARG D 1 45 ? 69.368 17.953 152.326 1.00 12.11 63 ARG D N 1
ATOM 14444 C CA . ARG D 1 45 ? 68.851 18.511 153.561 1.00 10.06 63 ARG D CA 1
ATOM 14445 C C . ARG D 1 45 ? 68.211 19.887 153.370 1.00 10.12 63 ARG D C 1
ATOM 14446 O O . ARG D 1 45 ? 67.502 20.374 154.262 1.00 14.06 63 ARG D O 1
ATOM 14467 N N . LEU D 1 46 ? 68.444 20.512 152.216 1.00 12.84 64 LEU D N 1
ATOM 14468 C CA . LEU D 1 46 ? 67.823 21.798 151.895 1.00 10.97 64 LEU D CA 1
ATOM 14469 C C . LEU D 1 46 ? 66.360 21.652 151.470 1.00 16.07 64 LEU D C 1
ATOM 14470 O O . LEU D 1 46 ? 65.641 22.653 151.318 1.00 14.56 64 LEU D O 1
ATOM 14486 N N . ILE D 1 47 ? 65.928 20.421 151.256 1.00 9.99 65 ILE D N 1
ATOM 14487 C CA . ILE D 1 47 ? 64.545 20.149 150.900 1.00 10.35 65 ILE D CA 1
ATOM 14488 C C . ILE D 1 47 ? 63.720 20.129 152.187 1.00 13.65 65 ILE D C 1
ATOM 14489 O O . ILE D 1 47 ? 63.640 19.116 152.881 1.00 13.05 65 ILE D O 1
ATOM 14505 N N . GLN D 1 48 ? 63.120 21.275 152.493 1.00 11.87 66 GLN D N 1
ATOM 14506 C CA A GLN D 1 48 ? 62.420 21.530 153.754 0.47 11.58 66 GLN D CA 1
ATOM 14507 C CA B GLN D 1 48 ? 62.377 21.388 153.749 0.53 11.90 66 GLN D CA 1
ATOM 14508 C C . GLN D 1 48 ? 60.927 21.824 153.540 1.00 11.28 66 GLN D C 1
ATOM 14509 O O . GLN D 1 48 ? 60.068 21.483 154.377 1.00 14.57 66 GLN D O 1
ATOM 14536 N N . THR D 1 49 ? 60.629 22.527 152.449 1.00 11.03 67 THR D N 1
ATOM 14537 C CA . THR D 1 49 ? 59.244 22.907 152.107 1.00 12.48 67 THR D CA 1
ATOM 14538 C C . THR D 1 49 ? 58.605 21.976 151.081 1.00 11.68 67 THR D C 1
ATOM 14539 O O . THR D 1 49 ? 57.396 21.765 151.090 1.00 14.97 67 THR D O 1
ATOM 14550 N N . GLY D 1 50 ? 59.415 21.419 150.191 1.00 10.34 68 GLY D N 1
ATOM 14551 C CA . GLY D 1 50 ? 58.913 20.568 149.138 1.00 10.90 68 GLY D CA 1
ATOM 14552 C C . GLY D 1 50 ? 58.390 21.341 147.945 1.00 11.88 68 GLY D C 1
ATOM 14553 O O . GLY D 1 50 ? 57.761 20.755 147.056 1.00 16.03 68 GLY D O 1
ATOM 14557 N N . LYS D 1 51 ? 58.658 22.642 147.898 1.00 10.39 69 LYS D N 1
ATOM 14558 C CA . LYS D 1 51 ? 58.297 23.465 146.747 1.00 13.04 69 LYS D CA 1
ATOM 14559 C C . LYS D 1 51 ? 59.266 23.159 145.628 1.00 11.44 69 LYS D C 1
ATOM 14560 O O . LYS D 1 51 ? 60.451 22.985 145.886 1.00 13.77 69 LYS D O 1
ATOM 14579 N N . THR D 1 52 ? 58.761 23.110 144.401 1.00 9.06 70 THR D N 1
ATOM 14580 C CA . THR D 1 52 ? 59.606 22.893 143.232 1.00 9.69 70 THR D CA 1
ATOM 14581 C C . THR D 1 52 ? 59.343 23.935 142.152 1.00 10.50 70 THR D C 1
ATOM 14582 O O . THR D 1 52 ? 58.237 24.498 142.023 1.00 11.48 70 THR D O 1
ATOM 14593 N N . PHE D 1 53 ? 60.411 24.195 141.403 1.00 9.32 71 PHE D N 1
ATOM 14594 C CA . PHE D 1 53 ? 60.419 25.155 140.302 1.00 8.34 71 PHE D CA 1
ATOM 14595 C C . PHE D 1 53 ? 61.121 24.586 139.086 1.00 11.48 71 PHE D C 1
ATOM 14596 O O . PHE D 1 53 ? 62.267 24.158 139.187 1.00 9.91 71 PHE D O 1
ATOM 14613 N N . SER D 1 54 ? 60.449 24.602 137.939 1.00 8.62 72 SER D N 1
ATOM 14614 C CA . SER D 1 54 ? 61.106 24.271 136.682 1.00 8.07 72 SER D CA 1
ATOM 14615 C C . SER D 1 54 ? 61.898 25.469 136.183 1.00 9.93 72 SER D C 1
ATOM 14616 O O . SER D 1 54 ? 61.336 26.569 136.042 1.00 9.50 72 SER D O 1
ATOM 14624 N N . LEU D 1 55 ? 63.184 25.257 135.884 1.00 8.71 73 LEU D N 1
ATOM 14625 C CA . LEU D 1 55 ? 64.020 26.349 135.382 1.00 7.74 73 LEU D CA 1
ATOM 14626 C C . LEU D 1 55 ? 64.220 26.256 133.878 1.00 9.18 73 LEU D C 1
ATOM 14627 O O . LEU D 1 55 ? 65.224 26.710 133.331 1.00 9.34 73 LEU D O 1
ATOM 14643 N N . ALA D 1 56 ? 63.237 25.672 133.206 1.00 8.29 74 ALA D N 1
ATOM 14644 C CA . ALA D 1 56 ? 63.266 25.553 131.739 1.00 7.78 74 ALA D CA 1
ATOM 14645 C C . ALA D 1 56 ? 62.333 26.503 131.025 1.00 8.39 74 ALA D C 1
ATOM 14646 O O . ALA D 1 56 ? 61.258 26.819 131.521 1.00 9.15 74 ALA D O 1
ATOM 14653 N N . ILE D 1 57 ? 62.739 26.936 129.835 1.00 7.90 75 ILE D N 1
ATOM 14654 C CA . ILE D 1 57 ? 61.793 27.564 128.913 1.00 7.97 75 ILE D CA 1
ATOM 14655 C C . ILE D 1 57 ? 61.041 26.455 128.182 1.00 7.79 75 ILE D C 1
ATOM 14656 O O . ILE D 1 57 ? 61.496 25.305 128.121 1.00 8.64 75 ILE D O 1
ATOM 14672 N N . PRO D 1 58 ? 59.874 26.788 127.607 1.00 8.08 76 PRO D N 1
ATOM 14673 C CA . PRO D 1 58 ? 59.164 25.771 126.826 1.00 8.63 76 PRO D CA 1
ATOM 14674 C C . PRO D 1 58 ? 59.933 25.391 125.556 1.00 8.92 76 PRO D C 1
ATOM 14675 O O . PRO D 1 58 ? 60.503 26.253 124.869 1.00 9.73 76 PRO D O 1
ATOM 14686 N N . ILE D 1 59 ? 59.972 24.095 125.282 1.00 8.54 77 ILE D N 1
ATOM 14687 C CA . ILE D 1 59 ? 60.512 23.581 124.030 1.00 8.47 77 ILE D CA 1
ATOM 14688 C C . ILE D 1 59 ? 59.423 23.689 122.970 1.00 10.56 77 ILE D C 1
ATOM 14689 O O . ILE D 1 59 ? 58.455 22.914 122.953 1.00 10.95 77 ILE D O 1
ATOM 14705 N N . ASP D 1 60 ? 59.581 24.697 122.121 1.00 10.02 78 ASP D N 1
ATOM 14706 C CA . ASP D 1 60 ? 58.645 25.005 121.061 1.00 8.31 78 ASP D CA 1
ATOM 14707 C C . ASP D 1 60 ? 59.415 25.867 120.071 1.00 10.04 78 ASP D C 1
ATOM 14708 O O . ASP D 1 60 ? 60.631 26.032 120.227 1.00 12.12 78 ASP D O 1
ATOM 14717 N N . SER D 1 61 ? 58.746 26.393 119.050 1.00 10.37 79 SER D N 1
ATOM 14718 C CA . SER D 1 61 ? 59.450 27.127 118.007 1.00 10.21 79 SER D CA 1
ATOM 14719 C C . SER D 1 61 ? 59.556 28.631 118.271 1.00 10.53 79 SER D C 1
ATOM 14720 O O . SER D 1 61 ? 60.048 29.382 117.414 1.00 12.80 79 SER D O 1
ATOM 14728 N N . ASN D 1 62 ? 59.155 29.044 119.472 1.00 12.20 80 ASN D N 1
ATOM 14729 C CA A ASN D 1 62 ? 58.927 30.440 119.840 0.59 11.45 80 ASN D CA 1
ATOM 14730 C CA B ASN D 1 62 ? 58.989 30.467 119.763 0.41 11.44 80 ASN D CA 1
ATOM 14731 C C . ASN D 1 62 ? 60.017 31.032 120.741 1.00 11.79 80 ASN D C 1
ATOM 14732 O O . ASN D 1 62 ? 59.948 32.206 121.122 1.00 13.21 80 ASN D O 1
ATOM 14753 N N . GLY D 1 63 ? 60.980 30.216 121.128 1.00 12.00 81 GLY D N 1
ATOM 14754 C CA . GLY D 1 63 ? 61.981 30.642 122.094 1.00 13.59 81 GLY D CA 1
ATOM 14755 C C . GLY D 1 63 ? 63.232 31.202 121.467 1.00 11.05 81 GLY D C 1
ATOM 14756 O O . GLY D 1 63 ? 63.426 31.109 120.248 1.00 12.10 81 GLY D O 1
ATOM 14760 N N . PRO D 1 64 ? 64.105 31.767 122.308 1.00 11.78 82 PRO D N 1
ATOM 14761 C CA . PRO D 1 64 ? 65.382 32.269 121.814 1.00 10.36 82 PRO D CA 1
ATOM 14762 C C . PRO D 1 64 ? 66.288 31.096 121.486 1.00 13.37 82 PRO D C 1
ATOM 14763 O O . PRO D 1 64 ? 66.301 30.090 122.207 1.00 15.52 82 PRO D O 1
ATOM 14774 N N . VAL D 1 65 ? 67.001 31.224 120.388 1.00 11.84 83 VAL D N 1
ATOM 14775 C CA . VAL D 1 65 ? 67.975 30.238 119.961 1.00 12.12 83 VAL D CA 1
ATOM 14776 C C . VAL D 1 65 ? 68.964 31.012 119.102 1.00 10.84 83 VAL D C 1
ATOM 14777 O O . VAL D 1 65 ? 68.553 31.832 118.266 1.00 15.21 83 VAL D O 1
ATOM 14790 N N . PHE D 1 66 ? 70.265 30.810 119.351 1.00 10.50 84 PHE D N 1
ATOM 14791 C CA . PHE D 1 66 ? 71.299 31.634 118.734 1.00 12.85 84 PHE D CA 1
ATOM 14792 C C . PHE D 1 66 ? 71.476 31.255 117.261 1.00 17.29 84 PHE D C 1
ATOM 14793 O O . PHE D 1 66 ? 71.842 30.121 116.964 1.00 16.70 84 PHE D O 1
ATOM 14810 N N . PRO D 1 67 ? 71.195 32.189 116.337 1.00 18.33 85 PRO D N 1
ATOM 14811 C CA . PRO D 1 67 ? 71.398 31.868 114.919 1.00 17.59 85 PRO D CA 1
ATOM 14812 C C . PRO D 1 67 ? 72.857 31.451 114.679 1.00 20.94 85 PRO D C 1
ATOM 14813 O O . PRO D 1 67 ? 73.762 32.034 115.274 1.00 21.74 85 PRO D O 1
ATOM 14824 N N . PRO D 1 68 ? 73.093 30.482 113.787 1.00 19.11 86 PRO D N 1
ATOM 14825 C CA . PRO D 1 68 ? 72.130 29.903 112.851 1.00 18.50 86 PRO D CA 1
ATOM 14826 C C . PRO D 1 68 ? 71.388 28.669 113.362 1.00 18.11 86 PRO D C 1
ATOM 14827 O O . PRO D 1 68 ? 70.783 27.996 112.549 1.00 20.08 86 PRO D O 1
ATOM 14838 N N . ARG D 1 69 ? 71.435 28.393 114.661 1.00 12.39 87 ARG D N 1
ATOM 14839 C CA . ARG D 1 69 ? 70.679 27.270 115.220 1.00 13.54 87 ARG D CA 1
ATOM 14840 C C . ARG D 1 69 ? 69.199 27.480 114.973 1.00 18.03 87 ARG D C 1
ATOM 14841 O O . ARG D 1 69 ? 68.701 28.605 115.060 1.00 18.91 87 ARG D O 1
ATOM 14862 N N . LEU D 1 70 ? 68.505 26.404 114.641 1.00 14.19 88 LEU D N 1
ATOM 14863 C CA . LEU D 1 70 ? 67.077 26.486 114.364 1.00 18.43 88 LEU D CA 1
ATOM 14864 C C . LEU D 1 70 ? 66.217 26.231 115.598 1.00 13.55 88 LEU D C 1
ATOM 14865 O O . LEU D 1 70 ? 66.624 25.519 116.522 1.00 12.58 88 LEU D O 1
ATOM 14881 N N . PRO D 1 71 ? 65.023 26.823 115.635 1.00 9.83 89 PRO D N 1
ATOM 14882 C CA . PRO D 1 71 ? 64.170 26.578 116.804 1.00 11.46 89 PRO D CA 1
ATOM 14883 C C . PRO D 1 71 ? 63.705 25.119 116.886 1.00 12.94 89 PRO D C 1
ATOM 14884 O O . PRO D 1 71 ? 63.444 24.524 115.838 1.00 14.81 89 PRO D O 1
ATOM 14895 N N . PRO D 1 72 ? 63.593 24.552 118.101 1.00 8.77 90 PRO D N 1
ATOM 14896 C CA . PRO D 1 72 ? 62.982 23.223 118.207 1.00 8.57 90 PRO D CA 1
ATOM 14897 C C . PRO D 1 72 ? 61.658 23.128 117.479 1.00 8.69 90 PRO D C 1
ATOM 14898 O O . PRO D 1 72 ? 60.927 24.105 117.434 1.00 11.87 90 PRO D O 1
ATOM 14909 N N . HIS D 1 73 ? 61.353 21.955 116.943 1.00 8.71 91 HIS D N 1
ATOM 14910 C CA . HIS D 1 73 ? 60.156 21.777 116.160 1.00 8.88 91 HIS D CA 1
ATOM 14911 C C . HIS D 1 73 ? 59.453 20.472 116.513 1.00 9.06 91 HIS D C 1
ATOM 14912 O O . HIS D 1 73 ? 59.991 19.380 116.296 1.00 11.22 91 HIS D O 1
ATOM 14926 N N . HIS D 1 74 ? 58.233 20.622 117.027 1.00 10.33 92 HIS D N 1
ATOM 14927 C CA . HIS D 1 74 ? 57.375 19.532 117.495 1.00 12.75 92 HIS D CA 1
ATOM 14928 C C . HIS D 1 74 ? 56.364 19.171 116.412 1.00 13.61 92 HIS D C 1
ATOM 14929 O O . HIS D 1 74 ? 55.742 20.058 115.833 1.00 13.86 92 HIS D O 1
ATOM 14943 N N . THR D 1 75 ? 56.227 17.883 116.096 1.00 9.51 93 THR D N 1
ATOM 14944 C CA . THR D 1 75 ? 55.164 17.435 115.192 1.00 9.33 93 THR D CA 1
ATOM 14945 C C . THR D 1 75 ? 54.504 16.190 115.760 1.00 9.87 93 THR D C 1
ATOM 14946 O O . THR D 1 75 ? 55.113 15.429 116.511 1.00 12.44 93 THR D O 1
ATOM 14974 N N . GLU D 1 77 ? 52.659 12.456 115.061 1.00 10.25 95 GLU D N 1
ATOM 14975 C CA . GLU D 1 77 ? 52.536 11.342 114.131 1.00 10.73 95 GLU D CA 1
ATOM 14976 C C . GLU D 1 77 ? 51.074 10.879 113.996 1.00 11.06 95 GLU D C 1
ATOM 14977 O O . GLU D 1 77 ? 50.624 10.465 112.924 1.00 11.50 95 GLU D O 1
ATOM 14989 N N . ILE D 1 78 ? 50.342 10.942 115.101 1.00 10.89 96 ILE D N 1
ATOM 14990 C CA . ILE D 1 78 ? 48.915 10.609 115.131 1.00 11.21 96 ILE D CA 1
ATOM 14991 C C . ILE D 1 78 ? 48.331 11.359 116.335 1.00 10.90 96 ILE D C 1
ATOM 14992 O O . ILE D 1 78 ? 49.027 11.577 117.330 1.00 10.53 96 ILE D O 1
ATOM 15008 N N . THR D 1 79 ? 47.086 11.817 116.203 1.00 11.09 97 THR D N 1
ATOM 15009 C CA A THR D 1 79 ? 46.451 12.708 117.171 0.54 10.89 97 THR D CA 1
ATOM 15010 C CA B THR D 1 79 ? 46.480 12.623 117.255 0.46 17.26 97 THR D CA 1
ATOM 15011 C C . THR D 1 79 ? 45.016 12.303 117.476 1.00 11.27 97 THR D C 1
ATOM 15012 O O . THR D 1 79 ? 44.446 11.468 116.799 1.00 11.70 97 THR D O 1
ATOM 15033 N N . GLY D 1 80 ? 44.418 12.969 118.464 1.00 11.16 98 GLY D N 1
ATOM 15034 C CA . GLY D 1 80 ? 43.022 12.735 118.766 1.00 11.57 98 GLY D CA 1
ATOM 15035 C C . GLY D 1 80 ? 42.142 13.112 117.595 1.00 11.93 98 GLY D C 1
ATOM 15036 O O . GLY D 1 80 ? 41.147 12.438 117.303 1.00 12.40 98 GLY D O 1
ATOM 15040 N N . ALA D 1 81 ? 42.515 14.198 116.929 1.00 11.74 99 ALA D N 1
ATOM 15041 C CA . ALA D 1 81 ? 41.751 14.682 115.787 1.00 14.47 99 ALA D CA 1
ATOM 15042 C C . ALA D 1 81 ? 41.600 13.605 114.708 1.00 12.48 99 ALA D C 1
ATOM 15043 O O . ALA D 1 81 ? 40.581 13.552 114.026 1.00 12.93 99 ALA D O 1
ATOM 15050 N N . ASP D 1 82 ? 42.600 12.744 114.555 1.00 12.37 100 ASP D N 1
ATOM 15051 C CA . ASP D 1 82 ? 42.515 11.663 113.570 1.00 14.48 100 ASP D CA 1
ATOM 15052 C C . ASP D 1 82 ? 41.345 10.717 113.837 1.00 13.60 100 ASP D C 1
ATOM 15053 O O . ASP D 1 82 ? 40.738 10.220 112.903 1.00 13.82 100 ASP D O 1
ATOM 15062 N N . TYR D 1 83 ? 41.018 10.472 115.104 1.00 13.23 101 TYR D N 1
ATOM 15063 C CA . TYR D 1 83 ? 39.936 9.577 115.448 1.00 13.76 101 TYR D CA 1
ATOM 15064 C C . TYR D 1 83 ? 38.589 10.281 115.351 1.00 14.05 101 TYR D C 1
ATOM 15065 O O . TYR D 1 83 ? 37.572 9.630 115.162 1.00 14.79 101 TYR D O 1
ATOM 15083 N N . VAL D 1 84 ? 38.587 11.607 115.464 1.00 13.73 102 VAL D N 1
ATOM 15084 C CA . VAL D 1 84 ? 37.380 12.387 115.178 1.00 14.05 102 VAL D CA 1
ATOM 15085 C C . VAL D 1 84 ? 37.052 12.271 113.695 1.00 15.14 102 VAL D C 1
ATOM 15086 O O . VAL D 1 84 ? 35.894 12.052 113.315 1.00 16.05 102 VAL D O 1
ATOM 15099 N N . ALA D 1 85 ? 38.086 12.398 112.859 1.00 17.79 103 ALA D N 1
ATOM 15100 C CA . ALA D 1 85 ? 37.914 12.337 111.407 1.00 14.59 103 ALA D CA 1
ATOM 15101 C C . ALA D 1 85 ? 37.598 10.924 110.943 1.00 15.12 103 ALA D C 1
ATOM 15102 O O . ALA D 1 85 ? 36.770 10.718 110.050 1.00 17.64 103 ALA D O 1
ATOM 15109 N N . ASP D 1 86 ? 38.231 9.949 111.586 1.00 16.40 104 ASP D N 1
ATOM 15110 C CA . ASP D 1 86 ? 38.125 8.560 111.179 1.00 20.91 104 ASP D CA 1
ATOM 15111 C C . ASP D 1 86 ? 38.135 7.654 112.401 1.00 22.29 104 ASP D C 1
ATOM 15112 O O . ASP D 1 86 ? 39.204 7.269 112.863 1.00 26.32 104 ASP D O 1
ATOM 15121 N N . PRO D 1 87 ? 36.952 7.341 112.939 1.00 27.09 105 PRO D N 1
ATOM 15122 C CA . PRO D 1 87 ? 36.862 6.484 114.123 1.00 40.28 105 PRO D CA 1
ATOM 15123 C C . PRO D 1 87 ? 37.646 5.181 113.984 1.00 49.16 105 PRO D C 1
ATOM 15124 O O . PRO D 1 87 ? 38.100 4.641 114.993 1.00 51.14 105 PRO D O 1
ATOM 15135 N N . GLY D 1 88 ? 37.823 4.702 112.755 1.00 47.49 106 GLY D N 1
ATOM 15136 C CA . GLY D 1 88 ? 38.495 3.438 112.526 1.00 46.27 106 GLY D CA 1
ATOM 15137 C C . GLY D 1 88 ? 40.011 3.507 112.455 1.00 47.68 106 GLY D C 1
ATOM 15138 O O . GLY D 1 88 ? 40.656 2.503 112.149 1.00 50.15 106 GLY D O 1
ATOM 15142 N N . ALA D 1 89 ? 40.591 4.672 112.735 1.00 46.01 107 ALA D N 1
ATOM 15143 C CA . ALA D 1 89 ? 42.048 4.834 112.661 1.00 47.14 107 ALA D CA 1
ATOM 15144 C C . ALA D 1 89 ? 42.775 3.702 113.390 1.00 48.34 107 ALA D C 1
ATOM 15145 O O . ALA D 1 89 ? 42.404 3.327 114.504 1.00 46.95 107 ALA D O 1
ATOM 15149 N N . SER D 1 90 ? 43.811 3.167 112.752 1.00 50.59 108 SER D N 1
ATOM 15150 C CA . SER D 1 90 ? 44.542 2.024 113.286 1.00 50.32 108 SER D CA 1
ATOM 15151 C C . SER D 1 90 ? 46.046 2.199 113.101 1.00 50.42 108 SER D C 1
ATOM 15152 O O . SER D 1 90 ? 46.681 1.390 112.421 1.00 54.41 108 SER D O 1
ATOM 15156 N N . PRO D 1 91 ? 46.622 3.247 113.715 1.00 45.85 109 PRO D N 1
ATOM 15157 C CA . PRO D 1 91 ? 48.060 3.491 113.557 1.00 46.92 109 PRO D CA 1
ATOM 15158 C C . PRO D 1 91 ? 48.885 2.233 113.770 1.00 49.18 109 PRO D C 1
ATOM 15159 O O . PRO D 1 91 ? 49.781 1.947 112.979 1.00 55.87 109 PRO D O 1
ATOM 15170 N N . PHE D 1 92 ? 48.569 1.495 114.830 1.00 43.20 110 PHE D N 1
ATOM 15171 C CA . PHE D 1 92 ? 49.286 0.274 115.160 1.00 44.86 110 PHE D CA 1
ATOM 15172 C C . PHE D 1 92 ? 48.417 -0.951 114.888 1.00 47.06 110 PHE D C 1
ATOM 15173 O O . PHE D 1 92 ? 48.502 -1.947 115.606 1.00 47.45 110 PHE D O 1
ATOM 15177 N N . SER D 1 95 ? 42.547 -1.784 117.370 1.00 43.80 113 SER D N 1
ATOM 15178 C CA . SER D 1 95 ? 42.505 -1.791 118.834 1.00 45.71 113 SER D CA 1
ATOM 15179 C C . SER D 1 95 ? 41.437 -0.836 119.364 1.00 44.34 113 SER D C 1
ATOM 15180 O O . SER D 1 95 ? 41.167 0.193 118.746 1.00 41.00 113 SER D O 1
ATOM 15187 N N . PRO D 1 96 ? 40.815 -1.173 120.506 1.00 39.54 114 PRO D N 1
ATOM 15188 C CA . PRO D 1 96 ? 39.977 -0.149 121.132 1.00 32.44 114 PRO D CA 1
ATOM 15189 C C . PRO D 1 96 ? 40.812 0.992 121.716 1.00 20.87 114 PRO D C 1
ATOM 15190 O O . PRO D 1 96 ? 40.291 2.087 121.896 1.00 20.41 114 PRO D O 1
ATOM 15201 N N . ILE D 1 97 ? 42.083 0.743 122.022 1.00 22.21 115 ILE D N 1
ATOM 15202 C CA . ILE D 1 97 ? 42.928 1.814 122.500 1.00 18.99 115 ILE D CA 1
ATOM 15203 C C . ILE D 1 97 ? 43.266 2.778 121.360 1.00 17.16 115 ILE D C 1
ATOM 15204 O O . ILE D 1 97 ? 43.642 2.385 120.246 1.00 23.24 115 ILE D O 1
ATOM 15220 N N . ARG D 1 98 ? 43.091 4.047 121.660 1.00 13.75 116 ARG D N 1
ATOM 15221 C CA . ARG D 1 98 ? 43.427 5.120 120.762 1.00 13.32 116 ARG D CA 1
ATOM 15222 C C . ARG D 1 98 ? 44.677 5.779 121.293 1.00 12.73 116 ARG D C 1
ATOM 15223 O O . ARG D 1 98 ? 44.840 5.897 122.503 1.00 12.56 116 ARG D O 1
ATOM 15244 N N . PHE D 1 99 ? 45.561 6.192 120.385 1.00 12.36 117 PHE D N 1
ATOM 15245 C CA . PHE D 1 99 ? 46.886 6.694 120.751 1.00 15.88 117 PHE D CA 1
ATOM 15246 C C . PHE D 1 99 ? 47.203 8.006 120.056 1.00 11.40 117 PHE D C 1
ATOM 15247 O O . PHE D 1 99 ? 46.777 8.231 118.916 1.00 12.83 117 PHE D O 1
ATOM 15264 N N . ALA D 1 100 ? 47.998 8.834 120.728 1.00 10.89 118 ALA D N 1
ATOM 15265 C CA . ALA D 1 100 ? 48.654 9.993 120.111 1.00 10.52 118 ALA D CA 1
ATOM 15266 C C . ALA D 1 100 ? 50.157 9.837 120.312 1.00 10.22 118 ALA D C 1
ATOM 15267 O O . ALA D 1 100 ? 50.604 9.496 121.405 1.00 13.11 118 ALA D O 1
ATOM 15274 N N . ASP D 1 101 ? 50.923 10.081 119.245 1.00 10.70 119 ASP D N 1
ATOM 15275 C CA . ASP D 1 101 ? 52.380 9.891 119.211 1.00 11.24 119 ASP D CA 1
ATOM 15276 C C . ASP D 1 101 ? 53.002 11.174 118.634 1.00 9.98 119 ASP D C 1
ATOM 15277 O O . ASP D 1 101 ? 52.393 11.798 117.772 1.00 10.24 119 ASP D O 1
ATOM 15286 N N . ASP D 1 102 ? 54.198 11.545 119.064 1.00 9.55 120 ASP D N 1
ATOM 15287 C CA . ASP D 1 102 ? 54.840 12.738 118.512 1.00 9.33 120 ASP D CA 1
ATOM 15288 C C . ASP D 1 102 ? 56.362 12.656 118.447 1.00 10.27 120 ASP D C 1
ATOM 15289 O O . ASP D 1 102 ? 56.991 11.696 118.926 1.00 8.91 120 ASP D O 1
ATOM 15298 N N . TYR D 1 103 ? 56.920 13.684 117.809 1.00 8.82 121 TYR D N 1
ATOM 15299 C CA . TYR D 1 103 ? 58.328 13.759 117.433 1.00 9.82 121 TYR D CA 1
ATOM 15300 C C . TYR D 1 103 ? 58.888 15.145 117.732 1.00 11.92 121 TYR D C 1
ATOM 15301 O O . TYR D 1 103 ? 58.150 16.131 117.769 1.00 10.78 121 TYR D O 1
ATOM 15319 N N . ILE D 1 104 ? 60.207 15.243 117.888 1.00 10.02 122 ILE D N 1
ATOM 15320 C CA . ILE D 1 104 ? 60.858 16.538 118.018 1.00 9.52 122 ILE D CA 1
ATOM 15321 C C . ILE D 1 104 ? 62.097 16.550 117.142 1.00 10.48 122 ILE D C 1
ATOM 15322 O O . ILE D 1 104 ? 62.806 15.548 117.084 1.00 11.71 122 ILE D O 1
ATOM 15338 N N . TYR D 1 105 ? 62.336 17.658 116.433 1.00 10.45 123 TYR D N 1
ATOM 15339 C CA . TYR D 1 105 ? 63.640 17.929 115.804 1.00 11.05 123 TYR D CA 1
ATOM 15340 C C . TYR D 1 105 ? 64.201 19.161 116.506 1.00 11.57 123 TYR D C 1
ATOM 15341 O O . TYR D 1 105 ? 63.540 20.193 116.551 1.00 11.25 123 TYR D O 1
ATOM 15376 N N . PRO D 1 107 ? 68.072 21.435 117.787 1.00 9.13 125 PRO D N 1
ATOM 15377 C CA . PRO D 1 107 ? 69.474 21.494 118.204 1.00 9.08 125 PRO D CA 1
ATOM 15378 C C . PRO D 1 107 ? 69.567 21.102 119.653 1.00 8.39 125 PRO D C 1
ATOM 15379 O O . PRO D 1 107 ? 68.704 21.488 120.449 1.00 9.18 125 PRO D O 1
ATOM 15390 N N . LEU D 1 108 ? 70.608 20.375 120.034 1.00 8.09 126 LEU D N 1
ATOM 15391 C CA . LEU D 1 108 ? 70.778 20.073 121.441 1.00 7.60 126 LEU D CA 1
ATOM 15392 C C . LEU D 1 108 ? 71.212 21.326 122.197 1.00 9.17 126 LEU D C 1
ATOM 15393 O O . LEU D 1 108 ? 71.122 21.364 123.429 1.00 11.95 126 LEU D O 1
ATOM 15409 N N . GLN D 1 109 ? 71.635 22.352 121.452 1.00 10.26 127 GLN D N 1
ATOM 15410 C CA . GLN D 1 109 ? 71.937 23.670 122.016 1.00 11.96 127 GLN D CA 1
ATOM 15411 C C . GLN D 1 109 ? 70.782 24.654 121.742 1.00 8.80 127 GLN D C 1
ATOM 15412 O O . GLN D 1 109 ? 70.976 25.869 121.738 1.00 10.93 127 GLN D O 1
ATOM 15426 N N . GLY D 1 110 ? 69.586 24.114 121.521 1.00 9.22 128 GLY D N 1
ATOM 15427 C CA . GLY D 1 110 ? 68.444 24.901 121.064 1.00 9.59 128 GLY D CA 1
ATOM 15428 C C . GLY D 1 110 ? 67.428 25.368 122.085 1.00 11.37 128 GLY D C 1
ATOM 15429 O O . GLY D 1 110 ? 66.461 26.019 121.703 1.00 10.60 128 GLY D O 1
ATOM 15433 N N . SER D 1 111 ? 67.640 25.045 123.362 1.00 8.75 129 SER D N 1
ATOM 15434 C CA . SER D 1 111 ? 66.718 25.412 124.425 1.00 8.36 129 SER D CA 1
ATOM 15435 C C . SER D 1 111 ? 67.497 25.497 125.734 1.00 7.06 129 SER D C 1
ATOM 15436 O O . SER D 1 111 ? 68.726 25.613 125.724 1.00 9.24 129 SER D O 1
ATOM 15444 N N . THR D 1 112 ? 66.793 25.437 126.858 1.00 7.69 130 THR D N 1
ATOM 15445 C CA . THR D 1 112 ? 67.450 25.250 128.148 1.00 7.17 130 THR D CA 1
ATOM 15446 C C . THR D 1 112 ? 68.429 24.076 128.004 1.00 9.53 130 THR D C 1
ATOM 15447 O O . THR D 1 112 ? 68.068 23.013 127.505 1.00 8.66 130 THR D O 1
ATOM 15458 N N . GLN D 1 113 ? 69.670 24.281 128.418 1.00 6.70 131 GLN D N 1
ATOM 15459 C CA . GLN D 1 113 ? 70.733 23.349 128.088 1.00 6.78 131 GLN D CA 1
ATOM 15460 C C . GLN D 1 113 ? 71.899 23.307 129.061 1.00 7.72 131 GLN D C 1
ATOM 15461 O O . GLN D 1 113 ? 72.170 24.271 129.790 1.00 8.45 131 GLN D O 1
ATOM 15475 N N . TRP D 1 114 ? 72.587 22.165 129.021 1.00 8.15 132 TRP D N 1
ATOM 15476 C CA . TRP D 1 114 ? 73.968 22.049 129.457 1.00 8.49 132 TRP D CA 1
ATOM 15477 C C . TRP D 1 114 ? 74.827 21.879 128.215 1.00 8.01 132 TRP D C 1
ATOM 15478 O O . TRP D 1 114 ? 74.461 21.160 127.286 1.00 9.32 132 TRP D O 1
ATOM 15499 N N . ASP D 1 115 ? 75.976 22.532 128.220 1.00 7.53 133 ASP D N 1
ATOM 15500 C CA . ASP D 1 115 ? 77.002 22.304 127.221 1.00 8.26 133 ASP D CA 1
ATOM 15501 C C . ASP D 1 115 ? 78.088 21.409 127.804 1.00 10.10 133 ASP D C 1
ATOM 15502 O O . ASP D 1 115 ? 78.606 21.679 128.896 1.00 9.36 133 ASP D O 1
ATOM 15511 N N . ALA D 1 116 ? 78.416 20.333 127.091 1.00 8.14 134 ALA D N 1
ATOM 15512 C CA . ALA D 1 116 ? 79.428 19.378 127.524 1.00 11.75 134 ALA D CA 1
ATOM 15513 C C . ALA D 1 116 ? 80.817 19.954 127.346 1.00 9.25 134 ALA D C 1
ATOM 15514 O O . ALA D 1 116 ? 80.996 20.981 126.663 1.00 9.58 134 ALA D O 1
ATOM 15521 N N . LEU D 1 117 ? 81.820 19.296 127.926 1.00 10.20 135 LEU D N 1
ATOM 15522 C CA . LEU D 1 117 ? 83.201 19.773 127.761 1.00 8.63 135 LEU D CA 1
ATOM 15523 C C . LEU D 1 117 ? 83.662 19.619 126.295 1.00 11.82 135 LEU D C 1
ATOM 15524 O O . LEU D 1 117 ? 84.624 20.277 125.856 1.00 11.78 135 LEU D O 1
ATOM 15540 N N . SER D 1 118 ? 82.965 18.764 125.541 1.00 9.62 136 SER D N 1
ATOM 15541 C CA . SER D 1 118 ? 83.222 18.597 124.105 1.00 8.02 136 SER D CA 1
ATOM 15542 C C . SER D 1 118 ? 82.593 19.697 123.228 1.00 7.54 136 SER D C 1
ATOM 15543 O O . SER D 1 118 ? 82.762 19.698 122.004 1.00 9.97 136 SER D O 1
ATOM 15551 N N . HIS D 1 119 ? 81.865 20.637 123.834 1.00 8.49 137 HIS D N 1
ATOM 15552 C CA . HIS D 1 119 ? 81.225 21.700 123.061 1.00 8.60 137 HIS D CA 1
ATOM 15553 C C . HIS D 1 119 ? 82.158 22.836 122.612 1.00 11.63 137 HIS D C 1
ATOM 15554 O O . HIS D 1 119 ? 81.914 23.456 121.584 1.00 11.82 137 HIS D O 1
ATOM 15569 N N . GLY D 1 120 ? 83.218 23.126 123.363 1.00 9.39 138 GLY D N 1
ATOM 15570 C CA . GLY D 1 120 ? 84.068 24.233 123.000 1.00 11.09 138 GLY D CA 1
ATOM 15571 C C . GLY D 1 120 ? 85.454 24.122 123.598 1.00 9.70 138 GLY D C 1
ATOM 15572 O O . GLY D 1 120 ? 85.637 23.524 124.632 1.00 10.42 138 GLY D O 1
ATOM 15576 N N . TRP D 1 121 ? 86.424 24.725 122.919 1.00 9.88 139 TRP D N 1
ATOM 15577 C CA . TRP D 1 121 ? 87.823 24.683 123.319 1.00 11.47 139 TRP D CA 1
ATOM 15578 C C . TRP D 1 121 ? 88.579 25.733 122.514 1.00 12.14 139 TRP D C 1
ATOM 15579 O O . TRP D 1 121 ? 87.973 26.534 121.823 1.00 10.92 139 TRP D O 1
ATOM 15600 N N . TYR D 1 122 ? 89.904 25.717 122.584 1.00 11.32 140 TYR D N 1
ATOM 15601 C CA . TYR D 1 122 ? 90.706 26.543 121.692 1.00 13.11 140 TYR D CA 1
ATOM 15602 C C . TYR D 1 122 ? 91.932 25.732 121.366 1.00 12.66 140 TYR D C 1
ATOM 15603 O O . TYR D 1 122 ? 92.265 24.777 122.071 1.00 12.97 140 TYR D O 1
ATOM 15621 N N . GLY D 1 123 ? 92.605 26.095 120.287 1.00 13.49 141 GLY D N 1
ATOM 15622 C CA . GLY D 1 123 ? 93.694 25.283 119.802 1.00 14.73 141 GLY D CA 1
ATOM 15623 C C . GLY D 1 123 ? 93.223 23.891 119.410 1.00 14.61 141 GLY D C 1
ATOM 15624 O O . GLY D 1 123 ? 92.070 23.704 119.023 1.00 14.84 141 GLY D O 1
ATOM 15628 N N . GLU D 1 124 ? 94.125 22.919 119.484 1.00 16.67 142 GLU D N 1
ATOM 15629 C CA A GLU D 1 124 ? 93.858 21.593 118.955 0.64 15.68 142 GLU D CA 1
ATOM 15630 C CA B GLU D 1 124 ? 93.842 21.590 118.958 0.36 16.51 142 GLU D CA 1
ATOM 15631 C C . GLU D 1 124 ? 93.452 20.591 120.038 1.00 14.15 142 GLU D C 1
ATOM 15632 O O . GLU D 1 124 ? 93.220 19.424 119.736 1.00 15.73 142 GLU D O 1
ATOM 15655 N N . SER D 1 125 ? 93.366 21.059 121.288 1.00 13.88 143 SER D N 1
ATOM 15656 C CA . SER D 1 125 ? 93.101 20.209 122.453 1.00 12.54 143 SER D CA 1
ATOM 15657 C C . SER D 1 125 ? 91.936 20.701 123.282 1.00 12.64 143 SER D C 1
ATOM 15658 O O . SER D 1 125 ? 91.761 21.904 123.498 1.00 13.84 143 SER D O 1
ATOM 15666 N N . LEU D 1 126 ? 91.161 19.740 123.762 1.00 10.17 144 LEU D N 1
ATOM 15667 C CA . LEU D 1 126 ? 90.047 19.997 124.663 1.00 9.21 144 LEU D CA 1
ATOM 15668 C C . LEU D 1 126 ? 90.514 19.713 126.092 1.00 11.75 144 LEU D C 1
ATOM 15669 O O . LEU D 1 126 ? 91.689 19.424 126.325 1.00 12.27 144 LEU D O 1
ATOM 15685 N N . TYR D 1 127 ? 89.577 19.764 127.037 1.00 10.31 145 TYR D N 1
ATOM 15686 C CA . TYR D 1 127 ? 89.887 19.483 128.432 1.00 10.64 145 TYR D CA 1
ATOM 15687 C C . TYR D 1 127 ? 90.715 18.201 128.596 1.00 11.02 145 TYR D C 1
ATOM 15688 O O . TYR D 1 127 ? 90.436 17.167 127.970 1.00 9.89 145 TYR D O 1
ATOM 15706 N N . ASN D 1 128 ? 91.768 18.306 129.418 1.00 9.99 146 ASN D N 1
ATOM 15707 C CA . ASN D 1 128 ? 92.617 17.186 129.831 1.00 10.09 146 ASN D CA 1
ATOM 15708 C C . ASN D 1 128 ? 93.422 16.625 128.667 1.00 10.83 146 ASN D C 1
ATOM 15709 O O . ASN D 1 128 ? 93.872 15.471 128.692 1.00 12.24 146 ASN D O 1
ATOM 15720 N N . GLY D 1 129 ? 93.620 17.462 127.660 1.00 13.51 147 GLY D N 1
ATOM 15721 C CA . GLY D 1 129 ? 94.454 17.114 126.530 1.00 14.17 147 GLY D CA 1
ATOM 15722 C C . GLY D 1 129 ? 93.825 16.194 125.507 1.00 10.62 147 GLY D C 1
ATOM 15723 O O . GLY D 1 129 ? 94.536 15.587 124.707 1.00 13.57 147 GLY D O 1
ATOM 15727 N N . VAL D 1 130 ? 92.507 16.090 125.525 1.00 12.20 148 VAL D N 1
ATOM 15728 C CA . VAL D 1 130 ? 91.789 15.305 124.527 1.00 12.51 148 VAL D CA 1
ATOM 15729 C C . VAL D 1 130 ? 91.960 15.975 123.154 1.00 11.29 148 VAL D C 1
ATOM 15730 O O . VAL D 1 130 ? 91.711 17.183 123.021 1.00 11.24 148 VAL D O 1
ATOM 15743 N N . PRO D 1 131 ? 92.381 15.212 122.130 1.00 11.81 149 PRO D N 1
ATOM 15744 C CA . PRO D 1 131 ? 92.538 15.844 120.808 1.00 12.79 149 PRO D CA 1
ATOM 15745 C C . PRO D 1 131 ? 91.221 16.206 120.178 1.00 11.05 149 PRO D C 1
ATOM 15746 O O . PRO D 1 131 ? 90.271 15.449 120.328 1.00 11.83 149 PRO D O 1
ATOM 15757 N N . GLU D 1 132 ? 91.163 17.308 119.439 1.00 10.06 150 GLU D N 1
ATOM 15758 C CA . GLU D 1 132 ? 89.905 17.669 118.787 1.00 10.17 150 GLU D CA 1
ATOM 15759 C C . GLU D 1 132 ? 89.508 16.630 117.741 1.00 10.36 150 GLU D C 1
ATOM 15760 O O . GLU D 1 132 ? 88.315 16.508 117.411 1.00 10.95 150 GLU D O 1
ATOM 15772 N N . ALA D 1 133 ? 90.473 15.873 117.225 1.00 10.83 151 ALA D N 1
ATOM 15773 C CA . ALA D 1 133 ? 90.171 14.763 116.317 1.00 11.15 151 ALA D CA 1
ATOM 15774 C C . ALA D 1 133 ? 89.281 13.680 116.948 1.00 12.87 151 ALA D C 1
ATOM 15775 O O . ALA D 1 133 ? 88.731 12.837 116.250 1.00 12.83 151 ALA D O 1
ATOM 15782 N N . ALA D 1 134 ? 89.138 13.704 118.272 1.00 10.57 152 ALA D N 1
ATOM 15783 C CA . ALA D 1 134 ? 88.257 12.755 118.955 1.00 11.32 152 ALA D CA 1
ATOM 15784 C C . ALA D 1 134 ? 86.789 13.127 118.832 1.00 10.40 152 ALA D C 1
ATOM 15785 O O . ALA D 1 134 ? 85.915 12.328 119.177 1.00 10.05 152 ALA D O 1
ATOM 15792 N N . ILE D 1 135 ? 86.518 14.354 118.401 1.00 8.97 153 ILE D N 1
ATOM 15793 C CA . ILE D 1 135 ? 85.152 14.866 118.336 1.00 9.62 153 ILE D CA 1
ATOM 15794 C C . ILE D 1 135 ? 84.742 14.815 116.858 1.00 10.10 153 ILE D C 1
ATOM 15795 O O . ILE D 1 135 ? 85.133 15.660 116.075 1.00 10.59 153 ILE D O 1
ATOM 15811 N N . ARG D 1 136 ? 83.926 13.821 116.507 1.00 10.13 154 ARG D N 1
ATOM 15812 C CA A ARG D 1 136 ? 83.707 13.504 115.097 0.57 9.39 154 ARG D CA 1
ATOM 15813 C CA B ARG D 1 136 ? 83.710 13.406 115.129 0.43 9.22 154 ARG D CA 1
ATOM 15814 C C . ARG D 1 136 ? 82.231 13.514 114.759 1.00 8.60 154 ARG D C 1
ATOM 15815 O O . ARG D 1 136 ? 81.412 13.827 115.605 1.00 9.98 154 ARG D O 1
ATOM 15856 N N . SER D 1 137 ? 81.894 13.234 113.499 1.00 9.60 155 SER D N 1
ATOM 15857 C CA . SER D 1 137 ? 80.471 13.114 113.130 1.00 8.62 155 SER D CA 1
ATOM 15858 C C . SER D 1 137 ? 79.807 11.992 113.918 1.00 8.47 155 SER D C 1
ATOM 15859 O O . SER D 1 137 ? 80.471 11.085 114.411 1.00 10.45 155 SER D O 1
ATOM 15867 N N . SER D 1 138 ? 78.482 12.049 114.032 1.00 10.81 156 SER D N 1
ATOM 15868 C CA . SER D 1 138 ? 77.768 11.025 114.768 1.00 11.08 156 SER D CA 1
ATOM 15869 C C . SER D 1 138 ? 78.016 9.624 114.199 1.00 10.32 156 SER D C 1
ATOM 15870 O O . SER D 1 138 ? 78.103 8.643 114.946 1.00 15.30 156 SER D O 1
ATOM 15878 N N . GLY D 1 139 ? 78.155 9.515 112.880 1.00 9.08 157 GLY D N 1
ATOM 15879 C CA . GLY D 1 139 ? 78.408 8.229 112.275 1.00 10.16 157 GLY D CA 1
ATOM 15880 C C . GLY D 1 139 ? 79.805 7.702 112.522 1.00 15.89 157 GLY D C 1
ATOM 15881 O O . GLY D 1 139 ? 80.127 6.567 112.151 1.00 18.92 157 GLY D O 1
ATOM 15885 N N . ALA D 1 140 ? 80.648 8.536 113.126 1.00 12.70 158 ALA D N 1
ATOM 15886 C CA . ALA D 1 140 ? 82.035 8.196 113.424 1.00 15.22 158 ALA D CA 1
ATOM 15887 C C . ALA D 1 140 ? 82.260 8.290 114.927 1.00 20.75 158 ALA D C 1
ATOM 15888 O O . ALA D 1 140 ? 83.398 8.475 115.376 1.00 24.10 158 ALA D O 1
ATOM 15895 N N . GLY D 1 141 ? 81.172 8.195 115.687 1.00 16.76 159 GLY D N 1
ATOM 15896 C CA . GLY D 1 141 ? 81.232 8.148 117.148 1.00 22.16 159 GLY D CA 1
ATOM 15897 C C . GLY D 1 141 ? 80.839 9.420 117.900 1.00 16.21 159 GLY D C 1
ATOM 15898 O O . GLY D 1 141 ? 80.744 9.438 119.141 1.00 18.71 159 GLY D O 1
ATOM 15902 N N . GLY D 1 142 ? 80.611 10.507 117.179 1.00 9.86 160 GLY D N 1
ATOM 15903 C CA . GLY D 1 142 ? 80.319 11.782 117.800 1.00 8.90 160 GLY D CA 1
ATOM 15904 C C . GLY D 1 142 ? 81.483 12.221 118.683 1.00 9.75 160 GLY D C 1
ATOM 15905 O O . GLY D 1 142 ? 82.648 12.036 118.316 1.00 10.47 160 GLY D O 1
ATOM 15909 N N . ALA D 1 143 ? 81.179 12.803 119.836 1.00 9.23 161 ALA D N 1
ATOM 15910 C CA . ALA D 1 143 ? 82.204 13.099 120.832 1.00 9.03 161 ALA D CA 1
ATOM 15911 C C . ALA D 1 143 ? 82.635 11.770 121.464 1.00 9.56 161 ALA D C 1
ATOM 15912 O O . ALA D 1 143 ? 82.003 11.282 122.412 1.00 9.88 161 ALA D O 1
ATOM 15919 N N . THR D 1 144 ? 83.711 11.181 120.936 1.00 10.03 162 THR D N 1
ATOM 15920 C CA . THR D 1 144 ? 84.137 9.852 121.394 1.00 9.87 162 THR D CA 1
ATOM 15921 C C . THR D 1 144 ? 84.797 9.921 122.763 1.00 11.42 162 THR D C 1
ATOM 15922 O O . THR D 1 144 ? 84.918 8.903 123.437 1.00 12.60 162 THR D O 1
ATOM 15933 N N . LYS D 1 145 ? 85.278 11.113 123.121 1.00 9.74 163 LYS D N 1
ATOM 15934 C CA . LYS D 1 145 ? 85.670 11.463 124.488 1.00 8.58 163 LYS D CA 1
ATOM 15935 C C . LYS D 1 145 ? 84.927 12.743 124.866 1.00 9.20 163 LYS D C 1
ATOM 15936 O O . LYS D 1 145 ? 84.585 13.535 124.001 1.00 10.01 163 LYS D O 1
ATOM 15955 N N . LEU D 1 146 ? 84.669 12.926 126.158 1.00 9.03 164 LEU D N 1
ATOM 15956 C CA . LEU D 1 146 ? 84.026 14.120 126.701 1.00 7.86 164 LEU D CA 1
ATOM 15957 C C . LEU D 1 146 ? 82.591 14.335 126.219 1.00 8.72 164 LEU D C 1
ATOM 15958 O O . LEU D 1 146 ? 82.053 15.442 126.301 1.00 9.95 164 LEU D O 1
ATOM 15974 N N . GLY D 1 147 ? 81.955 13.267 125.753 1.00 8.59 165 GLY D N 1
ATOM 15975 C CA . GLY D 1 147 ? 80.533 13.313 125.476 1.00 8.52 165 GLY D CA 1
ATOM 15976 C C . GLY D 1 147 ? 79.723 13.469 126.748 1.00 9.96 165 GLY D C 1
ATOM 15977 O O . GLY D 1 147 ? 80.177 13.135 127.838 1.00 9.65 165 GLY D O 1
ATOM 15981 N N . ILE D 1 148 ? 78.506 13.968 126.613 1.00 7.42 166 ILE D N 1
ATOM 15982 C CA . ILE D 1 148 ? 77.693 14.308 127.772 1.00 7.82 166 ILE D CA 1
ATOM 15983 C C . ILE D 1 148 ? 77.297 13.057 128.555 1.00 9.96 166 ILE D C 1
ATOM 15984 O O . ILE D 1 148 ? 76.914 13.164 129.721 1.00 8.65 166 ILE D O 1
ATOM 16000 N N . GLU D 1 149 ? 77.446 11.871 127.971 1.00 11.37 167 GLU D N 1
ATOM 16001 C CA . GLU D 1 149 ? 77.120 10.657 128.728 1.00 9.57 167 GLU D CA 1
ATOM 16002 C C . GLU D 1 149 ? 78.037 10.428 129.928 1.00 9.55 167 GLU D C 1
ATOM 16003 O O . GLU D 1 149 ? 77.694 9.691 130.854 1.00 10.22 167 GLU D O 1
ATOM 16015 N N . ASN D 1 150 ? 79.206 11.055 129.911 1.00 8.56 168 ASN D N 1
ATOM 16016 C CA . ASN D 1 150 ? 80.140 10.948 131.023 1.00 9.64 168 ASN D CA 1
ATOM 16017 C C . ASN D 1 150 ? 79.611 11.609 132.291 1.00 9.90 168 ASN D C 1
ATOM 16018 O O . ASN D 1 150 ? 80.176 11.392 133.374 1.00 13.28 168 ASN D O 1
ATOM 16029 N N . VAL D 1 151 ? 78.555 12.416 132.166 1.00 8.69 169 VAL D N 1
ATOM 16030 C CA . VAL D 1 151 ? 77.965 13.063 133.330 1.00 9.85 169 VAL D CA 1
ATOM 16031 C C . VAL D 1 151 ? 76.450 12.798 133.396 1.00 7.09 169 VAL D C 1
ATOM 16032 O O . VAL D 1 151 ? 75.661 13.620 133.870 1.00 8.90 169 VAL D O 1
ATOM 16045 N N . LYS D 1 152 ? 76.051 11.609 132.956 1.00 8.21 170 LYS D N 1
ATOM 16046 C CA . LYS D 1 152 ? 74.640 11.217 132.999 1.00 10.47 170 LYS D CA 1
ATOM 16047 C C . LYS D 1 152 ? 74.061 11.137 134.422 1.00 11.69 170 LYS D C 1
ATOM 16048 O O . LYS D 1 152 ? 72.842 11.178 134.580 1.00 13.08 170 LYS D O 1
ATOM 16067 N N . THR D 1 153 ? 74.895 11.049 135.462 1.00 11.36 171 THR D N 1
ATOM 16068 C CA . THR D 1 153 ? 74.356 11.172 136.816 1.00 13.35 171 THR D CA 1
ATOM 16069 C C . THR D 1 153 ? 74.745 12.483 137.519 1.00 15.84 171 THR D C 1
ATOM 16070 O O . THR D 1 153 ? 74.429 12.694 138.703 1.00 18.23 171 THR D O 1
ATOM 16081 N N . SER D 1 154 ? 75.381 13.393 136.806 1.00 11.31 172 SER D N 1
ATOM 16082 C CA . SER D 1 154 ? 75.827 14.618 137.441 1.00 12.30 172 SER D CA 1
ATOM 16083 C C . SER D 1 154 ? 74.764 15.707 137.456 1.00 11.62 172 SER D C 1
ATOM 16084 O O . SER D 1 154 ? 73.639 15.511 136.973 1.00 12.34 172 SER D O 1
ATOM 16092 N N . PHE D 1 155 ? 75.148 16.835 138.047 1.00 11.42 173 PHE D N 1
ATOM 16093 C CA . PHE D 1 155 ? 74.355 18.061 138.129 1.00 10.69 173 PHE D CA 1
ATOM 16094 C C . PHE D 1 155 ? 73.057 17.833 138.912 1.00 12.46 173 PHE D C 1
ATOM 16095 O O . PHE D 1 155 ? 72.067 18.521 138.697 1.00 12.73 173 PHE D O 1
ATOM 16112 N N . LEU D 1 156 ? 73.119 16.891 139.842 1.00 10.09 174 LEU D N 1
ATOM 16113 C CA . LEU D 1 156 ? 72.107 16.695 140.869 1.00 9.58 174 LEU D CA 1
ATOM 16114 C C . LEU D 1 156 ? 72.851 16.887 142.178 1.00 7.80 174 LEU D C 1
ATOM 16115 O O . LEU D 1 156 ? 73.771 16.138 142.510 1.00 10.56 174 LEU D O 1
ATOM 16131 N N . GLY D 1 157 ? 72.501 17.954 142.874 1.00 8.34 175 GLY D N 1
ATOM 16132 C CA . GLY D 1 157 ? 73.242 18.375 144.043 1.00 11.59 175 GLY D CA 1
ATOM 16133 C C . GLY D 1 157 ? 72.813 19.753 144.485 1.00 9.98 175 GLY D C 1
ATOM 16134 O O . GLY D 1 157 ? 71.651 20.126 144.339 1.00 11.45 175 GLY D O 1
ATOM 16138 N N . ARG D 1 158 ? 73.748 20.534 145.016 1.00 9.68 176 ARG D N 1
ATOM 16139 C CA . ARG D 1 158 ? 73.391 21.854 145.523 1.00 8.70 176 ARG D CA 1
ATOM 16140 C C . ARG D 1 158 ? 73.470 22.913 144.437 1.00 10.87 176 ARG D C 1
ATOM 16141 O O . ARG D 1 158 ? 74.412 22.950 143.662 1.00 12.13 176 ARG D O 1
ATOM 16162 N N . GLY D 1 159 ? 72.450 23.754 144.369 1.00 9.84 177 GLY D N 1
ATOM 16163 C CA . GLY D 1 159 ? 72.453 24.899 143.488 1.00 10.07 177 GLY D CA 1
ATOM 16164 C C . GLY D 1 159 ? 72.326 26.165 144.297 1.00 10.11 177 GLY D C 1
ATOM 16165 O O . GLY D 1 159 ? 71.737 26.180 145.386 1.00 9.87 177 GLY D O 1
ATOM 16169 N N . VAL D 1 160 ? 72.886 27.238 143.766 1.00 9.20 178 VAL D N 1
ATOM 16170 C CA . VAL D 1 160 ? 72.797 28.544 144.380 1.00 8.28 178 VAL D CA 1
ATOM 16171 C C . VAL D 1 160 ? 72.437 29.550 143.309 1.00 9.06 178 VAL D C 1
ATOM 16172 O O . VAL D 1 160 ? 73.122 29.648 142.288 1.00 10.62 178 VAL D O 1
ATOM 16185 N N . LEU D 1 161 ? 71.365 30.301 143.553 1.00 9.53 179 LEU D N 1
ATOM 16186 C CA . LEU D 1 161 ? 70.970 31.403 142.694 1.00 9.63 179 LEU D CA 1
ATOM 16187 C C . LEU D 1 161 ? 71.691 32.666 143.115 1.00 9.94 179 LEU D C 1
ATOM 16188 O O . LEU D 1 161 ? 71.693 33.029 144.281 1.00 11.09 179 LEU D O 1
ATOM 16204 N N . VAL D 1 162 ? 72.278 33.339 142.140 1.00 10.04 180 VAL D N 1
ATOM 16205 C CA A VAL D 1 162 ? 72.744 34.704 142.345 0.72 10.15 180 VAL D CA 1
ATOM 16206 C CA B VAL D 1 162 ? 72.755 34.704 142.318 0.28 10.38 180 VAL D CA 1
ATOM 16207 C C . VAL D 1 162 ? 71.915 35.604 141.424 1.00 9.62 180 VAL D C 1
ATOM 16208 O O . VAL D 1 162 ? 71.983 35.506 140.178 1.00 9.90 180 VAL D O 1
ATOM 16233 N N . ASP D 1 163 ? 71.096 36.455 142.046 1.00 9.61 181 ASP D N 1
ATOM 16234 C CA . ASP D 1 163 ? 70.166 37.317 141.315 1.00 8.88 181 ASP D CA 1
ATOM 16235 C C . ASP D 1 163 ? 70.805 38.681 141.040 1.00 10.87 181 ASP D C 1
ATOM 162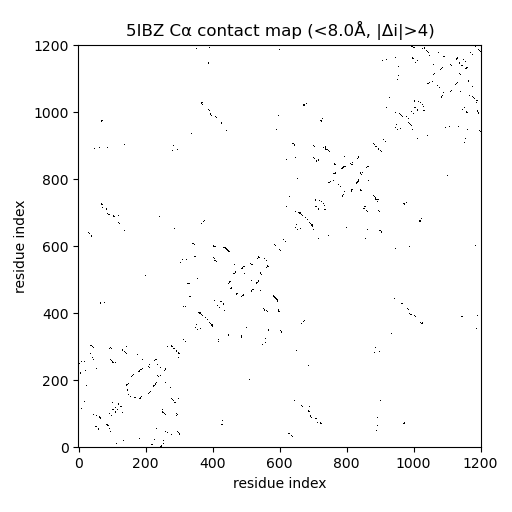36 O O . ASP D 1 163 ? 70.764 39.592 141.870 1.00 10.89 181 ASP D O 1
ATOM 16245 N N . ILE D 1 164 ? 71.440 38.789 139.877 1.00 9.89 182 ILE D N 1
ATOM 16246 C CA . ILE D 1 164 ? 72.210 39.978 139.574 1.00 9.42 182 ILE D CA 1
ATOM 16247 C C . ILE D 1 164 ? 71.277 41.141 139.314 1.00 11.96 182 ILE D C 1
ATOM 16248 O O . ILE D 1 164 ? 71.592 42.281 139.645 1.00 12.05 182 ILE D O 1
ATOM 16264 N N . VAL D 1 165 ? 70.107 40.844 138.747 1.00 11.14 183 VAL D N 1
ATOM 16265 C CA . VAL D 1 165 ? 69.112 41.879 138.494 1.00 12.06 183 VAL D CA 1
ATOM 16266 C C . VAL D 1 165 ? 68.706 42.553 139.796 1.00 13.01 183 VAL D C 1
ATOM 16267 O O . VAL D 1 165 ? 68.760 43.783 139.909 1.00 13.09 183 VAL D O 1
ATOM 16280 N N . ARG D 1 166 ? 68.321 41.775 140.798 1.00 10.80 184 ARG D N 1
ATOM 16281 C CA . ARG D 1 166 ? 67.911 42.394 142.062 1.00 10.66 184 ARG D CA 1
ATOM 16282 C C . ARG D 1 166 ? 69.093 43.030 142.798 1.00 13.33 184 ARG D C 1
ATOM 16283 O O . ARG D 1 166 ? 68.918 44.050 143.472 1.00 15.05 184 ARG D O 1
ATOM 16304 N N . PHE D 1 167 ? 70.285 42.452 142.672 1.00 11.66 185 PHE D N 1
ATOM 16305 C CA . PHE D 1 167 ? 71.467 43.049 143.275 1.00 10.56 185 PHE D CA 1
ATOM 16306 C C . PHE D 1 167 ? 71.764 44.429 142.674 1.00 12.39 185 PHE D C 1
ATOM 16307 O O . PHE D 1 167 ? 72.126 45.365 143.391 1.00 14.35 185 PHE D O 1
ATOM 16324 N N . LYS D 1 168 ? 71.602 44.555 141.363 1.00 12.52 186 LYS D N 1
ATOM 16325 C CA . LYS D 1 168 ? 71.846 45.827 140.699 1.00 13.31 186 LYS D CA 1
ATOM 16326 C C . LYS D 1 168 ? 70.666 46.794 140.819 1.00 19.02 186 LYS D C 1
ATOM 16327 O O . LYS D 1 168 ? 70.756 47.941 140.370 1.00 23.17 186 LYS D O 1
ATOM 16346 N N . GLY D 1 169 ? 69.569 46.335 141.411 1.00 19.20 187 GLY D N 1
ATOM 16347 C CA . GLY D 1 169 ? 68.405 47.179 141.665 1.00 22.10 187 GLY D CA 1
ATOM 16348 C C . GLY D 1 169 ? 67.649 47.543 140.402 1.00 19.93 187 GLY D C 1
ATOM 16349 O O . GLY D 1 169 ? 67.076 48.633 140.288 1.00 17.00 187 GLY D O 1
ATOM 16353 N N . GLY D 1 170 ? 67.633 46.626 139.443 1.00 23.34 188 GLY D N 1
ATOM 16354 C CA . GLY D 1 170 ? 67.002 46.892 138.160 1.00 29.68 188 GLY D CA 1
ATOM 16355 C C . GLY D 1 170 ? 67.642 46.135 137.019 1.00 33.95 188 GLY D C 1
ATOM 16356 O O . GLY D 1 170 ? 68.671 45.457 137.187 1.00 23.41 188 GLY D O 1
ATOM 16360 N N . SER D 1 171 ? 67.027 46.248 135.847 1.00 36.40 189 SER D N 1
ATOM 16361 C CA . SER D 1 171 ? 67.484 45.511 134.677 1.00 34.37 189 SER D CA 1
ATOM 16362 C C . SER D 1 171 ? 68.906 45.919 134.321 1.00 37.46 189 SER D C 1
ATOM 16363 O O . SER D 1 171 ? 69.292 47.069 134.477 1.00 35.44 189 SER D O 1
ATOM 16371 N N . LEU D 1 172 ? 69.689 44.963 133.843 1.00 34.68 190 LEU D N 1
ATOM 16372 C CA . LEU D 1 172 ? 71.075 45.239 133.515 1.00 27.82 190 LEU D CA 1
ATOM 16373 C C . LEU D 1 172 ? 71.121 46.005 132.207 1.00 21.29 190 LEU D C 1
ATOM 16374 O O . LEU D 1 172 ? 70.333 45.722 131.305 1.00 21.96 190 LEU D O 1
ATOM 16390 N N . PRO D 1 173 ? 72.036 46.979 132.094 1.00 15.68 191 PRO D N 1
ATOM 16391 C CA . PRO D 1 173 ? 72.130 47.642 130.787 1.00 15.73 191 PRO D CA 1
ATOM 16392 C C . PRO D 1 173 ? 72.476 46.671 129.673 1.00 16.28 191 PRO D C 1
ATOM 16393 O O . PRO D 1 173 ? 73.051 45.613 129.907 1.00 14.75 191 PRO D O 1
ATOM 16404 N N . GLU D 1 174 ? 72.126 47.054 128.453 1.00 14.65 192 GLU D N 1
ATOM 16405 C CA . GLU D 1 174 ? 72.458 46.285 127.270 1.00 13.79 192 GLU D CA 1
ATOM 16406 C C . GLU D 1 174 ? 73.956 45.965 127.232 1.00 12.72 192 GLU D C 1
ATOM 16407 O O . GLU D 1 174 ? 74.807 46.879 127.273 1.00 15.60 192 GLU D O 1
ATOM 16419 N N . GLY D 1 175 ? 74.289 44.675 127.189 1.00 11.99 193 GLY D N 1
ATOM 16420 C CA . GLY D 1 175 ? 75.669 44.277 127.030 1.00 13.56 193 GLY D CA 1
ATOM 16421 C C . GLY D 1 175 ? 76.492 44.407 128.301 1.00 14.67 193 GLY D C 1
ATOM 16422 O O . GLY D 1 175 ? 77.708 44.379 128.232 1.00 13.58 193 GLY D O 1
ATOM 16426 N N . TYR D 1 176 ? 75.840 44.540 129.451 1.00 10.87 194 TYR D N 1
ATOM 16427 C CA . TYR D 1 176 ? 76.563 44.710 130.722 1.00 12.99 194 TYR D CA 1
ATOM 16428 C C . TYR D 1 176 ? 77.477 43.505 131.041 1.00 10.19 194 TYR D C 1
ATOM 16429 O O . TYR D 1 176 ? 77.049 42.351 130.963 1.00 11.09 194 TYR D O 1
ATOM 16447 N N . THR D 1 177 ? 78.735 43.784 131.405 1.00 11.73 195 THR D N 1
ATOM 16448 C CA . THR D 1 177 ? 79.648 42.742 131.870 1.00 10.15 195 THR D CA 1
ATOM 16449 C C . THR D 1 177 ? 79.529 42.489 133.388 1.00 10.06 195 THR D C 1
ATOM 16450 O O . THR D 1 177 ? 79.850 43.356 134.221 1.00 10.91 195 THR D O 1
ATOM 16461 N N . ILE D 1 178 ? 79.057 41.293 133.733 1.00 9.66 196 ILE D N 1
ATOM 16462 C CA . ILE D 1 178 ? 78.871 40.911 135.119 1.00 10.23 196 ILE D CA 1
ATOM 16463 C C . ILE D 1 178 ? 80.224 40.486 135.643 1.00 9.64 196 ILE D C 1
ATOM 16464 O O . ILE D 1 178 ? 80.854 39.579 135.095 1.00 9.80 196 ILE D O 1
ATOM 16480 N N . THR D 1 179 ? 80.678 41.156 136.696 1.00 11.60 197 THR D N 1
ATOM 16481 C CA . THR D 1 179 ? 82.034 40.962 137.190 1.00 12.61 197 THR D CA 1
ATOM 16482 C C . THR D 1 179 ? 82.110 40.059 138.411 1.00 11.78 197 THR D C 1
ATOM 16483 O O . THR D 1 179 ? 81.102 39.762 139.038 1.00 11.21 197 THR D O 1
ATOM 16494 N N . ARG D 1 180 ? 83.324 39.664 138.773 1.00 10.40 198 ARG D N 1
ATOM 16495 C CA . ARG D 1 180 ? 83.543 38.978 140.042 1.00 10.92 198 ARG D CA 1
ATOM 16496 C C . ARG D 1 180 ? 82.954 39.792 141.206 1.00 12.83 198 ARG D C 1
ATOM 16497 O O . ARG D 1 180 ? 82.331 39.226 142.098 1.00 13.43 198 ARG D O 1
ATOM 16518 N N . ALA D 1 181 ? 83.163 41.109 141.215 1.00 10.71 199 ALA D N 1
ATOM 16519 C CA . ALA D 1 181 ? 82.635 41.931 142.297 1.00 11.80 199 ALA D CA 1
ATOM 16520 C C . ALA D 1 181 ? 81.110 41.841 142.357 1.00 12.47 199 ALA D C 1
ATOM 16521 O O . ALA D 1 181 ? 80.530 41.801 143.435 1.00 12.63 199 ALA D O 1
ATOM 16528 N N . ASP D 1 182 ? 80.458 41.793 141.200 1.00 11.21 200 ASP D N 1
ATOM 16529 C CA . ASP D 1 182 ? 78.986 41.668 141.160 1.00 10.43 200 ASP D CA 1
ATOM 16530 C C . ASP D 1 182 ? 78.497 40.341 141.743 1.00 11.00 200 ASP D C 1
ATOM 16531 O O . ASP D 1 182 ? 77.523 40.293 142.496 1.00 12.64 200 ASP D O 1
ATOM 16540 N N . LEU D 1 183 ? 79.155 39.252 141.363 1.00 10.14 201 LEU D N 1
ATOM 16541 C CA . LEU D 1 183 ? 78.778 37.917 141.822 1.00 9.39 201 LEU D CA 1
ATOM 16542 C C . LEU D 1 183 ? 78.977 37.842 143.338 1.00 11.66 201 LEU D C 1
ATOM 16543 O O . LEU D 1 183 ? 78.086 37.431 144.065 1.00 10.93 201 LEU D O 1
ATOM 16559 N N . GLU D 1 184 ? 80.136 38.287 143.815 1.00 10.22 202 GLU D N 1
ATOM 16560 C CA . GLU D 1 184 ? 80.402 38.280 145.255 1.00 10.93 202 GLU D CA 1
ATOM 16561 C C . GLU D 1 184 ? 79.427 39.202 145.973 1.00 11.26 202 GLU D C 1
ATOM 16562 O O . GLU D 1 184 ? 78.939 38.865 147.054 1.00 11.51 202 GLU D O 1
ATOM 16574 N N . GLY D 1 185 ? 79.132 40.358 145.380 1.00 10.72 203 GLY D N 1
ATOM 16575 C CA . GLY D 1 185 ? 78.251 41.328 146.009 1.00 10.79 203 GLY D CA 1
ATOM 16576 C C . GLY D 1 185 ? 76.836 40.802 146.160 1.00 13.18 203 GLY D C 1
ATOM 16577 O O . GLY D 1 185 ? 76.195 40.990 147.199 1.00 12.13 203 GLY D O 1
ATOM 16581 N N . ALA D 1 186 ? 76.354 40.148 145.108 1.00 12.20 204 ALA D N 1
ATOM 16582 C CA . ALA D 1 186 ? 75.023 39.553 145.126 1.00 11.98 204 ALA D CA 1
ATOM 16583 C C . ALA D 1 186 ? 74.942 38.450 146.158 1.00 10.29 204 ALA D C 1
ATOM 16584 O O . ALA D 1 186 ? 74.008 38.408 146.952 1.00 11.90 204 ALA D O 1
ATOM 16591 N N . LEU D 1 187 ? 75.935 37.568 146.190 1.00 11.98 205 LEU D N 1
ATOM 16592 C CA . LEU D 1 187 ? 75.976 36.524 147.205 1.00 11.89 205 LEU D CA 1
ATOM 16593 C C . LEU D 1 187 ? 75.977 37.143 148.609 1.00 13.29 205 LEU D C 1
ATOM 16594 O O . LEU D 1 187 ? 75.285 36.667 149.497 1.00 12.64 205 LEU D O 1
ATOM 16610 N N . ALA D 1 188 ? 76.765 38.192 148.823 1.00 12.06 206 ALA D N 1
ATOM 16611 C CA . ALA D 1 188 ? 76.817 38.837 150.130 1.00 10.94 206 ALA D CA 1
ATOM 16612 C C . ALA D 1 188 ? 75.473 39.438 150.534 1.00 11.84 206 ALA D C 1
ATOM 16613 O O . ALA D 1 188 ? 75.064 39.312 151.685 1.00 13.88 206 ALA D O 1
ATOM 16620 N N . LYS D 1 189 ? 74.800 40.097 149.594 1.00 12.28 207 LYS D N 1
ATOM 16621 C CA . LYS D 1 189 ? 73.508 40.725 149.860 1.00 11.94 207 LYS D CA 1
ATOM 16622 C C . LYS D 1 189 ? 72.473 39.673 150.235 1.00 13.47 207 LYS D C 1
ATOM 16623 O O . LYS D 1 189 ? 71.624 39.889 151.112 1.00 14.23 207 LYS D O 1
ATOM 16642 N N . GLN D 1 190 ? 72.560 38.534 149.562 1.00 12.01 208 GLN D N 1
ATOM 16643 C CA . GLN D 1 190 ? 71.660 37.410 149.789 1.00 12.85 208 GLN D CA 1
ATOM 16644 C C . GLN D 1 190 ? 71.987 36.633 151.050 1.00 16.75 208 GLN D C 1
ATOM 16645 O O . GLN D 1 190 ? 71.213 35.771 151.449 1.00 17.42 208 GLN D O 1
ATOM 16659 N N . LYS D 1 191 ? 73.158 36.889 151.632 1.00 15.06 209 LYS D N 1
ATOM 16660 C CA . LYS D 1 191 ? 73.680 36.086 152.738 1.00 16.86 209 LYS D CA 1
ATOM 16661 C C . LYS D 1 191 ? 73.871 34.623 152.352 1.00 18.95 209 LYS D C 1
ATOM 16662 O O . LYS D 1 191 ? 73.694 33.732 153.188 1.00 22.61 209 LYS D O 1
ATOM 16681 N N . SER D 1 192 ? 74.258 34.389 151.097 1.00 14.26 210 SER D N 1
ATOM 16682 C CA . SER D 1 192 ? 74.522 33.055 150.571 1.00 14.59 210 SER D CA 1
ATOM 16683 C C . SER D 1 192 ? 75.981 32.705 150.724 1.00 19.23 210 SER D C 1
ATOM 16684 O O . SER D 1 192 ? 76.853 33.573 150.584 1.00 24.62 210 SER D O 1
ATOM 16692 N N . LYS D 1 193 ? 76.261 31.438 150.984 1.00 21.36 211 LYS D N 1
ATOM 16693 C CA . LYS D 1 193 ? 77.640 30.977 151.026 1.00 25.24 211 LYS D CA 1
ATOM 16694 C C . LYS D 1 193 ? 77.824 29.849 150.012 1.00 21.72 211 LYS D C 1
ATOM 16695 O O . LYS D 1 193 ? 77.191 28.810 150.121 1.00 27.06 211 LYS D O 1
ATOM 16699 N N . LEU D 1 194 ? 78.682 30.067 149.029 1.00 18.01 212 LEU D N 1
ATOM 16700 C CA . LEU D 1 194 ? 78.981 29.029 148.059 1.00 15.76 212 LEU D CA 1
ATOM 16701 C C . LEU D 1 194 ? 79.857 27.964 148.667 1.00 16.27 212 LEU D C 1
ATOM 16702 O O . LEU D 1 194 ? 80.734 28.254 149.497 1.00 17.76 212 LEU D O 1
ATOM 16718 N N . LEU D 1 195 ? 79.637 26.732 148.229 1.00 13.39 213 LEU D N 1
ATOM 16719 C CA . LEU D 1 195 ? 80.467 25.601 148.622 1.00 14.47 213 LEU D CA 1
ATOM 16720 C C . LEU D 1 195 ? 81.013 24.830 147.425 1.00 10.47 213 LEU D C 1
ATOM 16721 O O . LEU D 1 195 ? 80.419 24.831 146.353 1.00 11.98 213 LEU D O 1
ATOM 16737 N N . PRO D 1 196 ? 82.108 24.092 147.623 1.00 11.17 214 PRO D N 1
ATOM 16738 C CA . PRO D 1 196 ? 82.594 23.241 146.534 1.00 9.99 214 PRO D CA 1
ATOM 16739 C C . PRO D 1 196 ? 81.527 22.284 146.037 1.00 11.87 214 PRO D C 1
ATOM 16740 O O . PRO D 1 196 ? 80.775 21.713 146.851 1.00 12.51 214 PRO D O 1
ATOM 16751 N N . GLY D 1 197 ? 81.469 22.103 144.724 1.00 10.75 215 GLY D N 1
ATOM 16752 C CA . GLY D 1 197 ? 80.500 21.231 144.107 1.00 10.39 215 GLY D CA 1
ATOM 16753 C C . GLY D 1 197 ? 79.228 21.940 143.709 1.00 10.06 215 GLY D C 1
ATOM 16754 O O . GLY D 1 197 ? 78.394 21.357 143.025 1.00 11.19 215 GLY D O 1
ATOM 16758 N N . ASP D 1 198 ? 79.057 23.180 144.150 1.00 10.34 216 ASP D N 1
ATOM 16759 C CA . ASP D 1 198 ? 77.817 23.896 143.838 1.00 9.40 216 ASP D CA 1
ATOM 16760 C C . ASP D 1 198 ? 77.683 24.116 142.344 1.00 9.04 216 ASP D C 1
ATOM 16761 O O . ASP D 1 198 ? 78.672 24.259 141.627 1.00 9.45 216 ASP D O 1
ATOM 16770 N N . ILE D 1 199 ? 76.430 24.163 141.896 1.00 10.65 217 ILE D N 1
ATOM 16771 C CA . ILE D 1 199 ? 76.075 24.695 140.590 1.00 7.33 217 ILE D CA 1
ATOM 16772 C C . ILE D 1 199 ? 75.578 26.118 140.790 1.00 9.37 217 ILE D C 1
ATOM 16773 O O . ILE D 1 199 ? 74.636 26.344 141.560 1.00 10.78 217 ILE D O 1
ATOM 16789 N N . LEU D 1 200 ? 76.249 27.076 140.163 1.00 9.61 218 LEU D N 1
ATOM 16790 C CA . LEU D 1 200 ? 75.872 28.481 140.251 1.00 9.46 218 LEU D CA 1
ATOM 16791 C C . LEU D 1 200 ? 74.903 28.822 139.137 1.00 9.50 218 LEU D C 1
ATOM 16792 O O . LEU D 1 200 ? 75.182 28.551 137.957 1.00 10.93 218 LEU D O 1
ATOM 16808 N N . VAL D 1 201 ? 73.780 29.420 139.523 1.00 7.39 219 VAL D N 1
ATOM 16809 C CA . VAL D 1 201 ? 72.713 29.771 138.615 1.00 7.65 219 VAL D CA 1
ATOM 16810 C C . VAL D 1 201 ? 72.539 31.287 138.649 1.00 10.25 219 VAL D C 1
ATOM 16811 O O . VAL D 1 201 ? 72.231 31.867 139.703 1.00 9.07 219 VAL D O 1
ATOM 16824 N N . ILE D 1 202 ? 72.770 31.931 137.509 1.00 9.42 220 ILE D N 1
ATOM 16825 C CA . ILE D 1 202 ? 72.880 33.382 137.446 1.00 8.42 220 ILE D CA 1
ATOM 16826 C C . ILE D 1 202 ? 71.689 34.020 136.731 1.00 7.74 220 ILE D C 1
ATOM 16827 O O . ILE D 1 202 ? 71.449 33.754 135.553 1.00 8.70 220 ILE D O 1
ATOM 16843 N N . ARG D 1 203 ? 70.957 34.869 137.443 1.00 9.20 221 ARG D N 1
ATOM 16844 C CA . ARG D 1 203 ? 69.879 35.632 136.828 1.00 8.09 221 ARG D CA 1
ATOM 16845 C C . ARG D 1 203 ? 70.352 36.995 136.331 1.00 11.26 221 ARG D C 1
ATOM 16846 O O . ARG D 1 203 ? 70.704 37.894 137.123 1.00 10.37 221 ARG D O 1
ATOM 16867 N N . THR D 1 204 ? 70.353 37.105 135.003 1.00 9.69 222 THR D N 1
ATOM 16868 C CA . THR D 1 204 ? 70.686 38.312 134.258 1.00 9.04 222 THR D CA 1
ATOM 16869 C C . THR D 1 204 ? 69.425 39.016 133.780 1.00 10.17 222 THR D C 1
ATOM 16870 O O . THR D 1 204 ? 69.455 40.179 133.377 1.00 12.67 222 THR D O 1
ATOM 16881 N N . GLY D 1 205 ? 68.328 38.263 133.748 1.00 11.42 223 GLY D N 1
ATOM 16882 C CA . GLY D 1 205 ? 67.063 38.732 133.221 1.00 11.99 223 GLY D CA 1
ATOM 16883 C C . GLY D 1 205 ? 66.897 38.742 131.711 1.00 10.61 223 GLY D C 1
ATOM 16884 O O . GLY D 1 205 ? 65.833 39.100 131.214 1.00 11.84 223 GLY D O 1
ATOM 16888 N N . LEU D 1 206 ? 67.931 38.372 130.962 1.00 9.75 224 LEU D N 1
ATOM 16889 C CA . LEU D 1 206 ? 67.892 38.575 129.521 1.00 10.18 224 LEU D CA 1
ATOM 16890 C C . LEU D 1 206 ? 66.767 37.804 128.838 1.00 11.23 224 LEU D C 1
ATOM 16891 O O . LEU D 1 206 ? 66.043 38.373 128.014 1.00 13.21 224 LEU D O 1
ATOM 16907 N N . VAL D 1 207 ? 66.597 36.531 129.178 1.00 10.59 225 VAL D N 1
ATOM 16908 C CA . VAL D 1 207 ? 65.540 35.722 128.579 1.00 11.15 225 VAL D CA 1
ATOM 16909 C C . VAL D 1 207 ? 64.139 36.263 128.914 1.00 10.36 225 VAL D C 1
ATOM 16910 O O . VAL D 1 207 ? 63.200 36.030 128.150 1.00 11.78 225 VAL D O 1
ATOM 16923 N N . GLU D 1 208 ? 64.004 36.990 130.028 1.00 11.21 226 GLU D N 1
ATOM 16924 C CA . GLU D 1 208 ? 62.722 37.561 130.438 1.00 12.39 226 GLU D CA 1
ATOM 16925 C C . GLU D 1 208 ? 62.276 38.696 129.523 1.00 15.51 226 GLU D C 1
ATOM 16926 O O . GLU D 1 208 ? 61.135 39.147 129.613 1.00 24.29 226 GLU D O 1
ATOM 16938 N N . SER D 1 209 ? 63.163 39.168 128.659 1.00 10.34 227 SER D N 1
ATOM 16939 C CA . SER D 1 209 ? 62.802 40.222 127.713 1.00 13.55 227 SER D CA 1
ATOM 16940 C C . SER D 1 209 ? 62.408 39.679 126.344 1.00 12.85 227 SER D C 1
ATOM 16941 O O . SER D 1 209 ? 61.902 40.416 125.512 1.00 13.87 227 SER D O 1
ATOM 16949 N N . TRP D 1 210 ? 62.646 38.395 126.107 1.00 11.50 228 TRP D N 1
ATOM 16950 C CA . TRP D 1 210 ? 62.510 37.831 124.772 1.00 10.94 228 TRP D CA 1
ATOM 16951 C C . TRP D 1 210 ? 61.074 37.710 124.285 1.00 11.35 228 TRP D C 1
ATOM 16952 O O . TRP D 1 210 ? 60.746 38.061 123.141 1.00 10.00 228 TRP D O 1
ATOM 16973 N N . TYR D 1 211 ? 60.211 37.159 125.123 1.00 10.48 229 TYR D N 1
ATOM 16974 C CA . TYR D 1 211 ? 58.936 36.694 124.616 1.00 11.75 229 TYR D CA 1
ATOM 16975 C C . TYR D 1 211 ? 58.009 37.844 124.189 1.00 13.13 229 TYR D C 1
ATOM 16976 O O . TYR D 1 211 ? 57.137 37.639 123.324 1.00 15.77 229 TYR D O 1
ATOM 16994 N N . ASP D 1 212 ? 58.202 39.045 124.743 1.00 12.58 230 ASP D N 1
ATOM 16995 C CA . ASP D 1 212 ? 57.377 40.189 124.336 1.00 14.44 230 ASP D CA 1
ATOM 16996 C C . ASP D 1 212 ? 57.839 40.825 123.011 1.00 12.46 230 ASP D C 1
ATOM 16997 O O . ASP D 1 212 ? 57.124 41.666 122.440 1.00 14.91 230 ASP D O 1
ATOM 17006 N N . LEU D 1 213 ? 59.017 40.442 122.531 1.00 13.09 231 LEU D N 1
ATOM 17007 C CA . LEU D 1 213 ? 59.571 41.009 121.289 1.00 12.49 231 LEU D CA 1
ATOM 17008 C C . LEU D 1 213 ? 58.856 40.525 120.043 1.00 12.07 231 LEU D C 1
ATOM 17009 O O . LEU D 1 213 ? 58.487 39.357 119.934 1.00 14.94 231 LEU D O 1
ATOM 17025 N N . ASP D 1 214 ? 58.702 41.441 119.083 1.00 12.03 232 ASP D N 1
ATOM 17026 C CA . ASP D 1 214 ? 58.195 41.123 117.752 1.00 12.28 232 ASP D CA 1
ATOM 17027 C C . ASP D 1 214 ? 59.331 40.565 116.904 1.00 12.01 232 ASP D C 1
ATOM 17028 O O . ASP D 1 214 ? 60.469 40.484 117.363 1.00 12.24 232 ASP D O 1
ATOM 17037 N N . PRO D 1 215 ? 59.023 40.134 115.670 1.00 12.19 233 PRO D N 1
ATOM 17038 C CA . PRO D 1 215 ? 60.079 39.486 114.889 1.00 13.77 233 PRO D CA 1
ATOM 17039 C C . PRO D 1 215 ? 61.293 40.378 114.640 1.00 12.03 233 PRO D C 1
ATOM 17040 O O . PRO D 1 215 ? 62.408 39.871 114.645 1.00 13.44 233 PRO D O 1
ATOM 17051 N N . VAL D 1 216 ? 61.084 41.671 114.411 1.00 12.56 234 VAL D N 1
ATOM 17052 C CA . VAL D 1 216 ? 62.221 42.566 114.230 1.00 12.72 234 VAL D CA 1
ATOM 17053 C C . VAL D 1 216 ? 63.025 42.656 115.517 1.00 12.32 234 VAL D C 1
ATOM 17054 O O . VAL D 1 216 ? 64.237 42.534 115.515 1.00 12.10 234 VAL D O 1
ATOM 17067 N N . GLY D 1 217 ? 62.345 42.839 116.645 1.00 12.26 235 GLY D N 1
ATOM 17068 C CA . GLY D 1 217 ? 63.055 42.872 117.913 1.00 11.90 235 GLY D CA 1
ATOM 17069 C C . GLY D 1 217 ? 63.840 41.604 118.196 1.00 11.29 235 GLY D C 1
ATOM 17070 O O . GLY D 1 217 ? 64.927 41.668 118.761 1.00 11.95 235 GLY D O 1
ATOM 17074 N N . ARG D 1 218 ? 63.284 40.451 117.821 1.00 11.13 236 ARG D N 1
ATOM 17075 C CA . ARG D 1 218 ? 63.966 39.168 118.005 1.00 10.53 236 ARG D CA 1
ATOM 17076 C C . ARG D 1 218 ? 65.209 39.034 117.122 1.00 12.48 236 ARG D C 1
ATOM 17077 O O . ARG D 1 218 ? 66.186 38.405 117.523 1.00 13.95 236 ARG D O 1
ATOM 17098 N N . ALA D 1 219 ? 65.193 39.632 115.935 1.00 11.57 237 ALA D N 1
ATOM 17099 C CA . ALA D 1 219 ? 66.395 39.663 115.111 1.00 11.73 237 ALA D CA 1
ATOM 17100 C C . ALA D 1 219 ? 67.466 40.561 115.739 1.00 12.21 237 ALA D C 1
ATOM 17101 O O . ALA D 1 219 ? 68.635 40.189 115.844 1.00 13.55 237 ALA D O 1
ATOM 17108 N N . SER D 1 220 ? 67.048 41.747 116.153 1.00 13.10 238 SER D N 1
ATOM 17109 C CA . SER D 1 220 ? 67.946 42.689 116.820 1.00 13.48 238 SER D CA 1
ATOM 17110 C C . SER D 1 220 ? 68.572 42.106 118.092 1.00 15.18 238 SER D C 1
ATOM 17111 O O . SER D 1 220 ? 69.745 42.363 118.388 1.00 14.18 238 SER D O 1
ATOM 17119 N N . PHE D 1 221 ? 67.780 41.322 118.827 1.00 11.72 239 PHE D N 1
ATOM 17120 C CA . PHE D 1 221 ? 68.187 40.664 120.081 1.00 10.98 239 PHE D CA 1
ATOM 17121 C C . PHE D 1 221 ? 69.543 39.978 119.919 1.00 15.97 239 PHE D C 1
ATOM 17122 O O . PHE D 1 221 ? 70.424 40.107 120.776 1.00 15.38 239 PHE D O 1
ATOM 17139 N N . PHE D 1 222 ? 69.747 39.300 118.791 1.00 13.53 240 PHE D N 1
ATOM 17140 C CA . PHE D 1 222 ? 70.994 38.553 118.611 1.00 15.71 240 PHE D CA 1
ATOM 17141 C C . PHE D 1 222 ? 72.096 39.326 117.920 1.00 17.34 240 PHE D C 1
ATOM 17142 O O . PHE D 1 222 ? 73.239 38.895 117.911 1.00 23.75 240 PHE D O 1
ATOM 17159 N N . LEU D 1 223 ? 71.776 40.489 117.381 1.00 13.19 241 LEU D N 1
ATOM 17160 C CA . LEU D 1 223 ? 72.781 41.316 116.737 1.00 13.81 241 LEU D CA 1
ATOM 17161 C C . LEU D 1 223 ? 73.433 42.279 117.717 1.00 17.35 241 LEU D C 1
ATOM 17162 O O . LEU D 1 223 ? 74.503 42.803 117.440 1.00 26.75 241 LEU D O 1
ATOM 17178 N N . ASN D 1 224 ? 72.767 42.532 118.832 1.00 16.53 242 ASN D N 1
ATOM 17179 C CA A ASN D 1 224 ? 73.091 43.428 119.971 0.54 14.98 242 ASN D CA 1
ATOM 17180 C CA B ASN D 1 224 ? 73.435 43.511 119.642 0.46 15.53 242 ASN D CA 1
ATOM 17181 C C . ASN D 1 224 ? 74.152 42.846 120.833 1.00 13.32 242 ASN D C 1
ATOM 17182 O O . ASN D 1 224 ? 74.168 41.635 120.981 1.00 15.05 242 ASN D O 1
ATOM 17203 N N . PRO D 1 225 ? 74.926 43.664 121.553 1.00 11.15 243 PRO D N 1
ATOM 17204 C CA . PRO D 1 225 ? 75.677 43.069 122.657 1.00 13.07 243 PRO D CA 1
ATOM 17205 C C . PRO D 1 225 ? 74.730 42.462 123.677 1.00 12.55 243 PRO D C 1
ATOM 17206 O O . PRO D 1 225 ? 73.628 42.984 123.842 1.00 13.50 243 PRO D O 1
ATOM 17234 N N A THR D 1 227 ? 74.318 40.964 127.747 0.74 9.91 245 THR D N 1
ATOM 17235 N N B THR D 1 227 ? 74.318 40.953 127.747 0.26 9.86 245 THR D N 1
ATOM 17236 C CA A THR D 1 227 ? 74.874 40.903 129.097 0.74 10.47 245 THR D CA 1
ATOM 17237 C CA B THR D 1 227 ? 74.891 40.847 129.081 0.26 10.51 245 THR D CA 1
ATOM 17238 C C A THR D 1 227 ? 75.268 39.476 129.500 0.74 9.61 245 THR D C 1
ATOM 17239 C C B THR D 1 227 ? 75.359 39.442 129.379 0.26 10.85 245 THR D C 1
ATOM 17240 O O A THR D 1 227 ? 74.615 38.493 129.138 0.74 10.78 245 THR D O 1
ATOM 17241 O O B THR D 1 227 ? 74.808 38.452 128.880 0.26 8.62 245 THR D O 1
ATOM 17262 N N . GLY D 1 228 ? 76.386 39.359 130.208 1.00 10.52 246 GLY D N 1
ATOM 17263 C CA . GLY D 1 228 ? 76.859 38.072 130.667 1.00 9.84 246 GLY D CA 1
ATOM 17264 C C . GLY D 1 228 ? 78.099 38.240 131.512 1.00 10.25 246 GLY D C 1
ATOM 17265 O O . GLY D 1 228 ? 78.547 39.352 131.729 1.00 10.08 246 GLY D O 1
ATOM 17270 N N . ILE D 1 229 ? 78.662 37.132 131.975 1.00 9.93 247 ILE D N 1
ATOM 17271 C CA . ILE D 1 229 ? 79.829 37.227 132.846 1.00 9.26 247 ILE D CA 1
ATOM 17272 C C . ILE D 1 229 ? 81.071 37.563 132.045 1.00 9.48 247 ILE D C 1
ATOM 17273 O O . ILE D 1 229 ? 81.202 37.217 130.865 1.00 11.05 247 ILE D O 1
ATOM 17289 N N . GLY D 1 230 ? 81.997 38.237 132.706 1.00 9.47 248 GLY D N 1
ATOM 17290 C CA . GLY D 1 230 ? 83.263 38.575 132.070 1.00 11.11 248 GLY D CA 1
ATOM 17291 C C . GLY D 1 230 ? 84.458 37.747 132.493 1.00 10.22 248 GLY D C 1
ATOM 17292 O O . GLY D 1 230 ? 84.364 36.844 133.319 1.00 11.28 248 GLY D O 1
ATOM 17296 N N . SER D 1 231 ? 85.608 38.091 131.920 1.00 12.06 249 SER D N 1
ATOM 17297 C CA . SER D 1 231 ? 86.809 37.296 132.094 1.00 14.60 249 SER D CA 1
ATOM 17298 C C . SER D 1 231 ? 87.265 37.211 133.545 1.00 12.46 249 SER D C 1
ATOM 17299 O O . SER D 1 231 ? 87.843 36.189 133.948 1.00 13.41 249 SER D O 1
ATOM 17307 N N . ASP D 1 232 ? 87.031 38.255 134.340 1.00 12.92 250 ASP D N 1
ATOM 17308 C CA . ASP D 1 232 ? 87.578 38.241 135.695 1.00 11.69 250 ASP D CA 1
ATOM 17309 C C . ASP D 1 232 ? 86.766 37.335 136.639 1.00 14.69 250 ASP D C 1
ATOM 17310 O O . ASP D 1 232 ? 87.171 37.124 137.793 1.00 13.39 250 ASP D O 1
ATOM 17319 N N . THR D 1 233 ? 85.680 36.735 136.143 1.00 11.98 251 THR D N 1
ATOM 17320 C CA . THR D 1 233 ? 84.953 35.748 136.943 1.00 9.44 251 THR D CA 1
ATOM 17321 C C . THR D 1 233 ? 85.605 34.370 136.909 1.00 10.86 251 THR D C 1
ATOM 17322 O O . THR D 1 233 ? 85.351 33.533 137.785 1.00 11.78 251 THR D O 1
ATOM 17333 N N . VAL D 1 234 ? 86.448 34.114 135.920 1.00 10.74 252 VAL D N 1
ATOM 17334 C CA . VAL D 1 234 ? 86.970 32.762 135.743 1.00 13.00 252 VAL D CA 1
ATOM 17335 C C . VAL D 1 234 ? 87.886 32.296 136.901 1.00 10.30 252 VAL D C 1
ATOM 17336 O O . VAL D 1 234 ? 87.738 31.174 137.383 1.00 11.53 252 VAL D O 1
ATOM 17349 N N . PRO D 1 235 ? 88.821 33.139 137.366 1.00 9.98 253 PRO D N 1
ATOM 17350 C CA . PRO D 1 235 ? 89.605 32.668 138.512 1.00 12.21 253 PRO D CA 1
ATOM 17351 C C . PRO D 1 235 ? 88.750 32.403 139.746 1.00 13.64 253 PRO D C 1
ATOM 17352 O O . PRO D 1 235 ? 89.085 31.546 140.557 1.00 14.31 253 PRO D O 1
ATOM 17363 N N . TRP D 1 236 ? 87.668 33.156 139.899 1.00 12.27 254 TRP D N 1
ATOM 17364 C CA . TRP D 1 236 ? 86.785 32.993 141.042 1.00 11.40 254 TRP D CA 1
ATOM 17365 C C . TRP D 1 236 ? 85.984 31.685 140.937 1.00 11.47 254 TRP D C 1
ATOM 17366 O O . TRP D 1 236 ? 85.860 30.953 141.906 1.00 11.42 254 TRP D O 1
ATOM 17387 N N . ILE D 1 237 ? 85.465 31.392 139.746 1.00 11.58 255 ILE D N 1
ATOM 17388 C CA . ILE D 1 237 ? 84.781 30.132 139.488 1.00 11.23 255 ILE D CA 1
ATOM 17389 C C . ILE D 1 237 ? 85.713 28.968 139.836 1.00 11.85 255 ILE D C 1
ATOM 17390 O O . ILE D 1 237 ? 85.274 27.989 140.432 1.00 12.36 255 ILE D O 1
ATOM 17406 N N . HIS D 1 238 ? 86.985 29.098 139.478 1.00 10.53 256 HIS D N 1
ATOM 17407 C CA . HIS D 1 238 ? 87.997 28.087 139.824 1.00 12.37 256 HIS D CA 1
ATOM 17408 C C . HIS D 1 238 ? 88.195 27.972 141.337 1.00 14.77 256 HIS D C 1
ATOM 17409 O O . HIS D 1 238 ? 88.143 26.864 141.897 1.00 14.66 256 HIS D O 1
ATOM 17423 N N . GLU D 1 239 ? 88.423 29.099 142.004 1.00 11.17 257 GLU D N 1
ATOM 17424 C CA . GLU D 1 239 ? 88.648 29.095 143.457 1.00 11.58 257 GLU D CA 1
ATOM 17425 C C . GLU D 1 239 ? 87.461 28.542 144.244 1.00 11.91 257 GLU D C 1
ATOM 17426 O O . GLU D 1 239 ? 87.644 27.913 145.293 1.00 14.17 257 GLU D O 1
ATOM 17438 N N . GLN D 1 240 ? 86.249 28.803 143.758 1.00 11.43 258 GLN D N 1
ATOM 17439 C CA . GLN D 1 240 ? 85.039 28.341 144.433 1.00 13.55 258 GLN D CA 1
ATOM 17440 C C . GLN D 1 240 ? 84.680 26.881 144.160 1.00 11.33 258 GLN D C 1
ATOM 17441 O O . GLN D 1 240 ? 83.743 26.342 144.760 1.00 10.97 258 GLN D O 1
ATOM 17455 N N . ARG D 1 241 ? 85.419 26.235 143.265 1.00 11.94 259 ARG D N 1
ATOM 17456 C CA . ARG D 1 241 ? 85.249 24.812 142.998 1.00 10.40 259 ARG D CA 1
ATOM 17457 C C . ARG D 1 241 ? 83.815 24.493 142.591 1.00 10.89 259 ARG D C 1
ATOM 17458 O O . ARG D 1 241 ? 83.246 23.463 142.953 1.00 12.17 259 ARG D O 1
ATOM 17479 N N . LEU D 1 242 ? 83.269 25.368 141.763 1.00 9.01 260 LEU D N 1
ATOM 17480 C CA . LEU D 1 242 ? 81.953 25.134 141.159 1.00 8.67 260 LEU D CA 1
ATOM 17481 C C . LEU D 1 242 ? 82.029 24.018 140.116 1.00 12.30 260 LEU D C 1
ATOM 17482 O O . LEU D 1 242 ? 83.036 23.887 139.409 1.00 9.80 260 LEU D O 1
ATOM 17498 N N . ALA D 1 243 ? 80.961 23.227 140.016 1.00 9.10 261 ALA D N 1
ATOM 17499 C CA . ALA D 1 243 ? 80.862 22.179 139.005 1.00 9.45 261 ALA D CA 1
ATOM 17500 C C . ALA D 1 243 ? 80.366 22.688 137.660 1.00 8.80 261 ALA D C 1
ATOM 17501 O O . ALA D 1 243 ? 80.723 22.141 136.619 1.00 9.30 261 ALA D O 1
ATOM 17508 N N . GLY D 1 244 ? 79.503 23.692 137.696 1.00 9.47 262 GLY D N 1
ATOM 17509 C CA . GLY D 1 244 ? 78.899 24.235 136.497 1.00 7.10 262 GLY D CA 1
ATOM 17510 C C . GLY D 1 244 ? 78.347 25.613 136.793 1.00 8.69 262 GLY D C 1
ATOM 17511 O O . GLY D 1 244 ? 78.077 25.932 137.953 1.00 8.44 262 GLY D O 1
ATOM 17515 N N . VAL D 1 245 ? 78.203 26.427 135.747 1.00 8.07 263 VAL D N 1
ATOM 17516 C CA . VAL D 1 245 ? 77.637 27.760 135.842 1.00 7.11 263 VAL D CA 1
ATOM 17517 C C . VAL D 1 245 ? 76.574 27.882 134.777 1.00 7.97 263 VAL D C 1
ATOM 17518 O O . VAL D 1 245 ? 76.859 27.668 133.605 1.00 8.18 263 VAL D O 1
ATOM 17531 N N . ALA D 1 246 ? 75.356 28.223 135.202 1.00 8.57 264 ALA D N 1
ATOM 17532 C CA . ALA D 1 246 ? 74.238 28.361 134.283 1.00 8.18 264 ALA D CA 1
ATOM 17533 C C . ALA D 1 246 ? 73.658 29.748 134.380 1.00 8.99 264 ALA D C 1
ATOM 17534 O O . ALA D 1 246 ? 73.763 30.395 135.411 1.00 9.32 264 ALA D O 1
ATOM 17541 N N . ALA D 1 247 ? 73.034 30.198 133.302 1.00 8.17 265 ALA D N 1
ATOM 17542 C CA . ALA D 1 247 ? 72.426 31.513 133.300 1.00 7.36 265 ALA D CA 1
ATOM 17543 C C . ALA D 1 247 ? 71.169 31.555 132.444 1.00 7.62 265 ALA D C 1
ATOM 17544 O O . ALA D 1 247 ? 70.916 30.670 131.606 1.00 9.45 265 ALA D O 1
ATOM 17551 N N . ASP D 1 248 ? 70.416 32.631 132.636 1.00 7.44 266 ASP D N 1
ATOM 17552 C CA . ASP D 1 248 ? 69.239 32.928 131.837 1.00 7.93 266 ASP D CA 1
ATOM 17553 C C . ASP D 1 248 ? 69.534 33.909 130.710 1.00 9.00 266 ASP D C 1
ATOM 17554 O O . ASP D 1 248 ? 68.679 34.720 130.326 1.00 9.79 266 ASP D O 1
ATOM 17563 N N . ASN D 1 249 ? 70.727 33.807 130.152 1.00 9.25 267 ASN D N 1
ATOM 17564 C CA . ASN D 1 249 ? 71.025 34.457 128.883 1.00 8.72 267 ASN D CA 1
ATOM 17565 C C . ASN D 1 249 ? 71.305 33.355 127.871 1.00 9.26 267 ASN D C 1
ATOM 17566 O O . ASN D 1 249 ? 71.013 32.185 128.135 1.00 10.28 267 ASN D O 1
ATOM 17577 N N . ILE D 1 250 ? 71.857 33.699 126.717 1.00 8.48 268 ILE D N 1
ATOM 17578 C CA . ILE D 1 250 ? 72.017 32.705 125.663 1.00 9.93 268 ILE D CA 1
ATOM 17579 C C . ILE D 1 250 ? 73.446 32.181 125.581 1.00 11.78 268 ILE D C 1
ATOM 17580 O O . ILE D 1 250 ? 73.646 31.006 125.246 1.00 12.69 268 ILE D O 1
ATOM 17596 N N . ALA D 1 251 ? 74.438 33.019 125.919 1.00 10.37 269 ALA D N 1
ATOM 17597 C CA . ALA D 1 251 ? 75.834 32.632 125.749 1.00 10.36 269 ALA D CA 1
ATOM 17598 C C . ALA D 1 251 ? 76.670 32.562 127.036 1.00 11.44 269 ALA D C 1
ATOM 17599 O O . ALA D 1 251 ? 77.871 32.322 126.956 1.00 12.18 269 ALA D O 1
ATOM 17606 N N . LEU D 1 252 ? 76.029 32.773 128.188 1.00 11.03 270 LEU D N 1
ATOM 17607 C CA . LEU D 1 252 ? 76.650 32.828 129.537 1.00 8.37 270 LEU D CA 1
ATOM 17608 C C . LEU D 1 252 ? 77.565 34.043 129.667 1.00 8.46 270 LEU D C 1
ATOM 17609 O O . LEU D 1 252 ? 77.292 34.946 130.469 1.00 9.06 270 LEU D O 1
ATOM 17625 N N . GLU D 1 253 ? 78.638 34.077 128.893 1.00 11.53 271 GLU D N 1
ATOM 17626 C CA . GLU D 1 253 ? 79.546 35.213 128.946 1.00 10.30 271 GLU D CA 1
ATOM 17627 C C . GLU D 1 253 ? 79.000 36.381 128.143 1.00 10.08 271 GLU D C 1
ATOM 17628 O O . GLU D 1 253 ? 78.111 36.226 127.289 1.00 10.75 271 GLU D O 1
ATOM 17640 N N . ARG D 1 254 ? 79.480 37.562 128.495 1.00 9.94 272 ARG D N 1
ATOM 17641 C CA . ARG D 1 254 ? 79.130 38.782 127.788 1.00 9.42 272 ARG D CA 1
ATOM 17642 C C . ARG D 1 254 ? 79.562 38.661 126.339 1.00 12.09 272 ARG D C 1
ATOM 17643 O O . ARG D 1 254 ? 80.689 38.255 126.057 1.00 14.88 272 ARG D O 1
ATOM 17664 N N . VAL D 1 255 ? 78.675 39.004 125.416 1.00 11.31 273 VAL D N 1
ATOM 17665 C CA A VAL D 1 255 ? 78.909 38.919 123.961 0.51 14.17 273 VAL D CA 1
ATOM 17666 C CA B VAL D 1 255 ? 79.116 38.988 124.035 0.49 14.14 273 VAL D CA 1
ATOM 17667 C C . VAL D 1 255 ? 78.913 40.325 123.359 1.00 13.78 273 VAL D C 1
ATOM 17668 O O . VAL D 1 255 ? 77.970 41.072 123.625 1.00 14.76 273 VAL D O 1
ATOM 17693 N N . PRO D 1 256 ? 79.897 40.673 122.517 1.00 19.93 274 PRO D N 1
ATOM 17694 C CA . PRO D 1 256 ? 79.895 41.990 121.896 1.00 27.23 274 PRO D CA 1
ATOM 17695 C C . PRO D 1 256 ? 79.114 42.006 120.609 1.00 31.08 274 PRO D C 1
ATOM 17696 O O . PRO D 1 256 ? 78.458 41.016 120.298 1.00 23.25 274 PRO D O 1
ATOM 17707 N N . HIS D 1 257 ? 79.167 43.143 119.914 1.00 41.83 275 HIS D N 1
ATOM 17708 C CA . HIS D 1 257 ? 78.930 43.238 118.471 1.00 48.73 275 HIS D CA 1
ATOM 17709 C C . HIS D 1 257 ? 78.649 41.904 117.787 1.00 53.15 275 HIS D C 1
ATOM 17710 O O . HIS D 1 257 ? 77.678 41.769 117.043 1.00 59.03 275 HIS D O 1
ATOM 17714 N N . ALA D 1 264 ? 85.736 37.069 120.151 1.00 42.66 282 ALA D N 1
ATOM 17715 C CA . ALA D 1 264 ? 86.500 36.630 121.312 1.00 46.46 282 ALA D CA 1
ATOM 17716 C C . ALA D 1 264 ? 85.560 36.128 122.400 1.00 45.80 282 ALA D C 1
ATOM 17717 O O . ALA D 1 264 ? 84.600 36.808 122.773 1.00 45.82 282 ALA D O 1
ATOM 17723 N N . LEU D 1 265 ? 85.851 34.933 122.903 1.00 37.52 283 LEU D N 1
ATOM 17724 C CA . LEU D 1 265 ? 85.023 34.294 123.917 1.00 31.13 283 LEU D CA 1
ATOM 17725 C C . LEU D 1 265 ? 85.905 33.569 124.902 1.00 17.97 283 LEU D C 1
ATOM 17726 O O . LEU D 1 265 ? 85.825 32.336 125.042 1.00 22.39 283 LEU D O 1
ATOM 17742 N N . PRO D 1 266 ? 86.739 34.323 125.611 1.00 22.56 284 PRO D N 1
ATOM 17743 C CA . PRO D 1 266 ? 87.713 33.704 126.501 1.00 25.46 284 PRO D CA 1
ATOM 17744 C C . PRO D 1 266 ? 87.058 32.866 127.597 1.00 22.15 284 PRO D C 1
ATOM 17745 O O . PRO D 1 266 ? 87.612 31.848 127.971 1.00 18.92 284 PRO D O 1
ATOM 17756 N N . VAL D 1 267 ? 85.891 33.261 128.089 1.00 15.52 285 VAL D N 1
ATOM 17757 C CA . VAL D 1 267 ? 85.284 32.527 129.191 1.00 14.21 285 VAL D CA 1
ATOM 17758 C C . VAL D 1 267 ? 84.874 31.112 128.754 1.00 14.55 285 VAL D C 1
ATOM 17759 O O . VAL D 1 267 ? 85.071 30.145 129.487 1.00 12.19 285 VAL D O 1
ATOM 17772 N N . HIS D 1 268 ? 84.315 30.972 127.555 1.00 15.24 286 HIS D N 1
ATOM 17773 C CA . HIS D 1 268 ? 84.002 29.646 127.047 1.00 15.19 286 HIS D CA 1
ATOM 17774 C C . HIS D 1 268 ? 85.227 28.751 127.054 1.00 10.94 286 HIS D C 1
ATOM 17775 O O . HIS D 1 268 ? 85.199 27.605 127.512 1.00 13.83 286 HIS D O 1
ATOM 17790 N N . GLY D 1 269 ? 86.306 29.288 126.507 1.00 12.98 287 GLY D N 1
ATOM 17791 C CA . GLY D 1 269 ? 87.529 28.513 126.385 1.00 13.09 287 GLY D CA 1
ATOM 17792 C C . GLY D 1 269 ? 88.122 28.145 127.727 1.00 12.49 287 GLY D C 1
ATOM 17793 O O . GLY D 1 269 ? 88.546 27.004 127.937 1.00 12.90 287 GLY D O 1
ATOM 17797 N N . ASN D 1 270 ? 88.174 29.114 128.641 1.00 12.26 288 ASN D N 1
ATOM 17798 C CA . ASN D 1 270 ? 88.761 28.870 129.946 1.00 13.02 288 ASN D CA 1
ATOM 17799 C C . ASN D 1 270 ? 87.916 27.907 130.760 1.00 9.70 288 ASN D C 1
ATOM 17800 O O . ASN D 1 270 ? 88.460 27.037 131.417 1.00 12.61 288 ASN D O 1
ATOM 17811 N N . LEU D 1 271 ? 86.595 28.049 130.714 1.00 10.32 289 LEU D N 1
ATOM 17812 C CA . LEU D 1 271 ? 85.746 27.172 131.515 1.00 10.80 289 LEU D CA 1
ATOM 17813 C C . LEU D 1 271 ? 85.756 25.758 130.954 1.00 9.89 289 LEU D C 1
ATOM 17814 O O . LEU D 1 271 ? 86.038 24.810 131.674 1.00 10.71 289 LEU D O 1
ATOM 17830 N N . LEU D 1 272 ? 85.426 25.605 129.674 1.00 9.84 290 LEU D N 1
ATOM 17831 C CA . LEU D 1 272 ? 85.255 24.269 129.114 1.00 9.35 290 LEU D CA 1
ATOM 17832 C C . LEU D 1 272 ? 86.578 23.535 128.957 1.00 13.52 290 LEU D C 1
ATOM 17833 O O . LEU D 1 272 ? 86.690 22.394 129.369 1.00 13.42 290 LEU D O 1
ATOM 17849 N N . ARG D 1 273 ? 87.582 24.181 128.380 1.00 9.97 291 ARG D N 1
ATOM 17850 C CA . ARG D 1 273 ? 88.853 23.477 128.137 1.00 9.97 291 ARG D CA 1
ATOM 17851 C C . ARG D 1 273 ? 89.787 23.475 129.338 1.00 11.65 291 ARG D C 1
ATOM 17852 O O . ARG D 1 273 ? 90.367 22.451 129.676 1.00 11.74 291 ARG D O 1
ATOM 17873 N N . ASP D 1 274 ? 89.966 24.626 129.965 1.00 11.24 292 ASP D N 1
ATOM 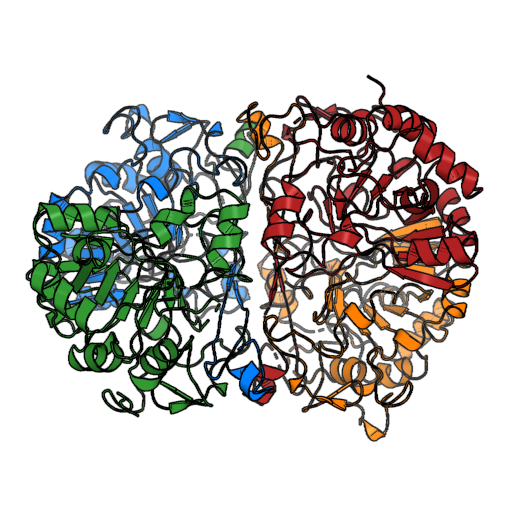17874 C CA . ASP D 1 274 ? 91.008 24.701 130.979 1.00 10.32 292 ASP D CA 1
ATOM 17875 C C . ASP D 1 274 ? 90.514 24.151 132.323 1.00 9.64 292 ASP D C 1
ATOM 17876 O O . ASP D 1 274 ? 91.225 23.386 132.977 1.00 12.29 292 ASP D O 1
ATOM 17885 N N . LEU D 1 275 ? 89.317 24.543 132.748 1.00 12.09 293 LEU D N 1
ATOM 17886 C CA . LEU D 1 275 ? 88.814 24.137 134.063 1.00 11.86 293 LEU D CA 1
ATOM 17887 C C . LEU D 1 275 ? 87.953 22.882 134.037 1.00 11.46 293 LEU D C 1
ATOM 17888 O O . LEU D 1 275 ? 87.780 22.218 135.066 1.00 11.98 293 LEU D O 1
ATOM 17904 N N . GLY D 1 276 ? 87.393 22.554 132.882 1.00 9.42 294 GLY D N 1
ATOM 17905 C CA . GLY D 1 276 ? 86.418 21.471 132.815 1.00 11.96 294 GLY D CA 1
ATOM 17906 C C . GLY D 1 276 ? 85.111 21.772 133.548 1.00 11.02 294 GLY D C 1
ATOM 17907 O O . GLY D 1 276 ? 84.468 20.866 134.073 1.00 9.23 294 GLY D O 1
ATOM 17911 N N . VAL D 1 277 ? 84.727 23.049 133.564 1.00 8.35 295 VAL D N 1
ATOM 17912 C CA . VAL D 1 277 ? 83.484 23.511 134.166 1.00 7.62 295 VAL D CA 1
ATOM 17913 C C . VAL D 1 277 ? 82.386 23.634 133.114 1.00 8.55 295 VAL D C 1
ATOM 17914 O O . VAL D 1 277 ? 82.601 24.197 132.040 1.00 9.39 295 VAL D O 1
ATOM 17927 N N . TYR D 1 278 ? 81.211 23.100 133.433 1.00 7.94 296 TYR D N 1
ATOM 17928 C CA . TYR D 1 278 ? 80.104 23.054 132.499 1.00 7.58 296 TYR D CA 1
ATOM 17929 C C . TYR D 1 278 ? 79.366 24.381 132.419 1.00 10.41 296 TYR D C 1
ATOM 17930 O O . TYR D 1 278 ? 79.339 25.146 133.369 1.00 9.87 296 TYR D O 1
ATOM 17948 N N . ILE D 1 279 ? 78.780 24.636 131.254 1.00 8.98 297 ILE D N 1
ATOM 17949 C CA . ILE D 1 279 ? 78.076 25.878 130.965 1.00 8.89 297 ILE D CA 1
ATOM 17950 C C . ILE D 1 279 ? 76.619 25.584 130.682 1.00 9.59 297 ILE D C 1
ATOM 17951 O O . ILE D 1 279 ? 76.305 24.752 129.830 1.00 8.78 297 ILE D O 1
ATOM 17967 N N . GLY D 1 280 ? 75.731 26.249 131.424 1.00 7.25 298 GLY D N 1
ATOM 17968 C CA . GLY D 1 280 ? 74.299 26.139 131.215 1.00 7.38 298 GLY D CA 1
ATOM 17969 C C . GLY D 1 280 ? 73.744 27.434 130.650 1.00 7.53 298 GLY D C 1
ATOM 17970 O O . GLY D 1 280 ? 74.113 28.528 131.092 1.00 7.15 298 GLY D O 1
ATOM 17974 N N . GLU D 1 281 ? 72.840 27.315 129.683 1.00 8.50 299 GLU D N 1
ATOM 17975 C CA . GLU D 1 281 ? 72.296 28.473 128.997 1.00 8.84 299 GLU D CA 1
ATOM 17976 C C . GLU D 1 281 ? 70.790 28.352 128.767 1.00 7.96 299 GLU D C 1
ATOM 17977 O O . GLU D 1 281 ? 70.226 27.257 128.687 1.00 8.54 299 GLU D O 1
ATOM 17989 N N . ILE D 1 282 ? 70.158 29.517 128.683 1.00 7.39 300 ILE D N 1
ATOM 17990 C CA . ILE D 1 282 ? 68.729 29.671 128.435 1.00 6.93 300 ILE D CA 1
ATOM 17991 C C . ILE D 1 282 ? 67.880 29.020 129.536 1.00 7.31 300 ILE D C 1
ATOM 17992 O O . ILE D 1 282 ? 66.809 28.473 129.292 1.00 8.60 300 ILE D O 1
ATOM 18008 N N . TRP D 1 283 ? 68.349 29.128 130.775 1.00 8.83 301 TRP D N 1
ATOM 18009 C CA . TRP D 1 283 ? 67.546 28.726 131.923 1.00 7.09 301 TRP D CA 1
ATOM 18010 C C . TRP D 1 283 ? 66.533 29.827 132.214 1.00 8.43 301 TRP D C 1
ATOM 18011 O O . TRP D 1 283 ? 66.733 30.990 131.847 1.00 10.55 301 TRP D O 1
ATOM 18032 N N . TRP D 1 284 ? 65.431 29.453 132.857 1.00 7.88 302 TRP D N 1
ATOM 18033 C CA . TRP D 1 284 ? 64.357 30.377 133.202 1.00 8.39 302 TRP D CA 1
ATOM 18034 C C . TRP D 1 284 ? 64.296 30.528 134.719 1.00 8.92 302 TRP D C 1
ATOM 18035 O O . TRP D 1 284 ? 63.938 29.578 135.435 1.00 9.30 302 TRP D O 1
ATOM 18056 N N . LEU D 1 285 ? 64.607 31.728 135.217 1.00 9.55 303 LEU D N 1
ATOM 18057 C CA . LEU D 1 285 ? 64.854 31.928 136.648 1.00 9.50 303 LEU D CA 1
ATOM 18058 C C . LEU D 1 285 ? 63.903 32.918 137.308 1.00 11.38 303 LEU D C 1
ATOM 18059 O O . LEU D 1 285 ? 64.036 33.207 138.499 1.00 10.82 303 LEU D O 1
ATOM 18075 N N A GLU D 1 286 ? 62.924 33.422 136.563 0.36 9.97 304 GLU D N 1
ATOM 18076 N N B GLU D 1 286 ? 62.932 33.412 136.544 0.64 9.97 304 GLU D N 1
ATOM 18077 C CA A GLU D 1 286 ? 62.067 34.485 137.094 0.36 9.97 304 GLU D CA 1
ATOM 18078 C CA B GLU D 1 286 ? 62.017 34.445 137.038 0.64 9.34 304 GLU D CA 1
ATOM 18079 C C A GLU D 1 286 ? 61.260 34.044 138.316 0.36 10.93 304 GLU D C 1
ATOM 18080 C C B GLU D 1 286 ? 61.276 34.031 138.304 0.64 11.03 304 GLU D C 1
ATOM 18081 O O A GLU D 1 286 ? 61.170 34.779 139.302 0.36 10.21 304 GLU D O 1
ATOM 18082 O O B GLU D 1 286 ? 61.235 34.766 139.293 0.64 10.64 304 GLU D O 1
ATOM 18105 N N . GLU D 1 287 ? 60.661 32.859 138.263 1.00 11.49 305 GLU D N 1
ATOM 18106 C CA . GLU D 1 287 ? 59.818 32.427 139.359 1.00 12.18 305 GLU D CA 1
ATOM 18107 C C . GLU D 1 287 ? 60.656 31.958 140.542 1.00 8.89 305 GLU D C 1
ATOM 18108 O O . GLU D 1 287 ? 60.318 32.246 141.697 1.00 12.86 305 GLU D O 1
ATOM 18121 N N . LEU D 1 288 ? 61.756 31.271 140.268 1.00 9.34 306 LEU D N 1
ATOM 18122 C CA . LEU D 1 288 ? 62.663 30.905 141.340 1.00 10.10 306 LEU D CA 1
ATOM 18123 C C . LEU D 1 288 ? 63.179 32.159 142.056 1.00 10.21 306 LEU D C 1
ATOM 18124 O O . LEU D 1 288 ? 63.225 32.210 143.297 1.00 10.14 306 LEU D O 1
ATOM 18140 N N . ALA D 1 289 ? 63.588 33.167 141.291 1.00 10.55 307 ALA D N 1
ATOM 18141 C CA . ALA D 1 289 ? 64.156 34.361 141.892 1.00 10.69 307 ALA D CA 1
ATOM 18142 C C . ALA D 1 289 ? 63.127 35.096 142.765 1.00 10.37 307 ALA D C 1
ATOM 18143 O O . ALA D 1 289 ? 63.453 35.561 143.837 1.00 13.01 307 ALA D O 1
ATOM 18150 N N . LYS D 1 290 ? 61.877 35.152 142.318 1.00 10.48 308 LYS D N 1
ATOM 18151 C CA . LYS D 1 290 ? 60.832 35.745 143.122 1.00 12.46 308 LYS D CA 1
ATOM 18152 C C . LYS D 1 290 ? 60.671 34.983 144.448 1.00 11.45 308 LYS D C 1
ATOM 18153 O O . LYS D 1 290 ? 60.531 35.587 145.514 1.00 12.81 308 LYS D O 1
ATOM 18172 N N . ASP D 1 291 ? 60.698 33.654 144.384 1.00 10.90 309 ASP D N 1
ATOM 18173 C CA . ASP D 1 291 ? 60.510 32.837 145.578 1.00 10.75 309 ASP D CA 1
ATOM 18174 C C . ASP D 1 291 ? 61.649 33.062 146.567 1.00 13.41 309 ASP D C 1
ATOM 18175 O O . ASP D 1 291 ? 61.412 33.201 147.779 1.00 13.14 309 ASP D O 1
ATOM 18184 N N . CYS D 1 292 ? 62.883 33.107 146.061 1.00 10.62 310 CYS D N 1
ATOM 18185 C CA . CYS D 1 292 ? 64.040 33.314 146.926 1.00 10.10 310 CYS D CA 1
ATOM 18186 C C . CYS D 1 292 ? 64.049 34.708 147.545 1.00 11.04 310 CYS D C 1
ATOM 18187 O O . CYS D 1 292 ? 64.457 34.878 148.686 1.00 11.32 310 CYS D O 1
ATOM 18195 N N . ALA D 1 293 ? 63.588 35.708 146.801 1.00 11.23 311 ALA D N 1
ATOM 18196 C CA . ALA D 1 293 ? 63.517 37.054 147.357 1.00 12.89 311 ALA D CA 1
ATOM 18197 C C . ALA D 1 293 ? 62.525 37.076 148.516 1.00 13.51 311 ALA D C 1
ATOM 18198 O O . ALA D 1 293 ? 62.689 37.849 149.460 1.00 15.45 311 ALA D O 1
ATOM 18205 N N . GLN D 1 294 ? 61.484 36.255 148.423 1.00 13.59 312 GLN D N 1
ATOM 18206 C CA . GLN D 1 294 ? 60.431 36.246 149.435 1.00 15.16 312 GLN D CA 1
ATOM 18207 C C . GLN D 1 294 ? 60.837 35.519 150.709 1.00 15.62 312 GLN D C 1
ATOM 18208 O O . GLN D 1 294 ? 60.496 35.969 151.811 1.00 18.14 312 GLN D O 1
ATOM 18222 N N . ASP D 1 295 ? 61.534 34.388 150.583 1.00 15.38 313 ASP D N 1
ATOM 18223 C CA . ASP D 1 295 ? 61.856 33.616 151.788 1.00 15.11 313 ASP D CA 1
ATOM 18224 C C . ASP D 1 295 ? 63.322 33.704 152.194 1.00 15.01 313 ASP D C 1
ATOM 18225 O O . ASP D 1 295 ? 63.702 33.183 153.242 1.00 16.13 313 ASP D O 1
ATOM 18234 N N . GLY D 1 296 ? 64.126 34.414 151.403 1.00 13.88 314 GLY D N 1
ATOM 18235 C CA . GLY D 1 296 ? 65.508 34.681 151.753 1.00 14.13 314 GLY D CA 1
ATOM 18236 C C . GLY D 1 296 ? 66.460 33.517 151.564 1.00 14.93 314 GLY D C 1
ATOM 18237 O O . GLY D 1 296 ? 67.631 33.607 151.939 1.00 16.46 314 GLY D O 1
ATOM 18241 N N . ARG D 1 297 ? 65.958 32.423 150.997 1.00 11.58 315 ARG D N 1
ATOM 18242 C CA . ARG D 1 297 ? 66.757 31.229 150.754 1.00 13.29 315 ARG D CA 1
ATOM 18243 C C . ARG D 1 297 ? 67.166 31.135 149.282 1.00 12.48 315 ARG D C 1
ATOM 18244 O O . ARG D 1 297 ? 66.322 30.947 148.409 1.00 12.49 315 ARG D O 1
ATOM 18265 N N . TYR D 1 298 ? 68.461 31.231 149.017 1.00 11.10 316 TYR D N 1
ATOM 18266 C CA . TYR D 1 298 ? 68.976 31.203 147.654 1.00 10.55 316 TYR D CA 1
ATOM 18267 C C . TYR D 1 298 ? 69.748 29.923 147.357 1.00 10.40 316 TYR D C 1
ATOM 18268 O O . TYR D 1 298 ? 70.265 29.768 146.244 1.00 10.83 316 TYR D O 1
ATOM 18286 N N . GLU D 1 299 ? 69.837 29.032 148.348 1.00 11.09 317 GLU D N 1
ATOM 18287 C CA A GLU D 1 299 ? 70.484 27.736 148.175 0.45 11.23 317 GLU D CA 1
ATOM 18288 C CA B GLU D 1 299 ? 70.492 27.739 148.207 0.55 10.62 317 GLU D CA 1
ATOM 18289 C C . GLU D 1 299 ? 69.411 26.659 148.173 1.00 11.91 317 GLU D C 1
ATOM 18290 O O . GLU D 1 299 ? 68.471 26.707 148.960 1.00 14.42 317 GLU D O 1
ATOM 18313 N N . PHE D 1 300 ? 69.554 25.678 147.285 1.00 11.48 318 PHE D N 1
ATOM 18314 C CA . PHE D 1 300 ? 68.482 24.703 147.092 1.00 9.55 318 PHE D CA 1
ATOM 18315 C C . PHE D 1 300 ? 69.052 23.405 146.546 1.00 10.44 318 PHE D C 1
ATOM 18316 O O . PHE D 1 300 ? 70.207 23.341 146.137 1.00 10.78 318 PHE D O 1
ATOM 18333 N N . PHE D 1 301 ? 68.246 22.350 146.580 1.00 8.92 319 PHE D N 1
ATOM 18334 C CA . PHE D 1 301 ? 68.571 21.116 145.880 1.00 8.44 319 PHE D CA 1
ATOM 18335 C C . PHE D 1 301 ? 68.234 21.311 144.421 1.00 9.45 319 PHE D C 1
ATOM 18336 O O . PHE D 1 301 ? 67.163 21.811 144.090 1.00 11.01 319 PHE D O 1
ATOM 18353 N N . LEU D 1 302 ? 69.167 20.949 143.553 1.00 7.82 320 LEU D N 1
ATOM 18354 C CA . LEU D 1 302 ? 68.969 21.091 142.106 1.00 8.18 320 LEU D CA 1
ATOM 18355 C C . LEU D 1 302 ? 69.046 19.740 141.407 1.00 10.12 320 LEU D C 1
ATOM 18356 O O . LEU D 1 302 ? 70.019 19.007 141.565 1.00 8.93 320 LEU D O 1
ATOM 18372 N N . ALA D 1 303 ? 68.006 19.397 140.654 1.00 7.93 321 ALA D N 1
ATOM 18373 C CA . ALA D 1 303 ? 68.034 18.215 139.796 1.00 7.22 321 ALA D CA 1
ATOM 18374 C C . ALA D 1 303 ? 68.141 18.680 138.356 1.00 8.54 321 ALA D C 1
ATOM 18375 O O . ALA D 1 303 ? 67.131 19.022 137.729 1.00 8.06 321 ALA D O 1
ATOM 18382 N N . ALA D 1 304 ? 69.376 18.742 137.859 1.00 7.49 322 ALA D N 1
ATOM 18383 C CA . ALA D 1 304 ? 69.657 19.291 136.533 1.00 8.73 322 ALA D CA 1
ATOM 18384 C C . ALA D 1 304 ? 70.445 18.284 135.691 1.00 8.43 322 ALA D C 1
ATOM 18385 O O . ALA D 1 304 ? 71.355 18.626 134.933 1.00 8.05 322 ALA D O 1
ATOM 18392 N N . GLN D 1 305 ? 70.057 17.027 135.803 1.00 8.33 323 GLN D N 1
ATOM 18393 C CA . GLN D 1 305 ? 70.706 15.992 135.025 1.00 7.79 323 GLN D CA 1
ATOM 18394 C C . GLN D 1 305 ? 70.480 16.187 133.522 1.00 7.18 323 GLN D C 1
ATOM 18395 O O . GLN D 1 305 ? 69.414 16.615 133.096 1.00 8.40 323 GLN D O 1
ATOM 18409 N N . PRO D 1 306 ? 71.492 15.876 132.715 1.00 8.00 324 PRO D N 1
ATOM 18410 C CA . PRO D 1 306 ? 71.298 15.877 131.271 1.00 7.15 324 PRO D CA 1
ATOM 18411 C C . PRO D 1 306 ? 70.591 14.624 130.805 1.00 7.81 324 PRO D C 1
ATOM 18412 O O . PRO D 1 306 ? 70.529 13.652 131.573 1.00 10.23 324 PRO D O 1
ATOM 18423 N N . LEU D 1 307 ? 70.094 14.620 129.574 1.00 8.56 325 LEU D N 1
ATOM 18424 C CA . LEU D 1 307 ? 69.665 13.379 128.963 1.00 7.76 325 LEU D CA 1
ATOM 18425 C C . LEU D 1 307 ? 70.888 12.505 128.693 1.00 9.86 325 LEU D C 1
ATOM 18426 O O . LEU D 1 307 ? 71.997 13.001 128.508 1.00 10.35 325 LEU D O 1
ATOM 18442 N N . TYR D 1 308 ? 70.683 11.192 128.650 1.00 8.24 326 TYR D N 1
ATOM 18443 C CA . TYR D 1 308 ? 71.750 10.257 128.366 1.00 9.06 326 TYR D CA 1
ATOM 18444 C C . TYR D 1 308 ? 71.914 10.100 126.858 1.00 7.92 326 TYR D C 1
ATOM 18445 O O . TYR D 1 308 ? 71.256 9.261 126.229 1.00 8.64 326 TYR D O 1
ATOM 18463 N N . ILE D 1 309 ? 72.769 10.936 126.262 1.00 8.83 327 ILE D N 1
ATOM 18464 C CA . ILE D 1 309 ? 72.938 10.943 124.815 1.00 8.05 327 ILE D CA 1
ATOM 18465 C C . ILE D 1 309 ? 74.400 10.697 124.497 1.00 7.82 327 ILE D C 1
ATOM 18466 O O . ILE D 1 309 ? 75.205 11.630 124.507 1.00 8.01 327 ILE D O 1
ATOM 18482 N N . PRO D 1 310 ? 74.762 9.442 124.226 1.00 8.53 328 PRO D N 1
ATOM 18483 C CA . PRO D 1 310 ? 76.183 9.183 124.015 1.00 8.29 328 PRO D CA 1
ATOM 18484 C C . PRO D 1 310 ? 76.744 9.926 122.813 1.00 7.57 328 PRO D C 1
ATOM 18485 O O . PRO D 1 310 ? 76.144 9.956 121.740 1.00 10.38 328 PRO D O 1
ATOM 18496 N N . GLY D 1 311 ? 77.923 10.493 122.994 1.00 8.05 329 GLY D N 1
ATOM 18497 C CA . GLY D 1 311 ? 78.573 11.224 121.921 1.00 9.69 329 GLY D CA 1
ATOM 18498 C C . GLY D 1 311 ? 78.022 12.602 121.644 1.00 9.64 329 GLY D C 1
ATOM 18499 O O . GLY D 1 311 ? 78.486 13.293 120.739 1.00 9.18 329 GLY D O 1
ATOM 18503 N N . ALA D 1 312 ? 77.057 13.049 122.436 1.00 8.04 330 ALA D N 1
ATOM 18504 C CA . ALA D 1 312 ? 76.542 14.405 122.263 1.00 9.13 330 ALA D CA 1
ATOM 18505 C C . ALA D 1 312 ? 77.405 15.425 122.982 1.00 10.19 330 ALA D C 1
ATOM 18506 O O . ALA D 1 312 ? 78.078 15.116 123.972 1.00 8.72 330 ALA D O 1
ATOM 18513 N N . VAL D 1 313 ? 77.345 16.666 122.501 1.00 8.70 331 VAL D N 1
ATOM 18514 C CA . VAL D 1 313 ? 78.176 17.723 123.061 1.00 7.40 331 VAL D CA 1
ATOM 18515 C C . VAL D 1 313 ? 77.360 18.679 123.946 1.00 8.61 331 VAL D C 1
ATOM 18516 O O . VAL D 1 313 ? 77.827 19.756 124.347 1.00 9.16 331 VAL D O 1
ATOM 18529 N N . GLY D 1 314 ? 76.155 18.248 124.302 1.00 10.82 332 GLY D N 1
ATOM 18530 C CA . GLY D 1 314 ? 75.308 19.003 125.207 1.00 9.80 332 GLY D CA 1
ATOM 18531 C C . GLY D 1 314 ? 73.981 18.279 125.338 1.00 11.50 332 GLY D C 1
ATOM 18532 O O . GLY D 1 314 ? 73.789 17.226 124.746 1.00 9.15 332 GLY D O 1
ATOM 18536 N N . SER D 1 315 ? 73.052 18.861 126.078 1.00 8.32 333 SER D N 1
ATOM 18537 C CA . SER D 1 315 ? 71.745 18.240 126.259 1.00 6.39 333 SER D CA 1
ATOM 18538 C C . SER D 1 315 ? 70.699 19.265 126.636 1.00 9.87 333 SER D C 1
ATOM 18539 O O . SER D 1 315 ? 70.979 20.165 127.415 1.00 7.87 333 SER D O 1
ATOM 18547 N N . PRO D 1 316 ? 69.475 19.111 126.109 1.00 7.37 334 PRO D N 1
ATOM 18548 C CA . PRO D 1 316 ? 68.348 19.790 126.743 1.00 6.32 334 PRO D CA 1
ATOM 18549 C C . PRO D 1 316 ? 68.071 19.223 128.124 1.00 10.22 334 PRO D C 1
ATOM 18550 O O . PRO D 1 316 ? 68.490 18.116 128.471 1.00 9.07 334 PRO D O 1
ATOM 18561 N N . LEU D 1 317 ? 67.342 19.973 128.931 1.00 9.78 335 LEU D N 1
ATOM 18562 C CA . LEU D 1 317 ? 66.949 19.449 130.221 1.00 11.76 335 LEU D CA 1
ATOM 18563 C C . LEU D 1 317 ? 65.823 20.262 130.782 1.00 9.10 335 LEU D C 1
ATOM 18564 O O . LEU D 1 317 ? 65.494 21.315 130.247 1.00 9.98 335 LEU D O 1
ATOM 18580 N N . ASN D 1 318 ? 65.250 19.749 131.867 1.00 7.82 336 ASN D N 1
ATOM 18581 C CA . ASN D 1 318 ? 64.302 20.495 132.674 1.00 6.76 336 ASN D CA 1
ATOM 18582 C C . ASN D 1 318 ? 64.855 20.556 134.096 1.00 8.09 336 ASN D C 1
ATOM 18583 O O . ASN D 1 318 ? 64.600 19.655 134.892 1.00 9.60 336 ASN D O 1
ATOM 18594 N N . PRO D 1 319 ? 65.685 21.573 134.393 1.00 8.20 337 PRO D N 1
ATOM 18595 C CA . PRO D 1 319 ? 66.258 21.642 135.738 1.00 7.01 337 PRO D CA 1
ATOM 18596 C C . PRO D 1 319 ? 65.173 21.916 136.764 1.00 8.57 337 PRO D C 1
ATOM 18597 O O . PRO D 1 319 ? 64.379 22.844 136.566 1.00 8.98 337 PRO D O 1
ATOM 18608 N N . ILE D 1 320 ? 65.143 21.164 137.858 1.00 8.54 338 ILE D N 1
ATOM 18609 C CA . ILE D 1 320 ? 64.190 21.420 138.928 1.00 7.36 338 ILE D CA 1
ATOM 18610 C C . ILE D 1 320 ? 64.913 21.875 140.188 1.00 8.37 338 ILE D C 1
ATOM 18611 O O . ILE D 1 320 ? 65.789 21.184 140.718 1.00 9.65 338 ILE D O 1
ATOM 18627 N N . ALA D 1 321 ? 64.531 23.047 140.667 1.00 8.06 339 ALA D N 1
ATOM 18628 C CA . ALA D 1 321 ? 64.986 23.534 141.961 1.00 7.99 339 ALA D CA 1
ATOM 18629 C C . ALA D 1 321 ? 63.981 23.086 142.999 1.00 11.10 339 ALA D C 1
ATOM 18630 O O . ALA D 1 321 ? 62.767 23.235 142.793 1.00 9.75 339 ALA D O 1
ATOM 18637 N N . VAL D 1 322 ? 64.482 22.531 144.095 1.00 8.88 340 VAL D N 1
ATOM 18638 C CA . VAL D 1 322 ? 63.637 22.058 145.190 1.00 9.40 340 VAL D CA 1
ATOM 18639 C C . VAL D 1 322 ? 64.058 22.705 146.492 1.00 11.45 340 VAL D C 1
ATOM 18640 O O . VAL D 1 322 ? 65.238 22.708 146.856 1.00 11.84 340 VAL D O 1
ATOM 18653 N N . LYS D 1 323 ? 63.093 23.263 147.203 1.00 10.92 341 LYS D N 1
ATOM 18654 C CA . LYS D 1 323 ? 63.373 23.911 148.475 1.00 12.45 341 LYS D CA 1
ATOM 18655 C C . LYS D 1 323 ? 62.602 23.238 149.590 1.00 13.86 341 LYS D C 1
ATOM 18656 O O . LYS D 1 323 ? 61.958 22.225 149.343 1.00 13.22 341 LYS D O 1
#

Solvent-accessible surface area: 36800 Å² total

B-factor: mean 17.2, std 10.53, range [6.07, 118.96]

Radius of gyration: 30.83 Å; Cα contacts (8 Å, |Δi|>4): 3415; chains: 4; bounding box: 66×65×84 Å

Organism: NCBI:txid155900

Foldseek 3Di:
DFDDLVVFFCQCVPHLQDLQFLLVLDDPVQLVVQVVQQPPFDKDWFWDDQDQQAAFAPPDHGKHKDADDPVVCVVPVPPDDDNDDDDDIDIDDQLRIWKKFWLLRDADDQATASGHGVVCQDDVVVFHNNGRALLSQQPTPFGKEFEQELCVLVVHQPPWLHAQAPCSRVSSCVVLVHDAAAAYEYEYENCLRVPRNPDDPVRSVVSNLTWYAYEDNCLVVCRVRSYQEYEYLASLRGTCHVDCPSSSHCQSGGRVHMYTYNTHCPVVVVVCVVPSDRMHGKDWRFDNDGNHRMHHTTIMTRD/DFDDLVVFFCQCVVHLQDLQFLLVLDDPVQLVVQVVQQDPFDKDWFWDDQDQQAAFAPPDHRKHKDADDPVVCVVPVLQAPVHGDPDDDDDIDIDDQLRTWKKFWLLRDADDQATASGHGVVCADDVVVFHNNTRALLSQQPTPWGKEFEQELCVLVPNADDFLAAQAPCSRVSSCVVLVHDAAAAYEYEYEHCLRVPRNVDDPVRSVVSNLAWYAYDDNCLVVCVVRSYQEYEYLASLRGTDHVVPSSRHCQSGGRVHMYTYNTHCVVVVVVCVVPSDRMHGKDWRFDNDGNHRMHHTTIMTRD/DQFCQCVVHLPDLQFLLVLDDPVQQVVQVVQFDPFDKDWFWDDQDQQAAFAPPDGRKHKDQDDPVVCVVPVQDQPPHGDPDDDDDMDIDDQLRIWKKFWLLNDADDQATANGHGVVCADPVVVFHNNTRALLSQQPGPFGKEFEQELCVVVVHQAPFLAAQELCSRVSSCVVLVHDAAAAYEYEYENPLRVPRNPDDPVRSVVSNCIWYAYDDNCLVVCQVSSYQEYEYLASQRGTGHVPVPSHCQSGGRVHMYTYNTHCVVVVVVCVVVSDRMFGKDWRFDNDGNHRMHDTTIMTHD/DFFCQQVVHLVDLQFLLVLADPVQQVVQVVQFDPFDKDWFWDDQDQQAAFAPPDHGKHKDQDDPVNCVVPVPDCPPPPDDDDDIDIDDQLRIWKKFWLLRDADDQATANGHGVVCQDPVVVFHNVTRALLSQQPTPFGKEFEQELQVLVPHADPFLDAQEPCSSVSSCVVLVHDAAAAYEYEYENCLSVPRNVDDPVVSVVSNQAWYAYDDNCLVVCVVRSYQEYEYQASLRGTGHVDDVNSHCQSGGRVHMYTYNTHCVVVVVVCVVPSDRMFGKDWRFDNDGNHRMHHTTIMTHD